Protein 4M1H (pdb70)

Solvent-accessible surface area: 49156 Å² total; per-residue (Å²): 161,40,164,96,22,221,37,6,95,12,143,37,72,44,154,93,1,125,147,110,56,2,82,76,113,44,5,100,0,6,59,15,132,162,33,35,41,28,1,2,0,19,24,63,14,134,70,0,26,91,23,0,55,71,0,6,77,19,48,18,23,0,78,126,8,108,8,50,155,2,50,94,15,2,120,19,131,131,3,55,83,36,20,0,72,0,1,1,6,0,0,0,0,0,0,0,0,0,19,11,1,1,23,6,2,4,54,0,1,0,92,17,0,26,0,15,0,0,17,12,0,0,10,4,0,0,2,3,2,1,4,0,2,10,0,0,6,40,0,0,114,28,10,66,22,60,47,65,2,0,0,0,0,14,14,2,31,48,18,0,72,38,0,2,55,17,0,86,129,13,8,28,126,4,98,74,60,102,23,159,6,84,55,66,129,9,4,30,36,0,0,40,0,0,0,0,10,2,0,0,0,1,0,0,0,0,16,0,0,0,0,0,3,12,9,4,48,136,64,120,46,5,56,3,2,0,64,0,0,44,67,0,34,96,0,0,61,25,0,8,40,0,0,3,44,0,0,47,14,0,29,145,53,26,87,107,2,38,44,112,123,4,52,115,61,0,28,90,35,0,96,121,0,0,70,5,0,33,99,1,0,96,23,1,3,54,135,27,26,134,50,1,134,15,73,59,0,75,60,4,0,32,34,12,0,0,77,27,0,81,115,0,60,15,174,42,61,49,138,30,181,39,51,6,85,46,28,96,102,140,174,99,20,29,30,145,25,8,36,11,83,19,77,33,85,98,2,12,97,99,55,2,41,51,20,23,5,62,0,6,62,16,122,147,34,30,42,27,1,2,1,14,24,49,14,118,71,0,24,88,14,0,54,23,0,3,65,14,50,12,36,1,78,111,7,108,8,52,159,2,56,96,19,3,47,23,136,141,10,56,114,32,19,5,71,0,1,3,6,0,0,0,0,0,0,0,0,0,18,25,2,2,21,7,2,4,52,1,1,1,99,16,0,28,1,16,0,0,17,12,0,0,11,4,0,1,4,3,2,1,7,0,2,10,0,0,6,41,0,1,113,24,1,47,22,61,46,64,12,0,0,0,0,23,21,4,31,49,17,0,75,36,0,11,72,7,2,131,102,9,5,32,134,5,89,70,56,130,17,158,9,85,58,63,125,8,5,33,27,0,0,64,0,0,0,0,14,2,0,0,0,0,0,0,0,0,10,0,1,0,0,0,3,4,10,2,48,142,62,118,50,6,58,2,1,0,64,0,0,53,66,0,0,60,1,0,13,6,0,7,29,0,0,3,43,0,0,48,12,0,30,142,46,22,90,101,1,43,41,102,132,9,53,96,67,0,16,60,7,0,72,93,0,2,88,28,0,25,99,1,0,78,24,1,5,60,158,15,25,145,57,2,121,13,50,58,0,65,60,4,0,29,35,10,0,1,76,24,0,80,112,0,58,16,174,42,56,53,136,31,177,37,42,4,81,31,2,50,104,25,44,75,159,24,132,41,193,80,110,19,128,28,69,48,138,100,4,98,153,122,66,3,79,65,106,21,5,102,0,5,62,12,137,140,36,33,43,30,2,2,0,10,29,53,15,149,71,0,31,68,14,0,68,20,1,3,67,15,51,12,28,0,77,120,6,108,9,48,146,2,51,94,16,3,129,23,138,135,6,54,83,31,16,4,63,1,1,2,6,0,0,0,0,0,0,0,0,0,21,10,2,2,22,5,3,4,51,0,1,0,91,16,0,25,0,16,0,0,18,11,0,0,11,4,0,1,3,3,2,1,3,0,5,9,0,0,6,42,0,0,114,25,4,62,22,61,43,61,15,1,0,0,0,21,17,3,26,49,18,0,73,36,0,5,38,5,1,61,32,21,4,21,80,2,90,33,39,20,20,133,7,98,56,61,122,9,5,30,40,0,0,33,0,0,0,1,6,2,0,0,0,1,0,0,0,0,5,0,0,0,0,0,3,4,14,3,50,144,65,111,40,5,49,2,1,0,62,0,0,66,67,0,5,49,1,0,15,5,0,7,29,0,0,4,46,0,0,46,11,0,28,142,47,24,92,100,0,48,39,100,117,4,50,110,82,0,23,74,18,0,80,90,0,0,80,31,0,30,101,1,0,95,26,1,3,54,130,30,23,128,54,5,135,15,67,52,0,77,60,2,0,30,34,12,0,0,73,24,0,82,106,0,57,15,167,38,57,52,136,31,178,39,42,2,78,36,3,62,116,38,46,79,145,70,120,15,145,176,163,37,180,22,12,100,24,132,35,76,42,171,98,0,113,133,98,54,2,82,70,111,38,5,101,0,6,39,9,126,141,36,33,41,28,1,3,0,15,29,53,14,152,71,0,26,88,13,0,54,27,0,3,79,21,53,12,26,0,78,117,5,106,8,50,157,1,62,96,18,10,144,32,137,135,10,58,137,37,21,24,73,0,1,5,4,0,0,0,1,0,0,0,0,0,20,28,2,2,24,8,2,3,53,0,1,2,91,19,0,27,0,15,0,0,18,13,0,0,11,3,1,1,3,3,2,2,4,0,2,11,0,0,5,45,0,0,106,25,2,55,20,63,49,69,23,2,0,0,0,22,14,7,31,48,19,0,75,38,0,12,75,7,2,134,101,10,6,33,143,5,97,66,46,40,19,66,7,35,16,51,84,6,0,33,34,0,0,62,0,0,0,0,14,1,0,0,0,1,0,0,0,0,5,1,1,0,1,0,4,6,1,2,58,121,83,125,54,5,56,2,2,0,63,0,0,52,68,0,0,62,1,0,14,6,0,6,27,0,0,3,44,0,0,48,10,0,30,142,49,11,90,87,0,46,41,102,130,8,52,96,65,0,17,60,8,0,75,97,0,1,87,33,0,28,113,2,0,87,24,0,2,61,164,6,11,38,82,29,176,19,62,54,0,34,54,2,0,36,32,5,0,0,74,22,0,84,107,0,56,16,172,39,55,58,148,27,181,35,31,1,79,43,0,46,102,22,46,94,158,29,148,33,219

Structure (mmCIF, N/CA/C/O backbone):
data_4M1H
#
_entry.id   4M1H
#
_cell.length_a   74.975
_cell.length_b   97.394
_cell.length_c   99.237
_cell.angle_alpha   90.000
_cell.angle_beta   97.760
_cell.angle_gamma   90.000
#
_symmetry.space_group_name_H-M   'P 1 21 1'
#
loop_
_entity.id
_entity.type
_entity.pdbx_description
1 polymer 'Ribonucleoside-diphosphate reductase subunit beta'
2 water water
#
loop_
_atom_site.group_PDB
_atom_site.id
_atom_site.type_symbol
_atom_site.label_atom_id
_atom_site.label_alt_id
_atom_site.label_comp_id
_atom_site.label_asym_id
_atom_site.label_entity_id
_atom_site.label_seq_id
_atom_site.pdbx_PDB_ins_code
_atom_site.Cartn_x
_atom_site.Cartn_y
_atom_site.Cartn_z
_atom_site.occupancy
_atom_site.B_iso_or_equiv
_atom_site.auth_seq_id
_atom_site.auth_comp_id
_atom_site.auth_asym_id
_atom_site.auth_atom_id
_atom_site.pdbx_PDB_model_num
ATOM 1 N N . SER A 1 12 ? 1.489 31.803 -66.116 1.00 30.03 -8 SER A N 1
ATOM 2 C CA . SER A 1 12 ? 1.672 31.127 -67.446 1.00 29.87 -8 SER A CA 1
ATOM 3 C C . SER A 1 12 ? 2.920 31.604 -68.200 1.00 30.21 -8 SER A C 1
ATOM 4 O O . SER A 1 12 ? 3.120 31.270 -69.380 1.00 30.97 -8 SER A O 1
ATOM 7 N N . GLY A 1 13 ? 3.757 32.384 -67.520 1.00 29.47 -7 GLY A N 1
ATOM 8 C CA . GLY A 1 13 ? 5.009 32.866 -68.103 1.00 28.91 -7 GLY A CA 1
ATOM 9 C C . GLY A 1 13 ? 6.055 31.768 -68.168 1.00 28.02 -7 GLY A C 1
ATOM 10 O O . GLY A 1 13 ? 5.920 30.726 -67.519 1.00 27.29 -7 GLY A O 1
ATOM 11 N N . LEU A 1 14 ? 7.106 32.006 -68.952 1.00 27.79 -6 LEU A N 1
ATOM 12 C CA . LEU A 1 14 ? 8.212 31.062 -69.067 1.00 27.21 -6 LEU A CA 1
ATOM 13 C C . LEU A 1 14 ? 8.851 30.822 -67.707 1.00 27.09 -6 LEU A C 1
ATOM 14 O O . LEU A 1 14 ? 8.934 31.736 -66.884 1.00 25.98 -6 LEU A O 1
ATOM 19 N N . VAL A 1 15 ? 9.289 29.588 -67.492 1.00 27.24 -5 VAL A N 1
ATOM 20 C CA . VAL A 1 15 ? 10.073 29.228 -66.318 1.00 28.35 -5 VAL A CA 1
ATOM 21 C C . VAL A 1 15 ? 11.447 29.867 -66.484 1.00 29.20 -5 VAL A C 1
ATOM 22 O O . VAL A 1 15 ? 12.158 29.560 -67.446 1.00 30.09 -5 VAL A O 1
ATOM 26 N N . PRO A 1 16 ? 11.815 30.784 -65.569 1.00 29.94 -4 PRO A N 1
ATOM 27 C CA . PRO A 1 16 ? 13.094 31.469 -65.710 1.00 30.83 -4 PRO A CA 1
ATOM 28 C C . PRO A 1 16 ? 14.288 30.592 -65.336 1.00 31.35 -4 PRO A C 1
ATOM 29 O O . PRO A 1 16 ? 14.150 29.647 -64.556 1.00 30.91 -4 PRO A O 1
ATOM 33 N N . ARG A 1 17 ? 15.447 30.896 -65.913 1.00 32.32 -3 ARG A N 1
ATOM 34 C CA . ARG A 1 17 ? 16.685 30.225 -65.523 1.00 33.36 -3 ARG A CA 1
ATOM 35 C C . ARG A 1 17 ? 16.955 30.456 -64.036 1.00 33.11 -3 ARG A C 1
ATOM 36 O O . ARG A 1 17 ? 16.754 31.566 -63.536 1.00 33.37 -3 ARG A O 1
ATOM 44 N N . GLY A 1 18 ? 17.386 29.401 -63.342 1.00 33.11 -2 GLY A N 1
ATOM 45 C CA . GLY A 1 18 ? 17.743 29.471 -61.922 1.00 33.04 -2 GLY A CA 1
ATOM 46 C C . GLY A 1 18 ? 16.581 29.403 -60.944 1.00 33.05 -2 GLY A C 1
ATOM 47 O O . GLY A 1 18 ? 16.749 29.657 -59.743 1.00 33.16 -2 GLY A O 1
ATOM 48 N N . SER A 1 19 ? 15.399 29.053 -61.440 1.00 32.58 -1 SER A N 1
ATOM 49 C CA . SER A 1 19 ? 14.203 29.062 -60.606 1.00 32.68 -1 SER A CA 1
ATOM 50 C C . SER A 1 19 ? 13.816 27.672 -60.096 1.00 32.25 -1 SER A C 1
ATOM 51 O O . SER A 1 19 ? 12.705 27.473 -59.605 1.00 32.14 -1 SER A O 1
ATOM 54 N N . HIS A 1 20 ? 14.736 26.717 -60.214 1.00 32.73 0 HIS A N 1
ATOM 55 C CA . HIS A 1 20 ? 14.524 25.365 -59.691 1.00 33.19 0 HIS A CA 1
ATOM 56 C C . HIS A 1 20 ? 15.347 25.092 -58.433 1.00 33.55 0 HIS A C 1
ATOM 57 O O . HIS A 1 20 ? 16.515 25.465 -58.352 1.00 33.29 0 HIS A O 1
ATOM 64 N N . MET A 1 21 ? 14.717 24.433 -57.461 1.00 34.42 1 MET A N 1
ATOM 65 C CA . MET A 1 21 ? 15.388 23.962 -56.251 1.00 35.38 1 MET A CA 1
ATOM 66 C C . MET A 1 21 ? 16.263 22.764 -56.636 1.00 35.26 1 MET A C 1
ATOM 67 O O . MET A 1 21 ? 15.749 21.725 -57.051 1.00 35.46 1 MET A O 1
ATOM 72 N N . GLN A 1 22 ? 17.579 22.915 -56.518 1.00 35.11 2 GLN A N 1
ATOM 73 C CA . GLN A 1 22 ? 18.515 21.842 -56.867 1.00 34.98 2 GLN A CA 1
ATOM 74 C C . GLN A 1 22 ? 18.694 20.828 -55.732 1.00 34.03 2 GLN A C 1
ATOM 75 O O . GLN A 1 22 ? 18.909 21.207 -54.581 1.00 33.32 2 GLN A O 1
ATOM 81 N N . ALA A 1 23 ? 18.615 19.543 -56.072 1.00 33.25 3 ALA A N 1
ATOM 82 C CA . ALA A 1 23 ? 18.825 18.470 -55.100 1.00 32.41 3 ALA A CA 1
ATOM 83 C C . ALA A 1 23 ? 20.306 18.188 -54.895 1.00 32.41 3 ALA A C 1
ATOM 84 O O . ALA A 1 23 ? 21.092 18.224 -55.850 1.00 32.32 3 ALA A O 1
ATOM 86 N N . ASP A 1 24 ? 20.694 17.920 -53.651 1.00 31.54 4 ASP A N 1
ATOM 87 C CA . ASP A 1 24 ? 22.030 17.382 -53.377 1.00 31.59 4 ASP A CA 1
ATOM 88 C C . ASP A 1 24 ? 21.953 15.983 -52.764 1.00 31.66 4 ASP A C 1
ATOM 89 O O . ASP A 1 24 ? 22.978 15.390 -52.430 1.00 31.87 4 ASP A O 1
ATOM 94 N N . ILE A 1 25 ? 20.724 15.476 -52.621 1.00 31.66 5 ILE A N 1
ATOM 95 C CA . ILE A 1 25 ? 20.461 14.066 -52.319 1.00 32.29 5 ILE A CA 1
ATOM 96 C C . ILE A 1 25 ? 19.800 13.467 -53.559 1.00 33.10 5 ILE A C 1
ATOM 97 O O . ILE A 1 25 ? 18.600 13.643 -53.781 1.00 33.15 5 ILE A O 1
ATOM 102 N N . LEU A 1 26 ? 20.582 12.757 -54.366 1.00 34.19 6 LEU A N 1
ATOM 103 C CA . LEU A 1 26 ? 20.149 12.425 -55.730 1.00 35.22 6 LEU A CA 1
ATOM 104 C C . LEU A 1 26 ? 18.982 11.440 -55.851 1.00 35.12 6 LEU A C 1
ATOM 105 O O . LEU A 1 26 ? 18.153 11.575 -56.756 1.00 35.89 6 LEU A O 1
ATOM 110 N N . ASP A 1 27 ? 18.906 10.464 -54.950 1.00 34.59 7 ASP A N 1
ATOM 111 C CA . ASP A 1 27 ? 17.790 9.515 -54.978 1.00 34.26 7 ASP A CA 1
ATOM 112 C C . ASP A 1 27 ? 16.542 10.004 -54.231 1.00 33.01 7 ASP A C 1
ATOM 113 O O . ASP A 1 27 ? 15.509 9.333 -54.237 1.00 32.85 7 ASP A O 1
ATOM 118 N N . GLY A 1 28 ? 16.634 11.171 -53.598 1.00 31.49 8 GLY A N 1
ATOM 119 C CA . GLY A 1 28 ? 15.486 11.737 -52.876 1.00 29.98 8 GLY A CA 1
ATOM 120 C C . GLY A 1 28 ? 14.272 11.989 -53.756 1.00 29.27 8 GLY A C 1
ATOM 121 O O . GLY A 1 28 ? 13.137 11.990 -53.278 1.00 28.58 8 GLY A O 1
ATOM 122 N N . LYS A 1 29 ? 14.517 12.193 -55.050 1.00 29.30 9 LYS A N 1
ATOM 123 C CA . LYS A 1 29 ? 13.468 12.433 -56.041 1.00 29.55 9 LYS A CA 1
ATOM 124 C C . LYS A 1 29 ? 12.395 11.326 -56.067 1.00 29.13 9 LYS A C 1
ATOM 125 O O . LYS A 1 29 ? 11.243 11.579 -56.433 1.00 28.56 9 LYS A O 1
ATOM 131 N N . GLN A 1 30 ? 12.776 10.113 -55.659 1.00 29.08 10 GLN A N 1
ATOM 132 C CA . GLN A 1 30 ? 11.867 8.960 -55.620 1.00 29.38 10 GLN A CA 1
ATOM 133 C C . GLN A 1 30 ? 10.681 9.165 -54.677 1.00 28.34 10 GLN A C 1
ATOM 134 O O . GLN A 1 30 ? 9.663 8.486 -54.803 1.00 27.98 10 GLN A O 1
ATOM 140 N N . LYS A 1 31 ? 10.834 10.091 -53.731 1.00 26.84 11 LYS A N 1
ATOM 141 C CA . LYS A 1 31 ? 9.842 10.327 -52.684 1.00 26.32 11 LYS A CA 1
ATOM 142 C C . LYS A 1 31 ? 8.778 11.341 -53.100 1.00 25.21 11 LYS A C 1
ATOM 143 O O . LYS A 1 31 ? 7.811 11.554 -52.362 1.00 24.58 11 LYS A O 1
ATOM 149 N N . ARG A 1 32 ? 8.946 11.959 -54.275 1.00 24.45 12 ARG A N 1
ATOM 150 C CA . ARG A 1 32 ? 7.884 12.796 -54.847 1.00 23.94 12 ARG A CA 1
ATOM 151 C C . ARG A 1 32 ? 6.647 11.921 -55.003 1.00 24.06 12 ARG A C 1
ATOM 152 O O . ARG A 1 32 ? 6.749 10.765 -55.409 1.00 24.22 12 ARG A O 1
ATOM 160 N N . VAL A 1 33 ? 5.489 12.459 -54.644 1.00 23.80 13 VAL A N 1
ATOM 161 C CA . VAL A 1 33 ? 4.279 11.645 -54.567 1.00 24.04 13 VAL A CA 1
ATOM 162 C C . VAL A 1 33 ? 3.589 11.482 -55.922 1.00 24.52 13 VAL A C 1
ATOM 163 O O . VAL A 1 33 ? 3.285 12.455 -56.594 1.00 24.53 13 VAL A O 1
ATOM 167 N N . ASN A 1 34 ? 3.339 10.232 -56.303 1.00 25.30 14 ASN A N 1
ATOM 168 C CA . ASN A 1 34 ? 2.560 9.915 -57.494 1.00 26.55 14 ASN A CA 1
ATOM 169 C C . ASN A 1 34 ? 1.080 10.002 -57.145 1.00 26.63 14 ASN A C 1
ATOM 170 O O . ASN A 1 34 ? 0.608 9.299 -56.251 1.00 25.60 14 ASN A O 1
ATOM 175 N N . LEU A 1 35 ? 0.372 10.886 -57.846 1.00 27.10 15 LEU A N 1
ATOM 176 C CA . LEU A 1 35 ? -1.063 11.105 -57.655 1.00 28.06 15 LEU A CA 1
ATOM 177 C C . LEU A 1 35 ? -1.854 9.797 -57.529 1.00 27.93 15 LEU A C 1
ATOM 178 O O . LEU A 1 35 ? -2.658 9.638 -56.608 1.00 27.92 15 LEU A O 1
ATOM 183 N N . ASN A 1 36 ? -1.603 8.866 -58.450 1.00 28.31 16 ASN A N 1
ATOM 184 C CA . ASN A 1 36 ? -2.373 7.623 -58.546 1.00 28.22 16 ASN A CA 1
ATOM 185 C C . ASN A 1 36 ? -2.130 6.631 -57.404 1.00 27.20 16 ASN A C 1
ATOM 186 O O . ASN A 1 36 ? -2.859 5.635 -57.270 1.00 27.66 16 ASN A O 1
ATOM 191 N N . SER A 1 37 ? -1.114 6.905 -56.587 1.00 25.24 17 SER A N 1
ATOM 192 C CA . SER A 1 37 ? -0.782 6.067 -55.442 1.00 24.31 17 SER A CA 1
ATOM 193 C C . SER A 1 37 ? -1.509 6.502 -54.159 1.00 22.47 17 SER A C 1
ATOM 194 O O . SER A 1 37 ? -1.548 5.760 -53.173 1.00 21.93 17 SER A O 1
ATOM 197 N N . LYS A 1 38 ? -2.079 7.702 -54.176 1.00 21.06 18 LYS A N 1
ATOM 198 C CA . LYS A 1 38 ? -2.767 8.226 -52.990 1.00 19.86 18 LYS A CA 1
ATOM 199 C C . LYS A 1 38 ? -4.070 7.464 -52.737 1.00 19.28 18 LYS A C 1
ATOM 200 O O . LYS A 1 38 ? -4.757 7.078 -53.684 1.00 19.10 18 LYS A O 1
ATOM 206 N N . ARG A 1 39 ? -4.385 7.243 -51.459 1.00 18.35 19 ARG A N 1
ATOM 207 C CA . ARG A 1 39 ? -5.604 6.539 -51.035 1.00 18.19 19 ARG A CA 1
ATOM 208 C C . ARG A 1 39 ? -6.115 7.126 -49.713 1.00 17.29 19 ARG A C 1
ATOM 209 O O . ARG A 1 39 ? -5.345 7.664 -48.926 1.00 16.52 19 ARG A O 1
ATOM 217 N N . LEU A 1 40 ? -7.412 6.995 -49.455 1.00 16.94 20 LEU A N 1
ATOM 218 C CA . LEU A 1 40 ? -8.005 7.616 -48.261 1.00 15.86 20 LEU A CA 1
ATOM 219 C C . LEU A 1 40 ? -7.600 6.935 -46.958 1.00 16.07 20 LEU A C 1
ATOM 220 O O . LEU A 1 40 ? -7.498 7.594 -45.920 1.00 16.49 20 LEU A O 1
ATOM 225 N N . VAL A 1 41 ? -7.416 5.614 -47.008 1.00 15.97 21 VAL A N 1
ATOM 226 C CA . VAL A 1 41 ? -6.993 4.843 -45.838 1.00 16.12 21 VAL A CA 1
ATOM 227 C C . VAL A 1 41 ? -5.854 3.908 -46.238 1.00 16.34 21 VAL A C 1
ATOM 228 O O . VAL A 1 41 ? -5.678 3.610 -47.425 1.00 16.53 21 VAL A O 1
ATOM 232 N N . ASN A 1 42 ? -5.077 3.485 -45.242 1.00 17.12 22 ASN A N 1
ATOM 233 C CA . ASN A 1 42 ? -4.023 2.472 -45.410 1.00 18.19 22 ASN A CA 1
ATOM 234 C C . ASN A 1 42 ? -2.959 2.856 -46.434 1.00 19.47 22 ASN A C 1
ATOM 235 O O . ASN A 1 42 ? -2.308 1.983 -47.019 1.00 20.27 22 ASN A O 1
ATOM 240 N N . CYS A 1 43 ? -2.784 4.159 -46.639 1.00 20.16 23 CYS A N 1
ATOM 241 C CA . CYS A 1 43 ? -1.817 4.651 -47.612 1.00 22.05 23 CYS A CA 1
ATOM 242 C C . CYS A 1 43 ? -0.452 4.824 -46.952 1.00 23.35 23 CYS A C 1
ATOM 243 O O . CYS A 1 43 ? -0.167 5.852 -46.330 1.00 23.79 23 CYS A O 1
ATOM 246 N N . ASN A 1 44 ? 0.377 3.794 -47.062 1.00 25.95 24 ASN A N 1
ATOM 247 C CA . ASN A 1 44 ? 1.734 3.874 -46.539 1.00 27.88 24 ASN A CA 1
ATOM 248 C C . ASN A 1 44 ? 2.796 3.850 -47.642 1.00 28.66 24 ASN A C 1
ATOM 249 O O . ASN A 1 44 ? 3.991 3.877 -47.351 1.00 29.60 24 ASN A O 1
ATOM 254 N N . GLN A 1 45 ? 2.365 3.826 -48.903 1.00 29.52 25 GLN A N 1
ATOM 255 C CA . GLN A 1 45 ? 3.316 3.757 -50.025 1.00 30.51 25 GLN A CA 1
ATOM 256 C C . GLN A 1 45 ? 3.800 5.126 -50.510 1.00 29.51 25 GLN A C 1
ATOM 257 O O . GLN A 1 45 ? 4.744 5.212 -51.299 1.00 29.97 25 GLN A O 1
ATOM 263 N N . VAL A 1 46 ? 3.155 6.193 -50.046 1.00 28.14 26 VAL A N 1
ATOM 264 C CA . VAL A 1 46 ? 3.610 7.546 -50.358 1.00 26.57 26 VAL A CA 1
ATOM 265 C C . VAL A 1 46 ? 3.644 8.414 -49.105 1.00 25.21 26 VAL A C 1
ATOM 266 O O . VAL A 1 46 ? 3.049 8.073 -48.084 1.00 24.72 26 VAL A O 1
ATOM 270 N N . ASP A 1 47 ? 4.353 9.530 -49.209 1.00 23.26 27 ASP A N 1
ATOM 271 C CA . ASP A 1 47 ? 4.570 10.450 -48.100 1.00 22.02 27 ASP A CA 1
ATOM 272 C C . ASP A 1 47 ? 3.329 11.287 -47.768 1.00 21.55 27 ASP A C 1
ATOM 273 O O . ASP A 1 47 ? 2.967 12.199 -48.517 1.00 22.15 27 ASP A O 1
ATOM 278 N N . VAL A 1 48 ? 2.730 11.013 -46.607 1.00 20.48 28 VAL A N 1
ATOM 279 C CA . VAL A 1 48 ? 1.485 11.669 -46.177 1.00 20.81 28 VAL A CA 1
ATOM 280 C C . VAL A 1 48 ? 1.697 13.136 -45.768 1.00 20.80 28 VAL A C 1
ATOM 281 O O . VAL A 1 48 ? 0.734 13.917 -45.723 1.00 20.55 28 VAL A O 1
ATOM 285 N N . ASN A 1 49 ? 2.947 13.509 -45.472 1.00 20.78 29 ASN A N 1
ATOM 286 C CA . ASN A 1 49 ? 3.277 14.878 -45.028 1.00 20.83 29 ASN A CA 1
ATOM 287 C C . ASN A 1 49 ? 3.252 15.916 -46.147 1.00 20.65 29 ASN A C 1
ATOM 288 O O . ASN A 1 49 ? 3.258 17.120 -45.871 1.00 21.52 29 ASN A O 1
ATOM 293 N N . GLN A 1 50 ? 3.306 15.469 -47.401 1.00 18.72 30 GLN A N 1
ATOM 294 C CA . GLN A 1 50 ? 3.277 16.407 -48.525 1.00 18.50 30 GLN A CA 1
ATOM 295 C C . GLN A 1 50 ? 1.864 16.526 -49.048 1.00 18.01 30 GLN A C 1
ATOM 296 O O . GLN A 1 50 ? 1.271 15.529 -49.437 1.00 18.39 30 GLN A O 1
ATOM 302 N N . LEU A 1 51 ? 1.339 17.747 -49.097 1.00 17.94 31 LEU A N 1
ATOM 303 C CA . LEU A 1 51 ? -0.031 17.963 -49.550 1.00 17.36 31 LEU A CA 1
ATOM 304 C C . LEU A 1 51 ? -0.218 17.616 -51.033 1.00 18.16 31 LEU A C 1
ATOM 305 O O . LEU A 1 51 ? -1.253 17.078 -51.438 1.00 17.93 31 LEU A O 1
ATOM 310 N N . VAL A 1 52 ? 0.802 17.917 -51.828 1.00 18.53 32 VAL A N 1
ATOM 311 C CA . VAL A 1 52 ? 0.708 17.796 -53.290 1.00 19.02 32 VAL A CA 1
ATOM 312 C C . VAL A 1 52 ? 1.185 16.432 -53.806 1.00 19.59 32 VAL A C 1
ATOM 313 O O . VAL A 1 52 ? 2.025 15.779 -53.174 1.00 20.18 32 VAL A O 1
ATOM 317 N N . PRO A 1 53 ? 0.635 15.989 -54.951 1.00 19.42 33 PRO A N 1
ATOM 318 C CA . PRO A 1 53 ? -0.450 16.645 -55.673 1.00 19.48 33 PRO A CA 1
ATOM 319 C C . PRO A 1 53 ? -1.797 16.272 -55.052 1.00 19.22 33 PRO A C 1
ATOM 320 O O . PRO A 1 53 ? -1.985 15.131 -54.644 1.00 19.87 33 PRO A O 1
ATOM 324 N N . ILE A 1 54 ? -2.720 17.222 -54.987 1.00 19.17 34 ILE A N 1
ATOM 325 C CA . ILE A 1 54 ? -4.055 16.942 -54.437 1.00 19.41 34 ILE A CA 1
ATOM 326 C C . ILE A 1 54 ? -4.844 15.988 -55.337 1.00 19.30 34 ILE A C 1
ATOM 327 O O . ILE A 1 54 ? -4.997 16.227 -56.540 1.00 19.97 34 ILE A O 1
ATOM 332 N N . LYS A 1 55 ? -5.328 14.899 -54.746 1.00 19.12 35 LYS A N 1
ATOM 333 C CA . LYS A 1 55 ? -6.127 13.915 -55.472 1.00 19.38 35 LYS A CA 1
ATOM 334 C C . LYS A 1 55 ? -7.620 14.118 -55.222 1.00 19.56 35 LYS A C 1
ATOM 335 O O . LYS A 1 55 ? -8.418 14.152 -56.166 1.00 19.91 35 LYS A O 1
ATOM 341 N N . TYR A 1 56 ? -7.998 14.233 -53.947 1.00 19.07 36 TYR A N 1
ATOM 342 C CA . TYR A 1 56 ? -9.411 14.305 -53.583 1.00 19.27 36 TYR A CA 1
ATOM 343 C C . TYR A 1 56 ? -9.868 15.753 -53.590 1.00 19.94 36 TYR A C 1
ATOM 344 O O . TYR A 1 56 ? -9.866 16.433 -52.557 1.00 19.47 36 TYR A O 1
ATOM 353 N N . LYS A 1 57 ? -10.224 16.218 -54.787 1.00 20.52 37 LYS A N 1
ATOM 354 C CA . LYS A 1 57 ? -10.691 17.589 -54.984 1.00 21.92 37 LYS A CA 1
ATOM 355 C C . LYS A 1 57 ? -11.871 17.928 -54.072 1.00 21.09 37 LYS A C 1
ATOM 356 O O . LYS A 1 57 ? -11.950 19.044 -53.548 1.00 21.28 37 LYS A O 1
ATOM 362 N N . TRP A 1 58 ? -12.764 16.957 -53.862 1.00 20.56 38 TRP A N 1
ATOM 363 C CA . TRP A 1 58 ? -13.920 17.149 -52.990 1.00 19.39 38 TRP A CA 1
ATOM 364 C C . TRP A 1 58 ? -13.511 17.490 -51.557 1.00 19.04 38 TRP A C 1
ATOM 365 O O . TRP A 1 58 ? -14.137 18.338 -50.922 1.00 18.04 38 TRP A O 1
ATOM 376 N N . ALA A 1 59 ? -12.458 16.840 -51.060 1.00 17.71 39 ALA A N 1
ATOM 377 C CA . ALA A 1 59 ? -11.967 17.128 -49.707 1.00 17.56 39 ALA A CA 1
ATOM 378 C C . ALA A 1 59 ? -11.432 18.549 -49.628 1.00 17.61 39 ALA A C 1
ATOM 379 O O . ALA A 1 59 ? -11.740 19.290 -48.686 1.00 17.49 39 ALA A O 1
ATOM 381 N N . TRP A 1 60 ? -10.635 18.920 -50.627 1.00 18.14 40 TRP A N 1
ATOM 382 C CA . TRP A 1 60 ? -10.053 20.269 -50.685 1.00 18.95 40 TRP A CA 1
ATOM 383 C C . TRP A 1 60 ? -11.149 21.332 -50.815 1.00 19.49 40 TRP A C 1
ATOM 384 O O . TRP A 1 60 ? -11.072 22.382 -50.176 1.00 19.70 40 TRP A O 1
ATOM 395 N N . GLU A 1 61 ? -12.183 21.041 -51.608 1.00 19.75 41 GLU A N 1
ATOM 396 C CA . GLU A 1 61 ? -13.322 21.952 -51.724 1.00 20.60 41 GLU A CA 1
ATOM 397 C C . GLU A 1 61 ? -14.044 22.179 -50.384 1.00 19.95 41 GLU A C 1
ATOM 398 O O . GLU A 1 61 ? -14.356 23.330 -50.033 1.00 19.57 41 GLU A O 1
ATOM 404 N N . HIS A 1 62 ? -14.278 21.099 -49.630 1.00 19.47 42 HIS A N 1
ATOM 405 C CA . HIS A 1 62 ? -14.877 21.212 -48.300 1.00 18.76 42 HIS A CA 1
ATOM 406 C C . HIS A 1 62 ? -14.006 22.084 -47.391 1.00 18.94 42 HIS A C 1
ATOM 407 O O . HIS A 1 62 ? -14.522 22.910 -46.640 1.00 18.74 42 HIS A O 1
ATOM 414 N N . TYR A 1 63 ? -12.685 21.896 -47.464 1.00 18.29 43 TYR A N 1
ATOM 415 C CA . TYR A 1 63 ? -11.750 22.725 -46.696 1.00 18.12 43 TYR A CA 1
ATOM 416 C C . TYR A 1 63 ? -11.873 24.223 -47.044 1.00 18.27 43 TYR A C 1
ATOM 417 O O . TYR A 1 63 ? -11.991 25.076 -46.146 1.00 18.03 43 TYR A O 1
ATOM 426 N N . LEU A 1 64 ? -11.879 24.539 -48.339 1.00 18.77 44 LEU A N 1
ATOM 427 C CA . LEU A 1 64 ? -12.003 25.932 -48.786 1.00 19.57 44 LEU A CA 1
ATOM 428 C C . LEU A 1 64 ? -13.351 26.553 -48.368 1.00 20.35 44 LEU A C 1
ATOM 429 O O . LEU A 1 64 ? -13.409 27.728 -47.964 1.00 20.05 44 LEU A O 1
ATOM 434 N N . ASN A 1 65 ? -14.415 25.755 -48.459 1.00 20.37 45 ASN A N 1
ATOM 435 C CA . ASN A 1 65 ? -15.756 26.163 -48.027 1.00 21.29 45 ASN A CA 1
ATOM 436 C C . ASN A 1 65 ? -15.824 26.483 -46.532 1.00 20.84 45 ASN A C 1
ATOM 437 O O . ASN A 1 65 ? -16.317 27.543 -46.140 1.00 20.98 45 ASN A O 1
ATOM 442 N N . GLY A 1 66 ? -15.311 25.573 -45.703 1.00 20.25 46 GLY A N 1
ATOM 443 C CA . GLY A 1 66 ? -15.219 25.811 -44.256 1.00 20.16 46 GLY A CA 1
ATOM 444 C C . GLY A 1 66 ? -14.451 27.083 -43.924 1.00 20.70 46 GLY A C 1
ATOM 445 O O . GLY A 1 66 ? -14.898 27.903 -43.110 1.00 20.55 46 GLY A O 1
ATOM 446 N N . CYS A 1 67 ? -13.296 27.259 -44.567 1.00 20.68 47 CYS A N 1
ATOM 447 C CA . CYS A 1 67 ? -12.479 28.461 -44.355 1.00 21.22 47 CYS A CA 1
ATOM 448 C C . CYS A 1 67 ? -13.217 29.752 -44.716 1.00 21.68 47 CYS A C 1
ATOM 449 O O . CYS A 1 67 ? -12.938 30.803 -44.142 1.00 22.39 47 CYS A O 1
ATOM 452 N N . ALA A 1 68 ? -14.157 29.672 -45.658 1.00 21.39 48 ALA A N 1
ATOM 453 C CA . ALA A 1 68 ? -14.930 30.840 -46.071 1.00 22.06 48 ALA A CA 1
ATOM 454 C C . ALA A 1 68 ? -16.068 31.161 -45.088 1.00 22.04 48 ALA A C 1
ATOM 455 O O . ALA A 1 68 ? -16.720 32.209 -45.197 1.00 22.74 48 ALA A O 1
ATOM 457 N N . ASN A 1 69 ? -16.293 30.266 -44.125 1.00 22.00 49 ASN A N 1
ATOM 458 C CA . ASN A 1 69 ? -17.420 30.374 -43.182 1.00 21.78 49 ASN A CA 1
ATOM 459 C C . ASN A 1 69 ? -17.046 30.856 -41.773 1.00 21.65 49 ASN A C 1
ATOM 460 O O . ASN A 1 69 ? -17.763 30.571 -40.805 1.00 21.79 49 ASN A O 1
ATOM 465 N N . ASN A 1 70 ? -15.925 31.554 -41.635 1.00 21.64 50 ASN A N 1
ATOM 466 C CA . ASN A 1 70 ? -15.503 31.989 -40.305 1.00 22.04 50 ASN A CA 1
ATOM 467 C C . ASN A 1 70 ? -16.535 32.827 -39.577 1.00 21.82 50 ASN A C 1
ATOM 468 O O . ASN A 1 70 ? -17.110 33.757 -40.143 1.00 22.02 50 ASN A O 1
ATOM 473 N N . TRP A 1 71 ? -16.761 32.475 -38.317 1.00 21.22 51 TRP A N 1
ATOM 474 C CA . TRP A 1 71 ? -17.624 33.247 -37.429 1.00 21.55 51 TRP A CA 1
ATOM 475 C C . TRP A 1 71 ? -17.189 33.005 -35.992 1.00 21.71 51 TRP A C 1
ATOM 476 O O . TRP A 1 71 ? -16.502 32.014 -35.701 1.00 21.10 51 TRP A O 1
ATOM 487 N N . LEU A 1 72 ? -17.578 33.908 -35.096 1.00 22.14 52 LEU A N 1
ATOM 488 C CA . LEU A 1 72 ? -17.353 33.702 -33.665 1.00 23.40 52 LEU A CA 1
ATOM 489 C C . LEU A 1 72 ? -18.609 34.061 -32.895 1.00 23.88 52 LEU A C 1
ATOM 490 O O . LEU A 1 72 ? -19.291 35.033 -33.254 1.00 24.24 52 LEU A O 1
ATOM 495 N N . PRO A 1 73 ? -18.927 33.286 -31.838 1.00 24.14 53 PRO A N 1
ATOM 496 C CA . PRO A 1 73 ? -20.163 33.550 -31.100 1.00 24.36 53 PRO A CA 1
ATOM 497 C C . PRO A 1 73 ? -20.201 34.937 -30.466 1.00 25.40 53 PRO A C 1
ATOM 498 O O . PRO A 1 73 ? -21.272 35.519 -30.358 1.00 25.05 53 PRO A O 1
ATOM 502 N N . THR A 1 74 ? -19.039 35.459 -30.078 1.00 26.06 54 THR A N 1
ATOM 503 C CA . THR A 1 74 ? -18.940 36.764 -29.419 1.00 27.48 54 THR A CA 1
ATOM 504 C C . THR A 1 74 ? -19.334 37.927 -30.326 1.00 28.34 54 THR A C 1
ATOM 505 O O . THR A 1 74 ? -19.511 39.054 -29.851 1.00 29.26 54 THR A O 1
ATOM 509 N N . GLU A 1 75 ? -19.475 37.648 -31.620 1.00 28.40 55 GLU A N 1
ATOM 510 C CA . GLU A 1 75 ? -19.893 38.647 -32.603 1.00 29.39 55 GLU A CA 1
ATOM 511 C C . GLU A 1 75 ? -21.414 38.763 -32.685 1.00 28.87 55 GLU A C 1
ATOM 512 O O . GLU A 1 75 ? -21.939 39.649 -33.366 1.00 29.43 55 GLU A O 1
ATOM 518 N N . ILE A 1 76 ? -22.115 37.864 -32.002 1.00 27.61 56 ILE A N 1
ATOM 519 C CA . ILE A 1 76 ? -23.573 37.842 -32.047 1.00 27.57 56 ILE A CA 1
ATOM 520 C C . ILE A 1 76 ? -24.139 38.447 -30.761 1.00 27.62 56 ILE A C 1
ATOM 521 O O . ILE A 1 76 ? -23.930 37.911 -29.673 1.00 27.36 56 ILE A O 1
ATOM 526 N N . PRO A 1 77 ? -24.840 39.590 -30.879 1.00 28.27 57 PRO A N 1
ATOM 527 C CA . PRO A 1 77 ? -25.316 40.252 -29.662 1.00 28.50 57 PRO A CA 1
ATOM 528 C C . PRO A 1 77 ? -26.368 39.433 -28.903 1.00 28.23 57 PRO A C 1
ATOM 529 O O . PRO A 1 77 ? -27.225 38.784 -29.517 1.00 27.45 57 PRO A O 1
ATOM 533 N N . MET A 1 78 ? -26.293 39.465 -27.574 1.00 28.11 58 MET A N 1
ATOM 534 C CA . MET A 1 78 ? -27.219 38.693 -26.742 1.00 28.27 58 MET A CA 1
ATOM 535 C C . MET A 1 78 ? -28.186 39.552 -25.921 1.00 28.80 58 MET A C 1
ATOM 536 O O . MET A 1 78 ? -28.977 39.016 -25.143 1.00 28.73 58 MET A O 1
ATOM 541 N N . GLY A 1 79 ? -28.126 40.872 -26.108 1.00 29.26 59 GLY A N 1
ATOM 542 C CA . GLY A 1 79 ? -28.961 41.821 -25.349 1.00 30.20 59 GLY A CA 1
ATOM 543 C C . GLY A 1 79 ? -30.453 41.520 -25.320 1.00 30.39 59 GLY A C 1
ATOM 544 O O . GLY A 1 79 ? -31.072 41.520 -24.250 1.00 30.47 59 GLY A O 1
ATOM 545 N N . LYS A 1 80 ? -31.030 41.269 -26.492 1.00 30.26 60 LYS A N 1
ATOM 546 C CA . LYS A 1 80 ? -32.448 40.912 -26.601 1.00 30.45 60 LYS A CA 1
ATOM 547 C C . LYS A 1 80 ? -32.773 39.560 -25.962 1.00 29.52 60 LYS A C 1
ATOM 548 O O . LYS A 1 80 ? -33.840 39.393 -25.366 1.00 29.56 60 LYS A O 1
ATOM 554 N N . ASP A 1 81 ? -31.860 38.594 -26.098 1.00 28.67 61 ASP A N 1
ATOM 555 C CA . ASP A 1 81 ? -32.028 37.287 -25.473 1.00 27.92 61 ASP A CA 1
ATOM 556 C C . ASP A 1 81 ? -32.020 37.346 -23.955 1.00 28.01 61 ASP A C 1
ATOM 557 O O . ASP A 1 81 ? -32.768 36.614 -23.303 1.00 27.51 61 ASP A O 1
ATOM 562 N N . ILE A 1 82 ? -31.159 38.202 -23.406 1.00 28.30 62 ILE A N 1
ATOM 563 C CA . ILE A 1 82 ? -31.037 38.371 -21.960 1.00 29.13 62 ILE A CA 1
ATOM 564 C C . ILE A 1 82 ? -32.348 38.968 -21.429 1.00 29.76 62 ILE A C 1
ATOM 565 O O . ILE A 1 82 ? -32.939 38.451 -20.474 1.00 30.01 62 ILE A O 1
ATOM 570 N N . GLU A 1 83 ? -32.813 40.028 -22.084 1.00 30.78 63 GLU A N 1
ATOM 571 C CA . GLU A 1 83 ? -34.082 40.672 -21.721 1.00 31.45 63 GLU A CA 1
ATOM 572 C C . GLU A 1 83 ? -35.257 39.690 -21.751 1.00 30.76 63 GLU A C 1
ATOM 573 O O . GLU A 1 83 ? -36.051 39.644 -20.808 1.00 30.73 63 GLU A O 1
ATOM 579 N N . LEU A 1 84 ? -35.350 38.884 -22.814 1.00 29.92 64 LEU A N 1
ATOM 580 C CA . LEU A 1 84 ? -36.435 37.908 -22.933 1.00 29.03 64 LEU A CA 1
ATOM 581 C C . LEU A 1 84 ? -36.319 36.804 -21.880 1.00 29.01 64 LEU A C 1
ATOM 582 O O . LEU A 1 84 ? -37.325 36.397 -21.295 1.00 29.06 64 LEU A O 1
ATOM 587 N N . TRP A 1 85 ? -35.092 36.325 -21.650 1.00 28.47 65 TRP A N 1
ATOM 588 C CA . TRP A 1 85 ? -34.827 35.284 -20.654 1.00 28.55 65 TRP A CA 1
ATOM 589 C C . TRP A 1 85 ? -35.225 35.728 -19.242 1.00 29.65 65 TRP A C 1
ATOM 590 O O . TRP A 1 85 ? -35.763 34.938 -18.466 1.00 29.28 65 TRP A O 1
ATOM 601 N N . LYS A 1 86 ? -34.960 36.991 -18.918 1.00 31.08 66 LYS A N 1
ATOM 602 C CA . LYS A 1 86 ? -35.321 37.540 -17.609 1.00 33.02 66 LYS A CA 1
ATOM 603 C C . LYS A 1 86 ? -36.812 37.857 -17.480 1.00 33.78 66 LYS A C 1
ATOM 604 O O . LYS A 1 86 ? -37.325 38.017 -16.365 1.00 34.05 66 LYS A O 1
ATOM 610 N N . SER A 1 87 ? -37.504 37.937 -18.613 1.00 34.34 67 SER A N 1
ATOM 611 C CA . SER A 1 87 ? -38.927 38.282 -18.628 1.00 35.39 67 SER A CA 1
ATOM 612 C C . SER A 1 87 ? -39.809 37.057 -18.384 1.00 35.85 67 SER A C 1
ATOM 613 O O . SER A 1 87 ? -39.349 35.923 -18.480 1.00 36.11 67 SER A O 1
ATOM 616 N N . ASP A 1 88 ? -41.083 37.282 -18.084 1.00 36.89 68 ASP A N 1
ATOM 617 C CA . ASP A 1 88 ? -42.031 36.175 -17.966 1.00 37.43 68 ASP A CA 1
ATOM 618 C C . ASP A 1 88 ? -42.657 35.796 -19.319 1.00 36.84 68 ASP A C 1
ATOM 619 O O . ASP A 1 88 ? -43.612 35.025 -19.369 1.00 37.13 68 ASP A O 1
ATOM 624 N N . ARG A 1 89 ? -42.102 36.334 -20.406 1.00 36.32 69 ARG A N 1
ATOM 625 C CA . ARG A 1 89 ? -42.622 36.096 -21.764 1.00 35.73 69 ARG A CA 1
ATOM 626 C C . ARG A 1 89 ? -42.124 34.771 -22.367 1.00 34.62 69 ARG A C 1
ATOM 627 O O . ARG A 1 89 ? -42.525 34.386 -23.470 1.00 34.70 69 ARG A O 1
ATOM 635 N N . LEU A 1 90 ? -41.247 34.085 -21.637 1.00 33.45 70 LEU A N 1
ATOM 636 C CA . LEU A 1 90 ? -40.807 32.732 -21.980 1.00 32.26 70 LEU A CA 1
ATOM 637 C C . LEU A 1 90 ? -41.309 31.773 -20.909 1.00 31.56 70 LEU A C 1
ATOM 638 O O . LEU A 1 90 ? -40.973 31.932 -19.731 1.00 31.99 70 LEU A O 1
ATOM 643 N N . SER A 1 91 ? -42.103 30.785 -21.310 1.00 30.46 71 SER A N 1
ATOM 644 C CA . SER A 1 91 ? -42.689 29.831 -20.363 1.00 29.68 71 SER A CA 1
ATOM 645 C C . SER A 1 91 ? -41.668 28.831 -19.812 1.00 29.36 71 SER A C 1
ATOM 646 O O . SER A 1 91 ? -40.577 28.664 -20.376 1.00 28.52 71 SER A O 1
ATOM 649 N N . GLU A 1 92 ? -42.042 28.157 -18.722 1.00 28.97 72 GLU A N 1
ATOM 650 C CA . GLU A 1 92 ? -41.274 27.036 -18.171 1.00 28.99 72 GLU A CA 1
ATOM 651 C C . GLU A 1 92 ? -40.975 25.983 -19.236 1.00 27.53 72 GLU A C 1
ATOM 652 O O . GLU A 1 92 ? -39.852 25.487 -19.334 1.00 26.64 72 GLU A O 1
ATOM 658 N N . ASP A 1 93 ? -41.993 25.636 -20.018 1.00 26.32 73 ASP A N 1
ATOM 659 C CA . ASP A 1 93 ? -41.844 24.639 -21.073 1.00 25.42 73 ASP A CA 1
ATOM 660 C C . ASP A 1 93 ? -40.895 25.083 -22.180 1.00 24.64 73 ASP A C 1
ATOM 661 O O . ASP A 1 93 ? -40.141 24.269 -22.707 1.00 24.39 73 ASP A O 1
ATOM 666 N N . GLU A 1 94 ? -40.920 26.369 -22.519 1.00 24.10 74 GLU A N 1
ATOM 667 C CA . GLU A 1 94 ? -39.994 26.896 -23.524 1.00 24.14 74 GLU A CA 1
ATOM 668 C C . GLU A 1 94 ? -38.568 26.863 -22.985 1.00 23.63 74 GLU A C 1
ATOM 669 O O . GLU A 1 94 ? -37.646 26.442 -23.680 1.00 23.10 74 GLU A O 1
ATOM 675 N N . ARG A 1 95 ? -38.406 27.282 -21.732 1.00 22.99 75 ARG A N 1
ATOM 676 C CA . ARG A 1 95 ? -37.099 27.199 -21.058 1.00 22.97 75 ARG A CA 1
ATOM 677 C C . ARG A 1 95 ? -36.533 25.780 -21.042 1.00 22.88 75 ARG A C 1
ATOM 678 O O . ARG A 1 95 ? -35.325 25.589 -21.251 1.00 22.86 75 ARG A O 1
ATOM 686 N N . ARG A 1 96 ? -37.401 24.793 -20.820 1.00 22.79 76 ARG A N 1
ATOM 687 C CA . ARG A 1 96 ? -36.987 23.390 -20.778 1.00 22.88 76 ARG A CA 1
ATOM 688 C C . ARG A 1 96 ? -36.370 22.970 -22.111 1.00 22.64 76 ARG A C 1
ATOM 689 O O . ARG A 1 96 ? -35.323 22.309 -22.145 1.00 21.79 76 ARG A O 1
ATOM 697 N N . VAL A 1 97 ? -37.018 23.369 -23.202 1.00 22.12 77 VAL A N 1
ATOM 698 C CA . VAL A 1 97 ? -36.517 23.052 -24.542 1.00 21.70 77 VAL A CA 1
ATOM 699 C C . VAL A 1 97 ? -35.117 23.655 -24.739 1.00 21.42 77 VAL A C 1
ATOM 700 O O . VAL A 1 97 ? -34.192 22.971 -25.198 1.00 21.92 77 VAL A O 1
ATOM 704 N N . ILE A 1 98 ? -34.964 24.924 -24.377 1.00 21.83 78 ILE A N 1
ATOM 705 C CA . ILE A 1 98 ? -33.670 25.608 -24.492 1.00 22.09 78 ILE A CA 1
ATOM 706 C C . ILE A 1 98 ? -32.594 24.932 -23.633 1.00 21.96 78 ILE A C 1
ATOM 707 O O . ILE A 1 98 ? -31.508 24.604 -24.131 1.00 21.33 78 ILE A O 1
ATOM 712 N N . LEU A 1 99 ? -32.903 24.685 -22.364 1.00 21.39 79 LEU A N 1
ATOM 713 C CA . LEU A 1 99 ? -31.908 24.144 -21.432 1.00 21.30 79 LEU A CA 1
ATOM 714 C C . LEU A 1 99 ? -31.461 22.725 -21.787 1.00 20.91 79 LEU A C 1
ATOM 715 O O . LEU A 1 99 ? -30.272 22.417 -21.706 1.00 20.22 79 LEU A O 1
ATOM 720 N N . LEU A 1 100 ? -32.398 21.875 -22.203 1.00 20.57 80 LEU A N 1
ATOM 721 C CA . LEU A 1 100 ? -32.050 20.512 -22.584 1.00 20.87 80 LEU A CA 1
ATOM 722 C C . LEU A 1 100 ? -31.154 20.502 -23.823 1.00 20.73 80 LEU A C 1
ATOM 723 O O . LEU A 1 100 ? -30.191 19.745 -23.881 1.00 20.89 80 LEU A O 1
ATOM 728 N N . ASN A 1 101 ? -31.457 21.365 -24.789 1.00 20.79 81 ASN A N 1
ATOM 729 C CA . ASN A 1 101 ? -30.630 21.474 -25.990 1.00 20.99 81 ASN A CA 1
ATOM 730 C C . ASN A 1 101 ? -29.238 22.017 -25.714 1.00 20.96 81 ASN A C 1
ATOM 731 O O . ASN A 1 101 ? -28.250 21.448 -26.179 1.00 20.41 81 ASN A O 1
ATOM 736 N N . LEU A 1 102 ? -29.152 23.080 -24.916 1.00 20.84 82 LEU A N 1
ATOM 737 C CA . LEU A 1 102 ? -27.843 23.571 -24.476 1.00 20.94 82 LEU A CA 1
ATOM 738 C C . LEU A 1 102 ? -27.067 22.471 -23.751 1.00 20.86 82 LEU A C 1
ATOM 739 O O . LEU A 1 102 ? -25.856 22.316 -23.958 1.00 20.81 82 LEU A O 1
ATOM 744 N N . GLY A 1 103 ? -27.765 21.702 -22.917 1.00 20.60 83 GLY A N 1
ATOM 745 C CA . GLY A 1 103 ? -27.150 20.611 -22.160 1.00 20.10 83 GLY A CA 1
ATOM 746 C C . GLY A 1 103 ? -26.540 19.549 -23.060 1.00 20.06 83 GLY A C 1
ATOM 747 O O . GLY A 1 103 ? -25.369 19.170 -22.890 1.00 20.27 83 GLY A O 1
ATOM 748 N N . PHE A 1 104 ? -27.327 19.081 -24.020 1.00 19.50 84 PHE A N 1
ATOM 749 C CA . PHE A 1 104 ? -26.841 18.089 -24.981 1.00 19.36 84 PHE A CA 1
ATOM 750 C C . PHE A 1 104 ? -25.708 18.637 -25.868 1.00 19.40 84 PHE A C 1
ATOM 751 O O . PHE A 1 104 ? -24.656 17.998 -26.005 1.00 19.53 84 PHE A O 1
ATOM 759 N N . PHE A 1 105 ? -25.924 19.799 -26.475 1.00 19.44 85 PHE A N 1
ATOM 760 C CA . PHE A 1 105 ? -24.932 20.365 -27.395 1.00 19.84 85 PHE A CA 1
ATOM 761 C C . PHE A 1 105 ? -23.620 20.769 -26.711 1.00 19.96 85 PHE A C 1
ATOM 762 O O . PHE A 1 105 ? -22.563 20.694 -27.336 1.00 20.82 85 PHE A O 1
ATOM 770 N N . SER A 1 106 ? -23.676 21.168 -25.438 1.00 19.54 86 SER A N 1
ATOM 771 C CA . SER A 1 106 ? -22.482 21.706 -24.763 1.00 19.95 86 SER A CA 1
ATOM 772 C C . SER A 1 106 ? -21.320 20.718 -24.717 1.00 20.13 86 SER A C 1
ATOM 773 O O . SER A 1 106 ? -20.160 21.131 -24.703 1.00 21.30 86 SER A O 1
ATOM 776 N N . THR A 1 107 ? -21.635 19.425 -24.678 1.00 19.42 87 THR A N 1
ATOM 777 C CA . THR A 1 107 ? -20.608 18.381 -24.633 1.00 19.53 87 THR A CA 1
ATOM 778 C C . THR A 1 107 ? -20.532 17.605 -25.937 1.00 19.32 87 THR A C 1
ATOM 779 O O . THR A 1 107 ? -19.504 16.993 -26.228 1.00 19.10 87 THR A O 1
ATOM 783 N N . ALA A 1 108 ? -21.610 17.645 -26.721 1.00 19.55 88 ALA A N 1
ATOM 784 C CA . ALA A 1 108 ? -21.668 16.897 -27.990 1.00 20.10 88 ALA A CA 1
ATOM 785 C C . ALA A 1 108 ? -20.559 17.285 -28.960 1.00 20.77 88 ALA A C 1
ATOM 786 O O . ALA A 1 108 ? -19.958 16.412 -29.603 1.00 20.46 88 ALA A O 1
ATOM 788 N N . GLU A 1 109 ? -20.282 18.583 -29.060 1.00 21.67 89 GLU A N 1
ATOM 789 C CA . GLU A 1 109 ? -19.238 19.061 -29.950 1.00 22.98 89 GLU A CA 1
ATOM 790 C C . GLU A 1 109 ? -17.845 18.653 -29.480 1.00 22.51 89 GLU A C 1
ATOM 791 O O . GLU A 1 109 ? -16.974 18.365 -30.300 1.00 22.55 89 GLU A O 1
ATOM 797 N N . SER A 1 110 ? -17.633 18.623 -28.167 1.00 21.53 90 SER A N 1
ATOM 798 C CA . SER A 1 110 ? -16.369 18.119 -27.624 1.00 21.61 90 SER A CA 1
ATOM 799 C C . SER A 1 110 ? -16.194 16.644 -27.985 1.00 20.27 90 SER A C 1
ATOM 800 O O . SER A 1 110 ? -15.099 16.219 -28.358 1.00 20.12 90 SER A O 1
ATOM 803 N N . LEU A 1 111 ? -17.271 15.867 -27.886 1.00 18.78 91 LEU A N 1
ATOM 804 C CA . LEU A 1 111 ? -17.218 14.454 -28.273 1.00 18.56 91 LEU A CA 1
ATOM 805 C C . LEU A 1 111 ? -16.828 14.290 -29.750 1.00 17.59 91 LEU A C 1
ATOM 806 O O . LEU A 1 111 ? -15.975 13.453 -30.090 1.00 16.89 91 LEU A O 1
ATOM 811 N N . VAL A 1 112 ? -17.444 15.101 -30.611 1.00 16.89 92 VAL A N 1
ATOM 812 C CA . VAL A 1 112 ? -17.181 15.051 -32.052 1.00 16.41 92 VAL A CA 1
ATOM 813 C C . VAL A 1 112 ? -15.720 15.440 -32.335 1.00 16.44 92 VAL A C 1
ATOM 814 O O . VAL A 1 112 ? -15.012 14.733 -33.059 1.00 16.09 92 VAL A O 1
ATOM 818 N N . GLY A 1 113 ? -15.275 16.551 -31.750 1.00 16.03 93 GLY A N 1
ATOM 819 C CA . GLY A 1 113 ? -13.903 17.033 -31.966 1.00 16.72 93 GLY A CA 1
ATOM 820 C C . GLY A 1 113 ? -12.863 16.048 -31.456 1.00 16.79 93 GLY A C 1
ATOM 821 O O . GLY A 1 113 ? -11.861 15.780 -32.123 1.00 16.75 93 GLY A O 1
ATOM 822 N N . ASN A 1 114 ? -13.091 15.504 -30.263 1.00 17.02 94 ASN A N 1
ATOM 823 C CA . ASN A 1 114 ? -12.163 14.535 -29.688 1.00 17.61 94 ASN A CA 1
ATOM 824 C C . ASN A 1 114 ? -12.056 13.300 -30.578 1.00 17.62 94 ASN A C 1
ATOM 825 O O . ASN A 1 114 ? -10.963 12.792 -30.799 1.00 18.09 94 ASN A O 1
ATOM 830 N N . ASN A 1 115 ? -13.187 12.850 -31.126 1.00 16.59 95 ASN A N 1
ATOM 831 C CA . ASN A 1 115 ? -13.181 11.711 -32.040 1.00 16.40 95 ASN A CA 1
ATOM 832 C C . ASN A 1 115 ? -12.420 11.988 -33.353 1.00 15.77 95 ASN A C 1
ATOM 833 O O . ASN A 1 115 ? -11.690 11.128 -33.851 1.00 15.29 95 ASN A O 1
ATOM 838 N N . ILE A 1 116 ? -12.576 13.187 -33.912 1.00 15.35 96 ILE A N 1
ATOM 839 C CA . ILE A 1 116 ? -11.796 13.560 -35.116 1.00 15.72 96 ILE A CA 1
ATOM 840 C C . ILE A 1 116 ? -10.294 13.404 -34.841 1.00 16.36 96 ILE A C 1
ATOM 841 O O . ILE A 1 116 ? -9.569 12.776 -35.622 1.00 15.92 96 ILE A O 1
ATOM 846 N N . VAL A 1 117 ? -9.839 13.963 -33.717 1.00 16.94 97 VAL A N 1
ATOM 847 C CA . VAL A 1 117 ? -8.404 13.980 -33.393 1.00 18.42 97 VAL A CA 1
ATOM 848 C C . VAL A 1 117 ? -7.901 12.613 -32.954 1.00 18.78 97 VAL A C 1
ATOM 849 O O . VAL A 1 117 ? -6.873 12.130 -33.447 1.00 19.84 97 VAL A O 1
ATOM 853 N N . LEU A 1 118 ? -8.633 11.979 -32.045 1.00 19.29 98 LEU A N 1
ATOM 854 C CA . LEU A 1 118 ? -8.143 10.776 -31.375 1.00 20.54 98 LEU A CA 1
ATOM 855 C C . LEU A 1 118 ? -8.471 9.477 -32.099 1.00 20.91 98 LEU A C 1
ATOM 856 O O . LEU A 1 118 ? -7.820 8.457 -31.850 1.00 22.05 98 LEU A O 1
ATOM 861 N N . ALA A 1 119 ? -9.456 9.512 -32.995 1.00 20.36 99 ALA A N 1
ATOM 862 C CA . ALA A 1 119 ? -9.870 8.302 -33.712 1.00 20.43 99 ALA A CA 1
ATOM 863 C C . ALA A 1 119 ? -9.722 8.388 -35.230 1.00 20.26 99 ALA A C 1
ATOM 864 O O . ALA A 1 119 ? -9.217 7.448 -35.853 1.00 21.33 99 ALA A O 1
ATOM 866 N N . ILE A 1 120 ? -10.142 9.504 -35.828 1.00 19.42 100 ILE A N 1
ATOM 867 C CA . ILE A 1 120 ? -10.273 9.589 -37.289 1.00 18.70 100 ILE A CA 1
ATOM 868 C C . ILE A 1 120 ? -8.957 9.968 -37.993 1.00 18.39 100 ILE A C 1
ATOM 869 O O . ILE A 1 120 ? -8.538 9.298 -38.946 1.00 17.12 100 ILE A O 1
ATOM 874 N N . PHE A 1 121 ? -8.316 11.031 -37.512 1.00 17.74 101 PHE A N 1
ATOM 875 C CA . PHE A 1 121 ? -7.176 11.656 -38.199 1.00 17.20 101 PHE A CA 1
ATOM 876 C C . PHE A 1 121 ? -6.048 10.662 -38.503 1.00 17.44 101 PHE A C 1
ATOM 877 O O . PHE A 1 121 ? -5.553 10.631 -39.631 1.00 17.12 101 PHE A O 1
ATOM 885 N N . LYS A 1 122 ? -5.667 9.847 -37.512 1.00 17.23 102 LYS A N 1
ATOM 886 C CA . LYS A 1 122 ? -4.576 8.876 -37.677 1.00 17.99 102 LYS A CA 1
ATOM 887 C C . LYS A 1 122 ? -4.802 7.971 -38.882 1.00 17.65 102 LYS A C 1
ATOM 888 O O . LYS A 1 122 ? -3.849 7.631 -39.595 1.00 18.35 102 LYS A O 1
ATOM 894 N N . HIS A 1 123 ? -6.060 7.580 -39.103 1.00 17.06 103 HIS A N 1
ATOM 895 C CA . HIS A 1 123 ? -6.376 6.545 -40.102 1.00 17.05 103 HIS A CA 1
ATOM 896 C C . HIS A 1 123 ? -6.808 7.074 -41.461 1.00 16.83 103 HIS A C 1
ATOM 897 O O . HIS A 1 123 ? -6.879 6.314 -42.435 1.00 17.09 103 HIS A O 1
ATOM 904 N N . VAL A 1 124 ? -7.085 8.373 -41.533 1.00 16.23 104 VAL A N 1
ATOM 905 C CA . VAL A 1 124 ? -7.305 9.008 -42.827 1.00 15.79 104 VAL A CA 1
ATOM 906 C C . VAL A 1 124 ? -5.930 9.445 -43.356 1.00 16.06 104 VAL A C 1
ATOM 907 O O . VAL A 1 124 ? -5.414 10.515 -43.024 1.00 16.05 104 VAL A O 1
ATOM 911 N N . THR A 1 125 ? -5.337 8.573 -44.169 1.00 15.76 105 THR A N 1
ATOM 912 C CA . THR A 1 125 ? -3.940 8.685 -44.573 1.00 15.96 105 THR A CA 1
ATOM 913 C C . THR A 1 125 ? -3.837 9.526 -45.836 1.00 15.84 105 THR A C 1
ATOM 914 O O . THR A 1 125 ? -3.390 9.047 -46.885 1.00 16.20 105 THR A O 1
ATOM 918 N N . ASN A 1 126 ? -4.287 10.776 -45.739 1.00 15.19 106 ASN A N 1
ATOM 919 C CA . ASN A 1 126 ? -4.376 11.638 -46.912 1.00 15.02 106 ASN A CA 1
ATOM 920 C C . ASN A 1 126 ? -4.318 13.095 -46.482 1.00 15.04 106 ASN A C 1
ATOM 921 O O . ASN A 1 126 ? -5.086 13.509 -45.619 1.00 15.24 106 ASN A O 1
ATOM 926 N N . PRO A 1 127 ? -3.411 13.877 -47.074 1.00 15.14 107 PRO A N 1
ATOM 927 C CA . PRO A 1 127 ? -3.206 15.211 -46.501 1.00 15.14 107 PRO A CA 1
ATOM 928 C C . PRO A 1 127 ? -4.327 16.208 -46.792 1.00 15.10 107 PRO A C 1
ATOM 929 O O . PRO A 1 127 ? -4.669 17.007 -45.910 1.00 14.59 107 PRO A O 1
ATOM 933 N N . GLU A 1 128 ? -4.931 16.147 -47.977 1.00 14.77 108 GLU A N 1
ATOM 934 C CA . GLU A 1 128 ? -6.052 17.061 -48.249 1.00 15.16 108 GLU A CA 1
ATOM 935 C C . GLU A 1 128 ? -7.281 16.758 -47.382 1.00 14.89 108 GLU A C 1
ATOM 936 O O . GLU A 1 128 ? -7.934 17.681 -46.877 1.00 14.53 108 GLU A O 1
ATOM 942 N N . ALA A 1 129 ? -7.567 15.478 -47.160 1.00 14.53 109 ALA A N 1
ATOM 943 C CA . ALA A 1 129 ? -8.636 15.121 -46.218 1.00 14.74 109 ALA A CA 1
ATOM 944 C C . ALA A 1 129 ? -8.296 15.566 -44.803 1.00 14.29 109 ALA A C 1
ATOM 945 O O . ALA A 1 129 ? -9.156 16.041 -44.078 1.00 14.44 109 ALA A O 1
ATOM 947 N N . ARG A 1 130 ? -7.034 15.417 -44.414 1.00 13.93 110 ARG A N 1
ATOM 948 C CA . ARG A 1 130 ? -6.599 15.907 -43.098 1.00 13.88 110 ARG A CA 1
ATOM 949 C C . ARG A 1 130 ? -6.719 17.426 -42.951 1.00 13.97 110 ARG A C 1
ATOM 950 O O . ARG A 1 130 ? -7.018 17.913 -41.860 1.00 14.12 110 ARG A O 1
ATOM 958 N N . GLN A 1 131 ? -6.466 18.175 -44.027 1.00 14.38 111 GLN A N 1
ATOM 959 C CA . GLN A 1 131 ? -6.682 19.637 -43.985 1.00 15.08 111 GLN A CA 1
ATOM 960 C C . GLN A 1 131 ? -8.122 19.914 -43.599 1.00 15.26 111 GLN A C 1
ATOM 961 O O . GLN A 1 131 ? -8.384 20.763 -42.724 1.00 14.45 111 GLN A O 1
ATOM 967 N N . TYR A 1 132 ? -9.061 19.201 -44.231 1.00 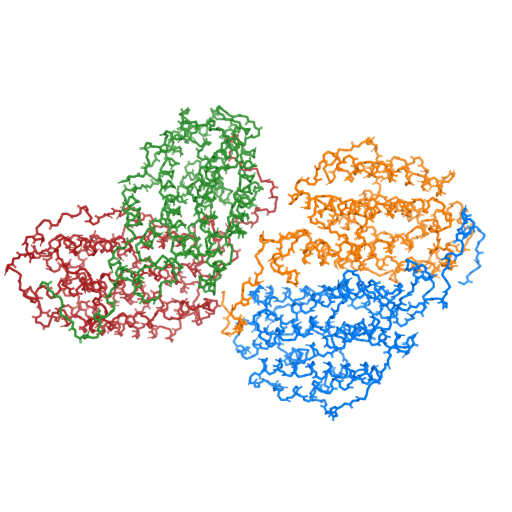14.85 112 TYR A N 1
ATOM 968 C CA . TYR A 1 132 ? -10.466 19.396 -43.864 1.00 15.00 112 TYR A CA 1
ATOM 969 C C . TYR A 1 132 ? -10.713 19.017 -42.394 1.00 14.62 112 TYR A C 1
ATOM 970 O O . TYR A 1 132 ? -11.401 19.739 -41.669 1.00 14.46 112 TYR A O 1
ATOM 979 N N . LEU A 1 133 ? -10.167 17.882 -41.954 1.00 13.72 113 LEU A N 1
ATOM 980 C CA . LEU A 1 133 ? -10.368 17.429 -40.571 1.00 14.27 113 LEU A CA 1
ATOM 981 C C . LEU A 1 133 ? -9.927 18.469 -39.540 1.00 14.10 113 LEU A C 1
ATOM 982 O O . LEU A 1 133 ? -10.598 18.658 -38.520 1.00 14.23 113 LEU A O 1
ATOM 987 N N . LEU A 1 134 ? -8.818 19.160 -39.819 1.00 14.06 114 LEU A N 1
ATOM 988 C CA . LEU A 1 134 ? -8.343 20.218 -38.917 1.00 14.61 114 LEU A CA 1
ATOM 989 C C . LEU A 1 134 ? -9.295 21.418 -38.904 1.00 14.49 114 LEU A C 1
ATOM 990 O O . LEU A 1 134 ? -9.560 21.991 -37.838 1.00 14.91 114 LEU A O 1
ATOM 995 N N . ARG A 1 135 ? -9.824 21.775 -40.074 1.00 14.31 115 ARG A N 1
ATOM 996 C CA . ARG A 1 135 ? -10.849 22.823 -40.133 1.00 14.54 115 ARG A CA 1
ATOM 997 C C . ARG A 1 135 ? -12.079 22.386 -39.336 1.00 14.87 115 ARG A C 1
ATOM 998 O O . ARG A 1 135 ? -12.618 23.162 -38.534 1.00 14.89 115 ARG A O 1
ATOM 1006 N N . GLN A 1 136 ? -12.527 21.148 -39.558 1.00 14.61 116 GLN A N 1
ATOM 1007 C CA . GLN A 1 136 ? -13.704 20.633 -38.861 1.00 14.95 116 GLN A CA 1
ATOM 1008 C C . GLN A 1 136 ? -13.533 20.612 -37.335 1.00 15.51 116 GLN A C 1
ATOM 1009 O O . GLN A 1 136 ? -14.440 21.017 -36.599 1.00 15.94 116 GLN A O 1
ATOM 1015 N N . ALA A 1 137 ? -12.376 20.143 -36.870 1.00 15.25 117 ALA A N 1
ATOM 1016 C CA . ALA A 1 137 ? -12.095 20.081 -35.430 1.00 14.93 117 ALA A CA 1
ATOM 1017 C C . ALA A 1 137 ? -12.082 21.484 -34.817 1.00 15.27 117 ALA A C 1
ATOM 1018 O O . ALA A 1 137 ? -12.605 21.683 -33.721 1.00 15.60 117 ALA A O 1
ATOM 1020 N N . PHE A 1 138 ? -11.491 22.447 -35.519 1.00 15.29 118 PHE A N 1
ATOM 1021 C CA . PHE A 1 138 ? -11.547 23.826 -35.054 1.00 15.60 118 PHE A CA 1
ATOM 1022 C C . PHE A 1 138 ? -13.001 24.327 -34.971 1.00 16.07 118 PHE A C 1
ATOM 1023 O O . PHE A 1 138 ? -13.372 25.011 -34.009 1.00 16.22 118 PHE A O 1
ATOM 1031 N N . GLU A 1 139 ? -13.822 23.973 -35.956 1.00 15.76 119 GLU A N 1
ATOM 1032 C CA . GLU A 1 139 ? -15.235 24.390 -35.916 1.00 16.23 119 GLU A CA 1
ATOM 1033 C C . GLU A 1 139 ? -15.947 23.819 -34.686 1.00 16.73 119 GLU A C 1
ATOM 1034 O O . GLU A 1 139 ? -16.758 24.509 -34.065 1.00 16.84 119 GLU A O 1
ATOM 1040 N N . GLU A 1 140 ? -15.626 22.578 -34.314 1.00 16.65 120 GLU A N 1
ATOM 1041 C CA . GLU A 1 140 ? -16.164 22.004 -33.079 1.00 17.31 120 GLU A CA 1
ATOM 1042 C C . GLU A 1 140 ? -15.796 22.854 -31.862 1.00 16.72 120 GLU A C 1
ATOM 1043 O O . GLU A 1 140 ? -16.621 23.042 -30.968 1.00 17.61 120 GLU A O 1
ATOM 1049 N N . ALA A 1 141 ? -14.562 23.356 -31.833 1.00 16.34 121 ALA A N 1
ATOM 1050 C CA . ALA A 1 141 ? -14.109 24.235 -30.744 1.00 16.50 121 ALA A CA 1
ATOM 1051 C C . ALA A 1 141 ? -14.923 25.536 -30.716 1.00 16.54 121 ALA A C 1
ATOM 1052 O O . ALA A 1 141 ? -15.309 26.008 -29.640 1.00 16.57 121 ALA A O 1
ATOM 1054 N N . VAL A 1 142 ? -15.195 26.103 -31.897 1.00 16.11 122 VAL A N 1
ATOM 1055 C CA . VAL A 1 142 ? -16.020 27.316 -31.998 1.00 16.79 122 VAL A CA 1
ATOM 1056 C C . VAL A 1 142 ? -17.426 27.048 -31.452 1.00 16.92 122 VAL A C 1
ATOM 1057 O O . VAL A 1 142 ? -17.983 27.874 -30.711 1.00 16.98 122 VAL A O 1
ATOM 1061 N N . HIS A 1 143 ? -17.988 25.894 -31.808 1.00 16.54 123 HIS A N 1
ATOM 1062 C CA . HIS A 1 143 ? -19.320 25.510 -31.295 1.00 16.52 123 HIS A CA 1
ATOM 1063 C C . HIS A 1 143 ? -19.314 25.349 -29.770 1.00 17.40 123 HIS A C 1
ATOM 1064 O O . HIS A 1 143 ? -20.227 25.811 -29.104 1.00 18.08 123 HIS A O 1
ATOM 1071 N N . THR A 1 144 ? -18.282 24.711 -29.218 1.00 16.74 124 THR A N 1
ATOM 1072 C CA . THR A 1 144 ? -18.159 24.595 -27.751 1.00 17.42 124 THR A CA 1
ATOM 1073 C C . THR A 1 144 ? -18.116 25.979 -27.083 1.00 17.48 124 THR A C 1
ATOM 1074 O O . THR A 1 144 ? -18.804 26.227 -26.076 1.00 17.71 124 THR A O 1
ATOM 1078 N N . HIS A 1 145 ? -17.327 26.883 -27.662 1.00 17.34 125 HIS A N 1
ATOM 1079 C CA . HIS A 1 145 ? -17.243 28.275 -27.199 1.00 18.17 125 HIS A CA 1
ATOM 1080 C C . HIS A 1 145 ? -18.645 28.914 -27.182 1.00 18.73 125 HIS A C 1
ATOM 1081 O O . HIS A 1 145 ? -19.016 29.643 -26.241 1.00 18.33 125 HIS A O 1
ATOM 1088 N N . THR A 1 146 ? -19.413 28.630 -28.228 1.00 18.69 126 THR A N 1
ATOM 1089 C CA . THR A 1 146 ? -20.764 29.170 -28.375 1.00 20.17 126 THR A CA 1
ATOM 1090 C C . THR A 1 146 ? -21.612 28.839 -27.156 1.00 20.27 126 THR A C 1
ATOM 1091 O O . THR A 1 146 ? -22.313 29.700 -26.623 1.00 20.32 126 THR A O 1
ATOM 1095 N N . PHE A 1 147 ? -21.532 27.598 -26.692 1.00 20.20 127 PHE A N 1
ATOM 1096 C CA . PHE A 1 147 ? -22.341 27.182 -25.545 1.00 20.95 127 PHE A CA 1
ATOM 1097 C C . PHE A 1 147 ? -21.885 27.761 -24.216 1.00 21.27 127 PHE A C 1
ATOM 1098 O O . PHE A 1 147 ? -22.716 28.110 -23.368 1.00 21.66 127 PHE A O 1
ATOM 1106 N N . LEU A 1 148 ? -20.578 27.938 -24.062 1.00 20.95 128 LEU A N 1
ATOM 1107 C CA . LEU A 1 148 ? -20.045 28.684 -22.928 1.00 21.10 128 LEU A CA 1
ATOM 1108 C C . LEU A 1 148 ? -20.538 30.141 -22.946 1.00 21.34 128 LEU A C 1
ATOM 1109 O O . LEU A 1 148 ? -20.959 30.686 -21.908 1.00 21.21 128 LEU A O 1
ATOM 1114 N N . TYR A 1 149 ? -20.493 30.755 -24.129 1.00 20.53 129 TYR A N 1
ATOM 1115 C CA . TYR A 1 149 ? -20.900 32.149 -24.309 1.00 21.30 129 TYR A CA 1
ATOM 1116 C C . TYR A 1 149 ? -22.394 32.351 -24.007 1.00 21.53 129 TYR A C 1
ATOM 1117 O O . TYR A 1 149 ? -22.777 33.346 -23.367 1.00 21.22 129 TYR A O 1
ATOM 1126 N N . ILE A 1 150 ? -23.227 31.406 -24.450 1.00 21.12 130 ILE A N 1
ATOM 1127 C CA . ILE A 1 150 ? -24.671 31.443 -24.129 1.00 22.18 130 ILE A CA 1
ATOM 1128 C C . ILE A 1 150 ? -24.896 31.304 -22.622 1.00 23.18 130 ILE A C 1
ATOM 1129 O O . ILE A 1 150 ? -25.681 32.062 -22.037 1.00 23.56 130 ILE A O 1
ATOM 1134 N N . CYS A 1 151 ? -24.196 30.361 -21.994 1.00 23.82 131 CYS A N 1
ATOM 1135 C CA . CYS A 1 151 ? -24.277 30.187 -20.529 1.00 25.15 131 CYS A CA 1
ATOM 1136 C C . CYS A 1 151 ? -23.914 31.448 -19.754 1.00 26.06 131 CYS A C 1
ATOM 1137 O O . CYS A 1 151 ? -24.622 31.836 -18.816 1.00 26.49 131 CYS A O 1
ATOM 1140 N N . GLU A 1 152 ? -22.821 32.093 -20.149 1.00 26.23 132 GLU A N 1
ATOM 1141 C CA . GLU A 1 152 ? -22.358 33.296 -19.459 1.00 27.50 132 GLU A CA 1
ATOM 1142 C C . GLU A 1 152 ? -23.280 34.494 -19.708 1.00 27.73 132 GLU A C 1
ATOM 1143 O O . GLU A 1 152 ? -23.557 35.276 -18.783 1.00 27.98 132 GLU A O 1
ATOM 1149 N N . SER A 1 153 ? -23.767 34.617 -20.941 1.00 27.26 133 SER A N 1
ATOM 1150 C CA . SER A 1 153 ? -24.717 35.675 -21.310 1.00 27.94 133 SER A CA 1
ATOM 1151 C C . SER A 1 153 ? -25.999 35.619 -20.475 1.00 27.86 133 SER A C 1
ATOM 1152 O O . SER A 1 153 ? -26.463 36.645 -19.958 1.00 28.48 133 SER A O 1
ATOM 1155 N N . LEU A 1 154 ? -26.555 34.419 -20.327 1.00 27.52 134 LEU A N 1
ATOM 1156 C CA . LEU A 1 154 ? -27.862 34.241 -19.681 1.00 27.64 134 LEU A CA 1
ATOM 1157 C C . LEU A 1 154 ? -27.759 33.962 -18.183 1.00 28.25 134 LEU A C 1
ATOM 1158 O O . LEU A 1 154 ? -28.778 33.805 -17.500 1.00 28.43 134 LEU A O 1
ATOM 1163 N N . GLY A 1 155 ? -26.529 33.878 -17.681 1.00 27.83 135 GLY A N 1
ATOM 1164 C CA . GLY A 1 155 ? -26.303 33.617 -16.265 1.00 28.22 135 GLY A CA 1
ATOM 1165 C C . GLY A 1 155 ? -26.693 32.219 -15.819 1.00 28.11 135 GLY A C 1
ATOM 1166 O O . GLY A 1 155 ? -27.045 32.013 -14.657 1.00 28.12 135 GLY A O 1
ATOM 1167 N N . LEU A 1 156 ? -26.622 31.255 -16.740 1.00 26.90 136 LEU A N 1
ATOM 1168 C CA . LEU A 1 156 ? -26.865 29.851 -16.410 1.00 26.64 136 LEU A CA 1
ATOM 1169 C C . LEU A 1 156 ? -25.748 29.264 -15.533 1.00 26.99 136 LEU A C 1
ATOM 1170 O O . LEU A 1 156 ? -24.623 29.760 -15.539 1.00 27.26 136 LEU A O 1
ATOM 1175 N N . ASP A 1 157 ? -26.073 28.216 -14.775 1.00 27.37 137 ASP A N 1
ATOM 1176 C CA . ASP A 1 157 ? -25.085 27.473 -13.989 1.00 28.50 137 ASP A CA 1
ATOM 1177 C C . ASP A 1 157 ? -24.316 26.609 -14.985 1.00 27.82 137 ASP A C 1
ATOM 1178 O O . ASP A 1 157 ? -24.844 25.609 -15.462 1.00 27.45 137 ASP A O 1
ATOM 1183 N N . GLU A 1 158 ? -23.090 27.009 -15.311 1.00 28.06 138 GLU A N 1
ATOM 1184 C CA . GLU A 1 158 ? -22.337 26.357 -16.399 1.00 27.99 138 GLU A CA 1
ATOM 1185 C C . GLU A 1 158 ? -22.062 24.870 -16.143 1.00 27.82 138 GLU A C 1
ATOM 1186 O O . GLU A 1 158 ? -22.131 24.052 -17.073 1.00 27.25 138 GLU A O 1
ATOM 1192 N N . LYS A 1 159 ? -21.757 24.522 -14.893 1.00 27.61 139 LYS A N 1
ATOM 1193 C CA . LYS A 1 159 ? -21.547 23.122 -14.511 1.00 27.65 139 LYS A CA 1
ATOM 1194 C C . LYS A 1 159 ? -22.809 22.285 -14.667 1.00 27.23 139 LYS A C 1
ATOM 1195 O O . LYS A 1 159 ? -22.748 21.121 -15.069 1.00 27.49 139 LYS A O 1
ATOM 1201 N N . GLU A 1 160 ? -23.958 22.884 -14.361 1.00 26.60 140 GLU A N 1
ATOM 1202 C CA . GLU A 1 160 ? -25.247 22.227 -14.548 1.00 26.10 140 GLU A CA 1
ATOM 1203 C C . GLU A 1 160 ? -25.498 21.906 -16.033 1.00 25.33 140 GLU A C 1
ATOM 1204 O O . GLU A 1 160 ? -25.919 20.795 -16.377 1.00 25.45 140 GLU A O 1
ATOM 1210 N N . ILE A 1 161 ? -25.227 22.878 -16.901 1.00 24.09 141 ILE A N 1
ATOM 1211 C CA . ILE A 1 161 ? -25.445 22.718 -18.339 1.00 23.31 141 ILE A CA 1
ATOM 1212 C C . ILE A 1 161 ? -24.449 21.718 -18.930 1.00 22.44 141 ILE A C 1
ATOM 1213 O O . ILE A 1 161 ? -24.843 20.766 -19.604 1.00 21.58 141 ILE A O 1
ATOM 1218 N N . PHE A 1 162 ? -23.159 21.913 -18.661 1.00 21.72 142 PHE A N 1
ATOM 1219 C CA . PHE A 1 162 ? -22.149 21.033 -19.268 1.00 21.05 142 PHE A CA 1
ATOM 1220 C C . PHE A 1 162 ? -22.187 19.596 -18.733 1.00 21.17 142 PHE A C 1
ATOM 1221 O O . PHE A 1 162 ? -21.780 18.654 -19.425 1.00 20.66 142 PHE A O 1
ATOM 1229 N N . ASN A 1 163 ? -22.708 19.415 -17.519 1.00 21.02 143 ASN A N 1
ATOM 1230 C CA . ASN A 1 163 ? -22.826 18.075 -16.959 1.00 21.47 143 ASN A CA 1
ATOM 1231 C C . ASN A 1 163 ? -24.150 17.372 -17.299 1.00 21.38 143 ASN A C 1
ATOM 1232 O O . ASN A 1 163 ? -24.388 16.245 -16.870 1.00 22.01 143 ASN A O 1
ATOM 1237 N N . ALA A 1 164 ? -24.977 18.012 -18.119 1.00 21.52 144 ALA A N 1
ATOM 1238 C CA . ALA A 1 164 ? -26.283 17.446 -18.486 1.00 21.62 144 ALA A CA 1
ATOM 1239 C C . ALA A 1 164 ? -26.226 16.003 -18.994 1.00 21.82 144 ALA A C 1
ATOM 1240 O O . ALA A 1 164 ? -27.109 15.197 -18.686 1.00 21.78 144 ALA A O 1
ATOM 1242 N N . TYR A 1 165 ? -25.196 15.666 -19.768 1.00 21.90 145 TYR A N 1
ATOM 1243 C CA . TYR A 1 165 ? -25.121 14.329 -20.348 1.00 22.58 145 TYR A CA 1
ATOM 1244 C C . TYR A 1 165 ? -24.850 13.237 -19.305 1.00 23.27 145 TYR A C 1
ATOM 1245 O O . TYR A 1 165 ? -24.968 12.047 -19.594 1.00 23.29 145 TYR A O 1
ATOM 1254 N N . ASN A 1 166 ? -24.525 13.660 -18.085 1.00 24.29 146 ASN A N 1
ATOM 1255 C CA . ASN A 1 166 ? -24.408 12.751 -16.950 1.00 25.52 146 ASN A CA 1
ATOM 1256 C C . ASN A 1 166 ? -25.627 12.784 -16.027 1.00 26.08 146 ASN A C 1
ATOM 1257 O O . ASN A 1 166 ? -25.784 11.906 -15.172 1.00 27.05 146 ASN A O 1
ATOM 1262 N N . GLU A 1 167 ? -26.492 13.780 -16.211 1.00 26.09 147 GLU A N 1
ATOM 1263 C CA . GLU A 1 167 ? -27.605 14.030 -15.281 1.00 26.22 147 GLU A CA 1
ATOM 1264 C C . GLU A 1 167 ? -28.995 13.777 -15.857 1.00 25.70 147 GLU A C 1
ATOM 1265 O O . GLU A 1 167 ? -29.963 13.612 -15.110 1.00 25.97 147 GLU A O 1
ATOM 1271 N N . ARG A 1 168 ? -29.091 13.759 -17.185 1.00 24.77 148 ARG A N 1
ATOM 1272 C CA . ARG A 1 168 ? -30.381 13.603 -17.859 1.00 23.88 148 ARG A CA 1
ATOM 1273 C C . ARG A 1 168 ? -30.384 12.337 -18.716 1.00 23.71 148 ARG A C 1
ATOM 1274 O O . ARG A 1 168 ? -29.600 12.231 -19.666 1.00 23.06 148 ARG A O 1
ATOM 1282 N N . ALA A 1 169 ? -31.278 11.399 -18.382 1.00 23.24 149 ALA A N 1
ATOM 1283 C CA . ALA A 1 169 ? -31.288 10.057 -18.977 1.00 23.49 149 ALA A CA 1
ATOM 1284 C C . ALA A 1 169 ? -31.383 10.044 -20.506 1.00 22.99 149 ALA A C 1
ATOM 1285 O O . ALA A 1 169 ? -30.651 9.302 -21.163 1.00 22.68 149 ALA A O 1
ATOM 1287 N N . ALA A 1 170 ? -32.268 10.868 -21.070 1.00 22.67 150 ALA A N 1
ATOM 1288 C CA . ALA A 1 170 ? -32.446 10.889 -22.534 1.00 22.33 150 ALA A CA 1
ATOM 1289 C C . ALA A 1 170 ? -31.217 11.438 -23.272 1.00 21.76 150 ALA A C 1
ATOM 1290 O O . ALA A 1 170 ? -30.972 11.078 -24.429 1.00 22.01 150 ALA A O 1
ATOM 1292 N N . ILE A 1 171 ? -30.450 12.300 -22.602 1.00 21.35 151 ILE A N 1
ATOM 1293 C CA . ILE A 1 171 ? -29.199 12.814 -23.171 1.00 21.04 151 ILE A CA 1
ATOM 1294 C C . ILE A 1 171 ? -28.091 11.768 -23.026 1.00 21.58 151 ILE A C 1
ATOM 1295 O O . ILE A 1 171 ? -27.383 11.470 -23.988 1.00 21.25 151 ILE A O 1
ATOM 1300 N N . LYS A 1 172 ? -27.953 11.220 -21.819 1.00 22.25 152 LYS A N 1
ATOM 1301 C CA . LYS A 1 172 ? -26.997 10.138 -21.563 1.00 22.81 152 LYS A CA 1
ATOM 1302 C C . LYS A 1 172 ? -27.178 8.941 -22.505 1.00 22.81 152 LYS A C 1
ATOM 1303 O O . LYS A 1 172 ? -26.191 8.397 -22.993 1.00 22.89 152 LYS A O 1
ATOM 1309 N N . ALA A 1 173 ? -28.426 8.540 -22.756 1.00 22.95 153 ALA A N 1
ATOM 1310 C CA . ALA A 1 173 ? -28.711 7.410 -23.651 1.00 23.15 153 ALA A CA 1
ATOM 1311 C C . ALA A 1 173 ? -28.137 7.614 -25.056 1.00 22.82 153 ALA A C 1
ATOM 1312 O O . ALA A 1 173 ? -27.594 6.672 -25.649 1.00 22.97 153 ALA A O 1
ATOM 1314 N N . LYS A 1 174 ? -28.253 8.836 -25.581 1.00 22.56 154 LYS A N 1
ATOM 1315 C CA . LYS A 1 174 ? -27.668 9.185 -26.885 1.00 22.57 154 LYS A CA 1
ATOM 1316 C C . LYS A 1 174 ? -26.142 9.112 -26.879 1.00 22.71 154 LYS A C 1
ATOM 1317 O O . LYS A 1 174 ? -25.537 8.539 -27.778 1.00 22.51 154 LYS A O 1
ATOM 1323 N N . ASP A 1 175 ? -25.529 9.698 -25.861 1.00 23.17 155 ASP A N 1
ATOM 1324 C CA . ASP A 1 175 ? -24.073 9.740 -25.779 1.00 24.22 155 ASP A CA 1
ATOM 1325 C C . ASP A 1 175 ? -23.456 8.377 -25.431 1.00 25.13 155 ASP A C 1
ATOM 1326 O O . ASP A 1 175 ? -22.367 8.059 -25.907 1.00 25.37 155 ASP A O 1
ATOM 1331 N N . ASP A 1 176 ? -24.160 7.572 -24.634 1.00 26.21 156 ASP A N 1
ATOM 1332 C CA . ASP A 1 176 ? -23.726 6.193 -24.344 1.00 27.40 156 ASP A CA 1
ATOM 1333 C C . ASP A 1 176 ? -23.735 5.336 -25.604 1.00 27.58 156 ASP A C 1
ATOM 1334 O O . ASP A 1 176 ? -22.802 4.559 -25.851 1.00 27.43 156 ASP A O 1
ATOM 1339 N N . PHE A 1 177 ? -24.802 5.469 -26.390 1.00 27.78 157 PHE A N 1
ATOM 1340 C CA . PHE A 1 177 ? -24.903 4.792 -27.681 1.00 28.28 157 PHE A CA 1
ATOM 1341 C C . PHE A 1 177 ? -23.746 5.234 -28.565 1.00 28.69 157 PHE A C 1
ATOM 1342 O O . PHE A 1 177 ? -23.181 4.427 -29.310 1.00 28.18 157 PHE A O 1
ATOM 1350 N N . GLN A 1 178 ? -23.392 6.515 -28.457 1.00 29.62 158 GLN A N 1
ATOM 1351 C CA . GLN A 1 178 ? -22.282 7.080 -29.212 1.00 30.59 158 GLN A CA 1
ATOM 1352 C C . GLN A 1 178 ? -20.941 6.471 -28.810 1.00 31.53 158 GLN A C 1
ATOM 1353 O O . GLN A 1 178 ? -20.107 6.205 -29.671 1.00 31.61 158 GLN A O 1
ATOM 1359 N N . MET A 1 179 ? -20.742 6.262 -27.508 1.00 32.74 159 MET A N 1
ATOM 1360 C CA . MET A 1 179 ? -19.526 5.609 -27.009 1.00 34.10 159 MET A CA 1
ATOM 1361 C C . MET A 1 179 ? -19.417 4.191 -27.551 1.00 34.44 159 MET A C 1
ATOM 1362 O O . MET A 1 179 ? -18.326 3.729 -27.886 1.00 34.14 159 MET A O 1
ATOM 1367 N N . GLU A 1 180 ? -20.554 3.505 -27.628 1.00 34.81 160 GLU A N 1
ATOM 1368 C CA . GLU A 1 180 ? -20.596 2.117 -28.076 1.00 35.94 160 GLU A CA 1
ATOM 1369 C C . GLU A 1 180 ? -20.278 1.976 -29.558 1.00 36.15 160 GLU A C 1
ATOM 1370 O O . GLU A 1 180 ? -19.593 1.033 -29.960 1.00 36.43 160 GLU A O 1
ATOM 1376 N N . ILE A 1 181 ? -20.771 2.917 -30.362 1.00 36.11 161 ILE A N 1
ATOM 1377 C CA . ILE A 1 181 ? -20.575 2.867 -31.811 1.00 36.68 161 ILE A CA 1
ATOM 1378 C C . ILE A 1 181 ? -19.221 3.445 -32.226 1.00 36.46 161 ILE A C 1
ATOM 1379 O O . ILE A 1 181 ? -18.791 3.270 -33.369 1.00 36.78 161 ILE A O 1
ATOM 1384 N N . THR A 1 182 ? -18.567 4.135 -31.289 1.00 36.40 162 THR A N 1
ATOM 1385 C CA . THR A 1 182 ? -17.180 4.588 -31.445 1.00 36.23 162 THR A CA 1
ATOM 1386 C C . THR A 1 182 ? -16.295 3.372 -31.662 1.00 36.27 162 THR A C 1
ATOM 1387 O O . THR A 1 182 ? -15.224 3.472 -32.266 1.00 36.04 162 THR A O 1
ATOM 1391 N N . GLY A 1 183 ? -16.760 2.224 -31.164 1.00 35.99 163 GLY A N 1
ATOM 1392 C CA . GLY A 1 183 ? -16.078 0.951 -31.363 1.00 35.95 163 GLY A CA 1
ATOM 1393 C C . GLY A 1 183 ? -14.713 0.926 -30.706 1.00 35.72 163 GLY A C 1
ATOM 1394 O O . GLY A 1 183 ? -14.439 1.700 -29.784 1.00 35.52 163 GLY A O 1
ATOM 1395 N N . LYS A 1 184 ? -13.853 0.040 -31.200 1.00 35.38 164 LYS A N 1
ATOM 1396 C CA . LYS A 1 184 ? -12.525 -0.144 -30.636 1.00 35.20 164 LYS A CA 1
ATOM 1397 C C . LYS A 1 184 ? -11.485 0.791 -31.251 1.00 34.28 164 LYS A C 1
ATOM 1398 O O . LYS A 1 184 ? -10.284 0.540 -31.127 1.00 34.12 164 LYS A O 1
ATOM 1404 N N . VAL A 1 185 ? -11.937 1.871 -31.893 1.00 33.05 165 VAL A N 1
ATOM 1405 C CA . VAL A 1 185 ? -11.042 2.728 -32.678 1.00 32.42 165 VAL A CA 1
ATOM 1406 C C . VAL A 1 185 ? -10.020 3.454 -31.800 1.00 32.64 165 VAL A C 1
ATOM 1407 O O . VAL A 1 185 ? -8.928 3.781 -32.264 1.00 32.00 165 VAL A O 1
ATOM 1411 N N . LEU A 1 186 ? -10.363 3.679 -30.531 1.00 33.16 166 LEU A N 1
ATOM 1412 C CA . LEU A 1 186 ? -9.457 4.372 -29.613 1.00 33.84 166 LEU A CA 1
ATOM 1413 C C . LEU A 1 186 ? -8.371 3.466 -29.029 1.00 34.22 166 LEU A C 1
ATOM 1414 O O . LEU A 1 186 ? -7.380 3.966 -28.496 1.00 34.71 166 LEU A O 1
ATOM 1419 N N . ASP A 1 187 ? -8.552 2.146 -29.127 1.00 34.45 167 ASP A N 1
ATOM 1420 C CA . ASP A 1 187 ? -7.513 1.190 -28.728 1.00 34.67 167 ASP A CA 1
ATOM 1421 C C . ASP A 1 187 ? -6.201 1.601 -29.400 1.00 34.45 167 ASP A C 1
ATOM 1422 O O . ASP A 1 187 ? -6.151 1.756 -30.625 1.00 33.59 167 ASP A O 1
ATOM 1427 N N . PRO A 1 188 ? -5.134 1.805 -28.600 1.00 34.36 168 PRO A N 1
ATOM 1428 C CA . PRO A 1 188 ? -3.877 2.295 -29.177 1.00 33.77 168 PRO A CA 1
ATOM 1429 C C . PRO A 1 188 ? -3.350 1.417 -30.324 1.00 33.06 168 PRO A C 1
ATOM 1430 O O . PRO A 1 188 ? -2.648 1.916 -31.203 1.00 33.22 168 PRO A O 1
ATOM 1434 N N . ASN A 1 189 ? -3.708 0.135 -30.314 1.00 32.15 169 ASN A N 1
ATOM 1435 C CA . ASN A 1 189 ? -3.270 -0.813 -31.338 1.00 31.43 169 ASN A CA 1
ATOM 1436 C C . ASN A 1 189 ? -4.319 -1.077 -32.419 1.00 29.83 169 ASN A C 1
ATOM 1437 O O . ASN A 1 189 ? -4.159 -1.993 -33.230 1.00 30.25 169 ASN A O 1
ATOM 1442 N N . PHE A 1 190 ? -5.399 -0.299 -32.426 1.00 27.42 170 PHE A N 1
ATOM 1443 C CA . PHE A 1 190 ? -6.396 -0.436 -33.486 1.00 25.32 170 PHE A CA 1
ATOM 1444 C C . PHE A 1 190 ? -5.764 -0.067 -34.829 1.00 24.01 170 PHE A C 1
ATOM 1445 O O . PHE A 1 190 ? -5.030 0.911 -34.930 1.00 23.48 170 PHE A O 1
ATOM 1453 N N . ARG A 1 191 ? -6.039 -0.874 -35.850 1.00 23.07 171 ARG A N 1
ATOM 1454 C CA . ARG A 1 191 ? -5.544 -0.618 -37.207 1.00 22.40 171 ARG A CA 1
ATOM 1455 C C . ARG A 1 191 ? -6.666 -0.846 -38.224 1.00 21.48 171 ARG A C 1
ATOM 1456 O O . ARG A 1 191 ? -7.568 -1.646 -37.987 1.00 21.37 171 ARG A O 1
ATOM 1464 N N . THR A 1 192 ? -6.593 -0.146 -39.353 1.00 19.77 172 THR A N 1
ATOM 1465 C CA . THR A 1 192 ? -7.586 -0.280 -40.421 1.00 19.42 172 THR A CA 1
ATOM 1466 C C . THR A 1 192 ? -7.117 -1.175 -41.568 1.00 19.31 172 THR A C 1
ATOM 1467 O O . THR A 1 192 ? -7.791 -1.261 -42.601 1.00 18.88 172 THR A O 1
ATOM 1471 N N . ASP A 1 193 ? -5.972 -1.835 -41.403 1.00 19.88 173 ASP A N 1
ATOM 1472 C CA . ASP A 1 193 ? -5.401 -2.618 -42.520 1.00 21.00 173 ASP A CA 1
ATOM 1473 C C . ASP A 1 193 ? -5.864 -4.075 -42.594 1.00 20.95 173 ASP A C 1
ATOM 1474 O O . ASP A 1 193 ? -5.088 -4.977 -42.915 1.00 22.19 173 ASP A O 1
ATOM 1479 N N . SER A 1 194 ? -7.142 -4.288 -42.308 1.00 20.95 174 SER A N 1
ATOM 1480 C CA . SER A 1 194 ? -7.801 -5.578 -42.491 1.00 20.94 174 SER A CA 1
ATOM 1481 C C . SER A 1 194 ? -9.256 -5.272 -42.821 1.00 20.71 174 SER A C 1
ATOM 1482 O O . SER A 1 194 ? -9.728 -4.151 -42.577 1.00 19.82 174 SER A O 1
ATOM 1485 N N . VAL A 1 195 ? -9.977 -6.247 -43.364 1.00 20.15 175 VAL A N 1
ATOM 1486 C CA . VAL A 1 195 ? -11.395 -6.015 -43.671 1.00 20.68 175 VAL A CA 1
ATOM 1487 C C . VAL A 1 195 ? -12.153 -5.642 -42.392 1.00 20.67 175 VAL A C 1
ATOM 1488 O O . VAL A 1 195 ? -12.905 -4.658 -42.368 1.00 20.10 175 VAL A O 1
ATOM 1492 N N . GLU A 1 196 ? -11.929 -6.424 -41.338 1.00 21.08 176 GLU A N 1
ATOM 1493 C CA . GLU A 1 196 ? -12.588 -6.227 -40.045 1.00 21.62 176 GLU A CA 1
ATOM 1494 C C . GLU A 1 196 ? -12.270 -4.850 -39.453 1.00 20.55 176 GLU A C 1
ATOM 1495 O O . GLU A 1 196 ? -13.174 -4.132 -38.984 1.00 19.94 176 GLU A O 1
ATOM 1501 N N . GLY A 1 197 ? -10.995 -4.476 -39.493 1.00 19.97 177 GLY A N 1
ATOM 1502 C CA . GLY A 1 197 ? -10.562 -3.159 -39.003 1.00 19.02 177 GLY A CA 1
ATOM 1503 C C . GLY A 1 197 ? -11.186 -1.998 -39.760 1.00 18.57 177 GLY A C 1
ATOM 1504 O O . GLY A 1 197 ? -11.648 -1.023 -39.155 1.00 18.02 177 GLY A O 1
ATOM 1505 N N . LEU A 1 198 ? -11.219 -2.101 -41.089 1.00 17.72 178 LEU A N 1
ATOM 1506 C CA . LEU A 1 198 ? -11.761 -1.017 -41.910 1.00 17.29 178 LEU A CA 1
ATOM 1507 C C . LEU A 1 198 ? -13.271 -0.912 -41.749 1.00 17.37 178 LEU A C 1
ATOM 1508 O O . LEU A 1 198 ? -13.813 0.191 -41.732 1.00 16.48 178 LEU A O 1
ATOM 1513 N N . GLN A 1 199 ? -13.945 -2.054 -41.613 1.00 18.10 179 GLN A N 1
ATOM 1514 C CA . GLN A 1 199 ? -15.385 -2.045 -41.321 1.00 18.12 179 GLN A CA 1
ATOM 1515 C C . GLN A 1 199 ? -15.678 -1.351 -39.994 1.00 18.40 179 GLN A C 1
ATOM 1516 O O . GLN A 1 199 ? -16.636 -0.577 -39.904 1.00 17.87 179 GLN A O 1
ATOM 1522 N N . GLU A 1 200 ? -14.847 -1.605 -38.979 1.00 18.25 180 GLU A N 1
ATOM 1523 C CA . GLU A 1 200 ? -15.024 -0.959 -37.682 1.00 19.44 180 GLU A CA 1
ATOM 1524 C C . GLU A 1 200 ? -14.846 0.550 -37.794 1.00 18.48 180 GLU A C 1
ATOM 1525 O O . GLU A 1 200 ? -15.601 1.306 -37.184 1.00 17.10 180 GLU A O 1
ATOM 1531 N N . PHE A 1 201 ? -13.841 0.968 -38.567 1.00 17.36 181 PHE A N 1
ATOM 1532 C CA . PHE A 1 201 ? -13.565 2.384 -38.802 1.00 16.92 181 PHE A CA 1
ATOM 1533 C C . PHE A 1 201 ? -14.749 3.068 -39.492 1.00 16.66 181 PHE A C 1
ATOM 1534 O O . PHE A 1 201 ? -15.193 4.154 -39.084 1.00 15.90 181 PHE A O 1
ATOM 1542 N N . VAL A 1 202 ? -15.269 2.416 -40.528 1.00 16.43 182 VAL A N 1
ATOM 1543 C CA . VAL A 1 202 ? -16.436 2.925 -41.238 1.00 16.88 182 VAL A CA 1
ATOM 1544 C C . VAL A 1 202 ? -17.652 3.046 -40.302 1.00 16.64 182 VAL A C 1
ATOM 1545 O O . VAL A 1 202 ? -18.408 4.016 -40.383 1.00 16.27 182 VAL A O 1
ATOM 1549 N N . LYS A 1 203 ? -17.825 2.090 -39.386 1.00 16.89 183 LYS A N 1
ATOM 1550 C CA . LYS A 1 203 ? -18.898 2.231 -38.395 1.00 17.16 183 LYS A CA 1
ATOM 1551 C C . LYS A 1 203 ? -18.723 3.475 -37.503 1.00 16.88 183 LYS A C 1
ATOM 1552 O O . LYS A 1 203 ? -19.710 4.143 -37.162 1.00 16.86 183 LYS A O 1
ATOM 1558 N N . ASN A 1 204 ? -17.477 3.791 -37.148 1.00 16.30 184 ASN A N 1
ATOM 1559 C CA . ASN A 1 204 ? -17.191 5.011 -36.392 1.00 15.83 184 ASN A CA 1
ATOM 1560 C C . ASN A 1 204 ? -17.575 6.245 -37.225 1.00 15.92 184 ASN A C 1
ATOM 1561 O O . ASN A 1 204 ? -18.172 7.200 -36.709 1.00 15.05 184 ASN A O 1
ATOM 1566 N N . LEU A 1 205 ? -17.249 6.219 -38.516 1.00 15.14 185 LEU A N 1
ATOM 1567 C CA . LEU A 1 205 ? -17.562 7.374 -39.377 1.00 15.54 185 LEU A CA 1
ATOM 1568 C C . LEU A 1 205 ? -19.070 7.573 -39.494 1.00 15.54 185 LEU A C 1
ATOM 1569 O O . LEU A 1 205 ? -19.573 8.696 -39.405 1.00 14.94 185 LEU A O 1
ATOM 1574 N N . VAL A 1 206 ? -19.792 6.474 -39.671 1.00 14.98 186 VAL A N 1
ATOM 1575 C CA . VAL A 1 206 ? -21.253 6.521 -39.677 1.00 15.86 186 VAL A CA 1
ATOM 1576 C C . VAL A 1 206 ? -21.770 7.043 -38.332 1.00 15.91 186 VAL A C 1
ATOM 1577 O O . VAL A 1 206 ? -22.635 7.917 -38.293 1.00 15.63 186 VAL A O 1
ATOM 1581 N N . GLY A 1 207 ? -21.231 6.505 -37.238 1.00 15.65 187 GLY A N 1
ATOM 1582 C CA . GLY A 1 207 ? -21.616 6.925 -35.889 1.00 15.87 187 GLY A CA 1
ATOM 1583 C C . GLY A 1 207 ? -21.489 8.421 -35.650 1.00 16.11 187 GLY A C 1
ATOM 1584 O O . GLY A 1 207 ? -22.398 9.058 -35.116 1.00 16.28 187 GLY A O 1
ATOM 1585 N N . TYR A 1 208 ? -20.364 9.002 -36.055 1.00 15.22 188 TYR A N 1
ATOM 1586 C CA . TYR A 1 208 ? -20.162 10.429 -35.798 1.00 15.76 188 TYR A CA 1
ATOM 1587 C C . TYR A 1 208 ? -20.720 11.362 -36.877 1.00 15.71 188 TYR A C 1
ATOM 1588 O O . TYR A 1 208 ? -21.374 12.365 -36.557 1.00 16.37 188 TYR A O 1
ATOM 1597 N N . TYR A 1 209 ? -20.486 11.053 -38.147 1.00 15.48 189 TYR A N 1
ATOM 1598 C CA . TYR A 1 209 ? -20.975 11.937 -39.212 1.00 16.12 189 TYR A CA 1
ATOM 1599 C C . TYR A 1 209 ? -22.462 11.787 -39.479 1.00 16.77 189 TYR A C 1
ATOM 1600 O O . TYR A 1 209 ? -23.182 12.782 -39.562 1.00 17.52 189 TYR A O 1
ATOM 1609 N N . ILE A 1 210 ? -22.917 10.546 -39.609 1.00 17.25 190 ILE A N 1
ATOM 1610 C CA . ILE A 1 210 ? -24.307 10.287 -39.978 1.00 17.83 190 ILE A CA 1
ATOM 1611 C C . ILE A 1 210 ? -25.221 10.382 -38.766 1.00 17.85 190 ILE A C 1
ATOM 1612 O O . ILE A 1 210 ? -26.240 11.073 -38.806 1.00 19.06 190 ILE A O 1
ATOM 1617 N N . ILE A 1 211 ? -24.857 9.698 -37.689 1.00 17.45 191 ILE A N 1
ATOM 1618 C CA . ILE A 1 211 ? -25.740 9.592 -36.540 1.00 17.70 191 ILE A CA 1
ATOM 1619 C C . ILE A 1 211 ? -25.638 10.818 -35.632 1.00 17.84 191 ILE A C 1
ATOM 1620 O O . ILE A 1 211 ? -26.646 11.497 -35.391 1.00 18.34 191 ILE A O 1
ATOM 1625 N N . MET A 1 212 ? -24.440 11.123 -35.141 1.00 17.91 192 MET A N 1
ATOM 1626 C CA . MET A 1 212 ? -24.312 12.243 -34.218 1.00 18.09 192 MET A CA 1
ATOM 1627 C C . MET A 1 212 ? -24.565 13.570 -34.920 1.00 18.06 192 MET A C 1
ATOM 1628 O O . MET A 1 212 ? -25.476 14.316 -34.548 1.00 18.04 192 MET A O 1
ATOM 1633 N N . GLU A 1 213 ? -23.772 13.862 -35.942 1.00 17.81 193 GLU A N 1
ATOM 1634 C CA . GLU A 1 213 ? -23.878 15.152 -36.616 1.00 18.04 193 GLU A CA 1
ATOM 1635 C C . GLU A 1 213 ? -25.062 15.222 -37.572 1.00 18.98 193 GLU A C 1
ATOM 1636 O O . GLU A 1 213 ? -25.582 16.306 -37.813 1.00 19.93 193 GLU A O 1
ATOM 1642 N N . GLY A 1 214 ? -25.512 14.073 -38.082 1.00 18.13 194 GLY A N 1
ATOM 1643 C CA . GLY A 1 214 ? -26.553 14.065 -39.117 1.00 18.31 194 GLY A CA 1
ATOM 1644 C C . GLY A 1 214 ? -27.961 13.737 -38.649 1.00 18.76 194 GLY A C 1
ATOM 1645 O O . GLY A 1 214 ? -28.920 13.896 -39.415 1.00 18.30 194 GLY A O 1
ATOM 1646 N N . ILE A 1 215 ? -28.092 13.260 -37.409 1.00 18.83 195 ILE A N 1
ATOM 1647 C CA . ILE A 1 215 ? -29.422 12.933 -36.843 1.00 19.00 195 ILE A CA 1
ATOM 1648 C C . ILE A 1 215 ? -29.609 13.530 -35.431 1.00 19.36 195 ILE A C 1
ATOM 1649 O O . ILE A 1 215 ? -30.589 14.254 -35.183 1.00 19.99 195 ILE A O 1
ATOM 1654 N N . PHE A 1 216 ? -28.689 13.217 -34.519 1.00 18.96 196 PHE A N 1
ATOM 1655 C CA . PHE A 1 216 ? -28.777 13.662 -33.110 1.00 19.64 196 PHE A CA 1
ATOM 1656 C C . PHE A 1 216 ? -28.778 15.174 -32.914 1.00 20.43 196 PHE A C 1
ATOM 1657 O O . PHE A 1 216 ? -29.178 15.652 -31.844 1.00 21.25 196 PHE A O 1
ATOM 1665 N N . PHE A 1 217 ? -28.320 15.930 -33.912 1.00 20.11 197 PHE A N 1
ATOM 1666 C CA . PHE A 1 217 ? -28.324 17.393 -33.797 1.00 20.39 197 PHE A CA 1
ATOM 1667 C C . PHE A 1 217 ? -29.650 17.984 -34.294 1.00 21.38 197 PHE A C 1
ATOM 1668 O O . PHE A 1 217 ? -29.957 19.144 -34.023 1.00 20.61 197 PHE A O 1
ATOM 1676 N N . TYR A 1 218 ? -30.433 17.180 -35.015 1.00 21.95 198 TYR A N 1
ATOM 1677 C CA . TYR A 1 218 ? -31.508 17.732 -35.846 1.00 22.31 198 TYR A CA 1
ATOM 1678 C C . TYR A 1 218 ? -32.822 18.114 -35.182 1.00 23.00 198 TYR A C 1
ATOM 1679 O O . TYR A 1 218 ? -33.410 19.134 -35.563 1.00 23.04 198 TYR A O 1
ATOM 1688 N N . SER A 1 219 ? -33.267 17.344 -34.190 1.00 22.59 199 SER A N 1
ATOM 1689 C CA . SER A 1 219 ? -34.435 17.760 -33.403 1.00 23.34 199 SER A CA 1
ATOM 1690 C C . SER A 1 219 ? -34.116 19.077 -32.731 1.00 22.56 199 SER A C 1
ATOM 1691 O O . SER A 1 219 ? -34.959 19.968 -32.663 1.00 22.89 199 SER A O 1
ATOM 1694 N N . GLY A 1 220 ? -32.880 19.194 -32.240 1.00 22.09 200 GLY A N 1
ATOM 1695 C CA . GLY A 1 220 ? -32.413 20.398 -31.579 1.00 21.61 200 GLY A CA 1
ATOM 1696 C C . GLY A 1 220 ? -32.393 21.580 -32.518 1.00 20.37 200 GLY A C 1
ATOM 1697 O O . GLY A 1 220 ? -32.891 22.642 -32.172 1.00 20.56 200 GLY A O 1
ATOM 1698 N N . PHE A 1 221 ? -31.843 21.390 -33.718 1.00 19.49 201 PHE A N 1
ATOM 1699 C CA . PHE A 1 221 ? -31.874 22.459 -34.717 1.00 18.90 201 PHE A CA 1
ATOM 1700 C C . PHE A 1 221 ? -33.311 22.928 -34.961 1.00 18.85 201 PHE A C 1
ATOM 1701 O O . PHE A 1 221 ? -33.591 24.131 -34.939 1.00 19.04 201 PHE A O 1
ATOM 1709 N N . VAL A 1 222 ? -34.222 21.980 -35.174 1.00 18.25 202 VAL A N 1
ATOM 1710 C CA . VAL A 1 222 ? -35.636 22.338 -35.404 1.00 18.89 202 VAL A CA 1
ATOM 1711 C C . VAL A 1 222 ? -36.206 23.133 -34.226 1.00 19.51 202 VAL A C 1
ATOM 1712 O O . VAL A 1 222 ? -36.837 24.180 -34.414 1.00 20.02 202 VAL A O 1
ATOM 1716 N N . MET A 1 223 ? -35.969 22.641 -33.017 1.00 20.72 203 MET A N 1
ATOM 1717 C CA . MET A 1 223 ? -36.540 23.268 -31.821 1.00 21.51 203 MET A CA 1
ATOM 1718 C C . MET A 1 223 ? -36.045 24.694 -31.623 1.00 21.71 203 MET A C 1
ATOM 1719 O O . MET A 1 223 ? -36.848 25.618 -31.433 1.00 22.03 203 MET A O 1
ATOM 1724 N N . ILE A 1 224 ? -34.728 24.873 -31.703 1.00 21.33 204 ILE A N 1
ATOM 1725 C CA . ILE A 1 224 ? -34.121 26.185 -31.488 1.00 21.88 204 ILE A CA 1
ATOM 1726 C C . ILE A 1 224 ? -34.470 27.149 -32.625 1.00 21.99 204 ILE A C 1
ATOM 1727 O O . ILE A 1 224 ? -34.817 28.304 -32.378 1.00 22.55 204 ILE A O 1
ATOM 1732 N N . LEU A 1 225 ? -34.399 26.675 -33.868 1.00 21.63 205 LEU A N 1
ATOM 1733 C CA . LEU A 1 225 ? -34.689 27.544 -35.008 1.00 22.09 205 LEU A CA 1
ATOM 1734 C C . LEU A 1 225 ? -36.179 27.916 -35.099 1.00 22.46 205 LEU A C 1
ATOM 1735 O O . LEU A 1 225 ? -36.536 28.938 -35.691 1.00 22.55 205 LEU A O 1
ATOM 1740 N N . SER A 1 226 ? -37.026 27.097 -34.482 1.00 22.91 206 SER A N 1
ATOM 1741 C CA . SER A 1 226 ? -38.453 27.417 -34.365 1.00 23.77 206 SER A CA 1
ATOM 1742 C C . SER A 1 226 ? -38.667 28.641 -33.473 1.00 24.33 206 SER A C 1
ATOM 1743 O O . SER A 1 226 ? -39.497 29.498 -33.796 1.00 25.05 206 SER A O 1
ATOM 1746 N N . PHE A 1 227 ? -37.915 28.731 -32.372 1.00 24.22 207 PHE A N 1
ATOM 1747 C CA . PHE A 1 227 ? -37.925 29.943 -31.532 1.00 24.90 207 PHE A CA 1
ATOM 1748 C C . PHE A 1 227 ? -37.503 31.162 -32.348 1.00 25.40 207 PHE A C 1
ATOM 1749 O O . PHE A 1 227 ? -38.154 32.211 -32.303 1.00 24.65 207 PHE A O 1
ATOM 1757 N N . HIS A 1 228 ? -36.407 31.014 -33.089 1.00 25.57 208 HIS A N 1
ATOM 1758 C CA . HIS A 1 228 ? -35.846 32.094 -33.906 1.00 26.90 208 HIS A CA 1
ATOM 1759 C C . HIS A 1 228 ? -36.862 32.622 -34.925 1.00 27.49 208 HIS A C 1
ATOM 1760 O O . HIS A 1 228 ? -36.961 33.828 -35.145 1.00 27.74 208 HIS A O 1
ATOM 1767 N N . ARG A 1 229 ? -37.634 31.716 -35.519 1.00 28.26 209 ARG A N 1
ATOM 1768 C CA . ARG A 1 229 ? -38.645 32.100 -36.514 1.00 29.85 209 ARG A CA 1
ATOM 1769 C C . ARG A 1 229 ? -39.834 32.850 -35.902 1.00 30.63 209 ARG A C 1
ATOM 1770 O O . ARG A 1 229 ? -40.559 33.551 -36.618 1.00 30.90 209 ARG A O 1
ATOM 1778 N N . GLN A 1 230 ? -40.024 32.681 -34.592 1.00 31.05 210 GLN A N 1
ATOM 1779 C CA . GLN A 1 230 ? -41.052 33.384 -33.814 1.00 32.06 210 GLN A CA 1
ATOM 1780 C C . GLN A 1 230 ? -40.467 34.609 -33.106 1.00 32.24 210 GLN A C 1
ATOM 1781 O O . GLN A 1 230 ? -41.097 35.173 -32.201 1.00 32.59 210 GLN A O 1
ATOM 1787 N N . ASN A 1 231 ? -39.259 35.006 -33.507 1.00 31.69 211 ASN A N 1
ATOM 1788 C CA . ASN A 1 231 ? -38.532 36.128 -32.904 1.00 32.05 211 ASN A CA 1
ATOM 1789 C C . ASN A 1 231 ? -38.257 35.992 -31.399 1.00 31.36 211 ASN A C 1
ATOM 1790 O O . ASN A 1 231 ? -38.240 36.982 -30.663 1.00 31.91 211 ASN A O 1
ATOM 1795 N N . LYS A 1 232 ? -38.041 34.756 -30.956 1.00 29.94 212 LYS A N 1
ATOM 1796 C CA . LYS A 1 232 ? -37.685 34.471 -29.574 1.00 28.99 212 LYS A CA 1
ATOM 1797 C C . LYS A 1 232 ? -36.254 33.942 -29.525 1.00 27.96 212 LYS A C 1
ATOM 1798 O O . LYS A 1 232 ? -35.892 33.059 -30.314 1.00 27.45 212 LYS A O 1
ATOM 1804 N N . MET A 1 233 ? -35.459 34.496 -28.608 1.00 27.32 213 MET A N 1
ATOM 1805 C CA . MET A 1 233 ? -34.051 34.115 -28.406 1.00 26.95 213 MET A CA 1
ATOM 1806 C C . MET A 1 233 ? -33.293 34.125 -29.728 1.00 26.76 213 MET A C 1
ATOM 1807 O O . MET A 1 233 ? -32.667 33.126 -30.115 1.00 26.12 213 MET A O 1
ATOM 1812 N N . ILE A 1 234 ? -33.351 35.264 -30.418 1.00 26.45 214 ILE A N 1
ATOM 1813 C CA . ILE A 1 234 ? -32.783 35.373 -31.769 1.00 26.41 214 ILE A CA 1
ATOM 1814 C C . ILE A 1 234 ? -31.253 35.313 -31.774 1.00 25.41 214 ILE A C 1
ATOM 1815 O O . ILE A 1 234 ? -30.658 34.975 -32.802 1.00 25.75 214 ILE A O 1
ATOM 1820 N N . GLY A 1 235 ? -30.642 35.639 -30.633 1.00 24.69 215 GLY A N 1
ATOM 1821 C CA . GLY A 1 235 ? -29.183 35.546 -30.445 1.00 23.85 215 GLY A CA 1
ATOM 1822 C C . GLY A 1 235 ? -28.728 34.095 -30.464 1.00 23.12 215 GLY A C 1
ATOM 1823 O O . GLY A 1 235 ? -27.788 33.738 -31.186 1.00 22.90 215 GLY A O 1
ATOM 1824 N N . ILE A 1 236 ? -29.379 33.265 -29.653 1.00 22.54 216 ILE A N 1
ATOM 1825 C CA . ILE A 1 236 ? -29.148 31.804 -29.686 1.00 21.69 216 ILE A CA 1
ATOM 1826 C C . ILE A 1 236 ? -29.462 31.257 -31.078 1.00 21.42 216 ILE A C 1
ATOM 1827 O O . ILE A 1 236 ? -28.695 30.447 -31.632 1.00 20.56 216 ILE A O 1
ATOM 1832 N N . GLY A 1 237 ? -30.596 31.690 -31.637 1.00 20.41 217 GLY A N 1
ATOM 1833 C CA . GLY A 1 237 ? -31.010 31.282 -32.982 1.00 20.69 217 GLY A CA 1
ATOM 1834 C C . GLY A 1 237 ? -29.967 31.544 -34.052 1.00 20.60 217 GLY A C 1
ATOM 1835 O O . GLY A 1 237 ? -29.661 30.655 -34.858 1.00 19.88 217 GLY A O 1
ATOM 1836 N N . GLU A 1 238 ? -29.412 32.757 -34.062 1.00 21.05 218 GLU A N 1
ATOM 1837 C CA . GLU A 1 238 ? -28.390 33.102 -35.046 1.00 21.80 218 GLU A CA 1
ATOM 1838 C C . GLU A 1 238 ? -27.151 32.216 -34.884 1.00 21.04 218 GLU A C 1
ATOM 1839 O O . GLU A 1 238 ? -26.595 31.732 -35.878 1.00 21.18 218 GLU A O 1
ATOM 1845 N N . GLN A 1 239 ? -26.739 31.989 -33.641 1.00 20.60 219 GLN A N 1
ATOM 1846 C CA . GLN A 1 239 ? -25.596 31.105 -33.374 1.00 20.33 219 GLN A CA 1
ATOM 1847 C C . GLN A 1 239 ? -25.879 29.695 -33.911 1.00 19.86 219 GLN A C 1
ATOM 1848 O O . GLN A 1 239 ? -25.003 29.076 -34.534 1.00 18.93 219 GLN A O 1
ATOM 1854 N N . TYR A 1 240 ? -27.106 29.207 -33.724 1.00 19.58 220 TYR A N 1
ATOM 1855 C CA . TYR A 1 240 ? -27.467 27.883 -34.247 1.00 19.82 220 TYR A CA 1
ATOM 1856 C C . TYR A 1 240 ? -27.520 27.855 -35.778 1.00 20.01 220 TYR A C 1
ATOM 1857 O O . TYR A 1 240 ? -27.255 26.815 -36.381 1.00 19.71 220 TYR A O 1
ATOM 1866 N N . GLN A 1 241 ? -27.844 28.990 -36.402 1.00 19.72 221 GLN A N 1
ATOM 1867 C CA . GLN A 1 241 ? -27.802 29.089 -37.869 1.00 20.31 221 GLN A CA 1
ATOM 1868 C C . GLN A 1 241 ? -26.367 28.934 -38.383 1.00 19.58 221 GLN A C 1
ATOM 1869 O O . GLN A 1 241 ? -26.136 28.227 -39.359 1.00 19.54 221 GLN A O 1
ATOM 1875 N N . TYR A 1 242 ? -25.416 29.591 -37.723 1.00 19.32 222 TYR A N 1
ATOM 1876 C CA . TYR A 1 242 ? -24.006 29.420 -38.085 1.00 19.21 222 TYR A CA 1
ATOM 1877 C C . TYR A 1 242 ? -23.540 27.987 -37.838 1.00 18.71 222 TYR A C 1
ATOM 1878 O O . TYR A 1 242 ? -22.777 27.435 -38.642 1.00 18.47 222 TYR A O 1
ATOM 1887 N N . ILE A 1 243 ? -23.991 27.389 -36.734 1.00 18.41 223 ILE A N 1
ATOM 1888 C CA . ILE A 1 243 ? -23.658 25.978 -36.435 1.00 18.09 223 ILE A CA 1
ATOM 1889 C C . ILE A 1 243 ? -24.229 25.053 -37.518 1.00 18.07 223 ILE A C 1
ATOM 1890 O O . ILE A 1 243 ? -23.531 24.175 -38.042 1.00 17.89 223 ILE A O 1
ATOM 1895 N N . LEU A 1 244 ? -25.493 25.273 -37.878 1.00 17.67 224 LEU A N 1
ATOM 1896 C CA . LEU A 1 244 ? -26.116 24.468 -38.935 1.00 18.00 224 LEU A CA 1
ATOM 1897 C C . LEU A 1 244 ? -25.346 24.534 -40.253 1.00 18.08 224 LEU A C 1
ATOM 1898 O O . LEU A 1 244 ? -25.140 23.497 -40.901 1.00 18.59 224 LEU A O 1
ATOM 1903 N N . ARG A 1 245 ? -24.903 25.733 -40.631 1.00 18.31 225 ARG A N 1
ATOM 1904 C CA . ARG A 1 245 ? -24.106 25.920 -41.842 1.00 18.22 225 ARG A CA 1
ATOM 1905 C C . ARG A 1 245 ? -22.843 25.049 -41.787 1.00 17.69 225 ARG A C 1
ATOM 1906 O O . ARG A 1 245 ? -22.537 24.344 -42.755 1.00 17.71 225 ARG A O 1
ATOM 1914 N N . ASP A 1 246 ? -22.134 25.085 -40.660 1.00 17.04 226 ASP A N 1
ATOM 1915 C CA . ASP A 1 246 ? -20.937 24.241 -40.484 1.00 16.76 226 ASP A CA 1
ATOM 1916 C C . ASP A 1 246 ? -21.314 22.766 -40.575 1.00 16.73 226 ASP A C 1
ATOM 1917 O O . ASP A 1 246 ? -20.674 21.998 -41.301 1.00 16.62 226 ASP A O 1
ATOM 1922 N N . GLU A 1 247 ? -22.355 22.374 -39.845 1.00 17.15 227 GLU A N 1
ATOM 1923 C CA . GLU A 1 247 ? -22.747 20.959 -39.731 1.00 18.13 227 GLU A CA 1
ATOM 1924 C C . GLU A 1 247 ? -23.161 20.346 -41.068 1.00 18.06 227 GLU A C 1
ATOM 1925 O O . GLU A 1 247 ? -22.956 19.144 -41.317 1.00 18.06 227 GLU A O 1
ATOM 1931 N N . THR A 1 248 ? -23.736 21.172 -41.933 1.00 18.83 228 THR A N 1
ATOM 1932 C CA . THR A 1 248 ? -24.089 20.732 -43.284 1.00 19.48 228 THR A CA 1
ATOM 1933 C C . THR A 1 248 ? -22.847 20.298 -44.073 1.00 19.05 228 THR A C 1
ATOM 1934 O O . THR A 1 248 ? -22.864 19.264 -44.748 1.00 18.71 228 THR A O 1
ATOM 1938 N N . ILE A 1 249 ? -21.772 21.075 -43.964 1.00 17.76 229 ILE A N 1
ATOM 1939 C CA . ILE A 1 249 ? -20.510 20.715 -44.609 1.00 17.62 229 ILE A CA 1
ATOM 1940 C C . ILE A 1 249 ? -19.875 19.495 -43.925 1.00 16.80 229 ILE A C 1
ATOM 1941 O O . ILE A 1 249 ? -19.382 18.591 -44.610 1.00 16.77 229 ILE A O 1
ATOM 1946 N N . HIS A 1 250 ? -19.914 19.442 -42.590 1.00 16.59 230 HIS A N 1
ATOM 1947 C CA . HIS A 1 250 ? -19.372 18.273 -41.859 1.00 16.03 230 HIS A CA 1
ATOM 1948 C C . HIS A 1 250 ? -20.017 16.984 -42.380 1.00 16.43 230 HIS A C 1
ATOM 1949 O O . HIS A 1 250 ? -19.332 16.004 -42.681 1.00 15.85 230 HIS A O 1
ATOM 1956 N N . LEU A 1 251 ? -21.344 17.007 -42.491 1.00 16.22 231 LEU A N 1
ATOM 1957 C CA . LEU A 1 251 ? -22.094 15.852 -42.971 1.00 17.42 231 LEU A CA 1
ATOM 1958 C C . LEU A 1 251 ? -21.712 15.486 -44.407 1.00 17.61 231 LEU A C 1
ATOM 1959 O O . LEU A 1 251 ? -21.488 14.300 -44.692 1.00 18.12 231 LEU A O 1
ATOM 1964 N N . ASN A 1 252 ? -21.627 16.490 -45.289 1.00 18.10 232 ASN A N 1
ATOM 1965 C CA . ASN A 1 252 ? -21.277 16.269 -46.705 1.00 18.75 232 ASN A CA 1
ATOM 1966 C C . ASN A 1 252 ? -19.869 15.688 -46.857 1.00 17.95 232 ASN A C 1
ATOM 1967 O O . ASN A 1 252 ? -19.638 14.825 -47.708 1.00 17.50 232 ASN A O 1
ATOM 1972 N N . PHE A 1 253 ? -18.939 16.167 -46.030 1.00 16.63 233 PHE A N 1
ATOM 1973 C CA . PHE A 1 253 ? -17.585 15.605 -46.029 1.00 16.34 233 PHE A CA 1
ATOM 1974 C C . PHE A 1 253 ? -17.610 14.142 -45.584 1.00 15.85 233 PHE A C 1
ATOM 1975 O O . PHE A 1 253 ? -17.012 13.270 -46.228 1.00 16.55 233 PHE A O 1
ATOM 1983 N N . GLY A 1 254 ? -18.289 13.881 -44.469 1.00 16.14 234 GLY A N 1
ATOM 1984 C CA . GLY A 1 254 ? -18.383 12.521 -43.921 1.00 16.31 234 GLY A CA 1
ATOM 1985 C C . GLY A 1 254 ? -18.985 11.540 -44.919 1.00 16.51 234 GLY A C 1
ATOM 1986 O O . GLY A 1 254 ? -18.490 10.423 -45.082 1.00 16.14 234 GLY A O 1
ATOM 1987 N N . ILE A 1 255 ? -20.051 11.969 -45.594 1.00 16.37 235 ILE A N 1
ATOM 1988 C CA . ILE A 1 255 ? -20.683 11.143 -46.631 1.00 16.93 235 ILE A CA 1
ATOM 1989 C C . ILE A 1 255 ? -19.700 10.854 -47.776 1.00 16.47 235 ILE A C 1
ATOM 1990 O O . ILE A 1 255 ? -19.590 9.709 -48.234 1.00 16.58 235 ILE A O 1
ATOM 1995 N N . ASP A 1 256 ? -18.979 11.881 -48.213 1.00 16.36 236 ASP A N 1
ATOM 1996 C CA . ASP A 1 256 ? -17.976 11.736 -49.266 1.00 16.72 236 ASP A CA 1
ATOM 1997 C C . ASP A 1 256 ? -16.854 10.792 -48.834 1.00 16.64 236 ASP A C 1
ATOM 1998 O O . ASP A 1 256 ? -16.388 9.975 -49.627 1.00 16.09 236 ASP A O 1
ATOM 2003 N N . LEU A 1 257 ? -16.437 10.903 -47.575 1.00 15.91 237 LEU A N 1
ATOM 2004 C CA . LEU A 1 257 ? -15.364 10.064 -47.049 1.00 15.91 237 LEU A CA 1
ATOM 2005 C C . LEU A 1 257 ? -15.806 8.607 -46.969 1.00 15.30 237 LEU A C 1
ATOM 2006 O O . LEU A 1 257 ? -15.075 7.707 -47.403 1.00 15.15 237 LEU A O 1
ATOM 2011 N N . ILE A 1 258 ? -17.002 8.370 -46.426 1.00 14.91 238 ILE A N 1
ATOM 2012 C CA . ILE A 1 258 ? -17.555 7.006 -46.372 1.00 15.28 238 ILE A CA 1
ATOM 2013 C C . ILE A 1 258 ? -17.664 6.407 -47.790 1.00 15.34 238 ILE A C 1
ATOM 2014 O O . ILE A 1 258 ? -17.218 5.274 -48.046 1.00 15.11 238 ILE A O 1
ATOM 2019 N N . ASN A 1 259 ? -18.251 7.171 -48.710 1.00 15.81 239 ASN A N 1
ATOM 2020 C CA . ASN A 1 259 ? -18.412 6.676 -50.085 1.00 16.61 239 ASN A CA 1
ATOM 2021 C C . ASN A 1 259 ? -17.084 6.442 -50.810 1.00 16.87 239 ASN A C 1
ATOM 2022 O O . ASN A 1 259 ? -16.970 5.502 -51.612 1.00 16.90 239 ASN A O 1
ATOM 2027 N N . GLY A 1 260 ? -16.100 7.296 -50.514 1.00 16.61 240 GLY A N 1
ATOM 2028 C CA . GLY A 1 260 ? -14.743 7.178 -51.058 1.00 16.81 240 GLY A CA 1
ATOM 2029 C C . GLY A 1 260 ? -14.044 5.918 -50.581 1.00 17.03 240 GLY A C 1
ATOM 2030 O O . GLY A 1 260 ? -13.418 5.201 -51.367 1.00 16.98 240 GLY A O 1
ATOM 2031 N N . ILE A 1 261 ? -14.146 5.653 -49.285 1.00 16.43 241 ILE A N 1
ATOM 2032 C CA . ILE A 1 261 ? -13.563 4.447 -48.699 1.00 17.11 241 ILE A CA 1
ATOM 2033 C C . ILE A 1 261 ? -14.216 3.198 -49.291 1.00 17.74 241 ILE A C 1
ATOM 2034 O O . ILE A 1 261 ? -13.528 2.215 -49.606 1.00 18.45 241 ILE A O 1
ATOM 2039 N N . LYS A 1 262 ? -15.535 3.251 -49.466 1.00 18.11 242 LYS A N 1
ATOM 2040 C CA . LYS A 1 262 ? -16.280 2.149 -50.083 1.00 19.62 242 LYS A CA 1
ATOM 2041 C C . LYS A 1 262 ? -15.790 1.886 -51.498 1.00 20.16 242 LYS A C 1
ATOM 2042 O O . LYS A 1 262 ? -15.559 0.734 -51.884 1.00 20.73 242 LYS A O 1
ATOM 2048 N N . GLU A 1 263 ? -15.634 2.956 -52.273 1.00 20.51 243 GLU A N 1
ATOM 2049 C CA . GLU A 1 263 ? -15.230 2.839 -53.675 1.00 21.78 243 GLU A CA 1
ATOM 2050 C C . GLU A 1 263 ? -13.840 2.209 -53.815 1.00 21.50 243 GLU A C 1
ATOM 2051 O O . GLU A 1 263 ? -13.616 1.362 -54.690 1.00 2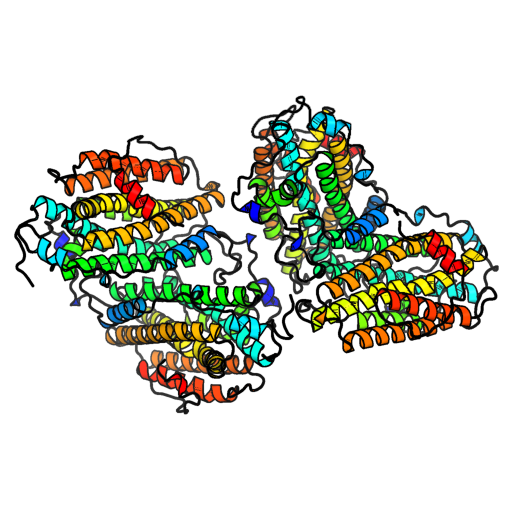2.06 243 GLU A O 1
ATOM 2057 N N . GLU A 1 264 ? -12.926 2.610 -52.932 1.00 20.85 244 GLU A N 1
ATOM 2058 C CA . GLU A 1 264 ? -11.541 2.141 -52.943 1.00 20.75 244 GLU A CA 1
ATOM 2059 C C . GLU A 1 264 ? -11.351 0.757 -52.327 1.00 21.16 244 GLU A C 1
ATOM 2060 O O . GLU A 1 264 ? -10.328 0.100 -52.573 1.00 20.66 244 GLU A O 1
ATOM 2066 N N . ASN A 1 265 ? -12.333 0.332 -51.529 1.00 19.98 245 ASN A N 1
ATOM 2067 C CA . ASN A 1 265 ? -12.288 -0.939 -50.801 1.00 20.58 245 ASN A CA 1
ATOM 2068 C C . ASN A 1 265 ? -13.662 -1.622 -50.830 1.00 20.98 245 ASN A C 1
ATOM 2069 O O . ASN A 1 265 ? -14.239 -1.898 -49.784 1.00 20.71 245 ASN A O 1
ATOM 2074 N N . PRO A 1 266 ? -14.193 -1.900 -52.033 1.00 21.90 246 PRO A N 1
ATOM 2075 C CA . PRO A 1 266 ? -15.601 -2.329 -52.135 1.00 22.32 246 PRO A CA 1
ATOM 2076 C C . PRO A 1 266 ? -15.899 -3.613 -51.362 1.00 22.97 246 PRO A C 1
ATOM 2077 O O . PRO A 1 266 ? -17.043 -3.844 -50.959 1.00 22.96 246 PRO A O 1
ATOM 2081 N N . GLU A 1 267 ? -14.858 -4.413 -51.134 1.00 23.96 247 GLU A N 1
ATOM 2082 C CA . GLU A 1 267 ? -14.975 -5.676 -50.400 1.00 24.63 247 GLU A CA 1
ATOM 2083 C C . GLU A 1 267 ? -15.422 -5.514 -48.938 1.00 24.60 247 GLU A C 1
ATOM 2084 O O . GLU A 1 267 ? -15.891 -6.475 -48.321 1.00 24.99 247 GLU A O 1
ATOM 2090 N N . ILE A 1 268 ? -15.290 -4.306 -48.387 1.00 24.19 248 ILE A N 1
ATOM 2091 C CA . ILE A 1 268 ? -15.767 -4.054 -47.026 1.00 24.34 248 ILE A CA 1
ATOM 2092 C C . ILE A 1 268 ? -17.290 -3.850 -46.950 1.00 24.33 248 ILE A C 1
ATOM 2093 O O . ILE A 1 268 ? -17.891 -4.070 -45.902 1.00 24.42 248 ILE A O 1
ATOM 2098 N N . TRP A 1 269 ? -17.906 -3.460 -48.065 1.00 24.33 249 TRP A N 1
ATOM 2099 C CA . TRP A 1 269 ? -19.324 -3.091 -48.083 1.00 24.26 249 TRP A CA 1
ATOM 2100 C C . TRP A 1 269 ? -20.228 -4.317 -48.293 1.00 24.79 249 TRP A C 1
ATOM 2101 O O . TRP A 1 269 ? -20.981 -4.409 -49.271 1.00 25.38 249 TRP A O 1
ATOM 2112 N N . THR A 1 270 ? -20.141 -5.247 -47.348 1.00 24.42 250 THR A N 1
ATOM 2113 C CA . THR A 1 270 ? -20.832 -6.535 -47.432 1.00 24.92 250 THR A CA 1
ATOM 2114 C C . THR A 1 270 ? -22.308 -6.384 -47.060 1.00 25.20 250 THR A C 1
ATOM 2115 O O . THR A 1 270 ? -22.674 -5.420 -46.392 1.00 24.56 250 THR A O 1
ATOM 2119 N N . PRO A 1 271 ? -23.166 -7.344 -47.466 1.00 25.63 251 PRO A N 1
ATOM 2120 C CA . PRO A 1 271 ? -24.558 -7.269 -47.008 1.00 25.72 251 PRO A CA 1
ATOM 2121 C C . PRO A 1 271 ? -24.660 -7.217 -45.486 1.00 25.63 251 PRO A C 1
ATOM 2122 O O . PRO A 1 271 ? -25.513 -6.500 -44.953 1.00 25.37 251 PRO A O 1
ATOM 2126 N N . GLU A 1 272 ? -23.777 -7.949 -44.804 1.00 25.77 252 GLU A N 1
ATOM 2127 C CA . GLU A 1 272 ? -23.713 -7.952 -43.347 1.00 26.62 252 GLU A CA 1
ATOM 2128 C C . GLU A 1 272 ? -23.423 -6.551 -42.785 1.00 25.19 252 GLU A C 1
ATOM 2129 O O . GLU A 1 272 ? -24.105 -6.095 -41.869 1.00 24.76 252 GLU A O 1
ATOM 2135 N N . LEU A 1 273 ? -22.412 -5.871 -43.328 1.00 24.25 253 LEU A N 1
ATOM 2136 C CA . LEU A 1 273 ? -22.107 -4.514 -42.849 1.00 23.10 253 LEU A CA 1
ATOM 2137 C C . LEU A 1 273 ? -23.258 -3.553 -43.141 1.00 22.79 253 LEU A C 1
ATOM 2138 O O . LEU A 1 273 ? -23.619 -2.734 -42.286 1.00 22.22 253 LEU A O 1
ATOM 2143 N N . GLN A 1 274 ? -23.830 -3.657 -44.342 1.00 22.47 254 GLN A N 1
ATOM 2144 C CA . GLN A 1 274 ? -24.938 -2.788 -44.733 1.00 22.32 254 GLN A CA 1
ATOM 2145 C C . GLN A 1 274 ? -26.098 -2.913 -43.752 1.00 22.40 254 GLN A C 1
ATOM 2146 O O . GLN A 1 274 ? -26.649 -1.912 -43.300 1.00 21.52 254 GLN A O 1
ATOM 2152 N N . GLN A 1 275 ? -26.440 -4.153 -43.410 1.00 22.87 255 GLN A N 1
ATOM 2153 C CA . GLN A 1 275 ? -27.523 -4.413 -42.462 1.00 23.77 255 GLN A CA 1
ATOM 2154 C C . GLN A 1 275 ? -27.210 -3.866 -41.057 1.00 23.07 255 GLN A C 1
ATOM 2155 O O . GLN A 1 275 ? -28.083 -3.297 -40.399 1.00 23.07 255 GLN A O 1
ATOM 2161 N N . GLU A 1 276 ? -25.972 -4.043 -40.601 1.00 22.70 256 GLU A N 1
ATOM 2162 C CA . GLU A 1 276 ? -25.546 -3.524 -39.298 1.00 22.90 256 GLU A CA 1
ATOM 2163 C C . GLU A 1 276 ? -25.683 -1.997 -39.235 1.00 21.79 256 GLU A C 1
ATOM 2164 O O . GLU A 1 276 ? -26.124 -1.441 -38.221 1.00 21.64 256 GLU A O 1
ATOM 2170 N N . ILE A 1 277 ? -25.297 -1.332 -40.320 1.00 20.76 257 ILE A N 1
ATOM 2171 C CA . ILE A 1 277 ? -25.395 0.130 -40.405 1.00 20.15 257 ILE A CA 1
ATOM 2172 C C . ILE A 1 277 ? -26.859 0.603 -40.371 1.00 20.19 257 ILE A C 1
ATOM 2173 O O . ILE A 1 277 ? -27.183 1.567 -39.671 1.00 19.81 257 ILE A O 1
ATOM 2178 N N . VAL A 1 278 ? -27.737 -0.080 -41.107 1.00 20.31 258 VAL A N 1
ATOM 2179 C CA . VAL A 1 278 ? -29.171 0.228 -41.054 1.00 20.59 258 VAL A CA 1
ATOM 2180 C C . VAL A 1 278 ? -29.696 0.076 -39.615 1.00 20.70 258 VAL A C 1
ATOM 2181 O O . VAL A 1 278 ? -30.444 0.927 -39.125 1.00 20.06 258 VAL A O 1
ATOM 2185 N N . GLU A 1 279 ? -29.272 -0.987 -38.938 1.00 20.64 259 GLU A N 1
ATOM 2186 C CA . GLU A 1 279 ? -29.706 -1.263 -37.565 1.00 21.45 259 GLU A CA 1
ATOM 2187 C C . GLU A 1 279 ? -29.192 -0.234 -36.560 1.00 21.03 259 GLU A C 1
ATOM 2188 O O . GLU A 1 279 ? -29.909 0.140 -35.641 1.00 21.31 259 GLU A O 1
ATOM 2194 N N . LEU A 1 280 ? -27.951 0.221 -36.737 1.00 20.69 260 LEU A N 1
ATOM 2195 C CA . LEU A 1 280 ? -27.431 1.335 -35.945 1.00 20.64 260 LEU A CA 1
ATOM 2196 C C . LEU A 1 280 ? -28.264 2.604 -36.133 1.00 20.06 260 LEU A C 1
ATOM 2197 O O . LEU A 1 280 ? -28.583 3.284 -35.159 1.00 19.43 260 LEU A O 1
ATOM 2202 N N . ILE A 1 281 ? -28.601 2.913 -37.382 1.00 19.65 261 ILE A N 1
ATOM 2203 C CA . ILE A 1 281 ? -29.378 4.113 -37.687 1.00 19.92 261 ILE A CA 1
ATOM 2204 C C . ILE A 1 281 ? -30.794 4.017 -37.124 1.00 20.11 261 ILE A C 1
ATOM 2205 O O . ILE A 1 281 ? -31.318 4.998 -36.584 1.00 19.74 261 ILE A O 1
ATOM 2210 N N . LYS A 1 282 ? -31.398 2.830 -37.217 1.00 20.87 262 LYS A N 1
ATOM 2211 C CA . LYS A 1 282 ? -32.690 2.571 -36.547 1.00 21.39 262 LYS A CA 1
ATOM 2212 C C . LYS A 1 282 ? -32.653 2.817 -35.036 1.00 20.87 262 LYS A C 1
ATOM 2213 O O . LYS A 1 282 ? -33.578 3.420 -34.479 1.00 20.60 262 LYS A O 1
ATOM 2219 N N . ARG A 1 283 ? -31.594 2.358 -34.371 1.00 20.74 263 ARG A N 1
ATOM 2220 C CA . ARG A 1 283 ? -31.452 2.590 -32.935 1.00 21.23 263 ARG A CA 1
ATOM 2221 C C . ARG A 1 283 ? -31.294 4.084 -32.641 1.00 20.63 263 ARG A C 1
ATOM 2222 O O . ARG A 1 283 ? -31.905 4.603 -31.698 1.00 20.50 263 ARG A O 1
ATOM 2230 N N . ALA A 1 284 ? -30.500 4.775 -33.463 1.00 20.20 264 ALA A N 1
ATOM 2231 C CA . ALA A 1 284 ? -30.319 6.223 -33.315 1.00 19.55 264 ALA A CA 1
ATOM 2232 C C . ALA A 1 284 ? -31.656 6.955 -33.425 1.00 19.80 264 ALA A C 1
ATOM 2233 O O . ALA A 1 284 ? -31.944 7.861 -32.642 1.00 19.69 264 ALA A O 1
ATOM 2235 N N . VAL A 1 285 ? -32.473 6.546 -34.392 1.00 19.74 265 VAL A N 1
ATOM 2236 C CA . VAL A 1 285 ? -33.796 7.153 -34.589 1.00 20.01 265 VAL A CA 1
ATOM 2237 C C . VAL A 1 285 ? -34.670 7.021 -33.337 1.00 20.39 265 VAL A C 1
ATOM 2238 O O . VAL A 1 285 ? -35.298 7.995 -32.915 1.00 19.60 265 VAL A O 1
ATOM 2242 N N . ASP A 1 286 ? -34.685 5.825 -32.746 1.00 20.87 266 ASP A N 1
ATOM 2243 C CA . ASP A 1 286 ? -35.446 5.557 -31.524 1.00 22.03 266 ASP A CA 1
ATOM 2244 C C . ASP A 1 286 ? -34.984 6.442 -30.371 1.00 21.45 266 ASP A C 1
ATOM 2245 O O . ASP A 1 286 ? -35.805 7.020 -29.655 1.00 21.33 266 ASP A O 1
ATOM 2250 N N . LEU A 1 287 ? -33.666 6.563 -30.207 1.00 20.86 267 LEU A N 1
ATOM 2251 C CA . LEU A 1 287 ? -33.100 7.396 -29.144 1.00 20.72 267 LEU A CA 1
ATOM 2252 C C . LEU A 1 287 ? -33.389 8.885 -29.342 1.00 20.19 267 LEU A C 1
ATOM 2253 O O . LEU A 1 287 ? -33.647 9.615 -28.367 1.00 20.49 267 LEU A O 1
ATOM 2258 N N . GLU A 1 288 ? -33.355 9.326 -30.596 1.00 20.20 268 GLU A N 1
ATOM 2259 C CA . GLU A 1 288 ? -33.574 10.731 -30.920 1.00 20.15 268 GLU A CA 1
ATOM 2260 C C . GLU A 1 288 ? -35.044 11.106 -30.701 1.00 20.79 268 GLU A C 1
ATOM 2261 O O . GLU A 1 288 ? -35.341 12.188 -30.188 1.00 20.14 268 GLU A O 1
ATOM 2267 N N . ILE A 1 289 ? -35.948 10.201 -31.070 1.00 21.12 269 ILE A N 1
ATOM 2268 C CA . ILE A 1 289 ? -37.385 10.394 -30.811 1.00 21.44 269 ILE A CA 1
ATOM 2269 C C . ILE A 1 289 ? -37.653 10.477 -29.305 1.00 21.98 269 ILE A C 1
ATOM 2270 O O . ILE A 1 289 ? -38.443 11.325 -28.856 1.00 22.04 269 ILE A O 1
ATOM 2275 N N . GLU A 1 290 ? -36.988 9.621 -28.529 1.00 22.06 270 GLU A N 1
ATOM 2276 C CA . GLU A 1 290 ? -37.110 9.661 -27.064 1.00 22.61 270 GLU A CA 1
ATOM 2277 C C . GLU A 1 290 ? -36.558 10.956 -26.465 1.00 22.05 270 GLU A C 1
ATOM 2278 O O . GLU A 1 290 ? -37.144 11.516 -25.533 1.00 21.69 270 GLU A O 1
ATOM 2284 N N . TYR A 1 291 ? -35.438 11.437 -27.011 1.00 21.40 271 TYR A N 1
ATOM 2285 C CA . TYR A 1 291 ? -34.909 12.747 -26.645 1.00 21.19 271 TYR A CA 1
ATOM 2286 C C . TYR A 1 291 ? -35.905 13.880 -26.948 1.00 21.13 271 TYR A C 1
ATOM 2287 O O . TYR A 1 291 ? -36.140 14.736 -26.087 1.00 21.07 271 TYR A O 1
ATOM 2296 N N . ALA A 1 292 ? -36.490 13.883 -28.147 1.00 20.70 272 ALA A N 1
ATOM 2297 C CA . ALA A 1 292 ? -37.507 14.897 -28.488 1.00 20.96 272 ALA A CA 1
ATOM 2298 C C . ALA A 1 292 ? -38.691 14.845 -27.520 1.00 21.56 272 ALA A C 1
ATOM 2299 O O . ALA A 1 292 ? -39.199 15.887 -27.106 1.00 21.57 272 ALA A O 1
ATOM 2301 N N . GLN A 1 293 ? -39.122 13.636 -27.164 1.00 22.09 273 GLN A N 1
ATOM 2302 C CA . GLN A 1 293 ? -40.180 13.462 -26.155 1.00 22.80 273 GLN A CA 1
ATOM 2303 C C . GLN A 1 293 ? -39.805 14.048 -24.793 1.00 22.73 273 GLN A C 1
ATOM 2304 O O . GLN A 1 293 ? -40.648 14.642 -24.114 1.00 22.86 273 GLN A O 1
ATOM 2310 N N . ASP A 1 294 ? -38.544 13.889 -24.393 1.00 22.20 274 ASP A N 1
ATOM 2311 C CA . ASP A 1 294 ? -38.050 14.479 -23.147 1.00 22.18 274 ASP A CA 1
ATOM 2312 C C . ASP A 1 294 ? -38.055 16.010 -23.202 1.00 21.77 274 ASP A C 1
ATOM 2313 O O . ASP A 1 294 ? -38.361 16.667 -22.207 1.00 22.01 274 ASP A O 1
ATOM 2318 N N . CYS A 1 295 ? -37.730 16.572 -24.368 1.00 21.08 275 CYS A N 1
ATOM 2319 C CA . CYS A 1 295 ? -37.744 18.024 -24.556 1.00 21.04 275 CYS A CA 1
ATOM 2320 C C . CYS A 1 295 ? -39.164 18.597 -24.571 1.00 21.43 275 CYS A C 1
ATOM 2321 O O . CYS A 1 295 ? -39.368 19.750 -24.189 1.00 21.59 275 CYS A O 1
ATOM 2324 N N . LEU A 1 296 ? -40.122 17.785 -25.010 1.00 21.45 276 LEU A N 1
ATOM 2325 C CA . LEU A 1 296 ? -41.490 18.243 -25.264 1.00 21.84 276 LEU A CA 1
ATOM 2326 C C . LEU A 1 296 ? -42.545 17.349 -24.604 1.00 22.16 276 LEU A C 1
ATOM 2327 O O . LEU A 1 296 ? -43.302 16.676 -25.296 1.00 22.43 276 LEU A O 1
ATOM 2332 N N . PRO A 1 297 ? -42.592 17.335 -23.254 1.00 22.38 277 PRO A N 1
ATOM 2333 C CA . PRO A 1 297 ? -43.672 16.584 -22.606 1.00 22.85 277 PRO A CA 1
ATOM 2334 C C . PRO A 1 297 ? -45.042 17.158 -22.974 1.00 23.01 277 PRO A C 1
ATOM 2335 O O . PRO A 1 297 ? -46.036 16.427 -22.997 1.00 23.55 277 PRO A O 1
ATOM 2339 N N . ARG A 1 298 ? -45.067 18.459 -23.257 1.00 23.45 278 ARG A N 1
ATOM 2340 C CA . ARG A 1 298 ? -46.255 19.171 -23.741 1.00 23.63 278 ARG A CA 1
ATOM 2341 C C . ARG A 1 298 ? -45.870 19.975 -24.976 1.00 23.97 278 ARG A C 1
ATOM 2342 O O . ARG A 1 298 ? -44.692 20.300 -25.179 1.00 23.70 278 ARG A O 1
ATOM 2350 N N . GLY A 1 299 ? -46.859 20.305 -25.797 1.00 24.11 279 GLY A N 1
ATOM 2351 C CA . GLY A 1 299 ? -46.597 21.078 -27.008 1.00 24.09 279 GLY A CA 1
ATOM 2352 C C . GLY A 1 299 ? -46.180 22.504 -26.726 1.00 24.56 279 GLY A C 1
ATOM 2353 O O . GLY A 1 299 ? -46.572 23.093 -25.712 1.00 24.58 279 GLY A O 1
ATOM 2354 N N . ILE A 1 300 ? -45.337 23.046 -27.599 1.00 24.74 280 ILE A N 1
ATOM 2355 C CA . ILE A 1 300 ? -45.141 24.501 -27.670 1.00 26.04 280 ILE A CA 1
ATOM 2356 C C . ILE A 1 300 ? -45.477 24.908 -29.108 1.00 26.31 280 ILE A C 1
ATOM 2357 O O . ILE A 1 300 ? -45.686 24.028 -29.951 1.00 26.40 280 ILE A O 1
ATOM 2362 N N . LEU A 1 301 ? -45.575 26.207 -29.393 1.00 26.63 281 LEU A N 1
ATOM 2363 C CA . LEU A 1 301 ? -46.073 26.644 -30.714 1.00 26.79 281 LEU A CA 1
ATOM 2364 C C . LEU A 1 301 ? -45.363 25.930 -31.866 1.00 26.84 281 LEU A C 1
ATOM 2365 O O . LEU A 1 301 ? -44.143 26.024 -31.996 1.00 26.58 281 LEU A O 1
ATOM 2370 N N . GLY A 1 302 ? -46.135 25.196 -32.668 1.00 26.93 282 GLY A N 1
ATOM 2371 C CA . GLY A 1 302 ? -45.623 24.503 -33.855 1.00 27.86 282 GLY A CA 1
ATOM 2372 C C . GLY A 1 302 ? -44.670 23.354 -33.575 1.00 28.17 282 GLY A C 1
ATOM 2373 O O . GLY A 1 302 ? -43.986 22.873 -34.491 1.00 28.44 282 GLY A O 1
ATOM 2374 N N . LEU A 1 303 ? -44.619 22.913 -32.316 1.00 27.83 283 LEU A N 1
ATOM 2375 C CA . LEU A 1 303 ? -43.759 21.803 -31.912 1.00 27.75 283 LEU A CA 1
ATOM 2376 C C . LEU A 1 303 ? -44.480 20.847 -30.963 1.00 27.56 283 LEU A C 1
ATOM 2377 O O . LEU A 1 303 ? -44.961 21.251 -29.895 1.00 27.61 283 LEU A O 1
ATOM 2382 N N . ARG A 1 304 ? -44.550 19.583 -31.364 1.00 26.81 284 ARG A N 1
ATOM 2383 C CA . ARG A 1 304 ? -45.100 18.521 -30.527 1.00 26.65 284 ARG A CA 1
ATOM 2384 C C . ARG A 1 304 ? -44.226 17.294 -30.709 1.00 25.99 284 ARG A C 1
ATOM 2385 O O . ARG A 1 304 ? -43.677 17.074 -31.794 1.00 25.05 284 ARG A O 1
ATOM 2393 N N . ALA A 1 305 ? -44.094 16.494 -29.653 1.00 25.91 285 ALA A N 1
ATOM 2394 C CA . ALA A 1 305 ? -43.208 15.327 -29.692 1.00 25.69 285 ALA A CA 1
ATOM 2395 C C . ALA A 1 305 ? -43.497 14.390 -30.867 1.00 25.57 285 ALA A C 1
ATOM 2396 O O . ALA A 1 305 ? -42.567 13.900 -31.511 1.00 25.50 285 ALA A O 1
ATOM 2398 N N . SER A 1 306 ? -44.779 14.173 -31.161 1.00 25.54 286 SER A N 1
ATOM 2399 C CA . SER A 1 306 ? -45.194 13.265 -32.233 1.00 25.59 286 SER A CA 1
ATOM 2400 C C . SER A 1 306 ? -44.694 13.671 -33.624 1.00 24.96 286 SER A C 1
ATOM 2401 O O . SER A 1 306 ? -44.490 12.809 -34.479 1.00 25.44 286 SER A O 1
ATOM 2404 N N . MET A 1 307 ? -44.496 14.974 -33.844 1.00 24.26 287 MET A N 1
ATOM 2405 C CA . MET A 1 307 ? -43.979 15.496 -35.114 1.00 23.68 287 MET A CA 1
ATOM 2406 C C . MET A 1 307 ? -42.565 14.969 -35.378 1.00 22.95 287 MET A C 1
ATOM 2407 O O . MET A 1 307 ? -42.161 14.767 -36.532 1.00 22.98 287 MET A O 1
ATOM 2412 N N . PHE A 1 308 ? -41.828 14.732 -34.302 1.00 22.67 288 PHE A N 1
ATOM 2413 C CA . PHE A 1 308 ? -40.439 14.286 -34.422 1.00 22.19 288 PHE A CA 1
ATOM 2414 C C . PHE A 1 308 ? -40.310 12.817 -34.819 1.00 22.34 288 PHE A C 1
ATOM 2415 O O . PHE A 1 308 ? -39.282 12.403 -35.344 1.00 21.62 288 PHE A O 1
ATOM 2423 N N . ILE A 1 309 ? -41.365 12.037 -34.614 1.00 22.51 289 ILE A N 1
ATOM 2424 C CA . ILE A 1 309 ? -41.391 10.692 -35.178 1.00 23.00 289 ILE A CA 1
ATOM 2425 C C . ILE A 1 309 ? -41.241 10.789 -36.700 1.00 23.03 289 ILE A C 1
ATOM 2426 O O . ILE A 1 309 ? -40.347 10.170 -37.285 1.00 22.91 289 ILE A O 1
ATOM 2431 N N . ASP A 1 310 ? -42.094 11.595 -37.335 1.00 22.98 290 ASP A N 1
ATOM 2432 C CA . ASP A 1 310 ? -42.035 11.776 -38.786 1.00 23.02 290 ASP A CA 1
ATOM 2433 C C . ASP A 1 310 ? -40.711 12.408 -39.245 1.00 21.76 290 ASP A C 1
ATOM 2434 O O . ASP A 1 310 ? -40.113 11.974 -40.235 1.00 21.14 290 ASP A O 1
ATOM 2439 N N . TYR A 1 311 ? -40.252 13.418 -38.514 1.00 20.33 291 TYR A N 1
ATOM 2440 C CA . TYR A 1 311 ? -39.097 14.191 -38.958 1.00 19.87 291 TYR A CA 1
ATOM 2441 C C . TYR A 1 311 ? -37.806 13.397 -38.848 1.00 19.34 291 TYR A C 1
ATOM 2442 O O . TYR A 1 311 ? -37.028 13.353 -39.792 1.00 19.56 291 TYR A O 1
ATOM 2451 N N . VAL A 1 312 ? -37.591 12.765 -37.698 1.00 19.47 292 VAL A N 1
ATOM 2452 C CA . VAL A 1 312 ? -36.356 12.011 -37.462 1.00 19.23 292 VAL A CA 1
ATOM 2453 C C . VAL A 1 312 ? -36.275 10.838 -38.436 1.00 19.50 292 VAL A C 1
ATOM 2454 O O . VAL A 1 312 ? -35.218 10.564 -38.999 1.00 19.04 292 VAL A O 1
ATOM 2458 N N . GLN A 1 313 ? -37.405 10.168 -38.665 1.00 19.86 293 GLN A N 1
ATOM 2459 C CA . GLN A 1 313 ? -37.452 9.101 -39.655 1.00 20.19 293 GLN A CA 1
ATOM 2460 C C . GLN A 1 313 ? -37.168 9.620 -41.071 1.00 20.05 293 GLN A C 1
ATOM 2461 O O . GLN A 1 313 ? -36.467 8.955 -41.850 1.00 19.73 293 GLN A O 1
ATOM 2467 N N . HIS A 1 314 ? -37.715 10.792 -41.401 1.00 20.23 294 HIS A N 1
ATOM 2468 C CA . HIS A 1 314 ? -37.509 11.409 -42.717 1.00 20.48 294 HIS A CA 1
ATOM 2469 C C . HIS A 1 314 ? -36.025 11.694 -42.956 1.00 19.99 294 HIS A C 1
ATOM 2470 O O . HIS A 1 314 ? -35.475 11.314 -43.991 1.00 19.60 294 HIS A O 1
ATOM 2477 N N . ILE A 1 315 ? -35.378 12.343 -41.995 1.00 19.82 295 ILE A N 1
ATOM 2478 C CA . ILE A 1 315 ? -33.959 12.670 -42.174 1.00 19.63 295 ILE A CA 1
ATOM 2479 C C . ILE A 1 315 ? -33.093 11.404 -42.187 1.00 19.52 295 ILE A C 1
ATOM 2480 O O . ILE A 1 315 ? -32.113 11.346 -42.924 1.00 19.54 295 ILE A O 1
ATOM 2485 N N . ALA A 1 316 ? -33.480 10.393 -41.404 1.00 19.14 296 ALA A N 1
ATOM 2486 C CA . ALA A 1 316 ? -32.781 9.100 -41.419 1.00 19.28 296 ALA A CA 1
ATOM 2487 C C . ALA A 1 316 ? -32.802 8.485 -42.823 1.00 19.51 296 ALA A C 1
ATOM 2488 O O . ALA A 1 316 ? -31.777 8.015 -43.306 1.00 19.26 296 ALA A O 1
ATOM 2490 N N . ASP A 1 317 ? -33.973 8.490 -43.462 1.00 20.05 297 ASP A N 1
ATOM 2491 C CA . ASP A 1 317 ? -34.112 8.018 -44.845 1.00 20.63 297 ASP A CA 1
ATOM 2492 C C . ASP A 1 317 ? -33.181 8.768 -45.798 1.00 20.39 297 ASP A C 1
ATOM 2493 O O . ASP A 1 317 ? -32.579 8.155 -46.690 1.00 20.52 297 ASP A O 1
ATOM 2498 N N . ARG A 1 318 ? -33.078 10.091 -45.619 1.00 20.05 298 ARG A N 1
ATOM 2499 C CA . ARG A 1 318 ? -32.190 10.920 -46.438 1.00 20.25 298 ARG A CA 1
ATOM 2500 C C . ARG A 1 318 ? -30.724 10.559 -46.225 1.00 19.31 298 ARG A C 1
ATOM 2501 O O . ARG A 1 318 ? -29.956 10.526 -47.184 1.00 19.57 298 ARG A O 1
ATOM 2509 N N . ARG A 1 319 ? -30.339 10.297 -44.975 1.00 18.73 299 ARG A N 1
ATOM 2510 C CA . ARG A 1 319 ? -28.955 9.888 -44.680 1.00 18.41 299 ARG A CA 1
ATOM 2511 C C . ARG A 1 319 ? -28.638 8.534 -45.308 1.00 18.74 299 ARG A C 1
ATOM 2512 O O . ARG A 1 319 ? -27.567 8.354 -45.902 1.00 18.15 299 ARG A O 1
ATOM 2520 N N . LEU A 1 320 ? -29.574 7.591 -45.167 1.00 18.76 300 LEU A N 1
ATOM 2521 C CA . LEU A 1 320 ? -29.436 6.251 -45.737 1.00 19.48 300 LEU A CA 1
ATOM 2522 C C . LEU A 1 320 ? -29.159 6.316 -47.237 1.00 20.12 300 LEU A C 1
ATOM 2523 O O . LEU A 1 320 ? -28.197 5.712 -47.715 1.00 20.25 300 LEU A O 1
ATOM 2528 N N . GLU A 1 321 ? -29.975 7.083 -47.964 1.00 20.87 301 GLU A N 1
ATOM 2529 C CA . GLU A 1 321 ? -29.837 7.225 -49.424 1.00 21.99 301 GLU A CA 1
ATOM 2530 C C . GLU A 1 321 ? -28.458 7.716 -49.858 1.00 21.86 301 GLU A C 1
ATOM 2531 O O . GLU A 1 321 ? -27.912 7.264 -50.879 1.00 21.72 301 GLU A O 1
ATOM 2537 N N . ARG A 1 322 ? -27.903 8.639 -49.078 1.00 20.89 302 ARG A N 1
ATOM 2538 C CA . ARG A 1 322 ? -26.640 9.284 -49.411 1.00 21.06 302 ARG A CA 1
ATOM 2539 C C . ARG A 1 322 ? -25.455 8.339 -49.330 1.00 20.81 302 ARG A C 1
ATOM 2540 O O . ARG A 1 322 ? -24.440 8.580 -49.975 1.00 20.15 302 ARG A O 1
ATOM 2548 N N . ILE A 1 323 ? -25.573 7.295 -48.511 1.00 20.53 303 ILE A N 1
ATOM 2549 C CA . ILE A 1 323 ? -24.516 6.273 -48.425 1.00 21.23 303 ILE A CA 1
ATOM 2550 C C . ILE A 1 323 ? -24.929 4.953 -49.090 1.00 21.87 303 ILE A C 1
ATOM 2551 O O . ILE A 1 323 ? -24.385 3.881 -48.783 1.00 22.24 303 ILE A O 1
ATOM 2556 N N . GLY A 1 324 ? -25.894 5.043 -50.002 1.00 22.56 304 GLY A N 1
ATOM 2557 C CA . GLY A 1 324 ? -26.231 3.924 -50.896 1.00 23.61 304 GLY A CA 1
ATOM 2558 C C . GLY A 1 324 ? -27.138 2.863 -50.298 1.00 24.19 304 GLY A C 1
ATOM 2559 O O . GLY A 1 324 ? -27.137 1.708 -50.742 1.00 25.24 304 GLY A O 1
ATOM 2560 N N . LEU A 1 325 ? -27.913 3.248 -49.288 1.00 24.13 305 LEU A N 1
ATOM 2561 C CA . LEU A 1 325 ? -28.838 2.328 -48.635 1.00 24.42 305 LEU A CA 1
ATOM 2562 C C . LEU A 1 325 ? -30.279 2.784 -48.868 1.00 25.17 305 LEU A C 1
ATOM 2563 O O . LEU A 1 325 ? -30.545 3.982 -48.989 1.00 25.32 305 LEU A O 1
ATOM 2568 N N . LYS A 1 326 ? -31.202 1.828 -48.952 1.00 25.40 306 LYS A N 1
ATOM 2569 C CA . LYS A 1 326 ? -32.609 2.154 -49.200 1.00 26.20 306 LYS A CA 1
ATOM 2570 C C . LYS A 1 326 ?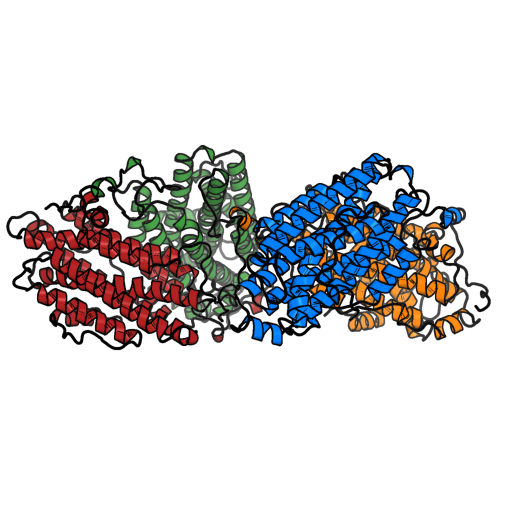 -33.276 2.837 -48.007 1.00 25.64 306 LYS A C 1
ATOM 2571 O O . LYS A 1 326 ? -33.045 2.440 -46.866 1.00 25.24 306 LYS A O 1
ATOM 2577 N N . PRO A 1 327 ? -34.120 3.856 -48.272 1.00 25.85 307 PRO A N 1
ATOM 2578 C CA . PRO A 1 327 ? -34.983 4.417 -47.228 1.00 25.85 307 PRO A CA 1
ATOM 2579 C C . PRO A 1 327 ? -35.906 3.332 -46.670 1.00 26.14 307 PRO A C 1
ATOM 2580 O O . PRO A 1 327 ? -36.266 2.387 -47.393 1.00 26.49 307 PRO A O 1
ATOM 2584 N N . ILE A 1 328 ? -36.253 3.448 -45.392 1.00 25.91 308 ILE A N 1
ATOM 2585 C CA . ILE A 1 328 ? -37.014 2.408 -44.704 1.00 26.62 308 ILE A CA 1
ATOM 2586 C C . ILE A 1 328 ? -38.287 2.901 -44.006 1.00 26.89 308 ILE A C 1
ATOM 2587 O O . ILE A 1 328 ? -39.168 2.098 -43.677 1.00 27.36 308 ILE A O 1
ATOM 2592 N N . TYR A 1 329 ? -38.383 4.210 -43.776 1.00 26.77 309 TYR A N 1
ATOM 2593 C CA . TYR A 1 329 ? -39.527 4.759 -43.045 1.00 27.19 309 TYR A CA 1
ATOM 2594 C C . TYR A 1 329 ? -40.593 5.360 -43.960 1.00 27.68 309 TYR A C 1
ATOM 2595 O O . TYR A 1 329 ? -41.791 5.165 -43.726 1.00 27.88 309 TYR A O 1
ATOM 2604 N N . HIS A 1 330 ? -40.145 6.082 -44.989 1.00 28.00 310 HIS A N 1
ATOM 2605 C CA . HIS A 1 330 ? -41.006 6.675 -46.026 1.00 28.92 310 HIS A CA 1
ATOM 2606 C C . HIS A 1 330 ? -41.950 7.770 -45.514 1.00 29.31 310 HIS A C 1
ATOM 2607 O O . HIS A 1 330 ? -43.035 7.963 -46.069 1.00 30.10 310 HIS A O 1
ATOM 2614 N N . THR A 1 331 ? -41.536 8.490 -44.472 1.00 29.05 311 THR A N 1
ATOM 2615 C CA . THR A 1 331 ? -42.390 9.510 -43.859 1.00 29.33 311 THR A CA 1
ATOM 2616 C C . THR A 1 331 ? -42.181 10.861 -44.524 1.00 29.46 311 THR A C 1
ATOM 2617 O O . THR A 1 331 ? -41.140 11.102 -45.148 1.00 29.31 311 THR A O 1
ATOM 2621 N N . LYS A 1 332 ? -43.172 11.736 -44.391 1.00 29.53 312 LYS A N 1
ATOM 2622 C CA . LYS A 1 332 ? -43.061 13.101 -44.893 1.00 29.89 312 LYS A CA 1
ATOM 2623 C C . LYS A 1 332 ? -42.347 14.002 -43.879 1.00 29.10 312 LYS A C 1
ATOM 2624 O O . LYS A 1 332 ? -42.290 13.680 -42.690 1.00 29.30 312 LYS A O 1
ATOM 2630 N N . ASN A 1 333 ? -41.791 15.107 -44.370 1.00 28.26 313 ASN A N 1
ATOM 2631 C CA . ASN A 1 333 ? -41.097 16.102 -43.546 1.00 27.59 313 ASN A CA 1
ATOM 2632 C C . ASN A 1 333 ? -42.064 17.159 -43.004 1.00 27.70 313 ASN A C 1
ATOM 2633 O O . ASN A 1 333 ? -42.576 17.981 -43.772 1.00 27.60 313 ASN A O 1
ATOM 2638 N N . PRO A 1 334 ? -42.306 17.155 -41.678 1.00 27.34 314 PRO A N 1
ATOM 2639 C CA . PRO A 1 334 ? -43.201 18.172 -41.115 1.00 27.64 314 PRO A CA 1
ATOM 2640 C C . PRO A 1 334 ? -42.561 19.555 -40.926 1.00 27.85 314 PRO A C 1
ATOM 2641 O O . PRO A 1 334 ? -43.269 20.507 -40.559 1.00 27.67 314 PRO A O 1
ATOM 2645 N N . PHE A 1 335 ? -41.258 19.673 -41.200 1.00 27.40 315 PHE A N 1
ATOM 2646 C CA . PHE A 1 335 ? -40.534 20.948 -41.069 1.00 27.99 315 PHE A CA 1
ATOM 2647 C C . PHE A 1 335 ? -39.818 21.318 -42.374 1.00 28.79 315 PHE A C 1
ATOM 2648 O O . PHE A 1 335 ? -38.585 21.384 -42.417 1.00 28.14 315 PHE A O 1
ATOM 2656 N N . PRO A 1 336 ? -40.588 21.572 -43.451 1.00 30.32 316 PRO A N 1
ATOM 2657 C CA . PRO A 1 336 ? -39.958 21.780 -44.762 1.00 31.17 316 PRO A CA 1
ATOM 2658 C C . PRO A 1 336 ? -39.153 23.080 -44.839 1.00 32.01 316 PRO A C 1
ATOM 2659 O O . PRO A 1 336 ? -38.277 23.214 -45.696 1.00 32.09 316 PRO A O 1
ATOM 2663 N N . TRP A 1 337 ? -39.433 24.013 -43.932 1.00 32.72 317 TRP A N 1
ATOM 2664 C CA . TRP A 1 337 ? -38.684 25.267 -43.848 1.00 33.73 317 TRP A CA 1
ATOM 2665 C C . TRP A 1 337 ? -37.210 25.080 -43.441 1.00 34.45 317 TRP A C 1
ATOM 2666 O O . TRP A 1 337 ? -36.399 25.990 -43.614 1.00 34.56 317 TRP A O 1
ATOM 2677 N N . MET A 1 338 ? -36.872 23.906 -42.901 1.00 35.25 318 MET A N 1
ATOM 2678 C CA . MET A 1 338 ? -35.481 23.567 -42.595 1.00 36.53 318 MET A CA 1
ATOM 2679 C C . MET A 1 338 ? -34.624 23.467 -43.860 1.00 37.92 318 MET A C 1
ATOM 2680 O O . MET A 1 338 ? -33.399 23.520 -43.783 1.00 38.00 318 MET A O 1
ATOM 2685 N N . SER A 1 339 ? -35.279 23.319 -45.011 1.00 39.86 319 SER A N 1
ATOM 2686 C CA . SER A 1 339 ? -34.597 23.190 -46.301 1.00 41.83 319 SER A CA 1
ATOM 2687 C C . SER A 1 339 ? -34.522 24.511 -47.069 1.00 43.36 319 SER A C 1
ATOM 2688 O O . SER A 1 339 ? -34.139 24.534 -48.243 1.00 43.73 319 SER A O 1
ATOM 2691 N N . GLU A 1 340 ? -34.895 25.602 -46.405 1.00 45.11 320 GLU A N 1
ATOM 2692 C CA . GLU A 1 340 ? -34.789 26.940 -46.977 1.00 47.06 320 GLU A CA 1
ATOM 2693 C C . GLU A 1 340 ? -33.370 27.470 -46.795 1.00 47.86 320 GLU A C 1
ATOM 2694 O O . GLU A 1 340 ? -32.689 27.123 -45.825 1.00 47.78 320 GLU A O 1
ATOM 2700 N N . THR A 1 341 ? -32.928 28.300 -47.736 1.00 49.02 321 THR A N 1
ATOM 2701 C CA . THR A 1 341 ? -31.626 28.959 -47.634 1.00 49.96 321 THR A CA 1
ATOM 2702 C C . THR A 1 341 ? -31.762 30.288 -46.895 1.00 50.67 321 THR A C 1
ATOM 2703 O O . THR A 1 341 ? -32.747 31.014 -47.080 1.00 51.25 321 THR A O 1
ATOM 2707 N N . ILE A 1 342 ? -30.777 30.593 -46.050 1.00 51.06 322 ILE A N 1
ATOM 2708 C CA . ILE A 1 342 ? -30.772 31.835 -45.276 1.00 51.43 322 ILE A CA 1
ATOM 2709 C C . ILE A 1 342 ? -29.558 32.686 -45.642 1.00 51.69 322 ILE A C 1
ATOM 2710 O O . ILE A 1 342 ? -28.435 32.183 -45.723 1.00 51.63 322 ILE A O 1
ATOM 2715 N N . GLY B 1 13 ? -31.507 40.479 -9.467 1.00 48.99 -7 GLY B N 1
ATOM 2716 C CA . GLY B 1 13 ? -30.707 39.231 -9.634 1.00 48.28 -7 GLY B CA 1
ATOM 2717 C C . GLY B 1 13 ? -31.570 37.982 -9.708 1.00 47.74 -7 GLY B C 1
ATOM 2718 O O . GLY B 1 13 ? -31.128 36.890 -9.320 1.00 47.78 -7 GLY B O 1
ATOM 2719 N N . LEU B 1 14 ? -32.789 38.140 -10.225 1.00 47.28 -6 LEU B N 1
ATOM 2720 C CA . LEU B 1 14 ? -33.781 37.062 -10.238 1.00 46.27 -6 LEU B CA 1
ATOM 2721 C C . LEU B 1 14 ? -34.293 36.699 -11.632 1.00 45.55 -6 LEU B C 1
ATOM 2722 O O . LEU B 1 14 ? -34.683 37.567 -12.418 1.00 45.90 -6 LEU B O 1
ATOM 2727 N N . VAL B 1 15 ? -34.298 35.401 -11.916 1.00 44.41 -5 VAL B N 1
ATOM 2728 C CA . VAL B 1 15 ? -34.844 34.865 -13.156 1.00 43.42 -5 VAL B CA 1
ATOM 2729 C C . VAL B 1 15 ? -36.187 34.190 -12.891 1.00 42.98 -5 VAL B C 1
ATOM 2730 O O . VAL B 1 15 ? -36.476 33.827 -11.751 1.00 42.81 -5 VAL B O 1
ATOM 2734 N N . PRO B 1 16 ? -37.021 34.026 -13.936 1.00 42.21 -4 PRO B N 1
ATOM 2735 C CA . PRO B 1 16 ? -38.298 33.350 -13.727 1.00 41.78 -4 PRO B CA 1
ATOM 2736 C C . PRO B 1 16 ? -38.160 31.864 -13.402 1.00 40.90 -4 PRO B C 1
ATOM 2737 O O . PRO B 1 16 ? -37.107 31.252 -13.652 1.00 39.99 -4 PRO B O 1
ATOM 2741 N N . ARG B 1 17 ? -39.228 31.309 -12.835 1.00 40.47 -3 ARG B N 1
ATOM 2742 C CA . ARG B 1 17 ? -39.373 29.877 -12.605 1.00 39.89 -3 ARG B CA 1
ATOM 2743 C C . ARG B 1 17 ? -38.986 29.040 -13.835 1.00 38.35 -3 ARG B C 1
ATOM 2744 O O . ARG B 1 17 ? -39.340 29.384 -14.968 1.00 38.22 -3 ARG B O 1
ATOM 2752 N N . GLY B 1 18 ? -38.261 27.948 -13.598 1.00 36.78 -2 GLY B N 1
ATOM 2753 C CA . GLY B 1 18 ? -37.935 26.980 -14.648 1.00 35.24 -2 GLY B CA 1
ATOM 2754 C C . GLY B 1 18 ? -36.692 27.303 -15.459 1.00 34.12 -2 GLY B C 1
ATOM 2755 O O . GLY B 1 18 ? -36.560 26.857 -16.601 1.00 33.41 -2 GLY B O 1
ATOM 2756 N N . SER B 1 19 ? -35.770 28.063 -14.876 1.00 33.38 -1 SER B N 1
ATOM 2757 C CA . SER B 1 19 ? -34.574 28.479 -15.611 1.00 32.75 -1 SER B CA 1
ATOM 2758 C C . SER B 1 19 ? -33.372 27.564 -15.358 1.00 32.37 -1 SER B C 1
ATOM 2759 O O . SER B 1 19 ? -32.255 27.870 -15.765 1.00 31.62 -1 SER B O 1
ATOM 2762 N N . HIS B 1 20 ? -33.627 26.443 -14.691 1.00 32.56 0 HIS B N 1
ATOM 2763 C CA . HIS B 1 20 ? -32.617 25.424 -14.436 1.00 32.86 0 HIS B CA 1
ATOM 2764 C C . HIS B 1 20 ? -33.057 24.096 -15.022 1.00 33.58 0 HIS B C 1
ATOM 2765 O O . HIS B 1 20 ? -34.244 23.774 -15.027 1.00 33.43 0 HIS B O 1
ATOM 2772 N N . MET B 1 21 ? -32.119 23.308 -15.526 1.00 34.83 1 MET B N 1
ATOM 2773 C CA . MET B 1 21 ? -32.535 21.980 -15.937 1.00 36.01 1 MET B CA 1
ATOM 2774 C C . MET B 1 21 ? -32.415 20.998 -14.784 1.00 36.31 1 MET B C 1
ATOM 2775 O O . MET B 1 21 ? -31.535 21.117 -13.923 1.00 36.85 1 MET B O 1
ATOM 2780 N N . GLN B 1 22 ? -33.351 20.065 -14.744 1.00 36.31 2 GLN B N 1
ATOM 2781 C CA . GLN B 1 22 ? -33.481 19.166 -13.616 1.00 36.78 2 GLN B CA 1
ATOM 2782 C C . GLN B 1 22 ? -32.932 17.799 -13.980 1.00 35.76 2 GLN B C 1
ATOM 2783 O O . GLN B 1 22 ? -33.189 17.281 -15.075 1.00 35.38 2 GLN B O 1
ATOM 2789 N N . ALA B 1 23 ? -32.157 17.235 -13.059 1.00 35.06 3 ALA B N 1
ATOM 2790 C CA . ALA B 1 23 ? -31.580 15.912 -13.227 1.00 34.46 3 ALA B CA 1
ATOM 2791 C C . ALA B 1 23 ? -32.627 14.835 -12.976 1.00 34.53 3 ALA B C 1
ATOM 2792 O O . ALA B 1 23 ? -33.455 14.967 -12.071 1.00 34.21 3 ALA B O 1
ATOM 2794 N N . ASP B 1 24 ? -32.607 13.784 -13.792 1.00 34.06 4 ASP B N 1
ATOM 2795 C CA . ASP B 1 24 ? -33.339 12.560 -13.459 1.00 34.32 4 ASP B CA 1
ATOM 2796 C C . ASP B 1 24 ? -32.381 11.393 -13.175 1.00 34.73 4 ASP B C 1
ATOM 2797 O O . ASP B 1 24 ? -32.813 10.275 -12.903 1.00 34.84 4 ASP B O 1
ATOM 2802 N N . ILE B 1 25 ? -31.080 11.677 -13.243 1.00 35.04 5 ILE B N 1
ATOM 2803 C CA . ILE B 1 25 ? -30.040 10.775 -12.753 1.00 36.15 5 ILE B CA 1
ATOM 2804 C C . ILE B 1 25 ? -29.334 11.484 -11.589 1.00 36.99 5 ILE B C 1
ATOM 2805 O O . ILE B 1 25 ? -28.450 12.321 -11.800 1.00 36.92 5 ILE B O 1
ATOM 2810 N N . LEU B 1 26 ? -29.733 11.156 -10.363 1.00 38.26 6 LEU B N 1
ATOM 2811 C CA . LEU B 1 26 ? -29.251 11.876 -9.176 1.00 39.48 6 LEU B CA 1
ATOM 2812 C C . LEU B 1 26 ? -27.763 11.693 -8.881 1.00 39.63 6 LEU B C 1
ATOM 2813 O O . LEU B 1 26 ? -27.080 12.643 -8.485 1.00 40.27 6 LEU B O 1
ATOM 2818 N N . ASP B 1 27 ? -27.270 10.473 -9.072 1.00 39.65 7 ASP B N 1
ATOM 2819 C CA . ASP B 1 27 ? -25.859 10.155 -8.861 1.00 39.91 7 ASP B CA 1
ATOM 2820 C C . ASP B 1 27 ? -24.952 10.825 -9.895 1.00 38.78 7 ASP B C 1
ATOM 2821 O O . ASP B 1 27 ? -23.736 10.884 -9.715 1.00 38.66 7 ASP B O 1
ATOM 2826 N N . GLY B 1 28 ? -25.549 11.323 -10.977 1.00 37.90 8 GLY B N 1
ATOM 2827 C CA . GLY B 1 28 ? -24.792 11.980 -12.044 1.00 36.57 8 GLY B CA 1
ATOM 2828 C C . GLY B 1 28 ? -24.186 13.329 -11.690 1.00 36.05 8 GLY B C 1
ATOM 2829 O O . GLY B 1 28 ? -23.251 13.777 -12.349 1.00 35.50 8 GLY B O 1
ATOM 2830 N N . LYS B 1 29 ? -24.711 13.976 -10.649 1.00 36.12 9 LYS B N 1
ATOM 2831 C CA . LYS B 1 29 ? -24.258 15.315 -10.240 1.00 35.96 9 LYS B CA 1
ATOM 2832 C C . LYS B 1 29 ? -22.808 15.358 -9.746 1.00 35.59 9 LYS B C 1
ATOM 2833 O O . LYS B 1 29 ? -22.158 16.404 -9.797 1.00 35.15 9 LYS B O 1
ATOM 2839 N N . GLN B 1 30 ? -22.303 14.215 -9.286 1.00 35.29 10 GLN B N 1
ATOM 2840 C CA . GLN B 1 30 ? -20.923 14.106 -8.811 1.00 35.31 10 GLN B CA 1
ATOM 2841 C C . GLN B 1 30 ? -19.898 14.259 -9.939 1.00 33.95 10 GLN B C 1
ATOM 2842 O O . GLN B 1 30 ? -18.714 14.490 -9.684 1.00 33.77 10 GLN B O 1
ATOM 2848 N N . LYS B 1 31 ? -20.353 14.117 -11.182 1.00 32.64 11 LYS B N 1
ATOM 2849 C CA . LYS B 1 31 ? -19.458 14.221 -12.333 1.00 31.37 11 LYS B CA 1
ATOM 2850 C C . LYS B 1 31 ? -19.200 15.670 -12.738 1.00 30.01 11 LYS B C 1
ATOM 2851 O O . LYS B 1 31 ? -18.382 15.928 -13.620 1.00 29.43 11 LYS B O 1
ATOM 2857 N N . ARG B 1 32 ? -19.877 16.614 -12.082 1.00 28.86 12 ARG B N 1
ATOM 2858 C CA . ARG B 1 32 ? -19.538 18.027 -12.231 1.00 27.61 12 ARG B CA 1
ATOM 2859 C C . ARG B 1 32 ? -18.081 18.196 -11.818 1.00 27.07 12 ARG B C 1
ATOM 2860 O O . ARG B 1 32 ? -17.652 17.641 -10.814 1.00 27.35 12 ARG B O 1
ATOM 2868 N N . VAL B 1 33 ? -17.319 18.935 -12.617 1.00 25.86 13 VAL B N 1
ATOM 2869 C CA . VAL B 1 33 ? -15.863 18.983 -12.449 1.00 25.08 13 VAL B CA 1
ATOM 2870 C C . VAL B 1 33 ? -15.413 19.946 -11.350 1.00 25.24 13 VAL B C 1
ATOM 2871 O O . VAL B 1 33 ? -15.771 21.121 -11.357 1.00 25.28 13 VAL B O 1
ATOM 2875 N N . ASN B 1 34 ? -14.614 19.429 -10.417 1.00 25.32 14 ASN B N 1
ATOM 2876 C CA . ASN B 1 34 ? -13.951 20.236 -9.398 1.00 25.77 14 ASN B CA 1
ATOM 2877 C C . ASN B 1 34 ? -12.771 20.960 -10.056 1.00 24.92 14 ASN B C 1
ATOM 2878 O O . ASN B 1 34 ? -11.844 20.307 -10.530 1.00 24.38 14 ASN B O 1
ATOM 2883 N N . LEU B 1 35 ? -12.815 22.292 -10.091 1.00 24.23 15 LEU B N 1
ATOM 2884 C CA . LEU B 1 35 ? -11.800 23.080 -10.792 1.00 23.83 15 LEU B CA 1
ATOM 2885 C C . LEU B 1 35 ? -10.389 22.656 -10.385 1.00 23.31 15 LEU B C 1
ATOM 2886 O O . LEU B 1 35 ? -9.511 22.479 -11.234 1.00 22.21 15 LEU B O 1
ATOM 2891 N N . ASN B 1 36 ? -10.182 22.485 -9.085 1.00 23.38 16 ASN B N 1
ATOM 2892 C CA . ASN B 1 36 ? -8.834 22.253 -8.568 1.00 23.66 16 ASN B CA 1
ATOM 2893 C C . ASN B 1 36 ? -8.302 20.835 -8.716 1.00 23.31 16 ASN B C 1
ATOM 2894 O O . ASN B 1 36 ? -7.131 20.564 -8.401 1.00 23.87 16 ASN B O 1
ATOM 2899 N N . SER B 1 37 ? -9.148 19.943 -9.214 1.00 22.65 17 SER B N 1
ATOM 2900 C CA . SER B 1 37 ? -8.729 18.594 -9.578 1.00 22.93 17 SER B CA 1
ATOM 2901 C C . SER B 1 37 ? -8.157 18.538 -10.993 1.00 22.26 17 SER B C 1
ATOM 2902 O O . SER B 1 37 ? -7.521 17.544 -11.365 1.00 22.04 17 SER B O 1
ATOM 2905 N N . LYS B 1 38 ? -8.383 19.594 -11.780 1.00 21.45 18 LYS B N 1
ATOM 2906 C CA . LYS B 1 38 ? -7.909 19.626 -13.173 1.00 20.85 18 LYS B CA 1
ATOM 2907 C C . LYS B 1 38 ? -6.380 19.729 -13.236 1.00 20.58 18 LYS B C 1
ATOM 2908 O O . LYS B 1 38 ? -5.766 20.410 -12.416 1.00 21.00 18 LYS B O 1
ATOM 2914 N N . ARG B 1 39 ? -5.783 19.025 -14.198 1.00 19.80 19 ARG B N 1
ATOM 2915 C CA . ARG B 1 39 ? -4.325 19.008 -14.400 1.00 20.05 19 ARG B CA 1
ATOM 2916 C C . ARG B 1 39 ? -4.029 18.948 -15.899 1.00 19.30 19 ARG B C 1
ATOM 2917 O O . ARG B 1 39 ? -4.837 18.435 -16.675 1.00 18.98 19 ARG B O 1
ATOM 2925 N N . LEU B 1 40 ? -2.860 19.446 -16.293 1.00 18.84 20 LEU B N 1
ATOM 2926 C CA . LEU B 1 40 ? -2.468 19.485 -17.704 1.00 18.51 20 LEU B CA 1
ATOM 2927 C C . LEU B 1 40 ? -2.173 18.107 -18.296 1.00 18.24 20 LEU B C 1
ATOM 2928 O O . LEU B 1 40 ? -2.438 17.870 -19.470 1.00 18.05 20 LEU B O 1
ATOM 2933 N N . VAL B 1 41 ? -1.596 17.218 -17.490 1.00 18.54 21 VAL B N 1
ATOM 2934 C CA . VAL B 1 41 ? -1.310 15.848 -17.927 1.00 18.65 21 VAL B CA 1
ATOM 2935 C C . VAL B 1 41 ? -1.809 14.839 -16.899 1.00 19.18 21 VAL B C 1
ATOM 2936 O O . VAL B 1 41 ? -2.011 15.189 -15.723 1.00 19.45 21 VAL B O 1
ATOM 2940 N N . ASN B 1 42 ? -2.024 13.602 -17.348 1.00 19.46 22 ASN B N 1
ATOM 2941 C CA . ASN B 1 42 ? -2.322 12.471 -16.458 1.00 21.22 22 ASN B CA 1
ATOM 2942 C C . ASN B 1 42 ? -3.602 12.660 -15.649 1.00 22.59 22 ASN B C 1
ATOM 2943 O O . ASN B 1 42 ? -3.762 12.068 -14.571 1.00 23.46 22 ASN B O 1
ATOM 2948 N N . CYS B 1 43 ? -4.505 13.496 -16.156 1.00 23.56 23 CYS B N 1
ATOM 2949 C CA . CYS B 1 43 ? -5.745 13.795 -15.439 1.00 25.85 23 CYS B CA 1
ATOM 2950 C C . CYS B 1 43 ? -6.861 12.853 -15.872 1.00 27.76 23 CYS B C 1
ATOM 2951 O O . CYS B 1 43 ? -7.492 13.055 -16.908 1.00 27.87 23 CYS B O 1
ATOM 2954 N N . ASN B 1 44 ? -7.076 11.810 -15.074 1.00 30.62 24 ASN B N 1
ATOM 2955 C CA . ASN B 1 44 ? -8.157 10.850 -15.305 1.00 33.24 24 ASN B CA 1
ATOM 2956 C C . ASN B 1 44 ? -9.219 10.856 -14.203 1.00 33.96 24 ASN B C 1
ATOM 2957 O O . ASN B 1 44 ? -10.177 10.076 -14.246 1.00 35.28 24 ASN B O 1
ATOM 2962 N N . GLN B 1 45 ? -9.066 11.744 -13.224 1.00 34.63 25 GLN B N 1
ATOM 2963 C CA . GLN B 1 45 ? -10.024 11.792 -12.105 1.00 34.82 25 GLN B CA 1
ATOM 2964 C C . GLN B 1 45 ? -11.272 12.639 -12.378 1.00 33.95 25 GLN B C 1
ATOM 2965 O O . GLN B 1 45 ? -12.277 12.493 -11.684 1.00 34.40 25 GLN B O 1
ATOM 2971 N N . VAL B 1 46 ? -11.210 13.518 -13.378 1.00 32.18 26 VAL B N 1
ATOM 2972 C CA . VAL B 1 46 ? -12.394 14.275 -13.793 1.00 30.65 26 VAL B CA 1
ATOM 2973 C C . VAL B 1 46 ? -12.682 14.112 -15.283 1.00 29.02 26 VAL B C 1
ATOM 2974 O O . VAL B 1 46 ? -11.851 13.624 -16.048 1.00 28.28 26 VAL B O 1
ATOM 2978 N N . ASP B 1 47 ? -13.874 14.552 -15.669 1.00 27.59 27 ASP B N 1
ATOM 2979 C CA . ASP B 1 47 ? -14.367 14.455 -17.035 1.00 25.93 27 ASP B CA 1
ATOM 2980 C C . ASP B 1 47 ? -13.719 15.473 -17.990 1.00 25.28 27 ASP B C 1
ATOM 2981 O O . ASP B 1 47 ? -14.047 16.660 -17.973 1.00 25.20 27 ASP B O 1
ATOM 2986 N N . VAL B 1 48 ? -12.843 14.983 -18.863 1.00 24.24 28 VAL B N 1
ATOM 2987 C CA . VAL B 1 48 ? -12.112 15.827 -19.815 1.00 24.05 28 VAL B CA 1
ATOM 2988 C C . VAL B 1 48 ? -12.989 16.431 -20.946 1.00 23.80 28 VAL B C 1
ATOM 2989 O O . VAL B 1 48 ? -12.573 17.382 -21.624 1.00 23.06 28 VAL B O 1
ATOM 2993 N N . ASN B 1 49 ? -14.193 15.883 -21.128 1.00 23.59 29 ASN B N 1
ATOM 2994 C CA . ASN B 1 49 ? -15.133 16.320 -22.184 1.00 24.11 29 ASN B CA 1
ATOM 2995 C C . ASN B 1 49 ? -15.879 17.617 -21.876 1.00 23.96 29 ASN B C 1
ATOM 2996 O O . ASN B 1 49 ? -16.492 18.211 -22.769 1.00 24.86 29 ASN B O 1
ATOM 3001 N N . GLN B 1 50 ? -15.911 18.003 -20.609 1.00 22.53 30 GLN B N 1
ATOM 3002 C CA . GLN B 1 50 ? -16.594 19.230 -20.200 1.00 21.89 30 GLN B CA 1
ATOM 3003 C C . GLN B 1 50 ? -15.591 20.362 -20.118 1.00 21.34 30 GLN B C 1
ATOM 3004 O O . GLN B 1 50 ? -14.604 20.265 -19.392 1.00 20.86 30 GLN B O 1
ATOM 3010 N N . LEU B 1 51 ? -15.848 21.444 -20.847 1.00 20.75 31 LEU B N 1
ATOM 3011 C CA . LEU B 1 51 ? -14.940 22.587 -20.835 1.00 20.47 31 LEU B CA 1
ATOM 3012 C C . LEU B 1 51 ? -14.857 23.262 -19.457 1.00 20.92 31 LEU B C 1
ATOM 3013 O O . LEU B 1 51 ? -13.782 23.691 -19.024 1.00 20.55 31 LEU B O 1
ATOM 3018 N N . VAL B 1 52 ? -16.000 23.343 -18.782 1.00 21.07 32 VAL B N 1
ATOM 3019 C CA . VAL B 1 52 ? -16.115 24.106 -17.534 1.00 21.92 32 VAL B CA 1
ATOM 3020 C C . VAL B 1 52 ? -15.904 23.271 -16.268 1.00 21.65 32 VAL B C 1
ATOM 3021 O O . VAL B 1 52 ? -16.151 22.068 -16.269 1.00 22.63 32 VAL B O 1
ATOM 3025 N N . PRO B 1 53 ? -15.443 23.908 -15.174 1.00 21.96 33 PRO B N 1
ATOM 3026 C CA . PRO B 1 53 ? -15.015 25.303 -15.102 1.00 21.71 33 PRO B CA 1
ATOM 3027 C C . PRO B 1 53 ? -13.589 25.439 -15.632 1.00 21.20 33 PRO B C 1
ATOM 3028 O O . PRO B 1 53 ? -12.765 24.555 -15.383 1.00 21.30 33 PRO B O 1
ATOM 3032 N N . ILE B 1 54 ? -13.304 26.520 -16.357 1.00 21.24 34 ILE B N 1
ATOM 3033 C CA . ILE B 1 54 ? -11.954 26.721 -16.906 1.00 21.17 34 ILE B CA 1
ATOM 3034 C C . ILE B 1 54 ? -10.944 26.984 -15.787 1.00 21.37 34 ILE B C 1
ATOM 3035 O O . ILE B 1 54 ? -11.161 27.856 -14.939 1.00 21.93 34 ILE B O 1
ATOM 3040 N N . LYS B 1 55 ? -9.858 26.207 -15.773 1.00 20.86 35 LYS B N 1
ATOM 3041 C CA . LYS B 1 55 ? -8.777 26.402 -14.794 1.00 21.05 35 LYS B CA 1
ATOM 3042 C C . LYS B 1 55 ? -7.637 27.223 -15.386 1.00 21.31 35 LYS B C 1
ATOM 3043 O O . LYS B 1 55 ? -7.204 28.209 -14.794 1.00 21.95 35 LYS B O 1
ATOM 3049 N N . TYR B 1 56 ? -7.171 26.817 -16.564 1.00 20.60 36 TYR B N 1
ATOM 3050 C CA . TYR B 1 56 ? -5.998 27.434 -17.186 1.00 20.68 36 TYR B CA 1
ATOM 3051 C C . TYR B 1 56 ? -6.454 28.603 -18.040 1.00 21.19 36 TYR B C 1
ATOM 3052 O O . TYR B 1 56 ? -6.693 28.473 -19.247 1.00 20.81 36 TYR B O 1
ATOM 3061 N N . LYS B 1 57 ? -6.619 29.745 -17.377 1.00 22.22 37 LYS B N 1
ATOM 3062 C CA . LYS B 1 57 ? -7.080 30.959 -18.041 1.00 23.41 37 LYS B CA 1
ATOM 3063 C C . LYS B 1 57 ? -6.136 31.387 -19.153 1.00 22.40 37 LYS B C 1
ATOM 3064 O O . LYS B 1 57 ? -6.586 31.918 -20.167 1.00 22.48 37 LYS B O 1
ATOM 3070 N N . TRP B 1 58 ? -4.834 31.148 -18.968 1.00 21.83 38 TRP B N 1
ATOM 3071 C CA . TRP B 1 58 ? -3.855 31.446 -20.009 1.00 21.19 38 TRP B CA 1
ATOM 3072 C C . TRP B 1 58 ? -4.106 30.680 -21.304 1.00 20.53 38 TRP B C 1
ATOM 3073 O O . TRP B 1 58 ? -3.912 31.235 -22.389 1.00 20.20 38 TRP B O 1
ATOM 3084 N N . ALA B 1 59 ? -4.544 29.423 -21.188 1.00 19.71 39 ALA B N 1
ATOM 3085 C CA . ALA B 1 59 ? -4.805 28.592 -22.372 1.00 19.09 39 ALA B CA 1
ATOM 3086 C C . ALA B 1 59 ? -6.026 29.124 -23.103 1.00 18.93 39 ALA B C 1
ATOM 3087 O O . ALA B 1 59 ? -6.034 29.238 -24.338 1.00 19.08 39 ALA B O 1
ATOM 3089 N N . TRP B 1 60 ? -7.056 29.462 -22.331 1.00 18.65 40 TRP B N 1
ATOM 3090 C CA . TRP B 1 60 ? -8.276 30.014 -22.910 1.00 19.39 40 TRP B CA 1
ATOM 3091 C C . TRP B 1 60 ? -8.006 31.353 -23.594 1.00 19.46 40 TRP B C 1
ATOM 3092 O O . TRP B 1 60 ? -8.530 31.616 -24.673 1.00 18.68 40 TRP B O 1
ATOM 3103 N N . GLU B 1 61 ? -7.189 32.199 -22.966 1.00 20.06 41 GLU B N 1
ATOM 3104 C CA . GLU B 1 61 ? -6.841 33.485 -23.577 1.00 21.19 41 GLU B CA 1
ATOM 3105 C C . GLU B 1 61 ? -6.073 33.344 -24.889 1.00 20.04 41 GLU B C 1
ATOM 3106 O O . GLU B 1 61 ? -6.346 34.077 -25.842 1.00 20.37 41 GLU B O 1
ATOM 3112 N N . HIS B 1 62 ? -5.124 32.403 -24.952 1.00 18.93 42 HIS B N 1
ATOM 3113 C CA . HIS B 1 62 ? -4.448 32.120 -26.220 1.00 18.38 42 HIS B CA 1
ATOM 3114 C C . HIS B 1 62 ? -5.454 31.702 -27.292 1.00 17.98 42 HIS B C 1
ATOM 3115 O O . HIS B 1 62 ? -5.333 32.106 -28.442 1.00 17.30 42 HIS B O 1
ATOM 3122 N N . TYR B 1 63 ? -6.434 30.888 -26.908 1.00 17.63 43 TYR B N 1
ATOM 3123 C CA . TYR B 1 63 ? -7.485 30.462 -27.844 1.00 17.85 43 TYR B CA 1
ATOM 3124 C C . TYR B 1 63 ? -8.287 31.659 -28.376 1.00 18.31 43 TYR B C 1
ATOM 3125 O O . TYR B 1 63 ? -8.501 31.792 -29.584 1.00 18.50 43 TYR B O 1
ATOM 3134 N N . LEU B 1 64 ? -8.705 32.543 -27.477 1.00 18.93 44 LEU B N 1
ATOM 3135 C CA . LEU B 1 64 ? -9.482 33.701 -27.907 1.00 19.63 44 LEU B CA 1
ATOM 3136 C C . LEU B 1 64 ? -8.654 34.620 -28.791 1.00 19.84 44 LEU B C 1
ATOM 3137 O O . LEU B 1 64 ? -9.162 35.155 -29.777 1.00 20.36 44 LEU B O 1
ATOM 3142 N N . ASN B 1 65 ? -7.374 34.784 -28.456 1.00 19.85 45 ASN B N 1
ATOM 3143 C CA . ASN B 1 65 ? -6.499 35.629 -29.255 1.00 20.62 45 ASN B CA 1
ATOM 3144 C C . ASN B 1 65 ? -6.272 35.062 -30.647 1.00 19.80 45 ASN B C 1
ATOM 3145 O O . ASN B 1 65 ? -6.295 35.795 -31.633 1.00 20.57 45 ASN B O 1
ATOM 3150 N N . GLY B 1 66 ? -6.055 33.754 -30.730 1.00 19.31 46 GLY B N 1
ATOM 3151 C CA . GLY B 1 66 ? -5.918 33.096 -32.028 1.00 18.69 46 GLY B CA 1
ATOM 3152 C C . GLY B 1 66 ? -7.157 33.239 -32.899 1.00 19.18 46 GLY B C 1
ATOM 3153 O O . GLY B 1 66 ? -7.062 33.523 -34.096 1.00 18.53 46 GLY B O 1
ATOM 3154 N N . CYS B 1 67 ? -8.327 33.043 -32.293 1.00 19.49 47 CYS B N 1
ATOM 3155 C CA . CYS B 1 67 ? -9.608 33.174 -33.009 1.00 20.21 47 CYS B CA 1
ATOM 3156 C C . CYS B 1 67 ? -9.809 34.558 -33.634 1.00 21.04 47 CYS B C 1
ATOM 3157 O O . CYS B 1 67 ? -10.484 34.692 -34.666 1.00 22.03 47 CYS B O 1
ATOM 3160 N N . ALA B 1 68 ? -9.224 35.574 -33.002 1.00 21.15 48 ALA B N 1
ATOM 3161 C CA . ALA B 1 68 ? -9.316 36.961 -33.488 1.00 20.91 48 ALA B CA 1
ATOM 3162 C C . ALA B 1 68 ? -8.363 37.265 -34.655 1.00 21.49 48 ALA B C 1
ATOM 3163 O O . ALA B 1 68 ? -8.424 38.354 -35.246 1.00 21.91 48 ALA B O 1
ATOM 3165 N N . ASN B 1 69 ? -7.522 36.285 -35.011 1.00 20.32 49 ASN B N 1
ATOM 3166 C CA . ASN B 1 69 ? -6.505 36.448 -36.050 1.00 21.00 49 ASN B CA 1
ATOM 3167 C C . ASN B 1 69 ? -6.804 35.722 -37.358 1.00 20.77 49 ASN B C 1
ATOM 3168 O O . ASN B 1 69 ? -5.885 35.405 -38.106 1.00 20.59 49 ASN B O 1
ATOM 3173 N N . ASN B 1 70 ? -8.071 35.433 -37.641 1.00 21.05 50 ASN B N 1
ATOM 3174 C CA . ASN B 1 70 ? -8.399 34.771 -38.903 1.00 21.41 50 ASN B CA 1
ATOM 3175 C C . ASN B 1 70 ? -7.886 35.497 -40.136 1.00 21.42 50 ASN B C 1
ATOM 3176 O O . ASN B 1 70 ? -8.042 36.716 -40.271 1.00 21.71 50 ASN B O 1
ATOM 3181 N N . TRP B 1 71 ? -7.281 34.730 -41.033 1.00 20.91 51 TRP B N 1
ATOM 3182 C CA . TRP B 1 71 ? -6.830 35.227 -42.325 1.00 21.10 51 TRP B CA 1
ATOM 3183 C C . TRP B 1 71 ? -6.778 34.060 -43.297 1.00 22.03 51 TRP B C 1
ATOM 3184 O O . TRP B 1 71 ? -6.748 32.899 -42.875 1.00 21.68 51 TRP B O 1
ATOM 3195 N N . LEU B 1 72 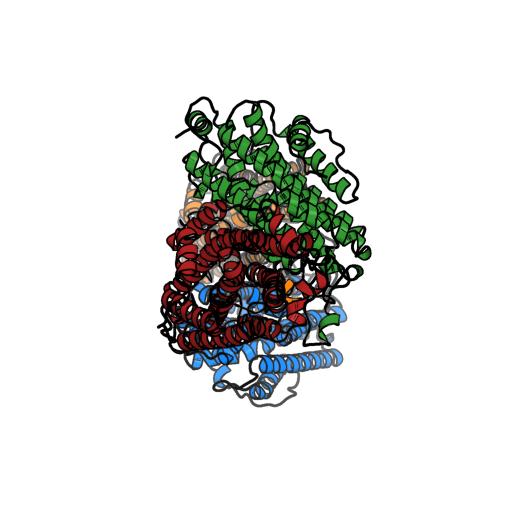? -6.781 34.375 -44.587 1.00 23.27 52 LEU B N 1
ATOM 3196 C CA . LEU B 1 72 ? -6.708 33.364 -45.646 1.00 24.90 52 LEU B CA 1
ATOM 3197 C C . LEU B 1 72 ? -5.667 33.787 -46.683 1.00 24.94 52 LEU B C 1
ATOM 3198 O O . LEU B 1 72 ? -5.660 34.951 -47.106 1.00 25.50 52 LEU B O 1
ATOM 3203 N N . PRO B 1 73 ? -4.789 32.853 -47.107 1.00 24.64 53 PRO B N 1
ATOM 3204 C CA . PRO B 1 73 ? -3.736 33.207 -48.071 1.00 24.55 53 PRO B CA 1
ATOM 3205 C C . PRO B 1 73 ? -4.299 33.811 -49.356 1.00 24.98 53 PRO B C 1
ATOM 3206 O O . PRO B 1 73 ? -3.673 34.699 -49.935 1.00 24.40 53 PRO B O 1
ATOM 3210 N N . THR B 1 74 ? -5.476 33.342 -49.770 1.00 25.05 54 THR B N 1
ATOM 3211 C CA . THR B 1 74 ? -6.122 33.787 -51.010 1.00 26.53 54 THR B CA 1
ATOM 3212 C C . THR B 1 74 ? -6.648 35.231 -50.970 1.00 27.23 54 THR B C 1
ATOM 3213 O O . THR B 1 74 ? -7.035 35.777 -52.005 1.00 27.89 54 THR B O 1
ATOM 3217 N N . GLU B 1 75 ? -6.646 35.836 -49.783 1.00 27.59 55 GLU B N 1
ATOM 3218 C CA . GLU B 1 75 ? -6.999 37.248 -49.597 1.00 29.01 55 GLU B CA 1
ATOM 3219 C C . GLU B 1 75 ? -5.833 38.179 -49.916 1.00 28.86 55 GLU B C 1
ATOM 3220 O O . GLU B 1 75 ? -6.007 39.395 -49.943 1.00 29.35 55 GLU B O 1
ATOM 3226 N N . ILE B 1 76 ? -4.647 37.608 -50.125 1.00 28.05 56 ILE B N 1
ATOM 3227 C CA . ILE B 1 76 ? -3.437 38.386 -50.375 1.00 27.85 56 ILE B CA 1
ATOM 3228 C C . ILE B 1 76 ? -3.055 38.301 -51.856 1.00 27.84 56 ILE B C 1
ATOM 3229 O O . ILE B 1 76 ? -2.772 37.213 -52.365 1.00 26.97 56 ILE B O 1
ATOM 3234 N N . PRO B 1 77 ? -3.072 39.453 -52.561 1.00 28.46 57 PRO B N 1
ATOM 3235 C CA . PRO B 1 77 ? -2.753 39.495 -53.993 1.00 28.56 57 PRO B CA 1
ATOM 3236 C C . PRO B 1 77 ? -1.317 39.077 -54.296 1.00 28.13 57 PRO B C 1
ATOM 3237 O O . PRO B 1 77 ? -0.387 39.476 -53.583 1.00 28.37 57 PRO B O 1
ATOM 3241 N N . MET B 1 78 ? -1.153 38.282 -55.354 1.00 27.86 58 MET B N 1
ATOM 3242 C CA . MET B 1 78 ? 0.158 37.781 -55.761 1.00 27.49 58 MET B CA 1
ATOM 3243 C C . MET B 1 78 ? 0.639 38.346 -57.100 1.00 27.84 58 MET B C 1
ATOM 3244 O O . MET B 1 78 ? 1.701 37.963 -57.584 1.00 27.59 58 MET B O 1
ATOM 3249 N N . GLY B 1 79 ? -0.133 39.263 -57.686 1.00 28.31 59 GLY B N 1
ATOM 3250 C CA . GLY B 1 79 ? 0.174 39.799 -59.019 1.00 28.67 59 GLY B CA 1
ATOM 3251 C C . GLY B 1 79 ? 1.573 40.376 -59.184 1.00 28.57 59 GLY B C 1
ATOM 3252 O O . GLY B 1 79 ? 2.259 40.089 -60.169 1.00 28.62 59 GLY B O 1
ATOM 3253 N N . LYS B 1 80 ? 2.004 41.186 -58.221 1.00 28.66 60 LYS B N 1
ATOM 3254 C CA . LYS B 1 80 ? 3.338 41.789 -58.278 1.00 28.64 60 LYS B CA 1
ATOM 3255 C C . LYS B 1 80 ? 4.450 40.772 -58.046 1.00 27.89 60 LYS B C 1
ATOM 3256 O O . LYS B 1 80 ? 5.537 40.884 -58.616 1.00 27.33 60 LYS B O 1
ATOM 3262 N N . ASP B 1 81 ? 4.167 39.778 -57.206 1.00 26.84 61 ASP B N 1
ATOM 3263 C CA . ASP B 1 81 ? 5.096 38.686 -56.963 1.00 26.46 61 ASP B CA 1
ATOM 3264 C C . ASP B 1 81 ? 5.316 37.835 -58.203 1.00 26.00 61 ASP B C 1
ATOM 3265 O O . ASP B 1 81 ? 6.446 37.442 -58.481 1.00 26.54 61 ASP B O 1
ATOM 3270 N N . ILE B 1 82 ? 4.232 37.536 -58.924 1.00 26.30 62 ILE B N 1
ATOM 3271 C CA . ILE B 1 82 ? 4.299 36.735 -60.149 1.00 26.13 62 ILE B CA 1
ATOM 3272 C C . ILE B 1 82 ? 5.129 37.472 -61.206 1.00 26.69 62 ILE B C 1
ATOM 3273 O O . ILE B 1 82 ? 6.018 36.891 -61.842 1.00 26.58 62 ILE B O 1
ATOM 3278 N N . GLU B 1 83 ? 4.835 38.758 -61.367 1.00 26.94 63 GLU B N 1
ATOM 3279 C CA . GLU B 1 83 ? 5.558 39.612 -62.303 1.00 27.96 63 GLU B CA 1
ATOM 3280 C C . GLU B 1 83 ? 7.062 39.633 -61.989 1.00 27.39 63 GLU B C 1
ATOM 3281 O O . GLU B 1 83 ? 7.892 39.485 -62.894 1.00 27.67 63 GLU B O 1
ATOM 3287 N N . LEU B 1 84 ? 7.409 39.796 -60.710 1.00 26.78 64 LEU B N 1
ATOM 3288 C CA . LEU B 1 84 ? 8.809 39.830 -60.300 1.00 26.44 64 LEU B CA 1
ATOM 3289 C C . LEU B 1 84 ? 9.477 38.477 -60.512 1.00 26.23 64 LEU B C 1
ATOM 3290 O O . LEU B 1 84 ? 10.561 38.401 -61.087 1.00 26.77 64 LEU B O 1
ATOM 3295 N N . TRP B 1 85 ? 8.809 37.411 -60.069 1.00 25.75 65 TRP B N 1
ATOM 3296 C CA . TRP B 1 85 ? 9.344 36.061 -60.210 1.00 25.77 65 TRP B CA 1
ATOM 3297 C C . TRP B 1 85 ? 9.636 35.691 -61.666 1.00 26.21 65 TRP B C 1
ATOM 3298 O O . TRP B 1 85 ? 10.678 35.107 -61.956 1.00 26.11 65 TRP B O 1
ATOM 3309 N N . LYS B 1 86 ? 8.723 36.030 -62.574 1.00 27.42 66 LYS B N 1
ATOM 3310 C CA . LYS B 1 86 ? 8.864 35.628 -63.974 1.00 28.92 66 LYS B CA 1
ATOM 3311 C C . LYS B 1 86 ? 9.896 36.474 -64.726 1.00 29.48 66 LYS B C 1
ATOM 3312 O O . LYS B 1 86 ? 10.406 36.066 -65.771 1.00 29.44 66 LYS B O 1
ATOM 3318 N N . SER B 1 87 ? 10.219 37.641 -64.173 1.00 29.90 67 SER B N 1
ATOM 3319 C CA . SER B 1 87 ? 11.207 38.535 -64.785 1.00 30.84 67 SER B CA 1
ATOM 3320 C C . SER B 1 87 ? 12.636 38.048 -64.540 1.00 31.43 67 SER B C 1
ATOM 3321 O O . SER B 1 87 ? 12.853 37.020 -63.888 1.00 31.18 67 SER B O 1
ATOM 3324 N N . ASP B 1 88 ? 13.605 38.793 -65.065 1.00 32.58 68 ASP B N 1
ATOM 3325 C CA . ASP B 1 88 ? 15.019 38.479 -64.870 1.00 33.50 68 ASP B CA 1
ATOM 3326 C C . ASP B 1 88 ? 15.647 39.353 -63.778 1.00 33.15 68 ASP B C 1
ATOM 3327 O O . ASP B 1 88 ? 16.877 39.429 -63.656 1.00 33.17 68 ASP B O 1
ATOM 3332 N N . ARG B 1 89 ? 14.802 40.005 -62.983 1.00 32.79 69 ARG B N 1
ATOM 3333 C CA . ARG B 1 89 ? 15.280 40.969 -61.986 1.00 32.79 69 ARG B CA 1
ATOM 3334 C C . ARG B 1 89 ? 15.954 40.336 -60.758 1.00 31.97 69 ARG B C 1
ATOM 3335 O O . ARG B 1 89 ? 16.948 40.861 -60.249 1.00 32.41 69 ARG B O 1
ATOM 3343 N N . LEU B 1 90 ? 15.447 39.193 -60.306 1.00 30.62 70 LEU B N 1
ATOM 3344 C CA . LEU B 1 90 ? 16.061 38.486 -59.183 1.00 29.43 70 LEU B CA 1
ATOM 3345 C C . LEU B 1 90 ? 17.337 37.752 -59.583 1.00 28.84 70 LEU B C 1
ATOM 3346 O O . LEU B 1 90 ? 17.385 37.103 -60.625 1.00 29.38 70 LEU B O 1
ATOM 3351 N N . SER B 1 91 ? 18.374 37.840 -58.753 1.00 28.03 71 SER B N 1
ATOM 3352 C CA . SER B 1 91 ? 19.580 37.053 -58.987 1.00 27.43 71 SER B CA 1
ATOM 3353 C C . SER B 1 91 ? 19.309 35.583 -58.657 1.00 27.31 71 SER B C 1
ATOM 3354 O O . SER B 1 91 ? 18.367 35.276 -57.924 1.00 26.80 71 SER B O 1
ATOM 3357 N N . GLU B 1 92 ? 20.140 34.688 -59.185 1.00 27.22 72 GLU B N 1
ATOM 3358 C CA . GLU B 1 92 ? 20.026 33.263 -58.873 1.00 27.55 72 GLU B CA 1
ATOM 3359 C C . GLU B 1 92 ? 20.179 32.995 -57.373 1.00 26.33 72 GLU B C 1
ATOM 3360 O O . GLU B 1 92 ? 19.529 32.096 -56.824 1.00 25.78 72 GLU B O 1
ATOM 3366 N N . ASP B 1 93 ? 21.026 33.782 -56.717 1.00 25.48 73 ASP B N 1
ATOM 3367 C CA . ASP B 1 93 ? 21.228 33.632 -55.271 1.00 24.61 73 ASP B CA 1
ATOM 3368 C C . ASP B 1 93 ? 20.009 34.065 -54.468 1.00 23.80 73 ASP B C 1
ATOM 3369 O O . ASP B 1 93 ? 19.711 33.467 -53.437 1.00 23.10 73 ASP B O 1
ATOM 3374 N N . GLU B 1 94 ? 19.319 35.104 -54.939 1.00 23.41 74 GLU B N 1
ATOM 3375 C CA . GLU B 1 94 ? 18.055 35.523 -54.331 1.00 23.03 74 GLU B CA 1
ATOM 3376 C C . GLU B 1 94 ? 16.978 34.456 -54.482 1.00 22.22 74 GLU B C 1
ATOM 3377 O O . GLU B 1 94 ? 16.259 34.158 -53.531 1.00 21.47 74 GLU B O 1
ATOM 3383 N N . ARG B 1 95 ? 16.856 33.899 -55.685 1.00 21.63 75 ARG B N 1
ATOM 3384 C CA . ARG B 1 95 ? 15.887 32.818 -55.923 1.00 21.45 75 ARG B CA 1
ATOM 3385 C C . ARG B 1 95 ? 16.159 31.627 -55.008 1.00 21.12 75 ARG B C 1
ATOM 3386 O O . ARG B 1 95 ? 15.226 30.994 -54.510 1.00 21.21 75 ARG B O 1
ATOM 3394 N N . ARG B 1 96 ? 17.441 31.340 -54.787 1.00 21.07 76 ARG B N 1
ATOM 3395 C CA . ARG B 1 96 ? 17.869 30.217 -53.953 1.00 21.36 76 ARG B CA 1
ATOM 3396 C C . ARG B 1 96 ? 17.340 30.345 -52.521 1.00 20.68 76 ARG B C 1
ATOM 3397 O O . ARG B 1 96 ? 16.874 29.367 -51.935 1.00 19.77 76 ARG B O 1
ATOM 3405 N N . VAL B 1 97 ? 17.411 31.555 -51.967 1.00 20.40 77 VAL B N 1
ATOM 3406 C CA . VAL B 1 97 ? 16.865 31.828 -50.633 1.00 19.86 77 VAL B CA 1
ATOM 3407 C C . VAL B 1 97 ? 15.362 31.531 -50.606 1.00 19.72 77 VAL B C 1
ATOM 3408 O O . VAL B 1 97 ? 14.872 30.807 -49.725 1.00 18.87 77 VAL B O 1
ATOM 3412 N N . ILE B 1 98 ? 14.638 32.064 -51.587 1.00 19.46 78 ILE B N 1
ATOM 3413 C CA . ILE B 1 98 ? 13.188 31.900 -51.625 1.00 19.62 78 ILE B CA 1
ATOM 3414 C C . ILE B 1 98 ? 12.806 30.426 -51.746 1.00 19.38 78 ILE B C 1
ATOM 3415 O O . ILE B 1 98 ? 11.997 29.920 -50.957 1.00 19.31 78 ILE B O 1
ATOM 3420 N N . LEU B 1 99 ? 13.422 29.739 -52.709 1.00 19.14 79 LEU B N 1
ATOM 3421 C CA . LEU B 1 99 ? 13.121 28.330 -52.970 1.00 18.95 79 LEU B CA 1
ATOM 3422 C C . LEU B 1 99 ? 13.425 27.415 -51.796 1.00 18.50 79 LEU B C 1
ATOM 3423 O O . LEU B 1 99 ? 12.615 26.538 -51.479 1.00 18.17 79 LEU B O 1
ATOM 3428 N N . LEU B 1 100 ? 14.581 27.603 -51.157 1.00 17.97 80 LEU B N 1
ATOM 3429 C CA . LEU B 1 100 ? 14.926 26.762 -50.010 1.00 18.62 80 LEU B CA 1
ATOM 3430 C C . LEU B 1 100 ? 13.971 26.967 -48.848 1.00 18.67 80 LEU B C 1
ATOM 3431 O O . LEU B 1 100 ? 13.583 25.998 -48.186 1.00 18.51 80 LEU B O 1
ATOM 3436 N N . ASN B 1 101 ? 13.579 28.218 -48.613 1.00 18.82 81 ASN B N 1
ATOM 3437 C CA . ASN B 1 101 ? 12.637 28.519 -47.541 1.00 19.07 81 ASN B CA 1
ATOM 3438 C C . ASN B 1 101 ? 11.254 27.931 -47.815 1.00 18.52 81 ASN B C 1
ATOM 3439 O O . ASN B 1 101 ? 10.669 27.297 -46.941 1.00 17.75 81 ASN B O 1
ATOM 3444 N N . LEU B 1 102 ? 10.757 28.085 -49.041 1.00 17.88 82 LEU B N 1
ATOM 3445 C CA . LEU B 1 102 ? 9.496 27.439 -49.419 1.00 18.57 82 LEU B CA 1
ATOM 3446 C C . LEU B 1 102 ? 9.591 25.922 -49.262 1.00 18.16 82 LEU B C 1
ATOM 3447 O O . LEU B 1 102 ? 8.662 25.280 -48.761 1.00 18.42 82 LEU B O 1
ATOM 3452 N N . GLY B 1 103 ? 10.725 25.360 -49.676 1.00 17.92 83 GLY B N 1
ATOM 3453 C CA . GLY B 1 103 ? 10.970 23.926 -49.550 1.00 17.86 83 GLY B CA 1
ATOM 3454 C C . GLY B 1 103 ? 10.827 23.466 -48.108 1.00 17.44 83 GLY B C 1
ATOM 3455 O O . GLY B 1 103 ? 10.091 22.523 -47.814 1.00 17.78 83 GLY B O 1
ATOM 3456 N N . PHE B 1 104 ? 11.503 24.153 -47.199 1.00 17.04 84 PHE B N 1
ATOM 3457 C CA . PHE B 1 104 ? 11.442 23.780 -45.784 1.00 16.61 84 PHE B CA 1
ATOM 3458 C C . PHE B 1 104 ? 10.042 23.975 -45.180 1.00 16.67 84 PHE B C 1
ATOM 3459 O O . PHE B 1 104 ? 9.497 23.073 -44.523 1.00 16.23 84 PHE B O 1
ATOM 3467 N N . PHE B 1 105 ? 9.468 25.157 -45.385 1.00 16.69 85 PHE B N 1
ATOM 3468 C CA . PHE B 1 105 ? 8.175 25.478 -44.785 1.00 17.19 85 PHE B CA 1
ATOM 3469 C C . PHE B 1 105 ? 7.021 24.630 -45.332 1.00 17.40 85 PHE B C 1
ATOM 3470 O O . PHE B 1 105 ? 6.096 24.314 -44.580 1.00 18.32 85 PHE B O 1
ATOM 3478 N N . SER B 1 106 ? 7.084 24.239 -46.613 1.00 16.88 86 SER B N 1
ATOM 3479 C CA . SER B 1 106 ? 5.961 23.546 -47.273 1.00 16.59 86 SER B CA 1
ATOM 3480 C C . SER B 1 106 ? 5.548 22.276 -46.543 1.00 16.69 86 SER B C 1
ATOM 3481 O O . SER B 1 106 ? 4.367 21.931 -46.531 1.00 17.44 86 SER B O 1
ATOM 3484 N N . THR B 1 107 ? 6.522 21.587 -45.952 1.00 16.15 87 THR B N 1
ATOM 3485 C CA . THR B 1 107 ? 6.246 20.383 -45.173 1.00 16.25 87 THR B CA 1
ATOM 3486 C C . THR B 1 107 ? 6.401 20.568 -43.666 1.00 16.95 87 THR B C 1
ATOM 3487 O O . THR B 1 107 ? 5.865 19.769 -42.899 1.00 16.98 87 THR B O 1
ATOM 3491 N N . ALA B 1 108 ? 7.145 21.583 -43.230 1.00 16.14 88 ALA B N 1
ATOM 3492 C CA . ALA B 1 108 ? 7.367 21.757 -41.783 1.00 16.47 88 ALA B CA 1
ATOM 3493 C C . ALA B 1 108 ? 6.063 22.040 -41.043 1.00 17.17 88 ALA B C 1
ATOM 3494 O O . ALA B 1 108 ? 5.877 21.575 -39.921 1.00 15.98 88 ALA B O 1
ATOM 3496 N N . GLU B 1 109 ? 5.159 22.788 -41.671 1.00 17.73 89 GLU B N 1
ATOM 3497 C CA . GLU B 1 109 ? 3.883 23.113 -41.037 1.00 19.50 89 GLU B CA 1
ATOM 3498 C C . GLU B 1 109 ? 3.019 21.860 -40.847 1.00 19.34 89 GLU B C 1
ATOM 3499 O O . GLU B 1 109 ? 2.389 21.689 -39.804 1.00 19.52 89 GLU B O 1
ATOM 3505 N N . SER B 1 110 ? 3.019 20.973 -41.841 1.00 18.84 90 SER B N 1
ATOM 3506 C CA . SER B 1 110 ? 2.384 19.654 -41.705 1.00 18.98 90 SER B CA 1
ATOM 3507 C C . SER B 1 110 ? 2.996 18.791 -40.599 1.00 17.85 90 SER B C 1
ATOM 3508 O O . SER B 1 110 ? 2.270 18.097 -39.905 1.00 18.06 90 SER B O 1
ATOM 3511 N N . LEU B 1 111 ? 4.323 18.800 -40.459 1.00 16.56 91 LEU B N 1
ATOM 3512 C CA . LEU B 1 111 ? 4.978 18.103 -39.341 1.00 16.08 91 LEU B CA 1
ATOM 3513 C C . LEU B 1 111 ? 4.460 18.610 -37.984 1.00 15.84 91 LEU B C 1
ATOM 3514 O O . LEU B 1 111 ? 4.145 17.818 -37.085 1.00 15.49 91 LEU B O 1
ATOM 3519 N N . VAL B 1 112 ? 4.363 19.932 -37.852 1.00 15.03 92 VAL B N 1
ATOM 3520 C CA . VAL B 1 112 ? 3.884 20.546 -36.606 1.00 14.63 92 VAL B CA 1
ATOM 3521 C C . VAL B 1 112 ? 2.419 20.161 -36.362 1.00 14.48 92 VAL B C 1
ATOM 3522 O O . VAL B 1 112 ? 2.068 19.713 -35.269 1.00 13.83 92 VAL B O 1
ATOM 3526 N N . GLY B 1 113 ? 1.579 20.329 -37.387 1.00 14.24 93 GLY B N 1
ATOM 3527 C CA . GLY B 1 113 ? 0.147 20.005 -37.285 1.00 14.83 93 GLY B CA 1
ATOM 3528 C C . GLY B 1 113 ? -0.079 18.547 -36.926 1.00 15.36 93 GLY B C 1
ATOM 3529 O O . GLY B 1 113 ? -0.869 18.228 -36.042 1.00 16.02 93 GLY B O 1
ATOM 3530 N N . ASN B 1 114 ? 0.642 17.649 -37.602 1.00 15.24 94 ASN B N 1
ATOM 3531 C CA . ASN B 1 114 ? 0.487 16.227 -37.336 1.00 15.55 94 ASN B CA 1
ATOM 3532 C C . ASN B 1 114 ? 0.919 15.879 -35.920 1.00 15.46 94 ASN B C 1
ATOM 3533 O O . ASN B 1 114 ? 0.292 15.048 -35.254 1.00 15.72 94 ASN B O 1
ATOM 3538 N N . ASN B 1 115 ? 1.982 16.523 -35.451 1.00 15.26 95 ASN B N 1
ATOM 3539 C CA . ASN B 1 115 ? 2.437 16.271 -34.088 1.00 15.00 95 ASN B CA 1
ATOM 3540 C C . ASN B 1 115 ? 1.418 16.733 -33.036 1.00 14.75 95 ASN B C 1
ATOM 3541 O O . ASN B 1 115 ? 1.216 16.058 -32.025 1.00 13.71 95 ASN B O 1
ATOM 3546 N N . ILE B 1 116 ? 0.765 17.864 -33.285 1.00 14.55 96 ILE B N 1
ATOM 3547 C CA . ILE B 1 116 ? -0.270 18.339 -32.352 1.00 15.30 96 ILE B CA 1
ATOM 3548 C C . ILE B 1 116 ? -1.344 17.255 -32.203 1.00 15.83 96 ILE B C 1
ATOM 3549 O O . ILE B 1 116 ? -1.708 16.882 -31.089 1.00 15.99 96 ILE B O 1
ATOM 3554 N N . VAL B 1 117 ? -1.830 16.750 -33.332 1.00 16.16 97 VAL B N 1
ATOM 3555 C CA . VAL B 1 117 ? -2.929 15.790 -33.331 1.00 17.61 97 VAL B CA 1
ATOM 3556 C C . VAL B 1 117 ? -2.492 14.414 -32.838 1.00 17.91 97 VAL B C 1
ATOM 3557 O O . VAL B 1 117 ? -3.150 13.820 -31.982 1.00 18.38 97 VAL B O 1
ATOM 3561 N N . LEU B 1 118 ? -1.393 13.911 -33.395 1.00 18.22 98 LEU B N 1
ATOM 3562 C CA . LEU B 1 118 ? -1.011 12.514 -33.218 1.00 18.99 98 LEU B CA 1
ATOM 3563 C C . LEU B 1 118 ? -0.170 12.253 -31.972 1.00 19.42 98 LEU B C 1
ATOM 3564 O O . LEU B 1 118 ? -0.095 11.107 -31.510 1.00 20.32 98 LEU B O 1
ATOM 3569 N N . ALA B 1 119 ? 0.455 13.299 -31.431 1.00 18.80 99 ALA B N 1
ATOM 3570 C CA . ALA B 1 119 ? 1.333 13.158 -30.256 1.00 18.47 99 ALA B CA 1
ATOM 3571 C C . ALA B 1 119 ? 0.884 13.941 -29.032 1.00 17.98 99 ALA B C 1
ATOM 3572 O O . ALA B 1 119 ? 0.851 13.397 -27.925 1.00 19.45 99 ALA B O 1
ATOM 3574 N N . ILE B 1 120 ? 0.577 15.224 -29.220 1.00 17.19 100 ILE B N 1
ATOM 3575 C CA . ILE B 1 120 ? 0.333 16.140 -28.100 1.00 16.40 100 ILE B CA 1
ATOM 3576 C C . ILE B 1 120 ? -1.077 16.031 -27.492 1.00 17.01 100 ILE B C 1
ATOM 3577 O O . ILE B 1 120 ? -1.227 15.888 -26.276 1.00 16.62 100 ILE B O 1
ATOM 3582 N N . PHE B 1 121 ? -2.094 16.103 -28.343 1.00 16.67 101 PHE B N 1
ATOM 3583 C CA . PHE B 1 121 ? -3.491 16.203 -27.912 1.00 16.53 101 PHE B CA 1
ATOM 3584 C C . PHE B 1 121 ? -3.926 15.094 -26.932 1.00 17.09 101 PHE B C 1
ATOM 3585 O O . PHE B 1 121 ? -4.563 15.384 -25.909 1.00 16.74 101 PHE B O 1
ATOM 3593 N N . LYS B 1 122 ? -3.562 13.841 -27.223 1.00 17.65 102 LYS B N 1
ATOM 3594 C CA . LYS B 1 122 ? -3.952 12.719 -26.355 1.00 18.58 102 LYS B CA 1
ATOM 3595 C C . LYS B 1 122 ? -3.477 12.920 -24.917 1.00 18.65 102 LYS B C 1
ATOM 3596 O O . LYS B 1 122 ? -4.192 12.588 -23.964 1.00 19.75 102 LYS B O 1
ATOM 3602 N N . HIS B 1 123 ? -2.281 13.482 -24.768 1.00 18.58 103 HIS B N 1
ATOM 3603 C CA . HIS B 1 123 ? -1.632 13.539 -23.460 1.00 18.58 103 HIS B CA 1
ATOM 3604 C C . HIS B 1 123 ? -1.841 14.844 -22.705 1.00 18.48 103 HIS B C 1
ATOM 3605 O O . HIS B 1 123 ? -1.549 14.926 -21.507 1.00 18.62 103 HIS B O 1
ATOM 3612 N N . VAL B 1 124 ? -2.360 15.857 -23.392 1.00 17.68 104 VAL B N 1
ATOM 3613 C CA . VAL B 1 124 ? -2.770 17.091 -22.706 1.00 17.62 104 VAL B CA 1
ATOM 3614 C C . VAL B 1 124 ? -4.230 16.890 -22.277 1.00 17.98 104 VAL B C 1
ATOM 3615 O O . VAL B 1 124 ? -5.172 17.113 -23.048 1.00 18.30 104 VAL B O 1
ATOM 3619 N N . THR B 1 125 ? -4.386 16.415 -21.044 1.00 18.31 105 THR B N 1
ATOM 3620 C CA . THR B 1 125 ? -5.664 15.926 -20.523 1.00 18.91 105 THR B CA 1
ATOM 3621 C C . THR B 1 125 ? -6.465 17.085 -19.920 1.00 18.58 105 THR B C 1
ATOM 3622 O O . THR B 1 125 ? -6.770 17.096 -18.720 1.00 18.84 105 THR B O 1
ATOM 3626 N N . ASN B 1 126 ? -6.814 18.048 -20.771 1.00 18.37 106 ASN B N 1
ATOM 3627 C CA . ASN B 1 126 ? -7.420 19.296 -20.309 1.00 17.46 106 ASN B CA 1
ATOM 3628 C C . ASN B 1 126 ? -8.175 19.962 -21.453 1.00 16.98 106 ASN B C 1
ATOM 3629 O O . ASN B 1 126 ? -7.595 20.216 -22.519 1.00 16.42 106 ASN B O 1
ATOM 3634 N N . PRO B 1 127 ? -9.475 20.257 -21.244 1.00 16.71 107 PRO B N 1
ATOM 3635 C CA . PRO B 1 127 ? -10.297 20.742 -22.353 1.00 16.62 107 PRO B CA 1
ATOM 3636 C C . PRO B 1 127 ? -9.936 22.148 -22.859 1.00 16.84 107 PRO B C 1
ATOM 3637 O O . PRO B 1 127 ? -9.975 22.381 -24.071 1.00 15.81 107 PRO B O 1
ATOM 3641 N N . GLU B 1 128 ? -9.594 23.077 -21.963 1.00 17.03 108 GLU B N 1
ATOM 3642 C CA . GLU B 1 128 ? -9.274 24.434 -22.420 1.00 16.97 108 GLU B CA 1
ATOM 3643 C C . GLU B 1 128 ? -7.936 24.475 -23.187 1.00 16.85 108 GLU B C 1
ATOM 3644 O O . GLU B 1 128 ? -7.817 25.178 -24.198 1.00 16.72 108 GLU B O 1
ATOM 3650 N N . ALA B 1 129 ? -6.962 23.679 -22.744 1.00 16.54 109 ALA B N 1
ATOM 3651 C CA . ALA B 1 129 ? -5.710 23.532 -23.489 1.00 16.16 109 ALA B CA 1
ATOM 3652 C C . ALA B 1 129 ? -5.980 22.871 -24.843 1.00 15.91 109 ALA B C 1
ATOM 3653 O O . ALA B 1 129 ? -5.408 23.279 -25.846 1.00 15.69 109 ALA B O 1
ATOM 3655 N N . ARG B 1 130 ? -6.853 21.859 -24.862 1.00 15.80 110 ARG B N 1
ATOM 3656 C CA . ARG B 1 130 ? -7.217 21.198 -26.123 1.00 16.09 110 ARG B CA 1
ATOM 3657 C C . ARG B 1 130 ? -7.924 22.144 -27.086 1.00 16.05 110 ARG B C 1
ATOM 3658 O O . ARG B 1 130 ? -7.702 22.067 -28.287 1.00 16.14 110 ARG B O 1
ATOM 3666 N N . GLN B 1 131 ? -8.781 23.027 -26.567 1.00 16.42 111 GLN B N 1
ATOM 3667 C CA . GLN B 1 131 ? -9.379 24.077 -27.404 1.00 16.59 111 GLN B CA 1
ATOM 3668 C C . GLN B 1 131 ? -8.298 24.856 -28.145 1.00 15.84 111 GLN B C 1
ATOM 3669 O O . GLN B 1 131 ? -8.402 25.059 -29.365 1.00 15.22 111 GLN B O 1
ATOM 3675 N N . TYR B 1 132 ? -7.265 25.298 -27.416 1.00 15.43 112 TYR B N 1
ATOM 3676 C CA . TYR B 1 132 ? -6.170 26.005 -28.073 1.00 15.53 112 TYR B CA 1
ATOM 3677 C C . TYR B 1 132 ? -5.492 25.115 -29.127 1.00 14.71 112 TYR B C 1
ATOM 3678 O O . TYR B 1 132 ? -5.237 25.563 -30.251 1.00 15.28 112 TYR B O 1
ATOM 3687 N N . LEU B 1 133 ? -5.204 23.863 -28.770 1.00 14.47 113 LEU B N 1
ATOM 3688 C CA . LEU B 1 133 ? -4.574 22.942 -29.733 1.00 14.17 113 LEU B CA 1
ATOM 3689 C C . LEU B 1 133 ? -5.344 22.819 -31.042 1.00 14.21 113 LEU B C 1
ATOM 3690 O O . LEU B 1 133 ? -4.731 22.711 -32.112 1.00 14.79 113 LEU B O 1
ATOM 3695 N N . LEU B 1 134 ? -6.682 22.796 -30.961 1.00 14.16 114 LEU B N 1
ATOM 3696 C CA . LEU B 1 134 ? -7.503 22.722 -32.169 1.00 14.66 114 LEU B CA 1
ATOM 3697 C C . LEU B 1 134 ? -7.370 23.982 -33.007 1.00 14.55 114 LEU B C 1
ATOM 3698 O O . LEU B 1 134 ? -7.292 23.898 -34.240 1.00 15.32 114 LEU B O 1
ATOM 3703 N N . ARG B 1 135 ? -7.315 25.146 -32.359 1.00 14.44 115 ARG B N 1
ATOM 3704 C CA . ARG B 1 135 ? -7.055 26.372 -33.102 1.00 14.54 115 ARG B CA 1
ATOM 3705 C C . ARG B 1 135 ? -5.656 26.345 -33.731 1.00 14.22 115 ARG B C 1
ATOM 3706 O O . ARG B 1 135 ? -5.495 26.679 -34.910 1.00 14.11 115 ARG B O 1
ATOM 3714 N N . GLN B 1 136 ? -4.664 25.917 -32.951 1.00 14.43 116 GLN B N 1
ATOM 3715 C CA . GLN B 1 136 ? -3.282 25.860 -33.439 1.00 14.45 116 GLN B CA 1
ATOM 3716 C C . GLN B 1 136 ? -3.137 24.947 -34.660 1.00 14.62 116 GLN B C 1
ATOM 3717 O O . GLN B 1 136 ? -2.472 25.299 -35.648 1.00 14.83 116 GLN B O 1
ATOM 3723 N N . ALA B 1 137 ? -3.744 23.769 -34.579 1.00 14.98 117 ALA B N 1
ATOM 3724 C CA . ALA B 1 137 ? -3.645 22.795 -35.664 1.00 14.84 117 ALA B CA 1
ATOM 3725 C C . ALA B 1 137 ? -4.311 23.322 -36.934 1.00 14.90 117 ALA B C 1
ATOM 3726 O O . ALA B 1 137 ? -3.765 23.171 -38.047 1.00 14.72 117 ALA B O 1
ATOM 3728 N N . PHE B 1 138 ? -5.470 23.965 -36.778 1.00 14.88 118 PHE B N 1
ATOM 3729 C CA . PHE B 1 138 ? -6.105 24.604 -37.919 1.00 15.00 118 PHE B CA 1
ATOM 3730 C C . PHE B 1 138 ? -5.210 25.702 -38.528 1.00 14.93 118 PHE B C 1
ATOM 3731 O O . PHE B 1 138 ? -5.113 25.823 -39.751 1.00 14.24 118 PHE B O 1
ATOM 3739 N N . GLU B 1 139 ? -4.568 26.499 -37.685 1.00 14.42 119 GLU B N 1
ATOM 3740 C CA . GLU B 1 139 ? -3.627 27.492 -38.191 1.00 14.89 119 GLU B CA 1
ATOM 3741 C C . GLU B 1 139 ? -2.490 26.852 -38.997 1.00 14.75 119 GLU B C 1
ATOM 3742 O O . GLU B 1 139 ? -2.065 27.425 -40.004 1.00 14.82 119 GLU B O 1
ATOM 3748 N N . GLU B 1 140 ? -2.004 25.672 -38.584 1.00 15.53 120 GLU B N 1
ATOM 3749 C CA . GLU B 1 140 ? -0.986 24.969 -39.394 1.00 16.45 120 GLU B CA 1
ATOM 3750 C C . GLU B 1 140 ? -1.527 24.632 -40.774 1.00 15.64 120 GLU B C 1
ATOM 3751 O O . GLU B 1 140 ? -0.810 24.767 -41.766 1.00 15.68 120 GLU B O 1
ATOM 3757 N N . ALA B 1 141 ? -2.792 24.207 -40.840 1.00 14.81 121 ALA B N 1
ATOM 3758 C CA . ALA B 1 141 ? -3.431 23.939 -42.125 1.00 14.78 121 ALA B CA 1
ATOM 3759 C C . ALA B 1 141 ? -3.484 25.182 -43.013 1.00 14.92 121 ALA B C 1
ATOM 3760 O O . ALA B 1 141 ? -3.272 25.099 -44.229 1.00 14.81 121 ALA B O 1
ATOM 3762 N N . VAL B 1 142 ? -3.770 26.335 -42.411 1.00 14.71 122 VAL B N 1
ATOM 3763 C CA . VAL B 1 142 ? -3.799 27.601 -43.162 1.00 15.69 122 VAL B CA 1
ATOM 3764 C C . VAL B 1 142 ? -2.409 27.911 -43.711 1.00 15.28 122 VAL B C 1
ATOM 3765 O O . VAL B 1 142 ? -2.258 28.340 -44.864 1.00 15.66 122 VAL B O 1
ATOM 3769 N N . HIS B 1 143 ? -1.390 27.672 -42.892 1.00 15.07 123 HIS B N 1
ATOM 3770 C CA . HIS B 1 143 ? -0.014 27.889 -43.325 1.00 14.98 123 HIS B CA 1
ATOM 3771 C C . HIS B 1 143 ? 0.333 26.977 -44.502 1.00 15.84 123 HIS B C 1
ATOM 3772 O O . HIS B 1 143 ? 0.915 27.428 -45.488 1.00 16.18 123 HIS B O 1
ATOM 3779 N N . THR B 1 144 ? -0.073 25.714 -44.416 1.00 15.31 124 THR B N 1
ATOM 3780 C CA . THR B 1 144 ? 0.198 24.773 -45.511 1.00 15.86 124 THR B CA 1
ATOM 3781 C C . THR B 1 144 ? -0.477 25.262 -46.804 1.00 16.05 124 THR B C 1
ATOM 3782 O O . THR B 1 144 ? 0.129 25.216 -47.890 1.00 16.15 124 THR B O 1
ATOM 3786 N N . HIS B 1 145 ? -1.706 25.765 -46.669 1.00 15.93 125 HIS B N 1
ATOM 3787 C CA . HIS B 1 145 ? -2.454 26.337 -47.793 1.00 17.11 125 HIS B CA 1
ATOM 3788 C C . HIS B 1 145 ? -1.663 27.492 -48.427 1.00 17.66 125 HIS B C 1
ATOM 3789 O O . HIS B 1 145 ? -1.558 27.590 -49.657 1.00 18.18 125 HIS B O 1
ATOM 3796 N N . THR B 1 146 ? -1.066 28.328 -47.581 1.00 18.15 126 THR B N 1
ATOM 3797 C CA . THR B 1 146 ? -0.175 29.401 -48.051 1.00 19.34 126 THR B CA 1
ATOM 3798 C C . THR B 1 146 ? 0.899 28.894 -49.026 1.00 19.10 126 THR B C 1
ATOM 3799 O O . THR B 1 146 ? 1.089 29.455 -50.109 1.00 18.24 126 THR B O 1
ATOM 3803 N N . PHE B 1 147 ? 1.589 27.821 -48.656 1.00 18.62 127 PHE B N 1
ATOM 3804 C CA . PHE B 1 147 ? 2.677 27.334 -49.503 1.00 19.05 127 PHE B CA 1
ATOM 3805 C C . PHE B 1 147 ? 2.183 26.732 -50.807 1.00 19.08 127 PHE B C 1
ATOM 3806 O O . PHE B 1 147 ? 2.799 26.940 -51.860 1.00 19.25 127 PHE B O 1
ATOM 3814 N N . LEU B 1 148 ? 1.043 26.046 -50.754 1.00 18.89 128 LEU B N 1
ATOM 3815 C CA . LEU B 1 148 ? 0.394 25.598 -51.986 1.00 19.48 128 LEU B CA 1
ATOM 3816 C C . LEU B 1 148 ? 0.069 26.793 -52.899 1.00 19.25 128 LEU B C 1
ATOM 3817 O O . LEU B 1 148 ? 0.363 26.769 -54.106 1.00 19.17 128 LEU B O 1
ATOM 3822 N N . TYR B 1 149 ? -0.533 27.824 -52.306 1.00 18.77 129 TYR B N 1
ATOM 3823 C CA . TYR B 1 149 ? -0.965 29.031 -53.013 1.00 19.22 129 TYR B CA 1
ATOM 3824 C C . TYR B 1 149 ? 0.211 29.764 -53.655 1.00 19.33 129 TYR B C 1
ATOM 3825 O O . TYR B 1 149 ? 0.116 30.199 -54.811 1.00 19.25 129 TYR B O 1
ATOM 3834 N N . ILE B 1 150 ? 1.316 29.872 -52.916 1.00 18.95 130 ILE B N 1
ATOM 3835 C CA . ILE B 1 150 ? 2.534 30.504 -53.445 1.00 19.53 130 ILE B CA 1
ATOM 3836 C C . ILE B 1 150 ? 3.080 29.709 -54.639 1.00 20.20 130 ILE B C 1
ATOM 3837 O O . ILE B 1 150 ? 3.389 30.290 -55.692 1.00 19.91 130 ILE B O 1
ATOM 3842 N N . CYS B 1 151 ? 3.177 28.387 -54.485 1.00 20.50 131 CYS B N 1
ATOM 3843 C CA . CYS B 1 151 ? 3.666 27.520 -55.5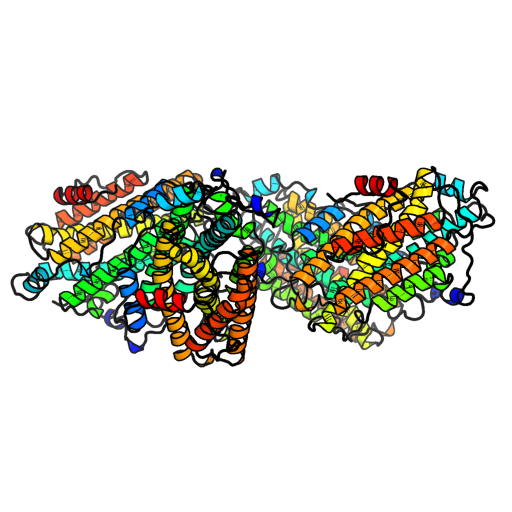71 1.00 21.89 131 CYS B CA 1
ATOM 3844 C C . CYS B 1 151 ? 2.815 27.644 -56.832 1.00 22.87 131 CYS B C 1
ATOM 3845 O O . CYS B 1 151 ? 3.353 27.773 -57.941 1.00 23.86 131 CYS B O 1
ATOM 3848 N N . GLU B 1 152 ? 1.495 27.595 -56.664 1.00 23.47 132 GLU B N 1
ATOM 3849 C CA . GLU B 1 152 ? 0.574 27.700 -57.798 1.00 24.60 132 GLU B CA 1
ATOM 3850 C C . GLU B 1 152 ? 0.634 29.077 -58.448 1.00 24.57 132 GLU B C 1
ATOM 3851 O O . GLU B 1 152 ? 0.676 29.176 -59.675 1.00 24.96 132 GLU B O 1
ATOM 3857 N N . SER B 1 153 ? 0.648 30.127 -57.626 1.00 23.84 133 SER B N 1
ATOM 3858 C CA . SER B 1 153 ? 0.769 31.509 -58.121 1.00 24.64 133 SER B CA 1
ATOM 3859 C C . SER B 1 153 ? 2.023 31.731 -58.970 1.00 24.24 133 SER B C 1
ATOM 3860 O O . SER B 1 153 ? 1.946 32.311 -60.064 1.00 24.70 133 SER B O 1
ATOM 3863 N N . LEU B 1 154 ? 3.173 31.276 -58.478 1.00 23.52 134 LEU B N 1
ATOM 3864 C CA . LEU B 1 154 ? 4.447 31.530 -59.170 1.00 24.01 134 LEU B CA 1
ATOM 3865 C C . LEU B 1 154 ? 4.773 30.519 -60.270 1.00 24.24 134 LEU B C 1
ATOM 3866 O O . LEU B 1 154 ? 5.724 30.707 -61.035 1.00 25.17 134 LEU B O 1
ATOM 3871 N N . GLY B 1 155 ? 3.988 29.451 -60.343 1.00 24.03 135 GLY B N 1
ATOM 3872 C CA . GLY B 1 155 ? 4.211 28.393 -61.326 1.00 24.43 135 GLY B CA 1
ATOM 3873 C C . GLY B 1 155 ? 5.409 27.518 -61.005 1.00 24.34 135 GLY B C 1
ATOM 3874 O O . GLY B 1 155 ? 6.070 27.001 -61.909 1.00 24.76 135 GLY B O 1
ATOM 3875 N N . LEU B 1 156 ? 5.693 27.352 -59.716 1.00 23.49 136 LEU B N 1
ATOM 3876 C CA . LEU B 1 156 ? 6.753 26.448 -59.286 1.00 23.97 136 LEU B CA 1
ATOM 3877 C C . LEU B 1 156 ? 6.348 24.987 -59.501 1.00 24.10 136 LEU B C 1
ATOM 3878 O O . LEU B 1 156 ? 5.166 24.668 -59.606 1.00 24.91 136 LEU B O 1
ATOM 3883 N N . ASP B 1 157 ? 7.348 24.118 -59.569 1.00 24.70 137 ASP B N 1
ATOM 3884 C CA . ASP B 1 157 ? 7.133 22.682 -59.625 1.00 25.63 137 ASP B CA 1
ATOM 3885 C C . ASP B 1 157 ? 6.765 22.267 -58.203 1.00 25.10 137 ASP B C 1
ATOM 3886 O O . ASP B 1 157 ? 7.647 22.121 -57.361 1.00 24.87 137 ASP B O 1
ATOM 3891 N N . GLU B 1 158 ? 5.468 22.093 -57.939 1.00 25.16 138 GLU B N 1
ATOM 3892 C CA . GLU B 1 158 ? 4.995 21.907 -56.556 1.00 25.03 138 GLU B CA 1
ATOM 3893 C C . GLU B 1 158 ? 5.593 20.659 -55.902 1.00 24.31 138 GLU B C 1
ATOM 3894 O O . GLU B 1 158 ? 5.886 20.668 -54.713 1.00 23.57 138 GLU B O 1
ATOM 3900 N N . LYS B 1 159 ? 5.805 19.601 -56.687 1.00 23.89 139 LYS B N 1
ATOM 3901 C CA . LYS B 1 159 ? 6.382 18.361 -56.150 1.00 23.95 139 LYS B CA 1
ATOM 3902 C C . LYS B 1 159 ? 7.862 18.516 -55.779 1.00 23.43 139 LYS B C 1
ATOM 3903 O O . LYS B 1 159 ? 8.319 17.942 -54.800 1.00 23.25 139 LYS B O 1
ATOM 3909 N N . GLU B 1 160 ? 8.593 19.311 -56.553 1.00 23.04 140 GLU B N 1
ATOM 3910 C CA . GLU B 1 160 ? 9.979 19.634 -56.238 1.00 22.62 140 GLU B CA 1
ATOM 3911 C C . GLU B 1 160 ? 10.065 20.419 -54.915 1.00 21.73 140 GLU B C 1
ATOM 3912 O O . GLU B 1 160 ? 10.916 20.136 -54.063 1.00 21.97 140 GLU B O 1
ATOM 3918 N N . ILE B 1 161 ? 9.168 21.384 -54.748 1.00 20.08 141 ILE B N 1
ATOM 3919 C CA . ILE B 1 161 ? 9.154 22.211 -53.536 1.00 19.31 141 ILE B CA 1
ATOM 3920 C C . ILE B 1 161 ? 8.736 21.381 -52.313 1.00 18.25 141 ILE B C 1
ATOM 3921 O O . ILE B 1 161 ? 9.439 21.349 -51.294 1.00 18.18 141 ILE B O 1
ATOM 3926 N N . PHE B 1 162 ? 7.602 20.695 -52.413 1.00 18.00 142 PHE B N 1
ATOM 3927 C CA . PHE B 1 162 ? 7.120 19.920 -51.258 1.00 17.19 142 PHE B CA 1
ATOM 3928 C C . PHE B 1 162 ? 8.010 18.725 -50.900 1.00 17.15 142 PHE B C 1
ATOM 3929 O O . PHE B 1 162 ? 8.041 18.311 -49.745 1.00 16.66 142 PHE B O 1
ATOM 3937 N N . ASN B 1 163 ? 8.732 18.171 -51.876 1.00 16.60 143 ASN B N 1
ATOM 3938 C CA . ASN B 1 163 ? 9.673 17.073 -51.588 1.00 16.95 143 ASN B CA 1
ATOM 3939 C C . ASN B 1 163 ? 11.067 17.556 -51.172 1.00 17.31 143 ASN B C 1
ATOM 3940 O O . ASN B 1 163 ? 11.980 16.750 -51.009 1.00 17.40 143 ASN B O 1
ATOM 3945 N N . ALA B 1 164 ? 11.235 18.866 -50.966 1.00 17.53 144 ALA B N 1
ATOM 3946 C CA . ALA B 1 164 ? 12.567 19.419 -50.698 1.00 17.88 144 ALA B CA 1
ATOM 3947 C C . ALA B 1 164 ? 13.227 18.793 -49.476 1.00 18.23 144 ALA B C 1
ATOM 3948 O O . ALA B 1 164 ? 14.446 18.597 -49.456 1.00 18.53 144 ALA B O 1
ATOM 3950 N N . TYR B 1 165 ? 12.430 18.471 -48.458 1.00 17.92 145 TYR B N 1
ATOM 3951 C CA . TYR B 1 165 ? 12.987 17.883 -47.243 1.00 18.61 145 TYR B CA 1
ATOM 3952 C C . TYR B 1 165 ? 13.536 16.467 -47.451 1.00 18.95 145 TYR B C 1
ATOM 3953 O O . TYR B 1 165 ? 14.207 15.925 -46.582 1.00 19.98 145 TYR B O 1
ATOM 3962 N N . ASN B 1 166 ? 13.268 15.889 -48.624 1.00 19.60 146 ASN B N 1
ATOM 3963 C CA . ASN B 1 166 ? 13.866 14.620 -49.026 1.00 20.57 146 ASN B CA 1
ATOM 3964 C C . ASN B 1 166 ? 15.027 14.769 -50.006 1.00 21.28 146 ASN B C 1
ATOM 3965 O O . ASN B 1 166 ? 15.731 13.787 -50.286 1.00 22.03 146 ASN B O 1
ATOM 3970 N N . GLU B 1 167 ? 15.231 15.984 -50.528 1.00 20.76 147 GLU B N 1
ATOM 3971 C CA . GLU B 1 167 ? 16.196 16.193 -51.619 1.00 21.33 147 GLU B CA 1
ATOM 3972 C C . GLU B 1 167 ? 17.343 17.138 -51.294 1.00 21.06 147 GLU B C 1
ATOM 3973 O O . GLU B 1 167 ? 18.350 17.167 -52.008 1.00 21.76 147 GLU B O 1
ATOM 3979 N N . ARG B 1 168 ? 17.185 17.926 -50.229 1.00 20.34 148 ARG B N 1
ATOM 3980 C CA . ARG B 1 168 ? 18.208 18.904 -49.848 1.00 20.16 148 ARG B CA 1
ATOM 3981 C C . ARG B 1 168 ? 18.729 18.565 -48.457 1.00 19.85 148 ARG B C 1
ATOM 3982 O O . ARG B 1 168 ? 17.970 18.553 -47.495 1.00 19.30 148 ARG B O 1
ATOM 3990 N N . ALA B 1 169 ? 20.024 18.272 -48.366 1.00 20.35 149 ALA B N 1
ATOM 3991 C CA . ALA B 1 169 ? 20.616 17.745 -47.133 1.00 20.34 149 ALA B CA 1
ATOM 3992 C C . ALA B 1 169 ? 20.411 18.635 -45.903 1.00 20.02 149 ALA B C 1
ATOM 3993 O O . ALA B 1 169 ? 20.138 18.130 -44.814 1.00 20.47 149 ALA B O 1
ATOM 3995 N N . ALA B 1 170 ? 20.555 19.952 -46.070 1.00 19.66 150 ALA B N 1
ATOM 3996 C CA . ALA B 1 170 ? 20.445 20.866 -44.932 1.00 19.08 150 ALA B CA 1
ATOM 3997 C C . ALA B 1 170 ? 19.016 20.946 -44.381 1.00 18.56 150 ALA B C 1
ATOM 3998 O O . ALA B 1 170 ? 18.822 21.186 -43.192 1.00 18.67 150 ALA B O 1
ATOM 4000 N N . ILE B 1 171 ? 18.029 20.711 -45.242 1.00 17.58 151 ILE B N 1
ATOM 4001 C CA . ILE B 1 171 ? 16.636 20.671 -44.809 1.00 17.19 151 ILE B CA 1
ATOM 4002 C C . ILE B 1 171 ? 16.346 19.314 -44.155 1.00 17.12 151 ILE B C 1
ATOM 4003 O O . ILE B 1 171 ? 15.778 19.242 -43.051 1.00 16.66 151 ILE B O 1
ATOM 4008 N N . LYS B 1 172 ? 16.767 18.240 -44.825 1.00 17.79 152 LYS B N 1
ATOM 4009 C CA . LYS B 1 172 ? 16.601 16.893 -44.275 1.00 18.05 152 LYS B CA 1
ATOM 4010 C C . LYS B 1 172 ? 17.238 16.786 -42.893 1.00 18.39 152 LYS B C 1
ATOM 4011 O O . LYS B 1 172 ? 16.676 16.140 -42.018 1.00 18.20 152 LYS B O 1
ATOM 4017 N N . ALA B 1 173 ? 18.393 17.425 -42.698 1.00 18.69 153 ALA B N 1
ATOM 4018 C CA . ALA B 1 173 ? 19.088 17.355 -41.409 1.00 19.30 153 ALA B CA 1
ATOM 4019 C C . ALA B 1 173 ? 18.215 17.920 -40.291 1.00 19.02 153 ALA B C 1
ATOM 4020 O O . ALA B 1 173 ? 18.140 17.340 -39.200 1.00 18.54 153 ALA B O 1
ATOM 4022 N N . LYS B 1 174 ? 17.539 19.036 -40.575 1.00 18.57 154 LYS B N 1
ATOM 4023 C CA . LYS B 1 174 ? 16.642 19.640 -39.587 1.00 18.70 154 LYS B CA 1
ATOM 4024 C C . LYS B 1 174 ? 15.453 18.731 -39.276 1.00 18.80 154 LYS B C 1
ATOM 4025 O O . LYS B 1 174 ? 15.097 18.528 -38.110 1.00 18.49 154 LYS B O 1
ATOM 4031 N N . ASP B 1 175 ? 14.851 18.161 -40.311 1.00 18.97 155 ASP B N 1
ATOM 4032 C CA . ASP B 1 175 ? 13.665 17.337 -40.097 1.00 19.44 155 ASP B CA 1
ATOM 4033 C C . ASP B 1 175 ? 13.992 15.937 -39.553 1.00 19.75 155 ASP B C 1
ATOM 4034 O O . ASP B 1 175 ? 13.171 15.356 -38.853 1.00 19.45 155 ASP B O 1
ATOM 4039 N N . ASP B 1 176 ? 15.182 15.412 -39.851 1.00 20.54 156 ASP B N 1
ATOM 4040 C CA . ASP B 1 176 ? 15.629 14.146 -39.233 1.00 20.68 156 ASP B CA 1
ATOM 4041 C C . ASP B 1 176 ? 15.872 14.348 -37.739 1.00 20.43 156 ASP B C 1
ATOM 4042 O O . ASP B 1 176 ? 15.540 13.486 -36.926 1.00 20.21 156 ASP B O 1
ATOM 4047 N N . PHE B 1 177 ? 16.462 15.491 -37.388 1.00 19.86 157 PHE B N 1
ATOM 4048 C CA . PHE B 1 177 ? 16.602 15.888 -35.985 1.00 19.31 157 PHE B CA 1
ATOM 4049 C C . PHE B 1 177 ? 15.239 15.979 -35.292 1.00 19.35 157 PHE B C 1
ATOM 4050 O O . PHE B 1 177 ? 15.060 15.470 -34.177 1.00 18.54 157 PHE B O 1
ATOM 4058 N N . GLN B 1 178 ? 14.286 16.618 -35.966 1.00 19.09 158 GLN B N 1
ATOM 4059 C CA . GLN B 1 178 ? 12.914 16.725 -35.462 1.00 19.78 158 GLN B CA 1
ATOM 4060 C C . GLN B 1 178 ? 12.316 15.346 -35.162 1.00 20.29 158 GLN B C 1
ATOM 4061 O O . GLN B 1 178 ? 11.707 15.139 -34.106 1.00 20.51 158 GLN B O 1
ATOM 4067 N N . MET B 1 179 ? 12.496 14.409 -36.088 1.00 20.76 159 MET B N 1
ATOM 4068 C CA . MET B 1 179 ? 12.043 13.033 -35.884 1.00 21.88 159 MET B CA 1
ATOM 4069 C C . MET B 1 179 ? 12.685 12.395 -34.646 1.00 21.97 159 MET B C 1
ATOM 4070 O O . MET B 1 179 ? 12.016 11.703 -33.875 1.00 21.55 159 MET B O 1
ATOM 4075 N N . GLU B 1 180 ? 13.988 12.612 -34.470 1.00 22.16 160 GLU B N 1
ATOM 4076 C CA . GLU B 1 180 ? 14.687 12.089 -33.304 1.00 23.44 160 GLU B CA 1
ATOM 4077 C C . GLU B 1 180 ? 14.093 12.661 -32.003 1.00 23.48 160 GLU B C 1
ATOM 4078 O O . GLU B 1 180 ? 13.804 11.910 -31.064 1.00 23.73 160 GLU B O 1
ATOM 4084 N N . ILE B 1 181 ? 13.879 13.972 -31.959 1.00 23.45 161 ILE B N 1
ATOM 4085 C CA . ILE B 1 181 ? 13.404 14.612 -30.712 1.00 24.96 161 ILE B CA 1
ATOM 4086 C C . ILE B 1 181 ? 11.892 14.446 -30.470 1.00 24.98 161 ILE B C 1
ATOM 4087 O O . ILE B 1 181 ? 11.378 14.766 -29.389 1.00 25.80 161 ILE B O 1
ATOM 4092 N N . THR B 1 182 ? 11.194 13.948 -31.485 1.00 24.61 162 THR B N 1
ATOM 4093 C CA . THR B 1 182 ? 9.777 13.579 -31.384 1.00 25.07 162 THR B CA 1
ATOM 4094 C C . THR B 1 182 ? 9.618 12.453 -30.379 1.00 25.26 162 THR B C 1
ATOM 4095 O O . THR B 1 182 ? 8.556 12.295 -29.778 1.00 25.06 162 THR B O 1
ATOM 4099 N N . GLY B 1 183 ? 10.690 11.674 -30.211 1.00 25.23 163 GLY B N 1
ATOM 4100 C CA . GLY B 1 183 ? 10.707 10.537 -29.299 1.00 25.65 163 GLY B CA 1
ATOM 4101 C C . GLY B 1 183 ? 9.736 9.460 -29.725 1.00 25.65 163 GLY B C 1
ATOM 4102 O O . GLY B 1 183 ? 9.333 9.388 -30.884 1.00 25.61 163 GLY B O 1
ATOM 4103 N N . LYS B 1 184 ? 9.350 8.621 -28.773 1.00 25.69 164 LYS B N 1
ATOM 4104 C CA . LYS B 1 184 ? 8.433 7.538 -29.060 1.00 25.99 164 LYS B CA 1
ATOM 4105 C C . LYS B 1 184 ? 6.998 7.951 -28.747 1.00 24.84 164 LYS B C 1
ATOM 4106 O O . LYS B 1 184 ? 6.145 7.097 -28.559 1.00 24.51 164 LYS B O 1
ATOM 4112 N N . VAL B 1 185 ? 6.725 9.256 -28.712 1.00 24.37 165 VAL B N 1
ATOM 4113 C CA . VAL B 1 185 ? 5.397 9.740 -28.284 1.00 24.39 165 VAL B CA 1
ATOM 4114 C C . VAL B 1 185 ? 4.261 9.187 -29.164 1.00 24.90 165 VAL B C 1
ATOM 4115 O O . VAL B 1 185 ? 3.134 9.014 -28.694 1.00 24.58 165 VAL B O 1
ATOM 4119 N N . LEU B 1 186 ? 4.571 8.878 -30.425 1.00 25.76 166 LEU B N 1
ATOM 4120 C CA . LEU B 1 186 ? 3.586 8.317 -31.358 1.00 27.08 166 LEU B CA 1
ATOM 4121 C C . LEU B 1 186 ? 3.280 6.840 -31.117 1.00 27.54 166 LEU B C 1
ATOM 4122 O O . LEU B 1 186 ? 2.210 6.361 -31.501 1.00 28.42 166 LEU B O 1
ATOM 4127 N N . ASP B 1 187 ? 4.214 6.133 -30.482 1.00 27.81 167 ASP B N 1
ATOM 4128 C CA . ASP B 1 187 ? 4.089 4.694 -30.224 1.00 27.88 167 ASP B CA 1
ATOM 4129 C C . ASP B 1 187 ? 2.810 4.369 -29.442 1.00 27.62 167 ASP B C 1
ATOM 4130 O O . ASP B 1 187 ? 2.476 5.072 -28.486 1.00 27.25 167 ASP B O 1
ATOM 4135 N N . PRO B 1 188 ? 2.082 3.309 -29.856 1.00 27.51 168 PRO B N 1
ATOM 4136 C CA . PRO B 1 188 ? 0.862 2.904 -29.146 1.00 27.46 168 PRO B CA 1
ATOM 4137 C C . PRO B 1 188 ? 1.100 2.630 -27.656 1.00 26.54 168 PRO B C 1
ATOM 4138 O O . PRO B 1 188 ? 0.167 2.731 -26.844 1.00 27.29 168 PRO B O 1
ATOM 4142 N N . ASN B 1 189 ? 2.340 2.299 -27.312 1.00 25.79 169 ASN B N 1
ATOM 4143 C CA . ASN B 1 189 ? 2.715 1.940 -25.949 1.00 25.09 169 ASN B CA 1
ATOM 4144 C C . ASN B 1 189 ? 3.165 3.137 -25.106 1.00 23.83 169 ASN B C 1
ATOM 4145 O O . ASN B 1 189 ? 3.400 3.003 -23.904 1.00 23.86 169 ASN B O 1
ATOM 4150 N N . PHE B 1 190 ? 3.279 4.308 -25.728 1.00 22.24 170 PHE B N 1
ATOM 4151 C CA . PHE B 1 190 ? 3.754 5.478 -25.006 1.00 21.32 170 PHE B CA 1
ATOM 4152 C C . PHE B 1 190 ? 2.761 6.018 -23.968 1.00 21.25 170 PHE B C 1
ATOM 4153 O O . PHE B 1 190 ? 1.576 6.209 -24.260 1.00 20.96 170 PHE B O 1
ATOM 4161 N N . ARG B 1 191 ? 3.266 6.272 -22.762 1.00 21.72 171 ARG B N 1
ATOM 4162 C CA . ARG B 1 191 ? 2.463 6.813 -21.657 1.00 21.88 171 ARG B CA 1
ATOM 4163 C C . ARG B 1 191 ? 3.230 7.898 -20.920 1.00 21.93 171 ARG B C 1
ATOM 4164 O O . ARG B 1 191 ? 4.465 7.890 -20.895 1.00 21.88 171 ARG B O 1
ATOM 4172 N N . THR B 1 192 ? 2.498 8.816 -20.292 1.00 22.05 172 THR B N 1
ATOM 4173 C CA . THR B 1 192 ? 3.123 9.926 -19.575 1.00 22.35 172 THR B CA 1
ATOM 4174 C C . THR B 1 192 ? 3.025 9.792 -18.048 1.00 22.84 172 THR B C 1
ATOM 4175 O O . THR B 1 192 ? 3.396 10.715 -17.318 1.00 22.53 172 THR B O 1
ATOM 4179 N N . ASP B 1 193 ? 2.529 8.654 -17.567 1.00 24.02 173 ASP B N 1
ATOM 4180 C CA . ASP B 1 193 ? 2.409 8.453 -16.117 1.00 25.38 173 ASP B CA 1
ATOM 4181 C C . ASP B 1 193 ? 3.603 7.754 -15.457 1.00 26.15 173 ASP B C 1
ATOM 4182 O O . ASP B 1 193 ? 3.453 7.048 -14.465 1.00 26.93 173 ASP B O 1
ATOM 4187 N N . SER B 1 194 ? 4.780 7.944 -16.030 1.00 26.25 174 SER B N 1
ATOM 4188 C CA . SER B 1 194 ? 6.036 7.650 -15.343 1.00 26.65 174 SER B CA 1
ATOM 4189 C C . SER B 1 194 ? 6.862 8.919 -15.476 1.00 26.57 174 SER B C 1
ATOM 4190 O O . SER B 1 194 ? 6.598 9.733 -16.371 1.00 25.90 174 SER B O 1
ATOM 4193 N N . VAL B 1 195 ? 7.844 9.101 -14.593 1.00 26.67 175 VAL B N 1
ATOM 4194 C CA . VAL B 1 195 ? 8.747 10.252 -14.679 1.00 26.86 175 VAL B CA 1
ATOM 4195 C C . VAL B 1 195 ? 9.425 10.297 -16.055 1.00 26.27 175 VAL B C 1
ATOM 4196 O O . VAL B 1 195 ? 9.413 11.336 -16.722 1.00 25.34 175 VAL B O 1
ATOM 4200 N N . GLU B 1 196 ? 9.983 9.159 -16.475 1.00 26.11 176 GLU B N 1
ATOM 4201 C CA . GLU B 1 196 ? 10.658 9.030 -17.770 1.00 26.08 176 GLU B CA 1
ATOM 4202 C C . GLU B 1 196 ? 9.723 9.353 -18.939 1.00 24.48 176 GLU B C 1
ATOM 4203 O O . GLU B 1 196 ? 10.115 10.046 -19.883 1.00 23.57 176 GLU B O 1
ATOM 4209 N N . GLY B 1 197 ? 8.489 8.863 -18.862 1.00 23.31 177 GLY B N 1
ATOM 4210 C CA . GLY B 1 197 ? 7.508 9.116 -19.922 1.00 22.20 177 GLY B CA 1
ATOM 4211 C C . GLY B 1 197 ? 7.164 10.594 -20.033 1.00 20.99 177 GLY B C 1
ATOM 4212 O O . GLY B 1 197 ? 7.095 11.145 -21.135 1.00 20.17 177 GLY B O 1
ATOM 4213 N N . LEU B 1 198 ? 6.954 11.243 -18.890 1.00 20.65 178 LEU B N 1
ATOM 4214 C CA . LEU B 1 198 ? 6.580 12.659 -18.909 1.00 19.73 178 LEU B CA 1
ATOM 4215 C C . LEU B 1 198 ? 7.757 13.522 -19.353 1.00 19.69 178 LEU B C 1
ATOM 4216 O O . LEU B 1 198 ? 7.573 14.522 -20.050 1.00 19.04 178 LEU B O 1
ATOM 4221 N N . GLN B 1 199 ? 8.971 13.116 -18.980 1.00 19.30 179 GLN B N 1
ATOM 4222 C CA . GLN B 1 199 ? 10.166 13.802 -19.462 1.00 19.21 179 GLN B CA 1
ATOM 4223 C C . GLN B 1 199 ? 10.274 13.726 -20.983 1.00 18.79 179 GLN B C 1
ATOM 4224 O O . GLN B 1 199 ? 10.560 14.736 -21.625 1.00 18.17 179 GLN B O 1
ATOM 4230 N N . GLU B 1 200 ? 10.027 12.540 -21.549 1.00 18.71 180 GLU B N 1
ATOM 4231 C CA . GLU B 1 200 ? 10.056 12.351 -22.998 1.00 19.00 180 GLU B CA 1
ATOM 4232 C C . GLU B 1 200 ? 8.999 13.232 -23.662 1.00 18.12 180 GLU B C 1
ATOM 4233 O O . GLU B 1 200 ? 9.260 13.853 -24.695 1.00 17.34 180 GLU B O 1
ATOM 4239 N N . PHE B 1 201 ? 7.819 13.292 -23.051 1.00 17.76 181 PHE B N 1
ATOM 4240 C CA . PHE B 1 201 ? 6.754 14.157 -23.550 1.00 17.84 181 PHE B CA 1
ATOM 4241 C C . PHE B 1 201 ? 7.179 15.626 -23.577 1.00 17.44 181 PHE B C 1
ATOM 4242 O O . PHE B 1 201 ? 6.990 16.319 -24.588 1.00 16.35 181 PHE B O 1
ATOM 4250 N N . VAL B 1 202 ? 7.787 16.093 -22.482 1.00 17.59 182 VAL B N 1
ATOM 4251 C CA . VAL B 1 202 ? 8.284 17.469 -22.422 1.00 17.62 182 VAL B CA 1
ATOM 4252 C C . VAL B 1 202 ? 9.366 17.744 -23.495 1.00 17.22 182 VAL B C 1
ATOM 4253 O O . VAL B 1 202 ? 9.389 18.823 -24.089 1.00 16.80 182 VAL B O 1
ATOM 4257 N N . LYS B 1 203 ? 10.233 16.768 -23.768 1.00 17.16 183 LYS B N 1
ATOM 4258 C CA . LYS B 1 203 ? 11.206 16.916 -24.859 1.00 16.87 183 LYS B CA 1
ATOM 4259 C C . LYS B 1 203 ? 10.532 17.100 -26.222 1.00 16.37 183 LYS B C 1
ATOM 4260 O O . LYS B 1 203 ? 10.999 17.897 -27.047 1.00 16.09 183 LYS B O 1
ATOM 4266 N N . ASN B 1 204 ? 9.434 16.371 -26.448 1.00 15.80 184 ASN B N 1
ATOM 4267 C CA . ASN B 1 204 ? 8.638 16.554 -27.672 1.00 15.72 184 ASN B CA 1
ATOM 4268 C C . ASN B 1 204 ? 8.119 18.004 -27.722 1.00 14.98 184 ASN B C 1
ATOM 4269 O O . ASN B 1 204 ? 8.270 18.688 -28.745 1.00 14.85 184 ASN B O 1
ATOM 4274 N N . LEU B 1 205 ? 7.559 18.486 -26.611 1.00 15.34 185 LEU B N 1
ATOM 4275 C CA . LEU B 1 205 ? 7.053 19.863 -26.551 1.00 15.88 185 LEU B CA 1
ATOM 4276 C C . LEU B 1 205 ? 8.144 20.894 -26.812 1.00 15.70 185 LEU B C 1
ATOM 4277 O O . LEU B 1 205 ? 7.938 21.844 -27.566 1.00 15.48 185 LEU B O 1
ATOM 4282 N N . VAL B 1 206 ? 9.311 20.700 -26.202 1.00 15.80 186 VAL B N 1
ATOM 4283 C CA . VAL B 1 206 ? 10.455 21.566 -26.482 1.00 15.67 186 VAL B CA 1
ATOM 4284 C C . VAL B 1 206 ? 10.820 21.489 -27.967 1.00 15.59 186 VAL B C 1
ATOM 4285 O O . VAL B 1 206 ? 11.008 22.509 -28.621 1.00 15.67 186 VAL B O 1
ATOM 4289 N N . GLY B 1 207 ? 10.894 20.271 -28.501 1.00 15.38 187 GLY B N 1
ATOM 4290 C CA . GLY B 1 207 ? 11.252 20.070 -29.901 1.00 15.11 187 GLY B CA 1
ATOM 4291 C C . GLY B 1 207 ? 10.363 20.822 -30.874 1.00 15.38 187 GLY B C 1
ATOM 4292 O O . GLY B 1 207 ? 10.845 21.408 -31.844 1.00 15.64 187 GLY B O 1
ATOM 4293 N N . TYR B 1 208 ? 9.058 20.809 -30.624 1.00 14.98 188 TYR B N 1
ATOM 4294 C CA . TYR B 1 208 ? 8.117 21.396 -31.584 1.00 15.41 188 TYR B CA 1
ATOM 4295 C C . TYR B 1 208 ? 7.841 22.865 -31.319 1.00 15.46 188 TYR B C 1
ATOM 4296 O O . TYR B 1 208 ? 7.918 23.685 -32.240 1.00 16.01 188 TYR B O 1
ATOM 4305 N N . TYR B 1 209 ? 7.542 23.216 -30.071 1.00 15.33 189 TYR B N 1
ATOM 4306 C CA . TYR B 1 209 ? 7.268 24.622 -29.751 1.00 15.70 189 TYR B CA 1
ATOM 4307 C C . TYR B 1 209 ? 8.527 25.490 -29.730 1.00 16.07 189 TYR B C 1
ATOM 4308 O O . TYR B 1 209 ? 8.565 26.558 -30.346 1.00 16.14 189 TYR B O 1
ATOM 4317 N N . ILE B 1 210 ? 9.551 25.034 -29.015 1.00 16.73 190 ILE B N 1
ATOM 4318 C CA . ILE B 1 210 ? 10.757 25.848 -28.833 1.00 17.75 190 ILE B CA 1
ATOM 4319 C C . ILE B 1 210 ? 11.679 25.782 -30.045 1.00 17.28 190 ILE B C 1
ATOM 4320 O O . ILE B 1 210 ? 12.132 26.816 -30.544 1.00 18.32 190 ILE B O 1
ATOM 4325 N N . ILE B 1 211 ? 11.943 24.574 -30.526 1.00 16.96 191 ILE B N 1
ATOM 4326 C CA . ILE B 1 211 ? 12.944 24.384 -31.568 1.00 17.23 191 ILE B CA 1
ATOM 4327 C C . ILE B 1 211 ? 12.357 24.634 -32.955 1.00 17.04 191 ILE B C 1
ATOM 4328 O O . ILE B 1 211 ? 12.818 25.523 -33.675 1.00 17.51 191 ILE B O 1
ATOM 4333 N N . MET B 1 212 ? 11.329 23.877 -33.325 1.00 17.05 192 MET B N 1
ATOM 4334 C CA . MET B 1 212 ? 10.810 23.989 -34.691 1.00 17.30 192 MET B CA 1
ATOM 4335 C C . MET B 1 212 ? 10.110 25.334 -34.885 1.00 17.48 192 MET B C 1
ATOM 4336 O O . MET B 1 212 ? 10.470 26.117 -35.778 1.00 17.29 192 MET B O 1
ATOM 4341 N N . GLU B 1 213 ? 9.130 25.622 -34.039 1.00 17.70 193 GLU B N 1
ATOM 4342 C CA . GLU B 1 213 ? 8.379 26.873 -34.196 1.00 18.03 193 GLU B CA 1
ATOM 4343 C C . GLU B 1 213 ? 9.158 28.080 -33.695 1.00 18.88 193 GLU B C 1
ATOM 4344 O O . GLU B 1 213 ? 9.047 29.163 -34.265 1.00 19.81 193 GLU B O 1
ATOM 4350 N N . GLY B 1 214 ? 9.963 27.890 -32.654 1.00 18.52 194 GLY B N 1
ATOM 4351 C CA . GLY B 1 214 ? 10.601 29.019 -31.974 1.00 18.64 194 GLY B CA 1
ATOM 4352 C C . GLY B 1 214 ? 11.990 29.387 -32.467 1.00 18.85 194 GLY B C 1
ATOM 4353 O O . GLY B 1 214 ? 12.473 30.479 -32.174 1.00 19.48 194 GLY B O 1
ATOM 4354 N N . ILE B 1 215 ? 12.638 28.476 -33.195 1.00 18.53 195 ILE B N 1
ATOM 4355 C CA . ILE B 1 215 ? 13.988 28.739 -33.718 1.00 18.52 195 ILE B CA 1
ATOM 4356 C C . ILE B 1 215 ? 14.036 28.532 -35.225 1.00 18.89 195 ILE B C 1
ATOM 4357 O O . ILE B 1 215 ? 14.383 29.460 -35.955 1.00 19.80 195 ILE B O 1
ATOM 4362 N N . PHE B 1 216 ? 13.676 27.335 -35.693 1.00 18.66 196 PHE B N 1
ATOM 4363 C CA . PHE B 1 216 ? 13.718 27.072 -37.142 1.00 19.70 196 PHE B CA 1
ATOM 4364 C C . PHE B 1 216 ? 12.840 28.084 -37.921 1.00 20.70 196 PHE B C 1
ATOM 4365 O O . PHE B 1 216 ? 13.293 28.689 -38.900 1.00 21.86 196 PHE B O 1
ATOM 4373 N N . PHE B 1 217 ? 11.600 28.284 -37.492 1.00 20.81 197 PHE B N 1
ATOM 4374 C CA . PHE B 1 217 ? 10.696 29.192 -38.226 1.00 21.68 197 PHE B CA 1
ATOM 4375 C C . PHE B 1 217 ? 11.121 30.660 -38.187 1.00 22.70 197 PHE B C 1
ATOM 4376 O O . PHE B 1 217 ? 11.110 31.341 -39.217 1.00 22.16 197 PHE B O 1
ATOM 4384 N N . TYR B 1 218 ? 11.495 31.141 -37.000 1.00 23.46 198 TYR B N 1
ATOM 4385 C CA . TYR B 1 218 ? 11.908 32.549 -36.846 1.00 24.15 198 TYR B CA 1
ATOM 4386 C C . TYR B 1 218 ? 13.071 32.941 -37.751 1.00 24.48 198 TYR B C 1
ATOM 4387 O O . TYR B 1 218 ? 13.116 34.065 -38.250 1.00 24.86 198 TYR B O 1
ATOM 4396 N N . SER B 1 219 ? 14.004 32.017 -37.966 1.00 24.81 199 SER B N 1
ATOM 4397 C CA . SER B 1 219 ? 15.118 32.220 -38.907 1.00 24.76 199 SER B CA 1
ATOM 4398 C C . SER B 1 219 ? 14.655 32.332 -40.377 1.00 24.80 199 SER B C 1
ATOM 4399 O O . SER B 1 219 ? 15.134 33.183 -41.142 1.00 24.84 199 SER B O 1
ATOM 4402 N N . GLY B 1 220 ? 13.721 31.471 -40.769 1.00 24.03 200 GLY B N 1
ATOM 4403 C CA . GLY B 1 220 ? 13.083 31.574 -42.089 1.00 23.49 200 GLY B CA 1
ATOM 4404 C C . GLY B 1 220 ? 12.375 32.906 -42.273 1.00 23.04 200 GLY B C 1
ATOM 4405 O O . GLY B 1 220 ? 12.431 33.517 -43.349 1.00 22.65 200 GLY B O 1
ATOM 4406 N N . PHE B 1 221 ? 11.731 33.368 -41.206 1.00 22.69 201 PHE B N 1
ATOM 4407 C CA . PHE B 1 221 ? 11.023 34.649 -41.219 1.00 22.95 201 PHE B CA 1
ATOM 4408 C C . PHE B 1 221 ? 11.954 35.811 -41.570 1.00 22.91 201 PHE B C 1
ATOM 4409 O O . PHE B 1 221 ? 11.582 36.684 -42.356 1.00 22.68 201 PHE B O 1
ATOM 4417 N N . VAL B 1 222 ? 13.161 35.825 -41.003 1.00 22.81 202 VAL B N 1
ATOM 4418 C CA . VAL B 1 222 ? 14.100 36.906 -41.305 1.00 23.18 202 VAL B CA 1
ATOM 4419 C C . VAL B 1 222 ? 14.425 36.904 -42.790 1.00 23.39 202 VAL B C 1
ATOM 4420 O O . VAL B 1 222 ? 14.403 37.950 -43.426 1.00 23.59 202 VAL B O 1
ATOM 4424 N N . MET B 1 223 ? 14.713 35.730 -43.336 1.00 23.46 203 MET B N 1
ATOM 4425 C CA . MET B 1 223 ? 15.071 35.638 -44.743 1.00 24.59 203 MET B CA 1
ATOM 4426 C C . MET B 1 223 ? 13.970 36.199 -45.637 1.00 24.64 203 MET B C 1
ATOM 4427 O O . MET B 1 223 ? 14.220 37.097 -46.444 1.00 25.57 203 MET B O 1
ATOM 4432 N N . ILE B 1 224 ? 12.748 35.708 -45.450 1.00 23.97 204 ILE B N 1
ATOM 4433 C CA . ILE B 1 224 ? 11.619 36.127 -46.290 1.00 24.00 204 ILE B CA 1
ATOM 4434 C C . ILE B 1 224 ? 11.225 37.587 -46.041 1.00 24.07 204 ILE B C 1
ATOM 4435 O O . ILE B 1 224 ? 10.969 38.349 -46.987 1.00 24.10 204 ILE B O 1
ATOM 4440 N N . LEU B 1 225 ? 11.185 37.991 -44.776 1.00 23.33 205 LEU B N 1
ATOM 4441 C CA . LEU B 1 225 ? 10.759 39.354 -44.470 1.00 23.96 205 LEU B CA 1
ATOM 4442 C C . LEU B 1 225 ? 11.807 40.393 -44.868 1.00 24.33 205 LEU B C 1
ATOM 4443 O O . LEU B 1 225 ? 11.480 41.561 -45.050 1.00 24.75 205 LEU B O 1
ATOM 4448 N N . SER B 1 226 ? 13.053 39.951 -45.041 1.00 24.87 206 SER B N 1
ATOM 4449 C CA . SER B 1 226 ? 14.102 40.818 -45.595 1.00 25.62 206 SER B CA 1
ATOM 4450 C C . SER B 1 226 ? 13.789 41.220 -47.037 1.00 25.74 206 SER B C 1
ATOM 4451 O O . SER B 1 226 ? 14.030 42.370 -47.426 1.00 25.92 206 SER B O 1
ATOM 4454 N N . PHE B 1 227 ? 13.240 40.287 -47.820 1.00 25.35 207 PHE B N 1
ATOM 4455 C CA . PHE B 1 227 ? 12.740 40.617 -49.157 1.00 25.54 207 PHE B CA 1
ATOM 4456 C C . PHE B 1 227 ? 11.590 41.619 -49.091 1.00 25.83 207 PHE B C 1
ATOM 4457 O O . PHE B 1 227 ? 11.593 42.628 -49.814 1.00 25.83 207 PHE B O 1
ATOM 4465 N N . HIS B 1 228 ? 10.616 41.345 -48.221 1.00 25.96 208 HIS B N 1
ATOM 4466 C CA . HIS B 1 228 ? 9.449 42.216 -48.050 1.00 27.11 208 HIS B CA 1
ATOM 4467 C C . HIS B 1 228 ? 9.866 43.668 -47.786 1.00 27.89 208 HIS B C 1
ATOM 4468 O O . HIS B 1 228 ? 9.299 44.597 -48.367 1.00 28.15 208 HIS B O 1
ATOM 4475 N N . ARG B 1 229 ? 10.875 43.840 -46.933 1.00 28.52 209 ARG B N 1
ATOM 4476 C CA . ARG B 1 229 ? 11.383 45.162 -46.554 1.00 30.09 209 ARG B CA 1
ATOM 4477 C C . ARG B 1 229 ? 12.062 45.888 -47.707 1.00 30.37 209 ARG B C 1
ATOM 4478 O O . ARG B 1 229 ? 12.161 47.118 -47.700 1.00 31.35 209 ARG B O 1
ATOM 4486 N N . GLN B 1 230 ? 12.528 45.122 -48.691 1.00 30.39 210 GLN B N 1
ATOM 4487 C CA . GLN B 1 230 ? 13.110 45.672 -49.913 1.00 31.06 210 GLN B CA 1
ATOM 4488 C C . GLN B 1 230 ? 12.072 45.842 -51.013 1.00 30.82 210 GLN B C 1
ATOM 4489 O O . GLN B 1 230 ? 12.425 46.146 -52.157 1.00 31.36 210 GLN B O 1
ATOM 4495 N N . ASN B 1 231 ? 10.803 45.621 -50.676 1.00 30.62 211 ASN B N 1
ATOM 4496 C CA . ASN B 1 231 ? 9.711 45.663 -51.639 1.00 30.50 211 ASN B CA 1
ATOM 4497 C C . ASN B 1 231 ? 9.813 44.576 -52.721 1.00 29.56 211 ASN B C 1
ATOM 4498 O O . ASN B 1 231 ? 9.410 44.779 -53.873 1.00 29.85 211 ASN B O 1
ATOM 4503 N N . LYS B 1 232 ? 10.347 43.419 -52.335 1.00 27.91 212 LYS B N 1
ATOM 4504 C CA . LYS B 1 232 ? 10.428 42.264 -53.224 1.00 26.83 212 LYS B CA 1
ATOM 4505 C C . LYS B 1 232 ? 9.565 41.145 -52.663 1.00 26.08 212 LYS B C 1
ATOM 4506 O O . LYS B 1 232 ? 9.643 40.842 -51.467 1.00 25.41 212 LYS B O 1
ATOM 4512 N N . MET B 1 233 ? 8.751 40.542 -53.530 1.00 25.26 213 MET B N 1
ATOM 4513 C CA . MET B 1 233 ? 7.887 39.421 -53.152 1.00 25.09 213 MET B CA 1
ATOM 4514 C C . MET B 1 233 ? 7.029 39.781 -51.942 1.00 25.03 213 MET B C 1
ATOM 4515 O O . MET B 1 233 ? 6.992 39.064 -50.939 1.00 24.43 213 MET B O 1
ATOM 4520 N N . ILE B 1 234 ? 6.340 40.913 -52.054 1.00 25.12 214 ILE B N 1
ATOM 4521 C CA . ILE B 1 234 ? 5.570 41.471 -50.948 1.00 25.83 214 ILE B CA 1
ATOM 4522 C C . ILE B 1 234 ? 4.300 40.675 -50.622 1.00 25.45 214 ILE B C 1
ATOM 4523 O O . ILE B 1 234 ? 3.782 40.769 -49.511 1.00 25.58 214 ILE B O 1
ATOM 4528 N N . GLY B 1 235 ? 3.816 39.895 -51.591 1.00 24.90 215 GLY B N 1
ATOM 4529 C CA . GLY B 1 235 ? 2.707 38.964 -51.375 1.00 24.71 215 GLY B CA 1
ATOM 4530 C C . GLY B 1 235 ? 3.137 37.815 -50.477 1.00 23.59 215 GLY B C 1
ATOM 4531 O O . GLY B 1 235 ? 2.433 37.471 -49.523 1.00 23.99 215 GLY B O 1
ATOM 4532 N N . ILE B 1 236 ? 4.291 37.220 -50.779 1.00 22.95 216 ILE B N 1
ATOM 4533 C CA . ILE B 1 236 ? 4.875 36.208 -49.892 1.00 22.10 216 ILE B CA 1
ATOM 4534 C C . ILE B 1 236 ? 5.125 36.840 -48.515 1.00 21.91 216 ILE B C 1
ATOM 4535 O O . ILE B 1 236 ? 4.786 36.258 -47.477 1.00 20.84 216 ILE B O 1
ATOM 4540 N N . GLY B 1 237 ? 5.700 38.046 -48.515 1.00 21.16 217 GLY B N 1
ATOM 4541 C CA . GLY B 1 237 ? 6.014 38.748 -47.275 1.00 21.68 217 GLY B CA 1
ATOM 4542 C C . GLY B 1 237 ? 4.819 38.948 -46.364 1.00 21.83 217 GLY B C 1
ATOM 4543 O O . GLY B 1 237 ? 4.908 38.693 -45.159 1.00 21.93 217 GLY B O 1
ATOM 4544 N N . GLU B 1 238 ? 3.701 39.397 -46.942 1.00 22.01 218 GLU B N 1
ATOM 4545 C CA . GLU B 1 238 ? 2.480 39.656 -46.182 1.00 22.41 218 GLU B CA 1
ATOM 4546 C C . GLU B 1 238 ? 1.948 38.367 -45.565 1.00 21.70 218 GLU B C 1
ATOM 4547 O O . GLU B 1 238 ? 1.529 38.351 -44.404 1.00 21.00 218 GLU B O 1
ATOM 4553 N N . GLN B 1 239 ? 1.982 37.293 -46.347 1.00 20.92 219 GLN B N 1
ATOM 4554 C CA . GLN B 1 239 ? 1.583 35.976 -45.841 1.00 20.70 219 GLN B CA 1
ATOM 4555 C C . GLN B 1 239 ? 2.470 35.548 -44.673 1.00 20.15 219 GLN B C 1
ATOM 4556 O O . GLN B 1 239 ? 1.964 35.092 -43.642 1.00 20.19 219 GLN B O 1
ATOM 4562 N N . TYR B 1 240 ? 3.781 35.747 -44.801 1.00 19.79 220 TYR B N 1
ATOM 4563 C CA . TYR B 1 240 ? 4.690 35.465 -43.689 1.00 19.75 220 TYR B CA 1
ATOM 4564 C C . TYR B 1 240 ? 4.468 36.343 -42.461 1.00 19.85 220 TYR B C 1
ATOM 4565 O O . TYR B 1 240 ? 4.681 35.885 -41.337 1.00 19.56 220 TYR B O 1
ATOM 4574 N N . GLN B 1 241 ? 4.050 37.596 -42.659 1.00 20.14 221 GLN B N 1
ATOM 4575 C CA . GLN B 1 241 ? 3.676 38.449 -41.518 1.00 20.72 221 GLN B CA 1
ATOM 4576 C C . GLN B 1 241 ? 2.504 37.837 -40.740 1.00 20.01 221 GLN B C 1
ATOM 4577 O O . GLN B 1 241 ? 2.503 37.822 -39.500 1.00 19.78 221 GLN B O 1
ATOM 4583 N N . TYR B 1 242 ? 1.502 37.354 -41.469 1.00 19.72 222 TYR B N 1
ATOM 4584 C CA . TYR B 1 242 ? 0.375 36.673 -40.833 1.00 19.77 222 TYR B CA 1
ATOM 4585 C C . TYR B 1 242 ? 0.812 35.392 -40.127 1.00 19.15 222 TYR B C 1
ATOM 4586 O O . TYR B 1 242 ? 0.349 35.094 -39.015 1.00 19.03 222 TYR B O 1
ATOM 4595 N N . ILE B 1 243 ? 1.699 34.637 -40.771 1.00 18.72 223 ILE B N 1
ATOM 4596 C CA . ILE B 1 243 ? 2.237 33.413 -40.168 1.00 18.32 223 ILE B CA 1
ATOM 4597 C C . ILE B 1 243 ? 2.995 33.745 -38.884 1.00 18.31 223 ILE B C 1
ATOM 4598 O O . ILE B 1 243 ? 2.782 33.108 -37.853 1.00 17.80 223 ILE B O 1
ATOM 4603 N N . LEU B 1 244 ? 3.839 34.777 -38.935 1.00 18.19 224 LEU B N 1
ATOM 4604 C CA . LEU B 1 244 ? 4.584 35.193 -37.739 1.00 18.76 224 LEU B CA 1
ATOM 4605 C C . LEU B 1 244 ? 3.646 35.570 -36.590 1.00 18.57 224 LEU B C 1
ATOM 4606 O O . LEU B 1 244 ? 3.907 35.231 -35.428 1.00 18.31 224 LEU B O 1
ATOM 4611 N N . ARG B 1 245 ? 2.552 36.260 -36.908 1.00 18.62 225 ARG B N 1
ATOM 4612 C CA . ARG B 1 245 ? 1.584 36.631 -35.878 1.00 18.38 225 ARG B CA 1
ATOM 4613 C C . ARG B 1 245 ? 1.004 35.391 -35.187 1.00 18.16 225 ARG B C 1
ATOM 4614 O O . ARG B 1 245 ? 0.901 35.357 -33.957 1.00 17.90 225 ARG B O 1
ATOM 4622 N N . ASP B 1 246 ? 0.667 34.368 -35.974 1.00 16.93 226 ASP B N 1
ATOM 4623 C CA . ASP B 1 246 ? 0.203 33.084 -35.425 1.00 17.05 226 ASP B CA 1
ATOM 4624 C C . ASP B 1 246 ? 1.289 32.403 -34.581 1.00 17.03 226 ASP B C 1
ATOM 4625 O O . ASP B 1 246 ? 1.039 31.999 -33.450 1.00 17.07 226 ASP B O 1
ATOM 4630 N N . GLU B 1 247 ? 2.492 32.275 -35.147 1.00 17.78 227 GLU B N 1
ATOM 4631 C CA . GLU B 1 247 ? 3.591 31.545 -34.496 1.00 18.05 227 GLU B CA 1
ATOM 4632 C C . GLU B 1 247 ? 3.979 32.177 -33.154 1.00 18.55 227 GLU B C 1
ATOM 4633 O O . GLU B 1 247 ? 4.418 31.492 -32.230 1.00 18.78 227 GLU B O 1
ATOM 4639 N N . THR B 1 248 ? 3.812 33.491 -33.053 1.00 19.21 228 THR B N 1
ATOM 4640 C CA . THR B 1 248 ? 4.052 34.190 -31.785 1.00 19.82 228 THR B CA 1
ATOM 4641 C C . THR B 1 248 ? 3.163 33.605 -30.671 1.00 19.17 228 THR B C 1
ATOM 4642 O O . THR B 1 248 ? 3.651 33.305 -29.573 1.00 19.28 228 THR B O 1
ATOM 4646 N N . ILE B 1 249 ? 1.878 33.408 -30.967 1.00 17.59 229 ILE B N 1
ATOM 4647 C CA . ILE B 1 249 ? 0.966 32.785 -30.017 1.00 17.63 229 ILE B CA 1
ATOM 4648 C C . ILE B 1 249 ? 1.276 31.301 -29.784 1.00 16.92 229 ILE B C 1
ATOM 4649 O O . ILE B 1 249 ? 1.243 30.848 -28.650 1.00 17.08 229 ILE B O 1
ATOM 4654 N N . HIS B 1 250 ? 1.567 30.555 -30.851 1.00 16.63 230 HIS B N 1
ATOM 4655 C CA . HIS B 1 250 ? 1.955 29.134 -30.721 1.00 16.28 230 HIS B CA 1
ATOM 4656 C C . HIS B 1 250 ? 3.097 28.977 -29.703 1.00 16.03 230 HIS B C 1
ATOM 4657 O O . HIS B 1 250 ? 3.054 28.123 -28.812 1.00 15.94 230 HIS B O 1
ATOM 4664 N N . LEU B 1 251 ? 4.124 29.803 -29.875 1.00 16.74 231 LEU B N 1
ATOM 4665 C CA . LEU B 1 251 ? 5.283 29.813 -28.988 1.00 16.87 231 LEU B CA 1
ATOM 4666 C C . LEU B 1 251 ? 4.902 30.175 -27.549 1.00 16.92 231 LEU B C 1
ATOM 4667 O O . LEU B 1 251 ? 5.294 29.466 -26.613 1.00 17.10 231 LEU B O 1
ATOM 4672 N N . ASN B 1 252 ? 4.149 31.263 -27.367 1.00 17.23 232 ASN B N 1
ATOM 4673 C CA . ASN B 1 252 ? 3.695 31.676 -26.028 1.00 18.17 232 ASN B CA 1
ATOM 4674 C C . ASN B 1 252 ? 2.905 30.572 -25.329 1.00 17.63 232 ASN B C 1
ATOM 4675 O O . ASN B 1 252 ? 3.089 30.331 -24.131 1.00 17.70 232 ASN B O 1
ATOM 4680 N N . PHE B 1 253 ? 2.023 29.909 -26.080 1.00 17.61 233 PHE B N 1
ATOM 4681 C CA . PHE B 1 253 ? 1.261 28.784 -25.535 1.00 17.07 233 PHE B CA 1
ATOM 4682 C C . PHE B 1 253 ? 2.173 27.626 -25.133 1.00 16.93 233 PHE B C 1
ATOM 4683 O O . PHE B 1 253 ? 2.023 27.068 -24.038 1.00 16.86 233 PHE B O 1
ATOM 4691 N N . GLY B 1 254 ? 3.098 27.261 -26.017 1.00 16.66 234 GLY B N 1
ATOM 4692 C CA . GLY B 1 254 ? 4.010 26.131 -25.763 1.00 16.65 234 GLY B CA 1
ATOM 4693 C C . GLY B 1 254 ? 4.856 26.338 -24.515 1.00 16.91 234 GLY B C 1
ATOM 4694 O O . GLY B 1 254 ? 5.022 25.422 -23.706 1.00 17.04 234 GLY B O 1
ATOM 4695 N N . ILE B 1 255 ? 5.374 27.556 -24.371 1.00 17.14 235 ILE B N 1
ATOM 4696 C CA . ILE B 1 255 ? 6.153 27.957 -23.199 1.00 17.59 235 ILE B CA 1
ATOM 4697 C C . ILE B 1 255 ? 5.290 27.843 -21.932 1.00 17.93 235 ILE B C 1
ATOM 4698 O O . ILE B 1 255 ? 5.724 27.281 -20.915 1.00 18.60 235 ILE B O 1
ATOM 4703 N N . ASP B 1 256 ? 4.061 28.355 -21.996 1.00 17.95 236 ASP B N 1
ATOM 4704 C CA . ASP B 1 256 ? 3.147 28.255 -20.853 1.00 18.38 236 ASP B CA 1
ATOM 4705 C C . ASP B 1 256 ? 2.849 26.789 -20.500 1.00 17.85 236 ASP B C 1
ATOM 4706 O O . ASP B 1 256 ? 2.793 26.424 -19.324 1.00 18.21 236 ASP B O 1
ATOM 4711 N N . LEU B 1 257 ? 2.667 25.953 -21.522 1.00 17.06 237 LEU B N 1
ATOM 4712 C CA . LEU B 1 257 ? 2.341 24.543 -21.297 1.00 16.93 237 LEU B CA 1
ATOM 4713 C C . LEU B 1 257 ? 3.517 23.803 -20.654 1.00 17.30 237 LEU B C 1
ATOM 4714 O O . LEU B 1 257 ? 3.326 23.037 -19.709 1.00 17.38 237 LEU B O 1
ATOM 4719 N N . ILE B 1 258 ? 4.722 24.040 -21.167 1.00 16.94 238 ILE B N 1
ATOM 4720 C CA . ILE B 1 258 ? 5.927 23.435 -20.599 1.00 17.13 238 ILE B CA 1
ATOM 4721 C C . ILE B 1 258 ? 6.089 23.873 -19.131 1.00 17.61 238 ILE B C 1
ATOM 4722 O O . ILE B 1 258 ? 6.285 23.036 -18.244 1.00 17.78 238 ILE B O 1
ATOM 4727 N N . ASN B 1 259 ? 5.962 25.172 -18.889 1.00 17.77 239 ASN B N 1
ATOM 4728 C CA . ASN B 1 259 ? 6.120 25.715 -17.531 1.00 18.72 239 ASN B CA 1
ATOM 4729 C C . ASN B 1 259 ? 5.033 25.231 -16.578 1.00 19.00 239 ASN B C 1
ATOM 4730 O O . ASN B 1 259 ? 5.295 25.001 -15.385 1.00 19.79 239 ASN B O 1
ATOM 4735 N N . GLY B 1 260 ? 3.824 25.048 -17.113 1.00 18.34 240 GLY B N 1
ATOM 4736 C CA . GLY B 1 260 ? 2.700 24.513 -16.348 1.00 18.89 240 GLY B CA 1
ATOM 4737 C C . GLY B 1 260 ? 2.916 23.059 -15.969 1.00 19.00 240 GLY B C 1
ATOM 4738 O O . GLY B 1 260 ? 2.657 22.654 -14.832 1.00 19.28 240 GLY B O 1
ATOM 4739 N N . ILE B 1 261 ? 3.409 22.264 -16.916 1.00 18.60 241 ILE B N 1
ATOM 4740 C CA . ILE B 1 261 ? 3.693 20.855 -16.635 1.00 18.86 241 ILE B CA 1
ATOM 4741 C C . ILE B 1 261 ? 4.822 20.719 -15.590 1.00 20.22 241 ILE B C 1
ATOM 4742 O O . ILE B 1 261 ? 4.722 19.910 -14.660 1.00 20.24 241 ILE B O 1
ATOM 4747 N N . LYS B 1 262 ? 5.866 21.529 -15.732 1.00 20.75 242 LYS B N 1
ATOM 4748 C CA . LYS B 1 262 ? 6.957 21.556 -14.750 1.00 22.81 242 LYS B CA 1
ATOM 4749 C C . LYS B 1 262 ? 6.439 21.831 -13.335 1.00 23.73 242 LYS B C 1
ATOM 4750 O O . LYS B 1 262 ? 6.781 21.123 -12.384 1.00 24.70 242 LYS B O 1
ATOM 4756 N N . GLU B 1 263 ? 5.613 22.865 -13.212 1.00 24.29 243 GLU B N 1
ATOM 4757 C CA . GLU B 1 263 ? 5.068 23.309 -11.926 1.00 25.56 243 GLU B CA 1
ATOM 4758 C C . GLU B 1 263 ? 4.240 22.217 -11.250 1.00 25.17 243 GLU B C 1
ATOM 4759 O O . GLU B 1 263 ? 4.344 22.012 -10.038 1.00 25.70 243 GLU B O 1
ATOM 4765 N N . GLU B 1 264 ? 3.434 21.511 -12.038 1.00 23.87 244 GLU B N 1
ATOM 4766 C CA . GLU B 1 264 ? 2.557 20.456 -11.512 1.00 23.79 244 GLU B CA 1
ATOM 4767 C C . GLU B 1 264 ? 3.264 19.127 -11.288 1.00 23.79 244 GLU B C 1
ATOM 4768 O O . GLU B 1 264 ? 2.724 18.241 -10.618 1.00 23.71 244 GLU B O 1
ATOM 4774 N N . ASN B 1 265 ? 4.462 18.996 -11.857 1.00 23.53 245 ASN B N 1
ATOM 4775 C CA . ASN B 1 265 ? 5.216 17.747 -11.824 1.00 24.01 245 ASN B CA 1
ATOM 4776 C C . ASN B 1 265 ? 6.711 18.028 -11.613 1.00 24.32 245 ASN B C 1
ATOM 4777 O O . ASN B 1 265 ? 7.543 17.655 -12.456 1.00 24.19 245 ASN B O 1
ATOM 4782 N N . PRO B 1 266 ? 7.059 18.699 -10.493 1.00 25.07 246 PRO B N 1
ATOM 4783 C CA . PRO B 1 266 ? 8.422 19.200 -10.286 1.00 25.63 246 PRO B CA 1
ATOM 4784 C C . PRO B 1 266 ? 9.499 18.121 -10.338 1.00 26.12 246 PRO B C 1
ATOM 4785 O O . PRO B 1 266 ? 10.656 18.429 -10.632 1.00 26.04 246 PRO B O 1
ATOM 4789 N N . GLU B 1 267 ? 9.114 16.869 -10.084 1.00 26.68 247 GLU B N 1
ATOM 4790 C CA . GLU B 1 267 ? 10.055 15.740 -10.091 1.00 27.23 247 GLU B CA 1
ATOM 4791 C C . GLU B 1 267 ? 10.674 15.447 -11.467 1.00 26.64 247 GLU B C 1
ATOM 4792 O O . GLU B 1 267 ? 11.720 14.802 -11.558 1.00 26.57 247 GLU B O 1
ATOM 4798 N N . ILE B 1 268 ? 10.034 15.913 -12.538 1.00 25.77 248 ILE B N 1
ATOM 4799 C CA . ILE B 1 268 ? 10.592 15.723 -13.884 1.00 25.00 248 ILE B CA 1
ATOM 4800 C C . ILE B 1 268 ? 11.751 16.674 -14.214 1.00 25.04 248 ILE B C 1
ATOM 4801 O O . ILE B 1 268 ? 12.584 16.360 -15.072 1.00 24.56 248 ILE B O 1
ATOM 4806 N N . TRP B 1 269 ? 11.797 17.821 -13.539 1.00 25.30 249 TRP B N 1
ATOM 4807 C CA . TRP B 1 269 ? 12.713 18.905 -13.897 1.00 25.64 249 TRP B CA 1
ATOM 4808 C C . TRP B 1 269 ? 14.070 18.735 -13.198 1.00 25.74 249 TRP B C 1
ATOM 4809 O O . TRP B 1 269 ? 14.517 19.599 -12.439 1.00 26.59 249 TRP B O 1
ATOM 4820 N N . THR B 1 270 ? 14.703 17.604 -13.484 1.00 26.00 250 THR B N 1
ATOM 4821 C CA . THR B 1 270 ? 15.972 17.208 -12.883 1.00 26.14 250 THR B CA 1
ATOM 4822 C C . THR B 1 270 ? 17.123 17.917 -13.592 1.00 26.39 250 THR B C 1
ATOM 4823 O O . THR B 1 270 ? 16.953 18.381 -14.714 1.00 25.70 250 THR B O 1
ATOM 4827 N N . PRO B 1 271 ? 18.310 17.996 -12.949 1.00 27.00 251 PRO B N 1
ATOM 4828 C CA . PRO B 1 271 ? 19.474 18.512 -13.663 1.00 27.10 251 PRO B CA 1
ATOM 4829 C C . PRO B 1 271 ? 19.723 17.790 -14.987 1.00 26.81 251 PRO B C 1
ATOM 4830 O O . PRO B 1 271 ? 20.157 18.422 -15.950 1.00 26.66 251 PRO B O 1
ATOM 4834 N N . GLU B 1 272 ? 19.445 16.484 -15.022 1.00 26.86 252 GLU B N 1
ATOM 4835 C CA . GLU B 1 272 ? 19.618 15.655 -16.220 1.00 27.15 252 GLU B CA 1
ATOM 4836 C C . GLU B 1 272 ? 18.704 16.076 -17.373 1.00 25.74 252 GLU B C 1
ATOM 4837 O O . GLU B 1 272 ? 19.164 16.214 -18.506 1.00 25.41 252 GLU B O 1
ATOM 4843 N N . LEU B 1 273 ? 17.411 16.265 -17.092 1.00 24.80 253 LEU B N 1
ATOM 4844 C CA . LEU B 1 273 ? 16.494 16.779 -18.115 1.00 23.35 253 LEU B CA 1
ATOM 4845 C C . LEU B 1 273 ? 16.860 18.194 -18.557 1.00 22.85 253 LEU B C 1
ATOM 4846 O O . LEU B 1 273 ? 16.832 18.500 -19.753 1.00 22.02 253 LEU B O 1
ATOM 4851 N N . GLN B 1 274 ? 17.193 19.052 -17.597 1.00 22.72 254 GLN B N 1
ATOM 4852 C CA . GLN B 1 274 ? 17.591 20.425 -17.907 1.00 22.74 254 GLN B CA 1
ATOM 4853 C C . GLN B 1 274 ? 18.778 20.452 -18.868 1.00 22.70 254 GLN B C 1
ATOM 4854 O O . GLN B 1 274 ? 18.758 21.158 -19.876 1.00 21.38 254 GLN B O 1
ATOM 4860 N N . GLN B 1 275 ? 19.806 19.664 -18.559 1.00 22.98 255 GLN B N 1
ATOM 4861 C CA . GLN B 1 275 ? 20.994 19.630 -19.405 1.00 23.29 255 GLN B CA 1
ATOM 4862 C C . GLN B 1 275 ? 20.685 19.073 -20.796 1.00 22.60 255 GLN B C 1
ATOM 4863 O O . GLN B 1 275 ? 21.200 19.579 -21.787 1.00 21.91 255 GLN B O 1
ATOM 4869 N N . GLU B 1 276 ? 19.823 18.058 -20.873 1.00 22.48 256 GLU B N 1
ATOM 4870 C CA . GLU B 1 276 ? 19.453 17.495 -22.178 1.00 22.22 256 GLU B CA 1
ATOM 4871 C C . GLU B 1 276 ? 18.706 18.502 -23.057 1.00 21.37 256 GLU B C 1
ATOM 4872 O O . GLU B 1 276 ? 18.945 18.568 -24.259 1.00 20.42 256 GLU B O 1
ATOM 4878 N N . ILE B 1 277 ? 17.804 19.275 -22.456 1.00 20.48 257 ILE B N 1
ATOM 4879 C CA . ILE B 1 277 ? 17.073 20.298 -23.209 1.00 19.97 257 ILE B CA 1
ATOM 4880 C C . ILE B 1 277 ? 18.047 21.346 -23.762 1.00 19.66 257 ILE B C 1
ATOM 4881 O O . ILE B 1 277 ? 17.908 21.819 -24.895 1.00 18.86 257 ILE B O 1
ATOM 4886 N N . VAL B 1 278 ? 19.046 21.692 -22.956 1.00 19.45 258 VAL B N 1
ATOM 4887 C CA . VAL B 1 278 ? 20.080 22.635 -23.381 1.00 19.27 258 VAL B CA 1
ATOM 4888 C C . VAL B 1 278 ? 20.858 22.073 -24.569 1.00 18.88 258 VAL B C 1
ATOM 4889 O O . VAL B 1 278 ? 21.075 22.787 -25.546 1.00 18.70 258 VAL B O 1
ATOM 4893 N N . GLU B 1 279 ? 21.252 20.800 -24.491 1.00 18.82 259 GLU B N 1
ATOM 4894 C CA . GLU B 1 279 ? 21.959 20.143 -25.599 1.00 19.24 259 GLU B CA 1
ATOM 4895 C C . GLU B 1 279 ? 21.095 20.052 -26.856 1.00 18.59 259 GLU B C 1
ATOM 4896 O O . GLU B 1 279 ? 21.597 20.224 -27.955 1.00 18.06 259 GLU B O 1
ATOM 4902 N N . LEU B 1 280 ? 19.797 19.788 -26.692 1.00 18.47 260 LEU B N 1
ATOM 4903 C CA . LEU B 1 280 ? 18.889 19.767 -27.851 1.00 17.83 260 LEU B CA 1
ATOM 4904 C C . LEU B 1 280 ? 18.803 21.131 -28.539 1.00 17.31 260 LEU B C 1
ATOM 4905 O O . LEU B 1 280 ? 18.860 21.217 -29.760 1.00 16.50 260 LEU B O 1
ATOM 4910 N N . ILE B 1 281 ? 18.705 22.191 -27.744 1.00 16.82 261 ILE B N 1
ATOM 4911 C CA . ILE B 1 281 ? 18.688 23.553 -28.278 1.00 16.97 261 ILE B CA 1
ATOM 4912 C C . ILE B 1 281 ? 20.019 23.907 -28.972 1.00 17.03 261 ILE B C 1
ATOM 4913 O O . ILE B 1 281 ? 20.021 24.493 -30.057 1.00 16.30 261 ILE B O 1
ATOM 4918 N N . LYS B 1 282 ? 21.141 23.526 -28.363 1.00 17.12 262 LYS B N 1
ATOM 4919 C CA . LYS B 1 282 ? 22.450 23.694 -29.005 1.00 16.69 262 LYS B CA 1
ATOM 4920 C C . LYS B 1 282 ? 22.493 22.999 -30.375 1.00 16.12 262 LYS B C 1
ATOM 4921 O O . LYS B 1 282 ? 22.990 23.558 -31.346 1.00 15.85 262 LYS B O 1
ATOM 4927 N N . ARG B 1 283 ? 21.969 21.781 -30.450 1.00 16.18 263 ARG B N 1
ATOM 4928 C CA . ARG B 1 283 ? 21.999 21.040 -31.716 1.00 16.94 263 ARG B CA 1
ATOM 4929 C C . ARG B 1 283 ? 21.137 21.736 -32.764 1.00 16.45 263 ARG B C 1
ATOM 4930 O O . ARG B 1 283 ? 21.496 21.784 -33.951 1.00 16.76 263 ARG B O 1
ATOM 4938 N N . ALA B 1 284 ? 20.011 22.287 -32.316 1.00 16.52 264 ALA B N 1
ATOM 4939 C CA . ALA B 1 284 ? 19.110 23.030 -33.191 1.00 16.20 264 ALA B CA 1
ATOM 4940 C C . ALA B 1 284 ? 19.802 24.260 -33.770 1.00 15.92 264 ALA B C 1
ATOM 4941 O O . ALA B 1 284 ? 19.719 24.517 -34.959 1.00 15.55 264 ALA B O 1
ATOM 4943 N N . VAL B 1 285 ? 20.466 25.019 -32.901 1.00 16.34 265 VAL B N 1
ATOM 4944 C CA . VAL B 1 285 ? 21.241 26.183 -33.311 1.00 16.76 265 VAL B CA 1
ATOM 4945 C C . VAL B 1 285 ? 22.266 25.837 -34.398 1.00 16.72 265 VAL B C 1
ATOM 4946 O O . VAL B 1 285 ? 22.329 26.511 -35.433 1.00 16.90 265 VAL B O 1
ATOM 4950 N N . ASP B 1 286 ? 23.045 24.779 -34.180 1.00 17.45 266 ASP B N 1
ATOM 4951 C CA . ASP B 1 286 ? 24.043 24.367 -35.173 1.00 18.04 266 ASP B CA 1
ATOM 4952 C C . ASP B 1 286 ? 23.396 23.997 -36.507 1.00 17.38 266 ASP B C 1
ATOM 4953 O O . ASP B 1 286 ? 23.895 24.394 -37.565 1.00 17.97 266 ASP B O 1
ATOM 4958 N N . LEU B 1 287 ? 22.286 23.257 -36.452 1.00 17.04 267 LEU B N 1
ATOM 4959 C CA . LEU B 1 287 ? 21.560 22.843 -37.664 1.00 17.07 267 LEU B CA 1
ATOM 4960 C C . LEU B 1 287 ? 20.961 24.023 -38.420 1.00 16.95 267 LEU B C 1
ATOM 4961 O O . LEU B 1 287 ? 20.984 24.050 -39.650 1.00 17.19 267 LEU B O 1
ATOM 4966 N N . GLU B 1 288 ? 20.431 24.993 -37.683 1.00 17.12 268 GLU B N 1
ATOM 4967 C CA . GLU B 1 288 ? 19.858 26.180 -38.305 1.00 18.22 268 GLU B CA 1
ATOM 4968 C C . GLU B 1 288 ? 20.944 27.061 -38.931 1.00 18.91 268 GLU B C 1
ATOM 4969 O O . GLU B 1 288 ? 20.749 27.621 -40.006 1.00 18.30 268 GLU B O 1
ATOM 4975 N N . ILE B 1 289 ? 22.101 27.143 -38.274 1.00 19.02 269 ILE B N 1
ATOM 4976 C CA . ILE B 1 289 ? 23.244 27.862 -38.846 1.00 19.92 269 ILE B CA 1
ATOM 4977 C C . ILE B 1 289 ? 23.708 27.205 -40.156 1.00 20.16 269 ILE B C 1
ATOM 4978 O O . ILE B 1 289 ? 23.950 27.900 -41.147 1.00 20.34 269 ILE B O 1
ATOM 4983 N N . GLU B 1 290 ? 23.806 25.874 -40.164 1.00 20.25 270 GLU B N 1
ATOM 4984 C CA . GLU B 1 290 ? 24.143 25.125 -41.386 1.00 21.27 270 GLU B CA 1
ATOM 4985 C C . GLU B 1 290 ? 23.127 25.338 -42.513 1.00 20.78 270 GLU B C 1
ATOM 4986 O O . GLU B 1 290 ? 23.506 25.477 -43.681 1.00 20.90 270 GLU B O 1
ATOM 4992 N N . TYR B 1 291 ? 21.844 25.371 -42.157 1.00 20.65 271 TYR B N 1
ATOM 4993 C CA . TYR B 1 291 ? 20.777 25.697 -43.108 1.00 20.54 271 TYR B CA 1
ATOM 4994 C C . TYR B 1 291 ? 20.919 27.113 -43.675 1.00 20.40 271 TYR B C 1
ATOM 4995 O O . TYR B 1 291 ? 20.810 27.309 -44.890 1.00 19.96 271 TYR B O 1
ATOM 5004 N N . ALA B 1 292 ? 21.174 28.093 -42.803 1.00 20.21 272 ALA B N 1
ATOM 5005 C CA . ALA B 1 292 ? 21.367 29.478 -43.245 1.00 20.46 272 ALA B CA 1
ATOM 5006 C C . ALA B 1 292 ? 22.534 29.577 -44.231 1.00 20.86 272 ALA B C 1
ATOM 5007 O O . ALA B 1 292 ? 22.455 30.296 -45.229 1.00 20.88 272 ALA B O 1
ATOM 5009 N N . GLN B 1 293 ? 23.601 28.827 -43.960 1.00 21.40 273 GLN B N 1
ATOM 5010 C CA . GLN B 1 293 ? 24.763 28.774 -44.857 1.00 22.51 273 GLN B CA 1
ATOM 5011 C C . GLN B 1 293 ? 24.439 28.135 -46.208 1.00 22.22 273 GLN B C 1
ATOM 5012 O O . GLN B 1 293 ? 24.977 28.547 -47.243 1.00 21.94 273 GLN B O 1
ATOM 5018 N N . ASP B 1 294 ? 23.549 27.140 -46.197 1.00 21.97 274 ASP B N 1
ATOM 5019 C CA . ASP B 1 294 ? 23.088 26.529 -47.445 1.00 21.91 274 ASP B CA 1
ATOM 5020 C C . ASP B 1 294 ? 22.203 27.510 -48.228 1.00 21.45 274 ASP B C 1
ATOM 5021 O O . ASP B 1 294 ? 22.234 27.536 -49.469 1.00 21.53 274 ASP B O 1
ATOM 5026 N N . CYS B 1 295 ? 21.426 28.320 -47.507 1.00 21.14 275 CYS B N 1
ATOM 5027 C CA . CYS B 1 295 ? 20.597 29.353 -48.142 1.00 21.47 275 CYS B CA 1
ATOM 5028 C C . CYS B 1 295 ? 21.439 30.497 -48.702 1.00 21.84 275 CYS B C 1
ATOM 5029 O O . CYS B 1 295 ? 21.073 31.106 -49.701 1.00 21.72 275 CYS B O 1
ATOM 5032 N N . LEU B 1 296 ? 22.563 30.776 -48.049 1.00 22.26 276 LEU B N 1
ATOM 5033 C CA . LEU B 1 296 ? 23.362 31.958 -48.358 1.00 23.00 276 LEU B CA 1
ATOM 5034 C C . LEU B 1 296 ? 24.849 31.621 -48.528 1.00 23.69 276 LEU B C 1
ATOM 5035 O O . LEU B 1 296 ? 25.671 32.033 -47.708 1.00 24.09 276 LEU B O 1
ATOM 5040 N N . PRO B 1 297 ? 25.200 30.868 -49.586 1.00 24.83 277 PRO B N 1
ATOM 5041 C CA . PRO B 1 297 ? 26.615 30.520 -49.795 1.00 25.99 277 PRO B CA 1
ATOM 5042 C C . PRO B 1 297 ? 27.520 31.741 -49.992 1.00 27.36 277 PRO B C 1
ATOM 5043 O O . PRO B 1 297 ? 28.682 31.732 -49.566 1.00 27.48 277 PRO B O 1
ATOM 5047 N N . ARG B 1 298 ? 26.986 32.782 -50.622 1.00 28.44 278 ARG B N 1
ATOM 5048 C CA . ARG B 1 298 ? 27.742 34.010 -50.869 1.00 30.00 278 ARG B CA 1
ATOM 5049 C C . ARG B 1 298 ? 27.117 35.196 -50.158 1.00 30.33 278 ARG B C 1
ATOM 5050 O O . ARG B 1 298 ? 27.767 36.219 -49.952 1.00 31.27 278 ARG B O 1
ATOM 5058 N N . GLY B 1 299 ? 25.851 35.052 -49.783 1.00 30.12 279 GLY B N 1
ATOM 5059 C CA . GLY B 1 299 ? 25.087 36.147 -49.210 1.00 30.21 279 GLY B CA 1
ATOM 5060 C C . GLY B 1 299 ? 24.366 36.929 -50.288 1.00 30.42 279 GLY B C 1
ATOM 5061 O O . GLY B 1 299 ? 24.677 36.796 -51.478 1.00 31.63 279 GLY B O 1
ATOM 5062 N N . ILE B 1 300 ? 23.394 37.734 -49.870 1.00 29.40 280 ILE B N 1
ATOM 5063 C CA . ILE B 1 300 ? 22.656 38.613 -50.773 1.00 28.77 280 ILE B CA 1
ATOM 5064 C C . ILE B 1 300 ? 22.527 39.975 -50.105 1.00 28.74 280 ILE B C 1
ATOM 5065 O O . ILE B 1 300 ? 22.925 40.142 -48.951 1.00 28.34 280 ILE B O 1
ATOM 5070 N N . LEU B 1 301 ? 21.972 40.945 -50.821 1.00 29.07 281 LEU B N 1
ATOM 5071 C CA . LEU B 1 301 ? 21.826 42.287 -50.280 1.00 29.54 281 LEU B CA 1
ATOM 5072 C C . LEU B 1 301 ? 21.034 42.262 -48.970 1.00 29.76 281 LEU B C 1
ATOM 5073 O O . LEU B 1 301 ? 19.879 41.821 -48.933 1.00 29.75 281 LEU B O 1
ATOM 5078 N N . GLY B 1 302 ? 21.685 42.694 -47.892 1.00 30.04 282 GLY B N 1
ATOM 5079 C CA . GLY B 1 302 ? 21.066 42.759 -46.565 1.00 30.27 282 GLY B CA 1
ATOM 5080 C C . GLY B 1 302 ? 21.098 41.468 -45.756 1.00 29.84 282 GLY B C 1
ATOM 5081 O O . GLY B 1 302 ? 20.677 41.456 -44.595 1.00 30.20 282 GLY B O 1
ATOM 5082 N N . LEU B 1 303 ? 21.608 40.391 -46.353 1.00 29.17 283 LEU B N 1
ATOM 5083 C CA . LEU B 1 303 ? 21.626 39.078 -45.695 1.00 28.90 283 LEU B CA 1
ATOM 5084 C C . LEU B 1 303 ? 22.919 38.293 -45.908 1.00 28.93 283 LEU B C 1
ATOM 5085 O O . LEU B 1 303 ? 23.232 37.891 -47.033 1.00 28.24 283 LEU B O 1
ATOM 5090 N N . ARG B 1 304 ? 23.639 38.049 -44.814 1.00 29.16 284 ARG B N 1
ATOM 5091 C CA . ARG B 1 304 ? 24.820 37.185 -44.815 1.00 29.92 284 ARG B CA 1
ATOM 5092 C C . ARG B 1 304 ? 24.678 36.085 -43.757 1.00 29.33 284 ARG B C 1
ATOM 5093 O O . ARG B 1 304 ? 24.034 36.290 -42.724 1.00 28.33 284 ARG B O 1
ATOM 5101 N N . ALA B 1 305 ? 25.295 34.933 -44.015 1.00 29.40 285 ALA B N 1
ATOM 5102 C CA . ALA B 1 305 ? 25.303 33.807 -43.065 1.00 29.79 285 ALA B CA 1
ATOM 5103 C C . ALA B 1 305 ? 25.771 34.190 -41.658 1.00 29.89 285 ALA B C 1
ATOM 5104 O O . ALA B 1 305 ? 25.221 33.713 -40.660 1.00 29.41 285 ALA B O 1
ATOM 5106 N N . SER B 1 306 ? 26.790 35.045 -41.582 1.00 30.25 286 SER B N 1
ATOM 5107 C CA . SER B 1 306 ? 27.352 35.478 -40.298 1.00 30.36 286 SER B CA 1
ATOM 5108 C C . SER B 1 306 ? 26.334 36.186 -39.398 1.00 29.98 286 SER B C 1
ATOM 5109 O O . SER B 1 306 ? 26.406 36.091 -38.169 1.00 29.84 286 SER B O 1
ATOM 5112 N N . MET B 1 307 ? 25.386 36.897 -40.010 1.00 29.36 287 MET B N 1
ATOM 5113 C CA . MET B 1 307 ? 24.336 37.566 -39.255 1.00 29.11 287 MET B CA 1
ATOM 5114 C C . MET B 1 307 ? 23.436 36.534 -38.583 1.00 28.16 287 MET B C 1
ATOM 5115 O O . MET B 1 307 ? 22.937 36.760 -37.480 1.00 28.24 287 MET B O 1
ATOM 5120 N N . PHE B 1 308 ? 23.240 35.398 -39.250 1.00 27.15 288 PHE B N 1
ATOM 5121 C CA . PHE B 1 308 ? 22.390 34.341 -38.709 1.00 26.34 288 PHE B CA 1
ATOM 5122 C C . PHE B 1 308 ? 23.040 33.587 -37.573 1.00 25.95 288 PHE B C 1
ATOM 5123 O O . PHE B 1 308 ? 22.355 33.107 -36.675 1.00 25.79 288 PHE B O 1
ATOM 5131 N N . ILE B 1 309 ? 24.364 33.506 -37.593 1.00 25.70 289 ILE B N 1
ATOM 5132 C CA . ILE B 1 309 ? 25.090 32.956 -36.453 1.00 25.61 289 ILE B CA 1
ATOM 5133 C C . ILE B 1 309 ? 24.699 33.724 -35.179 1.00 25.31 289 ILE B C 1
ATOM 5134 O O . ILE B 1 309 ? 24.322 33.115 -34.177 1.00 24.86 289 ILE B O 1
ATOM 5139 N N . ASP B 1 310 ? 24.746 35.056 -35.239 1.00 24.97 290 ASP B N 1
ATOM 5140 C CA . ASP B 1 310 ? 24.394 35.894 -34.085 1.00 25.17 290 ASP B CA 1
ATOM 5141 C C . ASP B 1 310 ? 22.899 35.831 -33.756 1.00 24.12 290 ASP B C 1
ATOM 5142 O O . ASP B 1 310 ? 22.519 35.696 -32.585 1.00 24.27 290 ASP B O 1
ATOM 5147 N N . TYR B 1 311 ? 22.062 35.923 -34.787 1.00 22.76 291 TYR B N 1
ATOM 5148 C CA . TYR B 1 311 ? 20.608 35.963 -34.604 1.00 22.09 291 TYR B CA 1
ATOM 5149 C C . TYR B 1 311 ? 20.063 34.667 -33.993 1.00 21.07 291 TYR B C 1
ATOM 5150 O O . TYR B 1 311 ? 19.272 34.707 -33.057 1.00 21.26 291 TYR B O 1
ATOM 5159 N N . VAL B 1 312 ? 20.495 33.528 -34.529 1.00 20.50 292 VAL B N 1
ATOM 5160 C CA . VAL B 1 312 ? 19.988 32.221 -34.077 1.00 19.84 292 VAL B CA 1
ATOM 5161 C C . VAL B 1 312 ? 20.427 31.951 -32.627 1.00 19.76 292 VAL B C 1
ATOM 5162 O O . VAL B 1 312 ? 19.651 31.443 -31.815 1.00 19.06 292 VAL B O 1
ATOM 5166 N N . GLN B 1 313 ? 21.667 32.316 -32.301 1.00 19.78 293 GLN B N 1
ATOM 5167 C CA . GLN B 1 313 ? 22.138 32.262 -30.925 1.00 20.29 293 GLN B CA 1
ATOM 5168 C C . GLN B 1 313 ? 21.309 33.167 -30.015 1.00 20.21 293 GLN B C 1
ATOM 5169 O O . GLN B 1 313 ? 20.948 32.775 -28.906 1.00 19.56 293 GLN B O 1
ATOM 5175 N N . HIS B 1 314 ? 21.022 34.378 -30.493 1.00 20.55 294 HIS B N 1
ATOM 5176 C CA . HIS B 1 314 ? 20.257 35.363 -29.720 1.00 21.20 294 HIS B CA 1
ATOM 5177 C C . HIS B 1 314 ? 18.869 34.851 -29.363 1.00 21.08 294 HIS B C 1
ATOM 5178 O O . HIS B 1 314 ? 18.458 34.902 -28.195 1.00 20.70 294 HIS B O 1
ATOM 5185 N N . ILE B 1 315 ? 18.143 34.358 -30.363 1.00 20.50 295 ILE B N 1
ATOM 5186 C CA . ILE B 1 315 ? 16.798 33.873 -30.090 1.00 20.24 295 ILE B CA 1
ATOM 5187 C C . ILE B 1 315 ? 16.805 32.595 -29.247 1.00 19.51 295 ILE B C 1
ATOM 5188 O O . ILE B 1 315 ? 15.911 32.400 -28.441 1.00 19.97 295 ILE B O 1
ATOM 5193 N N . ALA B 1 316 ? 17.815 31.735 -29.418 1.00 19.26 296 ALA B N 1
ATOM 5194 C CA . ALA B 1 316 ? 17.927 30.543 -28.572 1.00 19.03 296 ALA B CA 1
ATOM 5195 C C . ALA B 1 316 ? 18.033 30.941 -27.096 1.00 19.52 296 ALA B C 1
ATOM 5196 O O . ALA B 1 316 ? 17.371 30.351 -26.232 1.00 19.29 296 ALA B O 1
ATOM 5198 N N . ASP B 1 317 ? 18.851 31.960 -26.819 1.00 19.86 297 ASP B N 1
ATOM 5199 C CA . ASP B 1 317 ? 18.985 32.509 -25.474 1.00 20.27 297 ASP B CA 1
ATOM 5200 C C . ASP B 1 317 ? 17.626 32.963 -24.922 1.00 19.91 297 ASP B C 1
ATOM 5201 O O . ASP B 1 317 ? 17.310 32.681 -23.765 1.00 19.93 297 ASP B O 1
ATOM 5206 N N . ARG B 1 318 ? 16.827 33.638 -25.752 1.00 20.01 298 ARG B N 1
ATOM 5207 C CA . ARG B 1 318 ? 15.497 34.115 -25.335 1.00 20.75 298 ARG B CA 1
ATOM 5208 C C . ARG B 1 318 ? 14.551 32.960 -25.021 1.00 20.82 298 ARG B C 1
ATOM 5209 O O . ARG B 1 318 ? 13.762 33.039 -24.090 1.00 21.36 298 ARG B O 1
ATOM 5217 N N . ARG B 1 319 ? 14.635 31.886 -25.799 1.00 19.73 299 ARG B N 1
ATOM 5218 C CA . ARG B 1 319 ? 13.807 30.708 -25.540 1.00 20.38 299 ARG B CA 1
ATOM 5219 C C . ARG B 1 319 ? 14.209 29.993 -24.262 1.00 19.96 299 ARG B C 1
ATOM 5220 O O . ARG B 1 319 ? 13.355 29.634 -23.452 1.00 19.70 299 ARG B O 1
ATOM 5228 N N . LEU B 1 320 ? 15.515 29.799 -24.073 1.00 19.95 300 LEU B N 1
ATOM 5229 C CA . LEU B 1 320 ? 16.014 29.207 -22.837 1.00 20.20 300 LEU B CA 1
ATOM 5230 C C . LEU B 1 320 ? 15.484 29.947 -21.608 1.00 20.29 300 LEU B C 1
ATOM 5231 O O . LEU B 1 320 ? 14.972 29.322 -20.687 1.00 20.47 300 LEU B O 1
ATOM 5236 N N . GLU B 1 321 ? 15.589 31.275 -21.619 1.00 21.23 301 GLU B N 1
ATOM 5237 C CA . GLU B 1 321 ? 15.146 32.108 -20.485 1.00 22.56 301 GLU B CA 1
ATOM 5238 C C . GLU B 1 321 ? 13.689 31.862 -20.115 1.00 22.31 301 GLU B C 1
ATOM 5239 O O . GLU B 1 321 ? 13.341 31.801 -18.932 1.00 22.39 301 GLU B O 1
ATOM 5245 N N . ARG B 1 322 ? 12.845 31.724 -21.131 1.00 21.94 302 ARG B N 1
ATOM 5246 C CA . ARG B 1 322 ? 11.402 31.604 -20.927 1.00 22.21 302 ARG B CA 1
ATOM 5247 C C . ARG B 1 322 ? 10.988 30.306 -20.247 1.00 22.04 302 ARG B C 1
ATOM 5248 O O . ARG B 1 322 ? 9.931 30.247 -19.632 1.00 22.38 302 ARG B O 1
ATOM 5256 N N . ILE B 1 323 ? 11.806 29.266 -20.380 1.00 21.30 303 ILE B N 1
ATOM 5257 C CA . ILE B 1 323 ? 11.532 28.000 -19.704 1.00 21.90 303 ILE B CA 1
ATOM 5258 C C . ILE B 1 323 ? 12.478 27.730 -18.513 1.00 22.66 303 ILE B C 1
ATOM 5259 O O . ILE B 1 323 ? 12.693 26.580 -18.114 1.00 23.10 303 ILE B O 1
ATOM 5264 N N . GLY B 1 324 ? 13.028 28.807 -17.958 1.00 22.88 304 GLY B N 1
ATOM 5265 C CA . GLY B 1 324 ? 13.789 28.745 -16.707 1.00 23.79 304 GLY B CA 1
ATOM 5266 C C . GLY B 1 324 ? 15.205 28.226 -16.843 1.00 24.01 304 GLY B C 1
ATOM 5267 O O . GLY B 1 324 ? 15.775 27.715 -15.879 1.00 24.45 304 GLY B O 1
ATOM 5268 N N . LEU B 1 325 ? 15.780 28.356 -18.035 1.00 23.59 305 LEU B N 1
ATOM 5269 C CA . LEU B 1 325 ? 17.178 27.965 -18.258 1.00 24.13 305 LEU B CA 1
ATOM 5270 C C . LEU B 1 325 ? 18.040 29.194 -18.542 1.00 24.56 305 LEU B C 1
ATOM 5271 O O . LEU B 1 325 ? 17.556 30.184 -19.095 1.00 25.23 305 LEU B O 1
ATOM 5276 N N . LYS B 1 326 ? 19.312 29.143 -18.157 1.00 24.85 306 LYS B N 1
ATOM 5277 C CA . LYS B 1 326 ? 20.192 30.290 -18.338 1.00 25.85 306 LYS B CA 1
ATOM 5278 C C . LYS B 1 326 ? 20.572 30.470 -19.807 1.00 25.08 306 LYS B C 1
ATOM 5279 O O . LYS B 1 326 ? 20.825 29.486 -20.495 1.00 24.80 306 LYS B O 1
ATOM 5285 N N . PRO B 1 327 ? 20.636 31.728 -20.290 1.00 25.36 307 PRO B N 1
ATOM 5286 C CA . PRO B 1 327 ? 21.187 31.959 -21.628 1.00 25.27 307 PRO B CA 1
ATOM 5287 C C . PRO B 1 327 ? 22.628 31.455 -21.705 1.00 25.20 307 PRO B C 1
ATOM 5288 O O . PRO B 1 327 ? 23.337 31.459 -20.693 1.00 25.26 307 PRO B O 1
ATOM 5292 N N . ILE B 1 328 ? 23.046 31.004 -22.883 1.00 24.95 308 ILE B N 1
ATOM 5293 C CA . ILE B 1 328 ? 24.375 30.385 -23.042 1.00 25.43 308 ILE B CA 1
ATOM 5294 C C . ILE B 1 328 ? 25.275 31.036 -24.092 1.00 25.16 308 ILE B C 1
ATOM 5295 O O . ILE B 1 328 ? 26.488 30.796 -24.096 1.00 25.27 308 ILE B O 1
ATOM 5300 N N . TYR B 1 329 ? 24.695 31.827 -24.989 1.00 25.11 309 TYR B N 1
ATOM 5301 C CA . TYR B 1 329 ? 25.456 32.394 -26.103 1.00 25.46 309 TYR B CA 1
ATOM 5302 C C . TYR B 1 329 ? 25.835 33.854 -25.889 1.00 26.57 309 TYR B C 1
ATOM 5303 O O . TYR B 1 329 ? 26.962 34.251 -26.199 1.00 27.02 309 TYR B O 1
ATOM 5312 N N . HIS B 1 330 ? 24.882 34.636 -25.374 1.00 27.30 310 HIS B N 1
ATOM 5313 C CA . HIS B 1 330 ? 25.083 36.056 -25.025 1.00 28.60 310 HIS B CA 1
ATOM 5314 C C . HIS B 1 330 ? 25.358 36.976 -26.223 1.00 29.04 310 HIS B C 1
ATOM 5315 O O . HIS B 1 330 ? 26.018 38.010 -26.080 1.00 29.90 310 HIS B O 1
ATOM 5322 N N . THR B 1 331 ? 24.845 36.607 -27.399 1.00 28.93 311 THR B N 1
ATOM 5323 C CA . THR B 1 331 ? 25.015 37.417 -28.611 1.00 29.35 311 THR B CA 1
ATOM 5324 C C . THR B 1 331 ? 23.910 38.461 -28.745 1.00 30.10 311 THR B C 1
ATOM 5325 O O . THR B 1 331 ? 22.821 38.300 -28.188 1.00 29.85 311 THR B O 1
ATOM 5329 N N . LYS B 1 332 ? 24.197 39.522 -29.495 1.00 31.00 312 LYS B N 1
ATOM 5330 C CA . LYS B 1 332 ? 23.217 40.575 -29.757 1.00 32.23 312 LYS B CA 1
ATOM 5331 C C . LYS B 1 332 ? 22.385 40.258 -31.005 1.00 31.90 312 LYS B C 1
ATOM 5332 O O . LYS B 1 332 ? 22.787 39.452 -31.849 1.00 31.70 312 LYS B O 1
ATOM 5338 N N . ASN B 1 333 ? 21.226 40.899 -31.109 1.00 32.14 313 ASN B N 1
ATOM 5339 C CA . ASN B 1 333 ? 20.333 40.720 -32.248 1.00 32.12 313 ASN B CA 1
ATOM 5340 C C . ASN B 1 333 ? 20.725 41.628 -33.419 1.00 32.55 313 ASN B C 1
ATOM 5341 O O . ASN B 1 333 ? 20.602 42.854 -33.321 1.00 32.63 313 ASN B O 1
ATOM 5346 N N . PRO B 1 334 ? 21.193 41.032 -34.535 1.00 32.63 314 PRO B N 1
ATOM 5347 C CA . PRO B 1 334 ? 21.567 41.831 -35.705 1.00 33.54 314 PRO B CA 1
ATOM 5348 C C . PRO B 1 334 ? 20.376 42.280 -36.559 1.00 34.56 314 PRO B C 1
ATOM 5349 O O . PRO B 1 334 ? 20.568 43.005 -37.538 1.00 34.82 314 PRO B O 1
ATOM 5353 N N . PHE B 1 335 ? 19.169 41.850 -36.192 1.00 35.53 315 PHE B N 1
ATOM 5354 C CA . PHE B 1 335 ? 17.947 42.253 -36.889 1.00 36.84 315 PHE B CA 1
ATOM 5355 C C . PHE B 1 335 ? 16.974 42.947 -35.933 1.00 38.75 315 PHE B C 1
ATOM 5356 O O . PHE B 1 335 ? 15.987 42.338 -35.508 1.00 38.77 315 PHE B O 1
ATOM 5364 N N . PRO B 1 336 ? 17.246 44.227 -35.595 1.00 41.02 316 PRO B N 1
ATOM 5365 C CA . PRO B 1 336 ? 16.405 44.949 -34.634 1.00 42.80 316 PRO B CA 1
ATOM 5366 C C . PRO B 1 336 ? 14.977 45.138 -35.145 1.00 44.12 316 PRO B C 1
ATOM 5367 O O . PRO B 1 336 ? 14.038 45.182 -34.347 1.00 44.53 316 PRO B O 1
ATOM 5371 N N . TRP B 1 337 ? 14.828 45.233 -36.467 1.00 45.56 317 TRP B N 1
ATOM 5372 C CA . TRP B 1 337 ? 13.517 45.369 -37.102 1.00 46.88 317 TRP B CA 1
ATOM 5373 C C . TRP B 1 337 ? 12.606 44.167 -36.876 1.00 47.43 317 TRP B C 1
ATOM 5374 O O . TRP B 1 337 ? 11.385 44.324 -36.815 1.00 47.84 317 TRP B O 1
ATOM 5385 N N . MET B 1 338 ? 13.193 42.974 -36.756 1.00 48.30 318 MET B N 1
ATOM 5386 C CA . MET B 1 338 ? 12.424 41.775 -36.425 1.00 48.89 318 MET B CA 1
ATOM 5387 C C . MET B 1 338 ? 11.673 41.969 -35.123 1.00 50.00 318 MET B C 1
ATOM 5388 O O . MET B 1 338 ? 10.502 41.619 -35.036 1.00 50.07 318 MET B O 1
ATOM 5393 N N . SER B 1 339 ? 12.348 42.548 -34.130 1.00 51.37 319 SER B N 1
ATOM 5394 C CA . SER B 1 339 ? 11.735 42.883 -32.842 1.00 52.50 319 SER B CA 1
ATOM 5395 C C . SER B 1 339 ? 10.588 43.888 -32.980 1.00 53.26 319 SER B C 1
ATOM 5396 O O . SER B 1 339 ? 9.635 43.848 -32.203 1.00 53.56 319 SER B O 1
ATOM 5399 N N . GLU B 1 340 ? 10.694 44.784 -33.965 1.00 54.03 320 GLU B N 1
ATOM 5400 C CA . GLU B 1 340 ? 9.660 45.791 -34.243 1.00 54.81 320 GLU B CA 1
ATOM 5401 C C . GLU B 1 340 ? 8.449 45.200 -34.969 1.00 54.68 320 GLU B C 1
ATOM 5402 O O . GLU B 1 340 ? 7.310 45.608 -34.720 1.00 54.81 320 GLU B O 1
ATOM 5408 N N . THR B 1 341 ? 8.696 44.251 -35.873 1.00 54.52 321 THR B N 1
ATOM 5409 C CA . THR B 1 341 ? 7.606 43.468 -36.468 1.00 54.38 321 THR B CA 1
ATOM 5410 C C . THR B 1 341 ? 7.041 42.491 -35.432 1.00 54.03 321 THR B C 1
ATOM 5411 O O . THR B 1 341 ? 5.837 42.230 -35.419 1.00 53.80 321 THR B O 1
ATOM 5415 N N . ILE B 1 342 ? 7.917 41.970 -34.566 1.00 53.87 322 ILE B N 1
ATOM 5416 C CA . ILE B 1 342 ? 7.515 41.186 -33.388 1.00 53.75 322 ILE B CA 1
ATOM 5417 C C . ILE B 1 342 ? 6.622 42.030 -32.472 1.00 53.88 322 ILE B C 1
ATOM 5418 O O . ILE B 1 342 ? 5.595 41.548 -31.993 1.00 53.73 322 ILE B O 1
ATOM 5423 N N . ASP B 1 343 ? 7.023 43.285 -32.248 1.00 54.14 323 ASP B N 1
ATOM 5424 C CA . ASP B 1 343 ? 6.235 44.257 -31.476 1.00 54.34 323 ASP B CA 1
ATOM 5425 C C . ASP B 1 343 ? 4.846 44.502 -32.067 1.00 53.96 323 ASP B C 1
ATOM 5426 O O . ASP B 1 343 ? 3.848 44.454 -31.348 1.00 54.01 323 ASP B O 1
ATOM 5431 N N . LEU B 1 344 ? 4.793 44.768 -33.372 1.00 53.49 324 LEU B N 1
ATOM 5432 C CA . LEU B 1 344 ? 3.524 44.964 -34.078 1.00 53.20 324 LEU B CA 1
ATOM 5433 C C . LEU B 1 344 ? 2.648 43.709 -34.039 1.00 52.31 324 LEU B C 1
ATOM 5434 O O . LEU B 1 344 ? 1.422 43.807 -33.952 1.00 52.47 324 LEU B O 1
ATOM 5439 N N . ASN B 1 345 ? 3.289 42.541 -34.090 1.00 51.14 325 ASN B N 1
ATOM 5440 C CA . ASN B 1 345 ? 2.592 41.251 -34.065 1.00 50.01 325 ASN B CA 1
ATOM 5441 C C . ASN B 1 345 ? 2.574 40.573 -32.685 1.00 49.45 325 ASN B C 1
ATOM 5442 O O . ASN B 1 345 ? 2.389 39.352 -32.589 1.00 48.67 325 ASN B O 1
ATOM 5447 N N . LYS B 1 346 ? 2.758 41.372 -31.630 1.00 48.85 326 LYS B N 1
ATOM 5448 C CA . LYS B 1 346 ? 2.700 40.891 -30.245 1.00 48.44 326 LYS B CA 1
ATOM 5449 C C . LYS B 1 346 ? 1.302 40.422 -29.859 1.00 47.79 326 LYS B C 1
ATOM 5450 O O . LYS B 1 346 ? 0.304 40.981 -30.315 1.00 48.00 326 LYS B O 1
ATOM 5456 N N . GLU B 1 347 ? 1.237 39.402 -29.007 1.00 46.89 327 GLU B N 1
ATOM 5457 C CA . GLU B 1 347 ? -0.047 38.892 -28.521 1.00 46.11 327 GLU B CA 1
ATOM 5458 C C . GLU B 1 347 ? -0.664 39.838 -27.490 1.00 46.84 327 GLU B C 1
ATOM 5459 O O . GLU B 1 347 ? 0.034 40.350 -26.613 1.00 47.02 327 GLU B O 1
ATOM 5465 N N . LYS B 1 348 ? -1.972 40.062 -27.611 1.00 47.17 328 LYS B N 1
ATOM 5466 C CA . LYS B 1 348 ? -2.727 40.900 -26.674 1.00 47.98 328 LYS B CA 1
ATOM 5467 C C . LYS B 1 348 ? -2.786 40.272 -25.281 1.00 48.14 328 LYS B C 1
ATOM 5468 O O . LYS B 1 348 ? -2.855 39.049 -25.141 1.00 47.73 328 LYS B O 1
ATOM 5474 N N . SER C 1 19 ? -44.553 15.825 38.554 1.00 59.88 -1 SER C N 1
ATOM 5475 C CA . SER C 1 19 ? -43.260 15.089 38.420 1.00 59.63 -1 SER C CA 1
ATOM 5476 C C . SER C 1 19 ? -43.056 14.496 37.021 1.00 59.17 -1 SER C C 1
ATOM 5477 O O . SER C 1 19 ? -41.992 14.670 36.419 1.00 58.76 -1 SER C O 1
ATOM 5480 N N . HIS C 1 20 ? -44.075 13.799 36.516 1.00 59.18 0 HIS C N 1
ATOM 5481 C CA . HIS C 1 20 ? -44.043 13.210 35.176 1.00 58.83 0 HIS C CA 1
ATOM 5482 C C . HIS C 1 20 ? -44.986 13.944 34.231 1.00 58.60 0 HIS C C 1
ATOM 5483 O O . HIS C 1 20 ? -46.021 14.459 34.651 1.00 58.81 0 HIS C O 1
ATOM 5490 N N . MET C 1 21 ? -44.625 13.983 32.952 1.00 58.24 1 MET C N 1
ATOM 5491 C CA . MET C 1 21 ? -45.497 14.556 31.932 1.00 58.09 1 MET C CA 1
ATOM 5492 C C . MET C 1 21 ? -46.362 13.474 31.293 1.00 58.07 1 MET C C 1
ATOM 5493 O O . MET C 1 21 ? -45.858 12.424 30.885 1.00 58.07 1 MET C O 1
ATOM 5498 N N . GLN C 1 22 ? -47.661 13.745 31.206 1.00 57.92 2 GLN C N 1
ATOM 5499 C CA . GLN C 1 22 ? -48.625 12.795 30.660 1.00 57.78 2 GLN C CA 1
ATOM 5500 C C . GLN C 1 22 ? -48.746 12.951 29.147 1.00 57.05 2 GLN C C 1
ATOM 5501 O O . GLN C 1 22 ? -48.886 14.064 28.637 1.00 56.94 2 GLN C O 1
ATOM 5507 N N . ALA C 1 23 ? -48.690 11.828 28.439 1.00 56.47 3 ALA C N 1
ATOM 5508 C CA . ALA C 1 23 ? -48.826 11.815 26.984 1.00 55.76 3 ALA C CA 1
ATOM 5509 C C . ALA C 1 23 ? -50.279 11.616 26.557 1.00 55.79 3 ALA C C 1
ATOM 5510 O O . ALA C 1 23 ? -51.004 10.823 27.162 1.00 56.09 3 ALA C O 1
ATOM 5512 N N . ASP C 1 24 ? -50.701 12.344 25.523 1.00 55.21 4 ASP C N 1
ATOM 5513 C CA . ASP C 1 24 ? -52.013 12.115 24.905 1.00 55.14 4 ASP C CA 1
ATOM 5514 C C . ASP C 1 24 ? -51.909 11.440 23.527 1.00 55.00 4 ASP C C 1
ATOM 5515 O O . ASP C 1 24 ? -52.921 11.115 22.908 1.00 55.28 4 ASP C O 1
ATOM 5520 N N . ILE C 1 25 ? -50.678 11.241 23.058 1.00 54.39 5 ILE C N 1
ATOM 5521 C CA . ILE C 1 25 ? -50.412 10.370 21.914 1.00 54.23 5 ILE C CA 1
ATOM 5522 C C . ILE C 1 25 ? -49.653 9.157 22.451 1.00 54.15 5 ILE C C 1
ATOM 5523 O O . ILE C 1 25 ? -48.425 9.177 22.563 1.00 54.02 5 ILE C O 1
ATOM 5528 N N . LEU C 1 26 ? -50.401 8.110 22.795 1.00 54.50 6 LEU C N 1
ATOM 5529 C CA . LEU C 1 26 ? -49.848 6.927 23.471 1.00 54.49 6 LEU C CA 1
ATOM 5530 C C . LEU C 1 26 ? -48.932 6.088 22.574 1.00 54.07 6 LEU C C 1
ATOM 5531 O O . LEU C 1 26 ? -48.235 5.188 23.046 1.00 54.37 6 LEU C O 1
ATOM 5536 N N . ASP C 1 27 ? -48.937 6.409 21.284 1.00 53.46 7 ASP C N 1
ATOM 5537 C CA . ASP C 1 27 ? -48.064 5.792 20.293 1.00 52.83 7 ASP C CA 1
ATOM 5538 C C . ASP C 1 27 ? -46.678 6.462 20.258 1.00 51.54 7 ASP C C 1
ATOM 5539 O O . ASP C 1 27 ? -45.714 5.898 19.729 1.00 51.27 7 ASP C O 1
ATOM 5544 N N . GLY C 1 28 ? -46.586 7.657 20.834 1.00 50.44 8 GLY C N 1
ATOM 5545 C CA . GLY C 1 28 ? -45.385 8.490 20.741 1.00 48.77 8 GLY C CA 1
ATOM 5546 C C . GLY C 1 28 ? -44.169 8.015 21.516 1.00 47.89 8 GLY C C 1
ATOM 5547 O O . GLY C 1 28 ? -43.040 8.380 21.178 1.00 47.20 8 GLY C O 1
ATOM 5548 N N . LYS C 1 29 ? -44.403 7.207 22.551 1.00 47.48 9 LYS C N 1
ATOM 5549 C CA . LYS C 1 29 ? -43.339 6.634 23.391 1.00 46.92 9 LYS C CA 1
ATOM 5550 C C . LYS C 1 29 ? -42.257 5.906 22.603 1.00 45.97 9 LYS C C 1
ATOM 5551 O O . LYS C 1 29 ? -41.093 5.892 23.006 1.00 45.55 9 LYS C O 1
ATOM 5557 N N . GLN C 1 30 ? -42.650 5.300 21.486 1.00 45.37 10 GLN C N 1
ATOM 5558 C CA . GLN C 1 30 ? -41.740 4.511 20.656 1.00 44.71 10 GLN C CA 1
ATOM 5559 C C . GLN C 1 30 ? -40.657 5.353 19.981 1.00 43.62 10 GLN C C 1
ATOM 5560 O O . GLN C 1 30 ? -39.671 4.811 19.483 1.00 43.44 10 GLN C O 1
ATOM 5566 N N . LYS C 1 31 ? -40.845 6.672 19.970 1.00 42.72 11 LYS C N 1
ATOM 5567 C CA . LYS C 1 31 ? -39.866 7.588 19.380 1.00 41.72 11 LYS C CA 1
ATOM 5568 C C . LYS C 1 31 ? -38.789 8.057 20.365 1.00 40.85 11 LYS C C 1
ATOM 5569 O O . LYS C 1 31 ? -37.852 8.757 19.975 1.00 40.15 11 LYS C O 1
ATOM 5575 N N . ARG C 1 32 ? -38.923 7.669 21.635 1.00 40.35 12 ARG C N 1
ATOM 5576 C CA . ARG C 1 32 ? -37.852 7.861 22.615 1.00 39.83 12 ARG C CA 1
ATOM 5577 C C . ARG C 1 32 ? -36.617 7.114 22.126 1.00 39.33 12 ARG C C 1
ATOM 5578 O O . ARG C 1 32 ? -36.716 5.970 21.688 1.00 39.27 12 ARG C O 1
ATOM 5586 N N . VAL C 1 33 ? -35.464 7.773 22.182 1.00 38.59 13 VAL C N 1
ATOM 5587 C CA . VAL C 1 33 ? -34.242 7.238 21.577 1.00 37.96 13 VAL C CA 1
ATOM 5588 C C . VAL C 1 33 ? -33.554 6.187 22.452 1.00 38.24 13 VAL C C 1
ATOM 5589 O O . VAL C 1 33 ? -33.249 6.436 23.618 1.00 38.06 13 VAL C O 1
ATOM 5593 N N . ASN C 1 34 ? -33.324 5.011 21.872 1.00 38.72 14 ASN C N 1
ATOM 5594 C CA . ASN C 1 34 ? -32.506 3.973 22.488 1.00 39.39 14 ASN C CA 1
ATOM 5595 C C . ASN C 1 34 ? -31.029 4.293 22.270 1.00 39.06 14 ASN C C 1
ATOM 5596 O O . ASN C 1 34 ? -30.575 4.408 21.125 1.00 38.38 14 ASN C O 1
ATOM 5601 N N . LEU C 1 35 ? -30.293 4.431 23.371 1.00 39.27 15 LEU C N 1
ATOM 5602 C CA . LEU C 1 35 ? -28.871 4.807 23.339 1.00 39.24 15 LEU C CA 1
ATOM 5603 C C . LEU C 1 35 ? -28.040 3.949 22.383 1.00 38.95 15 LEU C C 1
ATOM 5604 O O . LEU C 1 35 ? -27.216 4.474 21.633 1.00 38.77 15 LEU C O 1
ATOM 5609 N N . ASN C 1 36 ? -28.267 2.638 22.411 1.00 38.84 16 ASN C N 1
ATOM 5610 C CA . ASN C 1 36 ? -27.471 1.689 21.631 1.00 38.62 16 ASN C CA 1
ATOM 5611 C C . ASN C 1 36 ? -27.749 1.722 20.125 1.00 37.57 16 ASN C C 1
ATOM 5612 O O . ASN C 1 36 ? -27.017 1.106 19.342 1.00 37.82 16 ASN C O 1
ATOM 5617 N N . SER C 1 37 ? -28.801 2.437 19.728 1.00 36.26 17 SER C N 1
ATOM 5618 C CA . SER C 1 37 ? -29.145 2.596 18.315 1.00 34.98 17 SER C CA 1
ATOM 5619 C C . SER C 1 37 ? -28.425 3.779 17.665 1.00 33.57 17 SER C C 1
ATOM 5620 O O . SER C 1 37 ? -28.382 3.886 16.438 1.00 32.99 17 SER C O 1
ATOM 5623 N N . LYS C 1 38 ? -27.870 4.664 18.490 1.00 32.18 18 LYS C N 1
ATOM 5624 C CA . LYS C 1 38 ? -27.203 5.873 17.994 1.00 30.51 18 LYS C CA 1
ATOM 5625 C C . LYS C 1 38 ? -25.894 5.538 17.273 1.00 30.08 18 LYS C C 1
ATOM 5626 O O . LYS C 1 38 ? -25.141 4.665 17.719 1.00 30.08 18 LYS C O 1
ATOM 5632 N N . ARG C 1 39 ? -25.659 6.215 16.146 1.00 29.03 19 ARG C N 1
ATOM 5633 C CA . ARG C 1 39 ? -24.439 6.057 15.338 1.00 28.65 19 ARG C CA 1
ATOM 5634 C C . ARG C 1 39 ? -23.946 7.411 14.835 1.00 27.43 19 ARG C C 1
ATOM 5635 O O . ARG C 1 39 ? -24.738 8.341 14.684 1.00 27.24 19 ARG C O 1
ATOM 5643 N N . LEU C 1 40 ? -22.644 7.512 14.569 1.00 26.62 20 LEU C N 1
ATOM 5644 C CA . LEU C 1 40 ? -22.032 8.777 14.129 1.00 26.29 20 LEU C CA 1
ATOM 5645 C C . LEU C 1 40 ? -22.438 9.193 12.710 1.00 26.20 20 LEU C C 1
ATOM 5646 O O . LEU C 1 40 ? -22.604 10.383 12.425 1.00 25.93 20 LEU C O 1
ATOM 5651 N N . VAL C 1 41 ? -22.585 8.205 11.824 1.00 26.25 21 VAL C N 1
ATOM 5652 C CA . VAL C 1 41 ? -23.032 8.444 10.454 1.00 26.55 21 VAL C CA 1
ATOM 5653 C C . VAL C 1 41 ? -24.185 7.507 10.075 1.00 27.44 21 VAL C C 1
ATOM 5654 O O . VAL C 1 41 ? -24.388 6.469 10.716 1.00 27.43 21 VAL C O 1
ATOM 5658 N N . ASN C 1 42 ? -24.937 7.894 9.044 1.00 28.00 22 ASN C N 1
ATOM 5659 C CA . ASN C 1 42 ? -26.009 7.067 8.473 1.00 29.72 22 ASN C CA 1
ATOM 5660 C C . ASN C 1 42 ? -27.073 6.629 9.482 1.00 30.85 22 ASN C C 1
ATOM 5661 O O . ASN C 1 42 ? -27.680 5.566 9.332 1.00 31.29 22 ASN C O 1
ATOM 5666 N N . CYS C 1 43 ? -27.293 7.440 10.513 1.00 31.92 23 CYS C N 1
ATOM 5667 C CA . CYS C 1 43 ? -28.274 7.104 11.543 1.00 33.19 23 CYS C CA 1
ATOM 5668 C C . CYS C 1 43 ? -29.604 7.803 11.260 1.00 34.55 23 CYS C C 1
ATOM 5669 O O . CYS C 1 43 ? -29.763 8.998 11.533 1.00 33.99 23 CYS C O 1
ATOM 5672 N N . ASN C 1 44 ? -30.551 7.054 10.695 1.00 36.18 24 ASN C N 1
ATOM 5673 C CA . ASN C 1 44 ? -31.893 7.586 10.440 1.00 37.75 24 ASN C CA 1
ATOM 5674 C C . ASN C 1 44 ? -33.027 6.786 11.090 1.00 38.36 24 ASN C C 1
ATOM 5675 O O . ASN C 1 44 ? -34.201 7.103 10.894 1.00 38.86 24 ASN C O 1
ATOM 5680 N N . GLN C 1 45 ? -32.678 5.766 11.871 1.00 38.88 25 GLN C N 1
ATOM 5681 C CA . GLN C 1 45 ? -33.695 4.961 12.555 1.00 39.66 25 GLN C CA 1
ATOM 5682 C C . GLN C 1 45 ? -34.131 5.559 13.899 1.00 39.07 25 GLN C C 1
ATOM 5683 O O . GLN C 1 45 ? -35.126 5.119 14.485 1.00 39.58 25 GLN C O 1
ATOM 5689 N N . VAL C 1 46 ? -33.396 6.565 14.380 1.00 38.07 26 VAL C N 1
ATOM 5690 C CA . VAL C 1 46 ? -33.805 7.315 15.573 1.00 36.95 26 VAL C CA 1
ATOM 5691 C C . VAL C 1 46 ? -33.819 8.830 15.340 1.00 35.85 26 VAL C C 1
ATOM 5692 O O . VAL C 1 46 ? -33.285 9.332 14.347 1.00 35.38 26 VAL C O 1
ATOM 5696 N N . ASP C 1 47 ? -34.437 9.539 16.277 1.00 34.73 27 ASP C N 1
ATOM 5697 C CA . ASP C 1 47 ? -34.675 10.972 16.168 1.00 33.53 27 ASP C CA 1
ATOM 5698 C C . ASP C 1 47 ? -33.402 11.789 16.448 1.00 32.90 27 ASP C C 1
ATOM 5699 O O . ASP C 1 47 ? -32.964 11.890 17.599 1.00 32.90 27 ASP C O 1
ATOM 5704 N N . VAL C 1 48 ? -32.835 12.388 15.397 1.00 32.04 28 VAL C N 1
ATOM 5705 C CA . VAL C 1 48 ? -31.582 13.154 15.508 1.00 31.52 28 VAL C CA 1
ATOM 5706 C C . VAL C 1 48 ? -31.750 14.500 16.243 1.00 30.85 28 VAL C C 1
ATOM 5707 O O . VAL C 1 48 ? -30.762 15.106 16.671 1.00 30.17 28 VAL C O 1
ATOM 5711 N N . ASN C 1 49 ? -32.999 14.944 16.389 1.00 30.39 29 ASN C N 1
ATOM 5712 C CA . ASN C 1 49 ? -33.335 16.229 17.041 1.00 30.00 29 ASN C CA 1
ATOM 5713 C C . ASN C 1 49 ? -33.282 16.220 18.568 1.00 29.68 29 ASN C C 1
ATOM 5714 O O . ASN C 1 49 ? -33.270 17.287 19.199 1.00 30.19 29 ASN C O 1
ATOM 5719 N N . GLN C 1 50 ? -33.311 15.031 19.163 1.00 28.59 30 GLN C N 1
ATOM 5720 C CA . GLN C 1 50 ? -33.292 14.885 20.617 1.00 27.94 30 GLN C CA 1
ATOM 5721 C C . GLN C 1 50 ? -31.873 14.606 21.065 1.00 27.23 30 GLN C C 1
ATOM 5722 O O . GLN C 1 50 ? -31.273 13.622 20.632 1.00 26.36 30 GLN C O 1
ATOM 5728 N N . LEU C 1 51 ? -31.343 15.462 21.935 1.00 26.52 31 LEU C N 1
ATOM 5729 C CA . LEU C 1 51 ? -29.982 15.304 22.426 1.00 26.40 31 LEU C CA 1
ATOM 5730 C C . LEU C 1 51 ? -29.805 14.009 23.226 1.00 26.89 31 LEU C C 1
ATOM 5731 O O . LEU C 1 51 ? -28.773 13.351 23.123 1.00 26.59 31 LEU C O 1
ATOM 5736 N N . VAL C 1 52 ? -30.825 13.652 24.005 1.00 27.48 32 VAL C N 1
ATOM 5737 C CA . VAL C 1 52 ? -30.727 12.551 24.966 1.00 28.11 32 VAL C CA 1
ATOM 5738 C C . VAL C 1 52 ? -31.235 11.210 24.413 1.00 28.46 32 VAL C C 1
ATOM 5739 O O . VAL C 1 52 ? -32.116 11.188 23.541 1.00 28.47 32 VAL C O 1
ATOM 5743 N N . PRO C 1 53 ? -30.679 10.085 24.917 1.00 28.57 33 PRO C N 1
ATOM 5744 C CA . PRO C 1 53 ? -29.555 10.024 25.849 1.00 28.41 33 PRO C CA 1
ATOM 5745 C C . PRO C 1 53 ? -28.234 10.209 25.114 1.00 27.73 33 PRO C C 1
ATOM 5746 O O . PRO C 1 53 ? -28.066 9.702 23.994 1.00 27.90 33 PRO C O 1
ATOM 5750 N N . ILE C 1 54 ? -27.307 10.929 25.738 1.00 27.18 34 ILE C N 1
ATOM 5751 C CA . ILE C 1 54 ? -25.981 11.149 25.151 1.00 27.13 34 ILE C CA 1
ATOM 5752 C C . ILE C 1 54 ? -25.189 9.837 25.127 1.00 27.32 34 ILE C C 1
ATOM 5753 O O . ILE C 1 54 ? -25.012 9.194 26.164 1.00 28.02 34 ILE C O 1
ATOM 5758 N N . LYS C 1 55 ? -24.743 9.437 23.936 1.00 27.30 35 LYS C N 1
ATOM 5759 C CA . LYS C 1 55 ? -23.918 8.234 23.776 1.00 27.49 35 LYS C CA 1
ATOM 5760 C C . LYS C 1 55 ? -22.428 8.564 23.719 1.00 27.32 35 LYS C C 1
ATOM 5761 O O . LYS C 1 55 ? -21.628 7.988 24.458 1.00 27.39 35 LYS C O 1
ATOM 5767 N N . TYR C 1 56 ? -22.053 9.484 22.831 1.00 26.80 36 TYR C N 1
ATOM 5768 C CA . TYR C 1 56 ? -20.644 9.809 22.647 1.00 26.77 36 TYR C CA 1
ATOM 5769 C C . TYR C 1 56 ? -20.207 10.848 23.669 1.00 27.21 36 TYR C C 1
ATOM 5770 O O . TYR C 1 56 ? -20.243 12.052 23.406 1.00 26.66 36 TYR C O 1
ATOM 5779 N N . LYS C 1 57 ? -19.819 10.356 24.848 1.00 27.83 37 LYS C N 1
ATOM 5780 C CA . LYS C 1 57 ? -19.410 11.211 25.966 1.00 28.27 37 LYS C CA 1
ATOM 5781 C C . LYS C 1 57 ? -18.176 12.031 25.606 1.00 27.41 37 LYS C C 1
ATOM 5782 O O . LYS C 1 57 ? -18.042 13.168 26.062 1.00 27.25 37 LYS C O 1
ATOM 5788 N N . TRP C 1 58 ? -17.295 11.465 24.774 1.00 26.90 38 TRP C N 1
ATOM 5789 C CA . TRP C 1 58 ? -16.136 12.211 24.278 1.00 26.13 38 TRP C CA 1
ATOM 5790 C C . TRP C 1 58 ? -16.544 13.463 23.504 1.00 25.32 38 TRP C C 1
ATOM 5791 O O . TRP C 1 58 ? -15.930 14.517 23.670 1.00 25.32 38 TRP C O 1
ATOM 5802 N N . ALA C 1 59 ? -17.596 13.354 22.693 1.00 24.55 39 ALA C N 1
ATOM 5803 C CA . ALA C 1 59 ? -18.092 14.490 21.916 1.00 23.93 39 ALA C CA 1
ATOM 5804 C C . ALA C 1 59 ? -18.670 15.560 22.835 1.00 23.87 39 ALA C C 1
ATOM 5805 O O . ALA C 1 59 ? -18.395 16.753 22.663 1.00 23.68 39 ALA C O 1
ATOM 5807 N N . TRP C 1 60 ? -19.466 15.126 23.810 1.00 23.69 40 TRP C N 1
ATOM 5808 C CA . TRP C 1 60 ? -20.073 16.049 24.774 1.00 23.76 40 TRP C CA 1
ATOM 5809 C C . TRP C 1 60 ? -19.009 16.744 25.624 1.00 23.60 40 TRP C C 1
ATOM 5810 O O . TRP C 1 60 ? -19.120 17.939 25.915 1.00 23.11 40 TRP C O 1
ATOM 5821 N N . GLU C 1 61 ? -17.968 16.004 25.998 1.00 23.99 41 GLU C N 1
ATOM 5822 C CA . GLU C 1 61 ? -16.872 16.579 26.780 1.00 24.57 41 GLU C CA 1
ATOM 5823 C C . GLU C 1 61 ? -16.094 17.615 25.959 1.00 23.48 41 GLU C C 1
ATOM 5824 O O . GLU C 1 61 ? -15.698 18.642 26.501 1.00 23.02 41 GLU C O 1
ATOM 5830 N N . HIS C 1 62 ? -15.897 17.360 24.662 1.00 22.65 42 HIS C N 1
ATOM 5831 C CA . HIS C 1 62 ? -15.235 18.346 23.797 1.00 22.18 42 HIS C CA 1
ATOM 5832 C C . HIS C 1 62 ? -16.073 19.631 23.766 1.00 21.84 42 HIS C C 1
ATOM 5833 O O . HIS C 1 62 ? -15.535 20.751 23.808 1.00 21.41 42 HIS C O 1
ATOM 5840 N N . TYR C 1 63 ? -17.392 19.463 23.711 1.00 20.95 43 TYR C N 1
ATOM 5841 C CA . TYR C 1 63 ? -18.311 20.605 23.694 1.00 20.93 43 TYR C CA 1
ATOM 5842 C C . TYR C 1 63 ? -18.223 21.427 24.988 1.00 21.08 43 TYR C C 1
ATOM 5843 O O . TYR C 1 63 ? -18.107 22.660 24.945 1.00 20.55 43 TYR C O 1
ATOM 5852 N N . LEU C 1 64 ? -18.280 20.746 26.132 1.00 21.27 44 LEU C N 1
ATOM 5853 C CA . LEU C 1 64 ? -18.185 21.431 27.430 1.00 22.25 44 LEU C CA 1
ATOM 5854 C C . LEU C 1 64 ? -16.834 22.118 27.631 1.00 22.18 44 LEU C C 1
ATOM 5855 O O . LEU C 1 64 ? -16.771 23.209 28.212 1.00 22.91 44 LEU C O 1
ATOM 5860 N N . ASN C 1 65 ? -15.760 21.474 27.166 1.00 22.61 45 ASN C N 1
ATOM 5861 C CA . ASN C 1 65 ? -14.426 22.059 27.254 1.00 22.24 45 ASN C CA 1
ATOM 5862 C C . ASN C 1 65 ? -14.312 23.307 26.376 1.00 21.74 45 ASN C C 1
ATOM 5863 O O . ASN C 1 65 ? -13.743 24.312 26.793 1.00 21.91 45 ASN C O 1
ATOM 5868 N N . GLY C 1 66 ? -14.872 23.237 25.170 1.00 21.31 46 GLY C N 1
ATOM 5869 C CA . GLY C 1 66 ? -14.885 24.380 24.260 1.00 20.71 46 GLY C CA 1
ATOM 5870 C C . GLY C 1 66 ? -15.624 25.551 24.891 1.00 21.09 46 GLY C C 1
ATOM 5871 O O . GLY C 1 66 ? -15.157 26.692 24.846 1.00 20.71 46 GLY C O 1
ATOM 5872 N N . CYS C 1 67 ? -16.779 25.260 25.485 1.00 21.10 47 CYS C N 1
ATOM 5873 C CA . CYS C 1 67 ? -17.616 26.287 26.113 1.00 21.95 47 CYS C CA 1
ATOM 5874 C C . CYS C 1 67 ? -16.904 27.020 27.257 1.00 22.14 47 CYS C C 1
ATOM 5875 O O . CYS C 1 67 ? -17.192 28.186 27.522 1.00 22.82 47 CYS C O 1
ATOM 5878 N N . ALA C 1 68 ? -15.955 26.339 27.897 1.00 22.32 48 ALA C N 1
ATOM 5879 C CA . ALA C 1 68 ? -15.195 26.898 29.023 1.00 22.40 48 ALA C CA 1
ATOM 5880 C C . ALA C 1 68 ? -13.985 27.739 28.581 1.00 22.30 48 ALA C C 1
ATOM 5881 O O . ALA C 1 68 ? -13.229 28.257 29.422 1.00 22.64 48 ALA C O 1
ATOM 5883 N N . ASN C 1 69 ? -13.813 27.874 27.266 1.00 21.22 49 ASN C N 1
ATOM 5884 C CA . ASN C 1 69 ? -12.654 28.563 26.671 1.00 20.79 49 ASN C CA 1
ATOM 5885 C C . ASN C 1 69 ? -13.019 29.882 25.990 1.00 20.91 49 ASN C C 1
ATOM 5886 O O . ASN C 1 69 ? -12.342 30.280 25.038 1.00 20.90 49 ASN C O 1
ATOM 5891 N N . ASN C 1 70 ? -14.073 30.565 26.451 1.00 20.73 50 ASN C N 1
ATOM 5892 C CA . ASN C 1 70 ? -14.500 31.796 25.777 1.00 21.07 50 ASN C CA 1
ATOM 5893 C C . ASN C 1 70 ? -13.440 32.891 25.811 1.00 20.93 50 ASN C C 1
ATOM 5894 O O . ASN C 1 70 ? -12.831 33.135 26.849 1.00 21.34 50 ASN C O 1
ATOM 5899 N N . TRP C 1 71 ? -13.230 33.529 24.661 1.00 20.60 51 TRP C N 1
ATOM 5900 C CA . TRP C 1 71 ? -12.352 34.689 24.531 1.00 20.29 51 TRP C CA 1
ATOM 5901 C C . TRP C 1 71 ? -12.780 35.497 23.319 1.00 20.68 51 TRP C C 1
ATOM 5902 O O . TRP C 1 71 ? -13.483 34.992 22.453 1.00 20.43 51 TRP C O 1
ATOM 5913 N N . LEU C 1 72 ? -12.360 36.755 23.268 1.00 21.53 52 LEU C N 1
ATOM 5914 C CA . LEU C 1 72 ? -12.568 37.577 22.079 1.00 22.31 52 LEU C CA 1
ATOM 5915 C C . LEU C 1 72 ? -11.300 38.358 21.800 1.00 22.30 52 LEU C C 1
ATOM 5916 O O . LEU C 1 72 ? -10.644 38.814 22.737 1.00 22.70 52 LEU C O 1
ATOM 5921 N N . PRO C 1 73 ? -10.948 38.522 20.516 1.00 22.09 53 PRO C N 1
ATOM 5922 C CA . PRO C 1 73 ? -9.706 39.232 20.196 1.00 22.10 53 PRO C CA 1
ATOM 5923 C C . PRO C 1 73 ? -9.660 40.652 20.745 1.00 22.39 53 PRO C C 1
ATOM 5924 O O . PRO C 1 73 ? -8.589 41.133 21.112 1.00 21.44 53 PRO C O 1
ATOM 5928 N N . THR C 1 74 ? -10.818 41.299 20.826 1.00 22.95 54 THR C N 1
ATOM 5929 C CA . THR C 1 74 ? -10.906 42.677 21.309 1.00 24.24 54 THR C CA 1
ATOM 5930 C C . THR C 1 74 ? -10.557 42.840 22.795 1.00 25.03 54 THR C C 1
ATOM 5931 O O . THR C 1 74 ? -10.431 43.967 23.282 1.00 26.22 54 THR C O 1
ATOM 5935 N N . GLU C 1 75 ? -10.392 41.722 23.503 1.00 25.24 55 GLU C N 1
ATOM 5936 C CA . GLU C 1 75 ? -9.951 41.730 24.904 1.00 25.73 55 GLU C CA 1
ATOM 5937 C C . GLU C 1 75 ? -8.428 41.839 25.026 1.00 25.27 55 GLU C C 1
ATOM 5938 O O . GLU C 1 75 ? -7.901 42.098 26.113 1.00 25.63 55 GLU C O 1
ATOM 5944 N N . ILE C 1 76 ? -7.721 41.605 23.924 1.00 23.97 56 ILE C N 1
ATOM 5945 C CA . ILE C 1 76 ? -6.253 41.553 23.952 1.00 23.77 56 ILE C CA 1
ATOM 5946 C C . ILE C 1 76 ? -5.639 42.879 23.478 1.00 23.24 56 ILE C C 1
ATOM 5947 O O . ILE C 1 76 ? -5.850 43.278 22.337 1.00 22.70 56 ILE C O 1
ATOM 5952 N N . PRO C 1 77 ? -4.888 43.576 24.367 1.00 23.64 57 PRO C N 1
ATOM 5953 C CA . PRO C 1 77 ? -4.307 44.886 24.039 1.00 23.77 57 PRO C CA 1
ATOM 5954 C C . PRO C 1 77 ? -3.293 44.792 22.905 1.00 23.49 57 PRO C C 1
ATOM 5955 O O . PRO C 1 77 ? -2.479 43.865 22.884 1.00 23.22 57 PRO C O 1
ATOM 5959 N N . MET C 1 78 ? -3.340 45.753 21.984 1.00 23.47 58 MET C N 1
ATOM 5960 C CA . MET C 1 78 ? -2.469 45.744 20.813 1.00 23.74 58 MET C CA 1
ATOM 5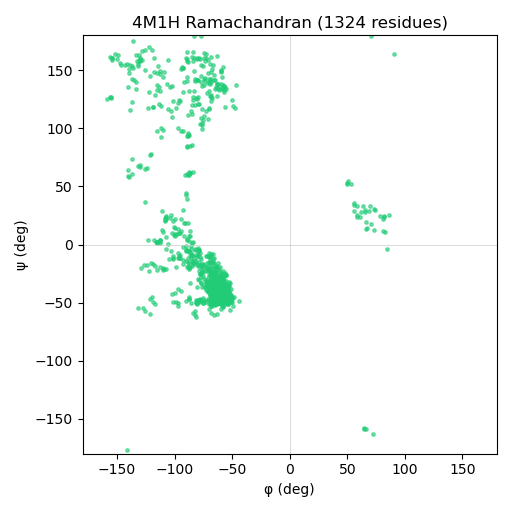961 C C . MET C 1 78 ? -1.478 46.912 20.764 1.00 24.02 58 MET C C 1
ATOM 5962 O O . MET C 1 78 ? -0.706 47.014 19.819 1.00 23.34 58 MET C O 1
ATOM 5967 N N . GLY C 1 79 ? -1.500 47.771 21.787 1.00 24.33 59 GLY C N 1
ATOM 5968 C CA . GLY C 1 79 ? -0.680 49.000 21.811 1.00 24.95 59 GLY C CA 1
ATOM 5969 C C . GLY C 1 79 ? 0.807 48.759 21.624 1.00 25.10 59 GLY C C 1
ATOM 5970 O O . GLY C 1 79 ? 1.461 49.456 20.840 1.00 25.03 59 GLY C O 1
ATOM 5971 N N . LYS C 1 80 ? 1.343 47.774 22.342 1.00 25.32 60 LYS C N 1
ATOM 5972 C CA . LYS C 1 80 ? 2.767 47.443 22.246 1.00 26.15 60 LYS C CA 1
ATOM 5973 C C . LYS C 1 80 ? 3.103 46.923 20.855 1.00 25.59 60 LYS C C 1
ATOM 5974 O O . LYS C 1 80 ? 4.184 47.203 20.332 1.00 25.84 60 LYS C O 1
ATOM 5980 N N . ASP C 1 81 ? 2.173 46.165 20.265 1.00 25.03 61 ASP C N 1
ATOM 5981 C CA . ASP C 1 81 ? 2.340 45.651 18.903 1.00 24.67 61 ASP C CA 1
ATOM 5982 C C . ASP C 1 81 ? 2.357 46.770 17.868 1.00 24.78 61 ASP C C 1
ATOM 5983 O O . ASP C 1 81 ? 3.187 46.760 16.954 1.00 24.39 61 ASP C O 1
ATOM 5988 N N . ILE C 1 82 ? 1.437 47.722 18.013 1.00 24.67 62 ILE C N 1
ATOM 5989 C CA . ILE C 1 82 ? 1.356 48.871 17.107 1.00 25.41 62 ILE C CA 1
ATOM 5990 C C . ILE C 1 82 ? 2.643 49.698 17.200 1.00 26.29 62 ILE C C 1
ATOM 5991 O O . ILE C 1 82 ? 3.218 50.084 16.174 1.00 26.54 62 ILE C O 1
ATOM 5996 N N . GLU C 1 83 ? 3.106 49.952 18.426 1.00 26.78 63 GLU C N 1
ATOM 5997 C CA . GLU C 1 83 ? 4.356 50.695 18.614 1.00 27.97 63 GLU C CA 1
ATOM 5998 C C . GLU C 1 83 ? 5.533 50.002 17.921 1.00 28.24 63 GLU C C 1
ATOM 5999 O O . GLU C 1 83 ? 6.286 50.644 17.181 1.00 28.35 63 GLU C O 1
ATOM 6005 N N . LEU C 1 84 ? 5.678 48.696 18.148 1.00 28.04 64 LEU C N 1
ATOM 6006 C CA . LEU C 1 84 ? 6.777 47.937 17.561 1.00 28.37 64 LEU C CA 1
ATOM 6007 C C . LEU C 1 84 ? 6.675 47.863 16.032 1.00 28.49 64 LEU C C 1
ATOM 6008 O O . LEU C 1 84 ? 7.679 48.037 15.331 1.00 28.77 64 LEU C O 1
ATOM 6013 N N . TRP C 1 85 ? 5.465 47.614 15.531 1.00 28.49 65 TRP C N 1
ATOM 6014 C CA . TRP C 1 85 ? 5.195 47.522 14.087 1.00 28.99 65 TRP C CA 1
ATOM 6015 C C . TRP C 1 85 ? 5.631 48.779 13.328 1.00 30.43 65 TRP C C 1
ATOM 6016 O O . TRP C 1 85 ? 6.247 48.681 12.260 1.00 30.64 65 TRP C O 1
ATOM 6027 N N . LYS C 1 86 ? 5.330 49.944 13.898 1.00 31.60 66 LYS C N 1
ATOM 6028 C CA . LYS C 1 86 ? 5.610 51.232 13.257 1.00 33.64 66 LYS C CA 1
ATOM 6029 C C . LYS C 1 86 ? 7.012 51.779 13.551 1.00 34.57 66 LYS C C 1
ATOM 6030 O O . LYS C 1 86 ? 7.416 52.797 12.983 1.00 35.32 66 LYS C O 1
ATOM 6036 N N . SER C 1 87 ? 7.754 51.098 14.421 1.00 35.33 67 SER C N 1
ATOM 6037 C CA . SER C 1 87 ? 9.135 51.475 14.725 1.00 36.33 67 SER C CA 1
ATOM 6038 C C . SER C 1 87 ? 10.095 50.915 13.677 1.00 37.27 67 SER C C 1
ATOM 6039 O O . SER C 1 87 ? 9.673 50.227 12.745 1.00 37.41 67 SER C O 1
ATOM 6042 N N . ASP C 1 88 ? 11.385 51.205 13.837 1.00 38.46 68 ASP C N 1
ATOM 6043 C CA . ASP C 1 88 ? 12.413 50.585 12.994 1.00 39.24 68 ASP C CA 1
ATOM 6044 C C . ASP C 1 88 ? 13.048 49.364 13.678 1.00 39.08 68 ASP C C 1
ATOM 6045 O O . ASP C 1 88 ? 14.048 48.826 13.197 1.00 39.60 68 ASP C O 1
ATOM 6050 N N . ARG C 1 89 ? 12.452 48.930 14.792 1.00 38.48 69 ARG C N 1
ATOM 6051 C CA . ARG C 1 89 ? 12.978 47.805 15.579 1.00 38.02 69 ARG C CA 1
ATOM 6052 C C . ARG C 1 89 ? 12.491 46.443 15.064 1.00 37.11 69 ARG C C 1
ATOM 6053 O O . ARG C 1 89 ? 12.850 45.397 15.612 1.00 37.22 69 ARG C O 1
ATOM 6061 N N . LEU C 1 90 ? 11.658 46.468 14.026 1.00 35.92 70 LEU C N 1
ATOM 6062 C CA . LEU C 1 90 ? 11.328 45.272 13.255 1.00 34.80 70 LEU C CA 1
ATOM 6063 C C . LEU C 1 90 ? 11.962 45.391 11.877 1.00 34.63 70 LEU C C 1
ATOM 6064 O O . LEU C 1 90 ? 12.038 46.487 11.317 1.00 34.85 70 LEU C O 1
ATOM 6069 N N . SER C 1 91 ? 12.424 44.266 11.339 1.00 33.72 71 SER C N 1
ATOM 6070 C CA . SER C 1 91 ? 13.010 44.241 10.007 1.00 33.33 71 SER C CA 1
ATOM 6071 C C . SER C 1 91 ? 11.938 43.984 8.946 1.00 32.95 71 SER C C 1
ATOM 6072 O O . SER C 1 91 ? 10.818 43.569 9.264 1.00 32.50 71 SER C O 1
ATOM 6075 N N . GLU C 1 92 ? 12.294 44.239 7.691 1.00 32.89 72 GLU C N 1
ATOM 6076 C CA . GLU C 1 92 ? 11.427 43.952 6.548 1.00 33.00 72 GLU C CA 1
ATOM 6077 C C . GLU C 1 92 ? 11.065 42.463 6.492 1.00 32.00 72 GLU C C 1
ATOM 6078 O O . GLU C 1 92 ? 9.909 42.106 6.227 1.00 31.73 72 GLU C O 1
ATOM 6084 N N . ASP C 1 93 ? 12.051 41.608 6.767 1.00 31.34 73 ASP C N 1
ATOM 6085 C CA . ASP C 1 93 ? 11.843 40.160 6.765 1.00 30.58 73 ASP C CA 1
ATOM 6086 C C . ASP C 1 93 ? 10.938 39.688 7.902 1.00 29.79 73 ASP C C 1
ATOM 6087 O O . ASP C 1 93 ? 10.136 38.775 7.709 1.00 29.40 73 ASP C O 1
ATOM 6092 N N . GLU C 1 94 ? 11.068 40.291 9.086 1.00 29.22 74 GLU C N 1
ATOM 6093 C CA . GLU C 1 94 ? 10.174 39.951 10.196 1.00 28.55 74 GLU C CA 1
ATOM 6094 C C . GLU C 1 94 ? 8.726 40.321 9.864 1.00 28.09 74 GLU C C 1
ATOM 6095 O O . GLU C 1 94 ? 7.803 39.547 10.138 1.00 27.60 74 GLU C O 1
ATOM 6101 N N . ARG C 1 95 ? 8.530 41.495 9.268 1.00 27.73 75 ARG C N 1
ATOM 6102 C CA . ARG C 1 95 ? 7.177 41.943 8.914 1.00 27.92 75 ARG C CA 1
ATOM 6103 C C . ARG C 1 95 ? 6.539 41.055 7.843 1.00 27.94 75 ARG C C 1
ATOM 6104 O O . ARG C 1 95 ? 5.327 40.812 7.877 1.00 27.19 75 ARG C O 1
ATOM 6112 N N . ARG C 1 96 ? 7.357 40.576 6.902 1.00 28.13 76 ARG C N 1
ATOM 6113 C CA . ARG C 1 96 ? 6.908 39.648 5.854 1.00 28.59 76 ARG C CA 1
ATOM 6114 C C . ARG C 1 96 ? 6.354 38.342 6.435 1.00 27.84 76 ARG C C 1
ATOM 6115 O O . ARG C 1 96 ? 5.311 37.845 5.982 1.00 27.03 76 ARG C O 1
ATOM 6123 N N . VAL C 1 97 ? 7.044 37.802 7.441 1.00 27.25 77 VAL C N 1
ATOM 6124 C CA . VAL C 1 97 ? 6.595 36.598 8.142 1.00 27.00 77 VAL C CA 1
ATOM 6125 C C . VAL C 1 97 ? 5.207 36.813 8.760 1.00 26.49 77 VAL C C 1
ATOM 6126 O O . VAL C 1 97 ? 4.303 35.978 8.596 1.00 26.34 77 VAL C O 1
ATOM 6130 N N . ILE C 1 98 ? 5.035 37.932 9.458 1.00 25.68 78 ILE C N 1
ATOM 6131 C CA . ILE C 1 98 ? 3.741 38.256 10.066 1.00 25.41 78 ILE C CA 1
ATOM 6132 C C . ILE C 1 98 ? 2.658 38.405 8.995 1.00 25.41 78 ILE C C 1
ATOM 6133 O O . ILE C 1 98 ? 1.578 37.824 9.120 1.00 25.01 78 ILE C O 1
ATOM 6138 N N . LEU C 1 99 ? 2.962 39.159 7.936 1.00 25.36 79 LEU C N 1
ATOM 6139 C CA . LEU C 1 99 ? 1.985 39.451 6.888 1.00 25.43 79 LEU C CA 1
ATOM 6140 C C . LEU C 1 99 ? 1.508 38.222 6.134 1.00 24.84 79 LEU C C 1
ATOM 6141 O O . LEU C 1 99 ? 0.314 38.094 5.841 1.00 24.09 79 LEU C O 1
ATOM 6146 N N . LEU C 1 100 ? 2.436 37.329 5.804 1.00 24.03 80 LEU C N 1
ATOM 6147 C CA . LEU C 1 100 ? 2.077 36.111 5.081 1.00 23.85 80 LEU C CA 1
ATOM 6148 C C . LEU C 1 100 ? 1.220 35.203 5.949 1.00 23.41 80 LEU C C 1
ATOM 6149 O O . LEU C 1 100 ? 0.256 34.605 5.472 1.00 23.07 80 LEU C O 1
ATOM 6154 N N . ASN C 1 101 ? 1.554 35.122 7.231 1.00 23.00 81 ASN C N 1
ATOM 6155 C CA . ASN C 1 101 ? 0.733 34.359 8.155 1.00 22.98 81 ASN C CA 1
ATOM 6156 C C . ASN C 1 101 ? -0.669 34.942 8.326 1.00 22.50 81 ASN C C 1
ATOM 6157 O O . ASN C 1 101 ? -1.660 34.208 8.289 1.00 22.18 81 ASN C O 1
ATOM 6162 N N . LEU C 1 102 ? -0.763 36.262 8.481 1.00 22.30 82 LEU C N 1
ATOM 6163 C CA . LEU C 1 102 ? -2.076 36.899 8.573 1.00 22.22 82 LEU C CA 1
ATOM 6164 C C . LEU C 1 102 ? -2.869 36.642 7.292 1.00 22.27 82 LEU C C 1
ATOM 6165 O O . LEU C 1 102 ? -4.075 36.391 7.334 1.00 22.50 82 LEU C O 1
ATOM 6170 N N . GLY C 1 103 ? -2.178 36.702 6.156 1.00 22.28 83 GLY C N 1
ATOM 6171 C CA . GLY C 1 103 ? -2.804 36.470 4.857 1.00 22.38 83 GLY C CA 1
ATOM 6172 C C . GLY C 1 103 ? -3.445 35.097 4.787 1.00 21.97 83 GLY C C 1
ATOM 6173 O O . GLY C 1 103 ? -4.623 34.967 4.439 1.00 22.06 83 GLY C O 1
ATOM 6174 N N . PHE C 1 104 ? -2.674 34.072 5.142 1.00 21.90 84 PHE C N 1
ATOM 6175 C CA . PHE C 1 104 ? -3.174 32.704 5.119 1.00 21.44 84 PHE C CA 1
ATOM 6176 C C . PHE C 1 104 ? -4.300 32.461 6.123 1.00 21.42 84 PHE C C 1
ATOM 6177 O O . PHE C 1 104 ? -5.343 31.908 5.772 1.00 21.02 84 PHE C O 1
ATOM 6185 N N . PHE C 1 105 ? -4.090 32.869 7.370 1.00 21.11 85 PHE C N 1
ATOM 6186 C CA . PHE C 1 105 ? -5.072 32.580 8.412 1.00 21.16 85 PHE C CA 1
ATOM 6187 C C . PHE C 1 105 ? -6.380 33.346 8.222 1.00 21.37 85 PHE C C 1
ATOM 6188 O O . PHE C 1 105 ? -7.436 32.870 8.643 1.00 21.77 85 PHE C O 1
ATOM 6196 N N . SER C 1 106 ? -6.305 34.523 7.595 1.00 21.51 86 SER C N 1
ATOM 6197 C CA . SER C 1 106 ? -7.471 35.412 7.467 1.00 21.53 86 SER C CA 1
ATOM 6198 C C . SER C 1 106 ? -8.650 34.772 6.736 1.00 22.04 86 SER C C 1
ATOM 6199 O O . SER C 1 106 ? -9.800 35.084 7.035 1.00 22.35 86 SER C O 1
ATOM 6202 N N . THR C 1 107 ? -8.360 33.884 5.784 1.00 21.81 87 THR C N 1
ATOM 6203 C CA . THR C 1 107 ? -9.401 33.179 5.036 1.00 22.49 87 THR C CA 1
ATOM 6204 C C . THR C 1 107 ? -9.490 31.690 5.371 1.00 22.63 87 THR C C 1
ATOM 6205 O O . THR C 1 107 ? -10.518 31.063 5.124 1.00 22.10 87 THR C O 1
ATOM 6209 N N . ALA C 1 108 ? -8.416 31.129 5.933 1.00 22.83 88 ALA C N 1
ATOM 6210 C CA . ALA C 1 108 ? -8.377 29.690 6.211 1.00 23.72 88 ALA C CA 1
ATOM 6211 C C . ALA C 1 108 ? -9.460 29.273 7.206 1.00 24.06 88 ALA C C 1
ATOM 6212 O O . ALA C 1 108 ? -10.092 28.225 7.036 1.00 23.81 88 ALA C O 1
ATOM 6214 N N . GLU C 1 109 ? -9.692 30.108 8.221 1.00 24.74 89 GLU C N 1
ATOM 6215 C CA . GLU C 1 109 ? -10.707 29.820 9.233 1.00 25.35 89 GLU C CA 1
ATOM 6216 C C . GLU C 1 109 ? -12.114 29.860 8.624 1.00 24.98 89 GLU C C 1
ATOM 6217 O O . GLU C 1 109 ? -12.959 29.032 8.965 1.00 24.69 89 GLU C O 1
ATOM 6223 N N . SER C 1 110 ? -12.359 30.806 7.709 1.00 24.23 90 SER C N 1
ATOM 6224 C CA . SER C 1 110 ? -13.609 30.836 6.943 1.00 24.23 90 SER C CA 1
ATOM 6225 C C . SER C 1 110 ? -13.830 29.526 6.158 1.00 23.31 90 SER C C 1
ATOM 6226 O O . SER C 1 110 ? -14.939 28.994 6.119 1.00 22.81 90 SER C O 1
ATOM 6229 N N . LEU C 1 111 ? -12.766 29.003 5.557 1.00 21.91 91 LEU C N 1
ATOM 6230 C CA . LEU C 1 111 ? -12.859 27.760 4.782 1.00 21.36 91 LEU C CA 1
ATOM 6231 C C . LEU C 1 111 ? -13.244 26.584 5.684 1.00 20.92 91 LEU C C 1
ATOM 6232 O O . LEU C 1 111 ? -14.086 25.759 5.310 1.00 20.69 91 LEU C O 1
ATOM 6237 N N . VAL C 1 112 ? -12.634 26.526 6.872 1.00 20.29 92 VAL C N 1
ATOM 6238 C CA . VAL C 1 112 ? -12.928 25.475 7.856 1.00 19.99 92 VAL C CA 1
ATOM 6239 C C . VAL C 1 112 ? -14.374 25.593 8.329 1.00 20.18 92 VAL C C 1
ATOM 6240 O O . VAL C 1 112 ? -15.113 24.611 8.353 1.00 19.71 92 VAL C O 1
ATOM 6244 N N . GLY C 1 113 ? -14.766 26.803 8.722 1.00 20.08 93 GLY C N 1
ATOM 6245 C CA . GLY C 1 113 ? -16.138 27.048 9.178 1.00 20.90 93 GLY C CA 1
ATOM 6246 C C . GLY C 1 113 ? -17.189 26.675 8.152 1.00 21.30 93 GLY C C 1
ATOM 6247 O O . GLY C 1 113 ? -18.174 26.009 8.473 1.00 21.35 93 GLY C O 1
ATOM 6248 N N . ASN C 1 114 ? -16.980 27.107 6.911 1.00 21.62 94 ASN C N 1
ATOM 6249 C CA . ASN C 1 114 ? -17.890 26.783 5.818 1.00 22.42 94 ASN C CA 1
ATOM 6250 C C . ASN C 1 114 ? -17.987 25.279 5.569 1.00 22.07 94 ASN C C 1
ATOM 6251 O O . ASN C 1 114 ? -19.065 24.758 5.275 1.00 22.22 94 ASN C O 1
ATOM 6256 N N . ASN C 1 115 ? -16.867 24.577 5.713 1.00 21.28 95 ASN C N 1
ATOM 6257 C CA . ASN C 1 115 ? -16.868 23.126 5.544 1.00 21.33 95 ASN C CA 1
ATOM 6258 C C . ASN C 1 115 ? -17.644 22.416 6.650 1.00 20.82 95 ASN C C 1
ATOM 6259 O O . ASN C 1 115 ? -18.363 21.455 6.379 1.00 20.95 95 ASN C O 1
ATOM 6264 N N . ILE C 1 116 ? -17.508 22.892 7.890 1.00 20.81 96 ILE C N 1
ATOM 6265 C CA . ILE C 1 116 ? -18.299 22.348 9.005 1.00 20.45 96 ILE C CA 1
ATOM 6266 C C . ILE C 1 116 ? -19.797 22.428 8.691 1.00 21.10 96 ILE C C 1
ATOM 6267 O O . ILE C 1 116 ? -20.530 21.450 8.845 1.00 20.93 96 ILE C O 1
ATOM 6272 N N . VAL C 1 117 ? -20.244 23.602 8.253 1.00 21.31 97 VAL C N 1
ATOM 6273 C CA . VAL C 1 117 ? -21.671 23.843 8.060 1.00 22.49 97 VAL C CA 1
ATOM 6274 C C . VAL C 1 117 ? -22.175 23.158 6.792 1.00 23.27 97 VAL C C 1
ATOM 6275 O O . VAL C 1 117 ? -23.162 22.420 6.836 1.00 23.94 97 VAL C O 1
ATOM 6279 N N . LEU C 1 118 ? -21.473 23.393 5.687 1.00 23.63 98 LEU C N 1
ATOM 6280 C CA . LEU C 1 118 ? -21.962 23.018 4.362 1.00 24.52 98 LEU C CA 1
ATOM 6281 C C . LEU C 1 118 ? -21.632 21.586 3.948 1.00 24.64 98 LEU C C 1
ATOM 6282 O O . LEU C 1 118 ? -22.289 21.044 3.060 1.00 25.43 98 LEU C O 1
ATOM 6287 N N . ALA C 1 119 ? -20.642 20.970 4.595 1.00 24.42 99 ALA C N 1
ATOM 6288 C CA . ALA C 1 119 ? -20.243 19.603 4.250 1.00 24.37 99 ALA C CA 1
ATOM 6289 C C . ALA C 1 119 ? -20.431 18.581 5.375 1.00 24.41 99 ALA C C 1
ATOM 6290 O O . ALA C 1 119 ? -21.031 17.528 5.160 1.00 25.26 99 ALA C O 1
ATOM 6292 N N . ILE C 1 120 ? -19.911 18.887 6.564 1.00 23.58 100 ILE C N 1
ATOM 6293 C CA . ILE C 1 120 ? -19.807 17.897 7.645 1.00 23.13 100 ILE C CA 1
ATOM 6294 C C . ILE C 1 120 ? -21.125 17.692 8.407 1.00 23.02 100 ILE C C 1
ATOM 6295 O O . ILE C 1 120 ? -21.557 16.550 8.628 1.00 23.38 100 ILE C O 1
ATOM 6300 N N . PHE C 1 121 ? -21.759 18.799 8.803 1.00 22.57 101 PHE C N 1
ATOM 6301 C CA . PHE C 1 121 ? -22.887 18.763 9.754 1.00 22.23 101 PHE C CA 1
ATOM 6302 C C . PHE C 1 121 ? -24.018 17.825 9.338 1.00 22.23 101 PHE C C 1
ATOM 6303 O O . PHE C 1 121 ? -24.526 17.055 10.167 1.00 21.83 101 PHE C O 1
ATOM 6311 N N . LYS C 1 122 ? -24.408 17.898 8.063 1.00 22.37 102 LYS C N 1
ATOM 6312 C CA . LYS C 1 122 ? -25.517 17.098 7.537 1.00 23.13 102 LYS C CA 1
ATOM 6313 C C . LYS C 1 122 ? -25.288 15.603 7.740 1.00 23.26 102 LYS C C 1
ATOM 6314 O O . LYS C 1 122 ? -26.228 14.856 8.043 1.00 23.13 102 LYS C O 1
ATOM 6320 N N . HIS C 1 123 ? -24.031 15.187 7.590 1.00 23.10 103 HIS C N 1
ATOM 6321 C CA . HIS C 1 123 ? -23.691 13.763 7.571 1.00 23.55 103 HIS C CA 1
ATOM 6322 C C . HIS C 1 123 ? -23.239 13.193 8.900 1.00 23.47 103 HIS C C 1
ATOM 6323 O O . HIS C 1 123 ? -23.116 11.973 9.039 1.00 23.87 103 HIS C O 1
ATOM 6330 N N . VAL C 1 124 ? -23.006 14.066 9.878 1.00 22.96 104 VAL C N 1
ATOM 6331 C CA . VAL C 1 124 ? -22.758 13.610 11.236 1.00 23.25 104 VAL C CA 1
ATOM 6332 C C . VAL C 1 124 ? -24.118 13.526 11.920 1.00 23.20 104 VAL C C 1
ATOM 6333 O O . VAL C 1 124 ? -24.642 14.517 12.443 1.00 23.43 104 VAL C O 1
ATOM 6337 N N . THR C 1 125 ? -24.692 12.329 11.868 1.00 23.38 105 THR C N 1
ATOM 6338 C CA . THR C 1 125 ? -26.079 12.095 12.275 1.00 23.86 105 THR C CA 1
ATOM 6339 C C . THR C 1 125 ? -26.176 11.800 13.772 1.00 24.19 105 THR C C 1
ATOM 6340 O O . THR C 1 125 ? -26.670 10.742 14.187 1.00 24.72 105 THR C O 1
ATOM 6344 N N . ASN C 1 126 ? -25.723 12.751 14.588 1.00 23.81 106 ASN C N 1
ATOM 6345 C CA . ASN C 1 126 ? -25.660 12.553 16.031 1.00 23.22 106 ASN C CA 1
ATOM 6346 C C . ASN C 1 126 ? -25.717 13.913 16.730 1.00 22.72 106 ASN C C 1
ATOM 6347 O O . ASN C 1 126 ? -24.923 14.801 16.412 1.00 22.45 106 ASN C O 1
ATOM 6352 N N . PRO C 1 127 ? -26.669 14.088 17.669 1.00 22.81 107 PRO C N 1
ATOM 6353 C CA . PRO C 1 127 ? -26.888 15.418 18.258 1.00 22.29 107 PRO C CA 1
ATOM 6354 C C . PRO C 1 127 ? -25.746 15.941 19.133 1.00 21.96 107 PRO C C 1
ATOM 6355 O O . PRO C 1 127 ? -25.424 17.132 19.054 1.00 21.64 107 PRO C O 1
ATOM 6359 N N . GLU C 1 128 ? -25.131 15.081 19.944 1.00 21.75 108 GLU C N 1
ATOM 6360 C CA . GLU C 1 128 ? -24.038 15.546 20.795 1.00 21.34 108 GLU C CA 1
ATOM 6361 C C . GLU C 1 128 ? -22.791 15.927 19.988 1.00 20.77 108 GLU C C 1
ATOM 6362 O O . GLU C 1 128 ? -22.133 16.905 20.311 1.00 20.63 108 GLU C O 1
ATOM 6368 N N . ALA C 1 129 ? -22.491 15.190 18.924 1.00 20.17 109 ALA C N 1
ATOM 6369 C CA . ALA C 1 129 ? -21.411 15.598 18.016 1.00 19.99 109 ALA C CA 1
ATOM 6370 C C . ALA C 1 129 ? -21.757 16.920 17.316 1.00 20.03 109 ALA C C 1
ATOM 6371 O O . ALA C 1 129 ? -20.891 17.792 17.142 1.00 20.37 109 ALA C O 1
ATOM 6373 N N . ARG C 1 130 ? -23.023 17.077 16.929 1.00 19.76 110 ARG C N 1
ATOM 6374 C CA . ARG C 1 130 ? -23.489 18.326 16.309 1.00 20.15 110 ARG C CA 1
ATOM 6375 C C . ARG C 1 130 ? -23.379 19.523 17.255 1.00 20.22 110 ARG C C 1
ATOM 6376 O O . ARG C 1 130 ? -23.029 20.631 16.816 1.00 19.77 110 ARG C O 1
ATOM 6384 N N . GLN C 1 131 ? -23.654 19.307 18.545 1.00 20.49 111 GLN C N 1
ATOM 6385 C CA . GLN C 1 131 ? -23.432 20.360 19.550 1.00 20.77 111 GLN C CA 1
ATOM 6386 C C . GLN C 1 131 ? -21.984 20.819 19.490 1.00 20.09 111 GLN C C 1
ATOM 6387 O O . GLN C 1 131 ? -21.720 22.029 19.466 1.00 19.73 111 GLN C O 1
ATOM 6393 N N . TYR C 1 132 ? -21.041 19.865 19.456 1.00 19.57 112 TYR C N 1
ATOM 6394 C CA . TYR C 1 132 ? -19.641 20.256 19.330 1.00 19.56 112 TYR C CA 1
ATOM 6395 C C . TYR C 1 132 ? -19.388 21.045 18.041 1.00 18.99 112 TYR C C 1
ATOM 6396 O O . TYR C 1 132 ? -18.687 22.065 18.055 1.00 18.79 112 TYR C O 1
ATOM 6405 N N . LEU C 1 133 ? -19.937 20.563 16.928 1.00 18.58 113 LEU C N 1
ATOM 6406 C CA . LEU C 1 133 ? -19.734 21.219 15.643 1.00 18.58 113 LEU C CA 1
ATOM 6407 C C . LEU C 1 133 ? -20.166 22.688 15.670 1.00 18.52 113 LEU C C 1
ATOM 6408 O O . LEU C 1 133 ? -19.484 23.552 15.096 1.00 19.26 113 LEU C O 1
ATOM 6413 N N . LEU C 1 134 ? -21.275 22.971 16.342 1.00 18.74 114 LEU C N 1
ATOM 6414 C CA . LEU C 1 134 ? -21.762 24.349 16.465 1.00 18.79 114 LEU C CA 1
ATOM 6415 C C . LEU C 1 134 ? -20.812 25.225 17.292 1.00 18.82 114 LEU C C 1
ATOM 6416 O O . LEU C 1 134 ? -20.579 26.386 16.949 1.00 18.80 114 LEU C O 1
ATOM 6421 N N . ARG C 1 135 ? -20.232 24.661 18.349 1.00 18.73 115 ARG C N 1
ATOM 6422 C CA . ARG C 1 135 ? -19.210 25.390 19.101 1.00 18.66 115 ARG C CA 1
ATOM 6423 C C . ARG C 1 135 ? -17.979 25.648 18.227 1.00 18.55 115 ARG C C 1
ATOM 6424 O O . ARG C 1 135 ? -17.435 26.769 18.209 1.00 18.33 115 ARG C O 1
ATOM 6432 N N . GLN C 1 136 ? -17.547 24.616 17.498 1.00 17.84 116 GLN C N 1
ATOM 6433 C CA . GLN C 1 136 ? -16.361 24.747 16.643 1.00 18.10 116 GLN C CA 1
ATOM 6434 C C . GLN C 1 136 ? -16.579 25.812 15.578 1.00 17.82 116 GLN C C 1
ATOM 6435 O O . GLN C 1 136 ? -15.684 26.602 15.311 1.00 18.34 116 GLN C O 1
ATOM 6441 N N . ALA C 1 137 ? -17.764 25.821 14.964 1.00 17.91 117 ALA C N 1
ATOM 6442 C CA . ALA C 1 137 ? -18.025 26.760 13.876 1.00 17.95 117 ALA C CA 1
ATOM 6443 C C . ALA C 1 137 ? -18.023 28.179 14.430 1.00 17.99 117 ALA C C 1
ATOM 6444 O O . ALA C 1 137 ? -17.472 29.085 13.803 1.00 17.80 117 ALA C O 1
ATOM 6446 N N . PHE C 1 138 ? -18.575 28.356 15.628 1.00 17.69 118 PHE C N 1
ATOM 6447 C CA . PHE C 1 138 ? -18.505 29.663 16.274 1.00 18.14 118 PHE C CA 1
ATOM 6448 C C . PHE C 1 138 ? -17.050 30.060 16.546 1.00 17.88 118 PHE C C 1
ATOM 6449 O O . PHE C 1 138 ? -16.656 31.190 16.273 1.00 18.27 118 PHE C O 1
ATOM 6457 N N . GLU C 1 139 ? -16.240 29.132 17.053 1.00 17.69 119 GLU C N 1
ATOM 6458 C CA . GLU C 1 139 ? -14.824 29.441 17.271 1.00 17.93 119 GLU C CA 1
ATOM 6459 C C . GLU C 1 139 ? -14.113 29.869 15.989 1.00 18.25 119 GLU C C 1
ATOM 6460 O O . GLU C 1 139 ? -13.263 30.757 16.037 1.00 18.10 119 GLU C O 1
ATOM 6466 N N . GLU C 1 140 ? -14.476 29.269 14.849 1.00 18.37 120 GLU C N 1
ATOM 6467 C CA . GLU C 1 140 ? -13.930 29.721 13.560 1.00 19.63 120 GLU C CA 1
ATOM 6468 C C . GLU C 1 140 ? -14.267 31.185 13.310 1.00 19.01 120 GLU C C 1
ATOM 6469 O O . GLU C 1 140 ? -13.429 31.938 12.811 1.00 19.06 120 GLU C O 1
ATOM 6475 N N . ALA C 1 141 ? -15.493 31.585 13.656 1.00 18.40 121 ALA C N 1
ATOM 6476 C CA . ALA C 1 141 ? -15.908 32.981 13.506 1.00 18.26 121 ALA C CA 1
ATOM 6477 C C . ALA C 1 141 ? -15.081 33.910 14.399 1.00 17.92 121 ALA C C 1
ATOM 6478 O O . ALA C 1 141 ? -14.679 34.996 13.965 1.00 18.68 121 ALA C O 1
ATOM 6480 N N . VAL C 1 142 ? -14.797 33.474 15.625 1.00 17.12 122 VAL C N 1
ATOM 6481 C CA . VAL C 1 142 ? -13.951 34.259 16.529 1.00 17.61 122 VAL C CA 1
ATOM 6482 C C . VAL C 1 142 ? -12.550 34.414 15.941 1.00 17.58 122 VAL C C 1
ATOM 6483 O O . VAL C 1 142 ? -11.961 35.501 15.992 1.00 17.76 122 VAL C O 1
ATOM 6487 N N . HIS C 1 143 ? -12.026 33.338 15.355 1.00 17.56 123 HIS C N 1
ATOM 6488 C CA . HIS C 1 143 ? -10.694 33.407 14.748 1.00 18.11 123 HIS C CA 1
ATOM 6489 C C . HIS C 1 143 ? -10.673 34.367 13.559 1.00 18.21 123 HIS C C 1
ATOM 6490 O O . HIS C 1 143 ? -9.725 35.129 13.394 1.00 18.82 123 HIS C O 1
ATOM 6497 N N . THR C 1 144 ? -11.725 34.341 12.739 1.00 17.82 124 THR C N 1
ATOM 6498 C CA . THR C 1 144 ? -11.845 35.265 11.613 1.00 18.89 124 THR C CA 1
ATOM 6499 C C . THR C 1 144 ? -11.860 36.720 12.107 1.00 18.68 124 THR C C 1
ATOM 6500 O O . THR C 1 144 ? -11.151 37.583 11.560 1.00 19.11 124 THR C O 1
ATOM 6504 N N . HIS C 1 145 ? -12.652 36.979 13.147 1.00 18.99 125 HIS C N 1
ATOM 6505 C CA . HIS C 1 145 ? -12.685 38.298 13.804 1.00 19.16 125 HIS C CA 1
ATOM 6506 C C . HIS C 1 145 ? -11.275 38.735 14.229 1.00 19.54 125 HIS C C 1
ATOM 6507 O O . HIS C 1 145 ? -10.881 39.887 14.025 1.00 19.44 125 HIS C O 1
ATOM 6514 N N . THR C 1 146 ? -10.521 37.802 14.796 1.00 19.34 126 THR C N 1
ATOM 6515 C CA . THR C 1 146 ? -9.149 38.052 15.225 1.00 19.90 126 THR C CA 1
ATOM 6516 C C . THR C 1 146 ? -8.308 38.701 14.125 1.00 19.96 126 THR C C 1
ATOM 6517 O O . THR C 1 146 ? -7.598 39.679 14.373 1.00 19.56 126 THR C O 1
ATOM 6521 N N . PHE C 1 147 ? -8.400 38.175 12.905 1.00 19.86 127 PHE C N 1
ATOM 6522 C CA . PHE C 1 147 ? -7.574 38.709 11.822 1.00 20.66 127 PHE C CA 1
ATOM 6523 C C . PHE C 1 147 ? -8.017 40.072 11.319 1.00 20.85 127 PHE C C 1
ATOM 6524 O O . PHE C 1 147 ? -7.185 40.896 10.949 1.00 21.34 127 PHE C O 1
ATOM 6532 N N . LEU C 1 148 ? -9.321 40.325 11.360 1.00 20.99 128 LEU C N 1
ATOM 6533 C CA . LEU C 1 148 ? -9.826 41.671 11.107 1.00 21.38 128 LEU C CA 1
ATOM 6534 C C . LEU C 1 148 ? -9.279 42.646 12.153 1.00 21.17 128 LEU C C 1
ATOM 6535 O O . LEU C 1 148 ? -8.799 43.734 11.814 1.00 21.34 128 LEU C O 1
ATOM 6540 N N . TYR C 1 149 ? -9.356 42.243 13.420 1.00 20.41 129 TYR C N 1
ATOM 6541 C CA . TYR C 1 149 ? -8.910 43.075 14.543 1.00 20.67 129 TYR C CA 1
ATOM 6542 C C . TYR C 1 149 ? -7.415 43.414 14.444 1.00 20.47 129 TYR C C 1
ATOM 6543 O O . TYR C 1 149 ? -7.019 44.570 14.648 1.00 21.12 129 TYR C O 1
ATOM 6552 N N . ILE C 1 150 ? -6.595 42.421 14.105 1.00 20.49 130 ILE C N 1
ATOM 6553 C CA . ILE C 1 150 ? -5.157 42.641 13.936 1.00 20.85 130 ILE C CA 1
ATOM 6554 C C . ILE C 1 150 ? -4.899 43.631 12.782 1.00 21.95 130 ILE C C 1
ATOM 6555 O O . ILE C 1 150 ? -4.100 44.558 12.929 1.00 21.79 130 ILE C O 1
ATOM 6560 N N . CYS C 1 151 ? -5.604 43.454 11.662 1.00 22.95 131 CYS C N 1
ATOM 6561 C CA . CYS C 1 151 ? -5.456 44.347 10.501 1.00 24.57 131 CYS C CA 1
ATOM 6562 C C . CYS C 1 151 ? -5.800 45.792 10.840 1.00 25.04 131 CYS C C 1
ATOM 6563 O O . CYS C 1 151 ? -5.057 46.715 10.491 1.00 25.74 131 CYS C O 1
ATOM 6566 N N . GLU C 1 152 ? -6.928 45.984 11.516 1.00 25.76 132 GLU C N 1
ATOM 6567 C CA . GLU C 1 152 ? -7.380 47.326 11.873 1.00 27.05 132 GLU C CA 1
ATOM 6568 C C . GLU C 1 152 ? -6.458 47.969 12.907 1.00 27.02 132 GLU C C 1
ATOM 6569 O O . GLU C 1 152 ? -6.173 49.167 12.824 1.00 27.31 132 GLU C O 1
ATOM 6575 N N . SER C 1 153 ? -5.972 47.166 13.851 1.00 26.50 133 SER C N 1
ATOM 6576 C CA . SER C 1 153 ? -5.026 47.646 14.861 1.00 26.70 133 SER C CA 1
ATOM 6577 C C . SER C 1 153 ? -3.708 48.138 14.262 1.00 26.80 133 SER C C 1
ATOM 6578 O O . SER C 1 153 ? -3.210 49.191 14.662 1.00 27.01 133 SER C O 1
ATOM 6581 N N . LEU C 1 154 ? -3.151 47.389 13.310 1.00 27.04 134 LEU C N 1
ATOM 6582 C CA . LEU C 1 154 ? -1.847 47.731 12.735 1.00 27.45 134 LEU C CA 1
ATOM 6583 C C . LEU C 1 154 ? -1.923 48.712 11.561 1.00 27.86 134 LEU C C 1
ATOM 6584 O O . LEU C 1 154 ? -0.890 49.207 11.097 1.00 28.81 134 LEU C O 1
ATOM 6589 N N . GLY C 1 155 ? -3.137 48.994 11.093 1.00 27.83 135 GLY C N 1
ATOM 6590 C CA . GLY C 1 155 ? -3.336 49.879 9.946 1.00 28.38 135 GLY C CA 1
ATOM 6591 C C . GLY C 1 155 ? -2.959 49.226 8.629 1.00 28.29 135 GLY C C 1
ATOM 6592 O O . GLY C 1 155 ? -2.546 49.908 7.676 1.00 28.82 135 GLY C O 1
ATOM 6593 N N . LEU C 1 156 ? -3.098 47.903 8.570 1.00 27.63 136 LEU C N 1
ATOM 6594 C CA . LEU C 1 156 ? -2.865 47.151 7.339 1.00 28.03 136 LEU C CA 1
ATOM 6595 C C . LEU C 1 156 ? -4.000 47.367 6.346 1.00 28.37 136 LEU C C 1
ATOM 6596 O O . LEU C 1 156 ? -5.106 47.739 6.736 1.00 29.07 136 LEU C O 1
ATOM 6601 N N . ASP C 1 157 ? -3.723 47.139 5.065 1.00 28.75 137 ASP C N 1
ATOM 6602 C CA . ASP C 1 157 ? -4.769 47.147 4.043 1.00 29.41 137 ASP C CA 1
ATOM 6603 C C . ASP C 1 157 ? -5.505 45.813 4.159 1.00 28.71 137 ASP C C 1
ATOM 6604 O O . ASP C 1 157 ? -4.977 44.790 3.734 1.00 28.54 137 ASP C O 1
ATOM 6609 N N . GLU C 1 158 ? -6.703 45.828 4.752 1.00 28.82 138 GLU C N 1
ATOM 6610 C CA . GLU C 1 158 ? -7.445 44.584 5.050 1.00 28.68 138 GLU C CA 1
ATOM 6611 C C . GLU C 1 158 ? -7.763 43.763 3.791 1.00 28.30 138 GLU C C 1
ATOM 6612 O O . GLU C 1 158 ? -7.748 42.531 3.822 1.00 27.50 138 GLU C O 1
ATOM 6618 N N . LYS C 1 159 ? -8.032 44.456 2.686 1.00 28.54 139 LYS C N 1
ATOM 6619 C CA . LYS C 1 159 ? -8.339 43.795 1.420 1.00 28.96 139 LYS C CA 1
ATOM 6620 C C . LYS C 1 159 ? -7.119 43.072 0.851 1.00 28.67 139 LYS C C 1
ATOM 6621 O O . LYS C 1 159 ? -7.227 41.971 0.308 1.00 28.79 139 LYS C O 1
ATOM 6627 N N . GLU C 1 160 ? -5.955 43.686 1.012 1.00 28.12 140 GLU C N 1
ATOM 6628 C CA . GLU C 1 160 ? -4.690 43.063 0.652 1.00 27.80 140 GLU C CA 1
ATOM 6629 C C . GLU C 1 160 ? -4.449 41.782 1.462 1.00 26.59 140 GLU C C 1
ATOM 6630 O O . GLU C 1 160 ? -4.064 40.752 0.907 1.00 26.87 140 GLU C O 1
ATOM 6636 N N . ILE C 1 161 ? -4.692 41.843 2.768 1.00 25.20 141 ILE C N 1
ATOM 6637 C CA . ILE C 1 161 ? -4.444 40.696 3.643 1.00 23.95 141 ILE C CA 1
ATOM 6638 C C . ILE C 1 161 ? -5.460 39.586 3.376 1.00 22.96 141 ILE C C 1
ATOM 6639 O O . ILE C 1 161 ? -5.085 38.434 3.155 1.00 22.72 141 ILE C O 1
ATOM 6644 N N . PHE C 1 162 ? -6.742 39.935 3.386 1.00 22.17 142 PHE C N 1
ATOM 6645 C CA . PHE C 1 162 ? -7.783 38.932 3.173 1.00 21.92 142 PHE C CA 1
ATOM 6646 C C . PHE C 1 162 ? -7.765 38.300 1.778 1.00 21.88 142 PHE C C 1
ATOM 6647 O O . PHE C 1 162 ? -8.174 37.155 1.618 1.00 22.03 142 PHE C O 1
ATOM 6655 N N . ASN C 1 163 ? -7.256 39.029 0.787 1.00 22.04 143 ASN C N 1
ATOM 6656 C CA . ASN C 1 163 ? -7.161 38.505 -0.578 1.00 22.49 143 ASN C CA 1
ATOM 6657 C C . ASN C 1 163 ? -5.850 37.767 -0.843 1.00 22.70 143 ASN C C 1
ATOM 6658 O O . ASN C 1 163 ? -5.603 37.328 -1.970 1.00 23.25 143 ASN C O 1
ATOM 6663 N N . ALA C 1 164 ? -5.018 37.618 0.187 1.00 22.49 144 ALA C N 1
ATOM 6664 C CA . ALA C 1 164 ? -3.685 37.024 0.005 1.00 23.44 144 ALA C CA 1
ATOM 6665 C C . ALA C 1 164 ? -3.728 35.662 -0.677 1.00 23.97 144 ALA C C 1
ATOM 6666 O O . ALA C 1 164 ? -2.866 35.365 -1.510 1.00 24.66 144 ALA C O 1
ATOM 6668 N N . TYR C 1 165 ? -4.736 34.847 -0.354 1.00 24.49 145 TYR C N 1
ATOM 6669 C CA . TYR C 1 165 ? -4.813 33.498 -0.926 1.00 25.08 145 TYR C CA 1
ATOM 6670 C C . TYR C 1 165 ? -5.106 33.482 -2.434 1.00 25.37 145 TYR C C 1
ATOM 6671 O O . TYR C 1 165 ? -5.032 32.439 -3.072 1.00 25.89 145 TYR C O 1
ATOM 6680 N N . ASN C 1 166 ? -5.420 34.652 -2.988 1.00 25.81 146 ASN C N 1
ATOM 6681 C CA . ASN C 1 166 ? -5.540 34.822 -4.436 1.00 26.84 146 ASN C CA 1
ATOM 6682 C C . ASN C 1 166 ? -4.327 35.516 -5.059 1.00 26.99 146 ASN C C 1
ATOM 6683 O O . ASN C 1 166 ? -4.236 35.620 -6.281 1.00 27.82 146 ASN C O 1
ATOM 6688 N N . GLU C 1 167 ? -3.393 35.980 -4.228 1.00 27.00 147 GLU C N 1
ATOM 6689 C CA . GLU C 1 167 ? -2.277 36.806 -4.719 1.00 27.06 147 GLU C CA 1
ATOM 6690 C C . GLU C 1 167 ? -0.881 36.228 -4.469 1.00 26.18 147 GLU C C 1
ATOM 6691 O O . GLU C 1 167 ? 0.094 36.675 -5.082 1.00 26.55 147 GLU C O 1
ATOM 6697 N N . ARG C 1 168 ? -0.782 35.246 -3.575 1.00 25.17 148 ARG C N 1
ATOM 6698 C CA . ARG C 1 168 ? 0.521 34.682 -3.199 1.00 24.77 148 ARG C CA 1
ATOM 6699 C C . ARG C 1 168 ? 0.495 33.185 -3.465 1.00 24.18 148 ARG C C 1
ATOM 6700 O O . ARG C 1 168 ? -0.313 32.472 -2.878 1.00 23.59 148 ARG C O 1
ATOM 6708 N N . ALA C 1 169 ? 1.364 32.720 -4.364 1.00 24.03 149 ALA C N 1
ATOM 6709 C CA . ALA C 1 169 ? 1.304 31.343 -4.877 1.00 24.15 149 ALA C CA 1
ATOM 6710 C C . ALA C 1 169 ? 1.372 30.251 -3.813 1.00 23.91 149 ALA C C 1
ATOM 6711 O O . ALA C 1 169 ? 0.642 29.259 -3.899 1.00 23.41 149 ALA C O 1
ATOM 6713 N N . ALA C 1 170 ? 2.257 30.416 -2.829 1.00 23.67 150 ALA C N 1
ATOM 6714 C CA . ALA C 1 170 ? 2.426 29.393 -1.792 1.00 23.69 150 ALA C CA 1
ATOM 6715 C C . ALA C 1 170 ? 1.212 29.287 -0.857 1.00 23.47 150 ALA C C 1
ATOM 6716 O O . ALA C 1 170 ? 0.963 28.226 -0.262 1.00 23.49 150 ALA C O 1
ATOM 6718 N N . ILE C 1 171 ? 0.474 30.383 -0.716 1.00 23.17 151 ILE C N 1
ATOM 6719 C CA . ILE C 1 171 ? -0.773 30.358 0.061 1.00 23.02 151 ILE C CA 1
ATOM 6720 C C . ILE C 1 171 ? -1.874 29.739 -0.806 1.00 23.12 151 ILE C C 1
ATOM 6721 O O . ILE C 1 171 ? -2.568 28.806 -0.379 1.00 23.31 151 ILE C O 1
ATOM 6726 N N . LYS C 1 172 ? -2.004 30.236 -2.036 1.00 23.12 152 LYS C N 1
ATOM 6727 C CA . LYS C 1 172 ? -2.986 29.697 -2.984 1.00 23.59 152 LYS C CA 1
ATOM 6728 C C . LYS C 1 172 ? -2.853 28.183 -3.142 1.00 23.51 152 LYS C C 1
ATOM 6729 O O . LYS C 1 172 ? -3.856 27.472 -3.201 1.00 23.74 152 LYS C O 1
ATOM 6735 N N . ALA C 1 173 ? -1.613 27.697 -3.205 1.00 23.57 153 ALA C N 1
ATOM 6736 C CA . ALA C 1 173 ? -1.354 26.267 -3.383 1.00 23.35 153 ALA C CA 1
ATOM 6737 C C . ALA C 1 173 ? -1.980 25.418 -2.272 1.00 23.13 153 ALA C C 1
ATOM 6738 O O . ALA C 1 173 ? -2.561 24.363 -2.540 1.00 23.08 153 ALA C O 1
ATOM 6740 N N . LYS C 1 174 ? -1.865 25.876 -1.027 1.00 22.44 154 LYS C N 1
ATOM 6741 C CA . LYS C 1 174 ? -2.456 25.164 0.104 1.00 22.53 154 LYS C CA 1
ATOM 6742 C C . LYS C 1 174 ? -3.985 25.144 0.022 1.00 22.51 154 LYS C C 1
ATOM 6743 O O . LYS C 1 174 ? -4.617 24.123 0.298 1.00 22.31 154 LYS C O 1
ATOM 6749 N N . ASP C 1 175 ? -4.574 26.277 -0.343 1.00 22.39 155 ASP C N 1
ATOM 6750 C CA . ASP C 1 175 ? -6.033 26.392 -0.355 1.00 22.84 155 ASP C CA 1
ATOM 6751 C C . ASP C 1 175 ? -6.659 25.712 -1.575 1.00 23.02 155 ASP C C 1
ATOM 6752 O O . ASP C 1 175 ? -7.757 25.164 -1.475 1.00 23.00 155 ASP C O 1
ATOM 6757 N N . ASP C 1 176 ? -5.954 25.739 -2.707 1.00 23.11 156 ASP C N 1
ATOM 6758 C CA . ASP C 1 176 ? -6.373 24.993 -3.901 1.00 23.79 156 ASP C CA 1
ATOM 6759 C C . ASP C 1 176 ? -6.384 23.500 -3.599 1.00 23.58 156 ASP C C 1
ATOM 6760 O O . ASP C 1 176 ? -7.316 22.788 -3.987 1.00 23.45 156 ASP C O 1
ATOM 6765 N N . PHE C 1 177 ? -5.342 23.033 -2.901 1.00 23.27 157 PHE C N 1
ATOM 6766 C CA . PHE C 1 177 ? -5.268 21.648 -2.438 1.00 24.06 157 PHE C CA 1
ATOM 6767 C C . PHE C 1 177 ? -6.452 21.325 -1.532 1.00 23.89 157 PHE C C 1
ATOM 6768 O O . PHE C 1 177 ? -7.056 20.265 -1.645 1.00 23.77 157 PHE C O 1
ATOM 6776 N N . GLN C 1 178 ? -6.788 22.253 -0.641 1.00 24.15 158 GLN C N 1
ATOM 6777 C CA . GLN C 1 178 ? -7.933 22.074 0.235 1.00 25.35 158 GLN C CA 1
ATOM 6778 C C . GLN C 1 178 ? -9.237 21.895 -0.548 1.00 25.98 158 GLN C C 1
ATOM 6779 O O . GLN C 1 178 ? -10.040 21.025 -0.214 1.00 26.23 158 GLN C O 1
ATOM 6785 N N . MET C 1 179 ? -9.438 22.703 -1.589 1.00 26.86 159 MET C N 1
ATOM 6786 C CA . MET C 1 179 ? -10.666 22.610 -2.389 1.00 28.55 159 MET C CA 1
ATOM 6787 C C . MET C 1 179 ? -10.712 21.273 -3.121 1.00 29.56 159 MET C C 1
ATOM 6788 O O . MET C 1 179 ? -11.768 20.667 -3.273 1.00 29.60 159 MET C O 1
ATOM 6793 N N . GLU C 1 180 ? -9.544 20.820 -3.555 1.00 31.03 160 GLU C N 1
ATOM 6794 C CA . GLU C 1 180 ? -9.402 19.557 -4.260 1.00 33.23 160 GLU C CA 1
ATOM 6795 C C . GLU C 1 180 ? -9.815 18.388 -3.362 1.00 34.40 160 GLU C C 1
ATOM 6796 O O . GLU C 1 180 ? -10.573 17.510 -3.785 1.00 34.99 160 GLU C O 1
ATOM 6802 N N . ILE C 1 181 ? -9.344 18.412 -2.117 1.00 35.92 161 ILE C N 1
ATOM 6803 C CA . ILE C 1 181 ? -9.529 17.311 -1.164 1.00 37.56 161 ILE C CA 1
ATOM 6804 C C . ILE C 1 181 ? -10.869 17.376 -0.424 1.00 38.12 161 ILE C C 1
ATOM 6805 O O . ILE C 1 181 ? -11.252 16.426 0.263 1.00 38.98 161 ILE C O 1
ATOM 6810 N N . THR C 1 182 ? -11.577 18.492 -0.574 1.00 39.05 162 THR C N 1
ATOM 6811 C CA . THR C 1 182 ? -12.921 18.663 -0.016 1.00 39.95 162 THR C CA 1
ATOM 6812 C C . THR C 1 182 ? -13.878 17.613 -0.581 1.00 40.85 162 THR C C 1
ATOM 6813 O O . THR C 1 182 ? -14.842 17.216 0.080 1.00 41.02 162 THR C O 1
ATOM 6817 N N . GLY C 1 183 ? -13.592 17.164 -1.804 1.00 41.76 163 GLY C N 1
ATOM 6818 C CA . GLY C 1 183 ? -14.367 16.114 -2.465 1.00 42.71 163 GLY C CA 1
ATOM 6819 C C . GLY C 1 183 ? -15.739 16.585 -2.911 1.00 43.28 163 GLY C C 1
ATOM 6820 O O . GLY C 1 183 ? -15.998 17.790 -2.997 1.00 43.31 163 GLY C O 1
ATOM 6821 N N . LYS C 1 184 ? -16.619 15.629 -3.195 1.00 43.90 164 LYS C N 1
ATOM 6822 C CA . LYS C 1 184 ? -17.986 15.941 -3.606 1.00 44.43 164 LYS C CA 1
ATOM 6823 C C . LYS C 1 184 ? -18.948 16.019 -2.418 1.00 44.09 164 LYS C C 1
ATOM 6824 O O . LYS C 1 184 ? -20.166 15.949 -2.597 1.00 44.24 164 LYS C O 1
ATOM 6830 N N . VAL C 1 185 ? -18.395 16.182 -1.213 1.00 43.70 165 VAL C N 1
ATOM 6831 C CA . VAL C 1 185 ? -19.190 16.242 0.022 1.00 43.43 165 VAL C CA 1
ATOM 6832 C C . VAL C 1 185 ? -20.127 17.462 0.045 1.00 43.72 165 VAL C C 1
ATOM 6833 O O . VAL C 1 185 ? -21.216 17.403 0.620 1.00 43.49 165 VAL C O 1
ATOM 6837 N N . LEU C 1 186 ? -19.704 18.548 -0.603 1.00 44.24 166 LEU C N 1
ATOM 6838 C CA . LEU C 1 186 ? -20.504 19.778 -0.699 1.00 44.77 166 LEU C CA 1
ATOM 6839 C C . LEU C 1 186 ? -21.790 19.626 -1.511 1.00 45.21 166 LEU C C 1
ATOM 6840 O O . LEU C 1 186 ? -22.756 20.356 -1.280 1.00 45.64 166 LEU C O 1
ATOM 6845 N N . ASP C 1 187 ? -21.804 18.687 -2.458 1.00 45.53 167 ASP C N 1
ATOM 6846 C CA . ASP C 1 187 ? -22.995 18.443 -3.274 1.00 45.66 167 ASP C CA 1
ATOM 6847 C C . ASP C 1 187 ? -24.171 17.994 -2.402 1.00 45.12 167 ASP C C 1
ATOM 6848 O O . ASP C 1 187 ? -24.005 17.122 -1.548 1.00 45.01 167 ASP C O 1
ATOM 6853 N N . PRO C 1 188 ? -25.361 18.596 -2.610 1.00 44.76 168 PRO C N 1
ATOM 6854 C CA . PRO C 1 188 ? -26.535 18.279 -1.787 1.00 44.00 168 PRO C CA 1
ATOM 6855 C C . PRO C 1 188 ? -27.064 16.858 -1.985 1.00 43.37 168 PRO C C 1
ATOM 6856 O O . PRO C 1 188 ? -27.861 16.379 -1.173 1.00 43.20 168 PRO C O 1
ATOM 6860 N N . ASN C 1 189 ? -26.624 16.195 -3.052 1.00 42.47 169 ASN C N 1
ATOM 6861 C CA . ASN C 1 189 ? -27.035 14.822 -3.323 1.00 41.76 169 ASN C CA 1
ATOM 6862 C C . ASN C 1 189 ? -26.022 13.788 -2.827 1.00 40.67 169 ASN C C 1
ATOM 6863 O O . ASN C 1 189 ? -26.290 12.587 -2.864 1.00 40.93 169 ASN C O 1
ATOM 6868 N N . PHE C 1 190 ? -24.866 14.262 -2.361 1.00 39.19 170 PHE C N 1
ATOM 6869 C CA . PHE C 1 190 ? -23.833 13.386 -1.803 1.00 37.84 170 PHE C CA 1
ATOM 6870 C C . PHE C 1 190 ? -24.403 12.573 -0.648 1.00 37.05 170 PHE C C 1
ATOM 6871 O O . PHE C 1 190 ? -25.137 13.104 0.189 1.00 36.44 170 PHE C O 1
ATOM 6879 N N . ARG C 1 191 ? -24.066 11.287 -0.619 1.00 36.15 171 ARG C N 1
ATOM 6880 C CA . ARG C 1 191 ? -24.536 10.388 0.430 1.00 35.66 171 ARG C CA 1
ATOM 6881 C C . ARG C 1 191 ? -23.392 9.569 1.009 1.00 34.46 171 ARG C C 1
ATOM 6882 O O . ARG C 1 191 ? -22.400 9.310 0.333 1.00 34.38 171 ARG C O 1
ATOM 6890 N N . THR C 1 192 ? -23.548 9.156 2.264 1.00 33.21 172 THR C N 1
ATOM 6891 C CA . THR C 1 192 ? -22.527 8.372 2.947 1.00 32.52 172 THR C CA 1
ATOM 6892 C C . THR C 1 192 ? -22.975 6.929 3.166 1.00 32.83 172 THR C C 1
ATOM 6893 O O . THR C 1 192 ? -22.322 6.172 3.895 1.00 32.40 172 THR C O 1
ATOM 6897 N N . ASP C 1 193 ? -24.086 6.553 2.530 1.00 33.43 173 ASP C N 1
ATOM 6898 C CA . ASP C 1 193 ? -24.656 5.209 2.693 1.00 34.26 173 ASP C CA 1
ATOM 6899 C C . ASP C 1 193 ? -24.101 4.207 1.670 1.00 34.31 173 ASP C C 1
ATOM 6900 O O . ASP C 1 193 ? -24.834 3.409 1.083 1.00 34.67 173 ASP C O 1
ATOM 6905 N N . SER C 1 194 ? -22.793 4.287 1.458 1.00 34.07 174 SER C N 1
ATOM 6906 C CA . SER C 1 194 ? -22.027 3.258 0.756 1.00 33.96 174 SER C CA 1
ATOM 6907 C C . SER C 1 194 ? -20.611 3.327 1.306 1.00 33.55 174 SER C C 1
ATOM 6908 O O . SER C 1 194 ? -20.244 4.309 1.954 1.00 32.93 174 SER C O 1
ATOM 6911 N N . VAL C 1 195 ? -19.817 2.289 1.065 1.00 33.21 175 VAL C N 1
ATOM 6912 C CA . VAL C 1 195 ? -18.427 2.289 1.510 1.00 33.16 175 VAL C CA 1
ATOM 6913 C C . VAL C 1 195 ? -17.672 3.451 0.865 1.00 32.42 175 VAL C C 1
ATOM 6914 O O . VAL C 1 195 ? -16.976 4.198 1.557 1.00 31.99 175 VAL C O 1
ATOM 6918 N N . GLU C 1 196 ? -17.844 3.604 -0.449 1.00 32.30 176 GLU C N 1
ATOM 6919 C CA . GLU C 1 196 ? -17.170 4.642 -1.235 1.00 32.04 176 GLU C CA 1
ATOM 6920 C C . GLU C 1 196 ? -17.551 6.057 -0.789 1.00 31.04 176 GLU C C 1
ATOM 6921 O O . GLU C 1 196 ? -16.688 6.941 -0.699 1.00 30.79 176 GLU C O 1
ATOM 6927 N N . GLY C 1 197 ? -18.838 6.262 -0.523 1.00 30.45 177 GLY C N 1
ATOM 6928 C CA . GLY C 1 197 ? -19.332 7.553 -0.041 1.00 29.37 177 GLY C CA 1
ATOM 6929 C C . GLY C 1 197 ? -18.791 7.885 1.340 1.00 28.53 177 GLY C C 1
ATOM 6930 O O . GLY C 1 197 ? -18.392 9.027 1.610 1.00 28.18 177 GLY C O 1
ATOM 6931 N N . LEU C 1 198 ? -18.769 6.890 2.222 1.00 27.80 178 LEU C N 1
ATOM 6932 C CA . LEU C 1 198 ? -18.261 7.112 3.567 1.00 26.85 178 LEU C CA 1
ATOM 6933 C C . LEU C 1 198 ? -16.746 7.335 3.559 1.00 26.55 178 LEU C C 1
ATOM 6934 O O . LEU C 1 198 ? -16.233 8.161 4.317 1.00 25.59 178 LEU C O 1
ATOM 6939 N N . GLN C 1 199 ? -16.037 6.618 2.687 1.00 26.30 179 GLN C N 1
ATOM 6940 C CA . GLN C 1 199 ? -14.597 6.837 2.518 1.00 26.49 179 GLN C CA 1
ATOM 6941 C C . GLN C 1 199 ? -14.308 8.273 2.068 1.00 25.87 179 GLN C C 1
ATOM 6942 O O . GLN C 1 199 ? -13.363 8.903 2.551 1.00 25.77 179 GLN C O 1
ATOM 6948 N N . GLU C 1 200 ? -15.128 8.778 1.148 1.00 25.69 180 GLU C N 1
ATOM 6949 C CA . GLU C 1 200 ? -15.001 10.150 0.647 1.00 25.70 180 GLU C CA 1
ATOM 6950 C C . GLU C 1 200 ? -15.237 11.168 1.766 1.00 24.85 180 GLU C C 1
ATOM 6951 O O . GLU C 1 200 ? -14.531 12.176 1.870 1.00 24.15 180 GLU C O 1
ATOM 6957 N N . PHE C 1 201 ? -16.225 10.871 2.603 1.00 24.25 181 PHE C N 1
ATOM 6958 C CA . PHE C 1 201 ? -16.536 11.704 3.761 1.00 23.66 181 PHE C CA 1
ATOM 6959 C C . PHE C 1 201 ? -15.381 11.703 4.758 1.00 23.59 181 PHE C C 1
ATOM 6960 O O . PHE C 1 201 ? -14.990 12.754 5.248 1.00 23.08 181 PHE C O 1
ATOM 6968 N N . VAL C 1 202 ? -14.835 10.521 5.049 1.00 23.23 182 VAL C N 1
ATOM 6969 C CA . VAL C 1 202 ? -13.671 10.411 5.929 1.00 23.31 182 VAL C CA 1
ATOM 6970 C C . VAL C 1 202 ? -12.462 11.187 5.380 1.00 22.95 182 VAL C C 1
ATOM 6971 O O . VAL C 1 202 ? -11.720 11.799 6.142 1.00 22.64 182 VAL C O 1
ATOM 6975 N N . LYS C 1 203 ? -12.291 11.206 4.060 1.00 22.81 183 LYS C N 1
ATOM 6976 C CA . LYS C 1 203 ? -11.210 11.983 3.466 1.00 23.30 183 LYS C CA 1
ATOM 6977 C C . LYS C 1 203 ? -11.371 13.496 3.648 1.00 22.73 183 LYS C C 1
ATOM 6978 O O . LYS C 1 203 ? -10.380 14.203 3.832 1.00 22.78 183 LYS C O 1
ATOM 6984 N N . ASN C 1 204 ? -12.613 13.975 3.606 1.00 22.34 184 ASN C N 1
ATOM 6985 C CA . ASN C 1 204 ? -12.910 15.373 3.913 1.00 21.54 184 ASN C CA 1
ATOM 6986 C C . ASN C 1 204 ? -12.515 15.699 5.356 1.00 21.30 184 ASN C C 1
ATOM 6987 O O . ASN C 1 204 ? -11.884 16.725 5.619 1.00 20.78 184 ASN C O 1
ATOM 6992 N N . LEU C 1 205 ? -12.897 14.823 6.281 1.00 20.62 185 LEU C N 1
ATOM 6993 C CA . LEU C 1 205 ? -12.534 14.971 7.694 1.00 20.90 185 LEU C CA 1
ATOM 6994 C C . LEU C 1 205 ? -11.020 14.999 7.883 1.00 20.56 185 LEU C C 1
ATOM 6995 O O . LEU C 1 205 ? -10.491 15.829 8.619 1.00 20.69 185 LEU C O 1
ATOM 7000 N N . VAL C 1 206 ? -10.312 14.103 7.203 1.00 20.45 186 VAL C N 1
ATOM 7001 C CA . VAL C 1 206 ? -8.850 14.123 7.253 1.00 20.56 186 VAL C CA 1
ATOM 7002 C C . VAL C 1 206 ? -8.328 15.438 6.700 1.00 20.47 186 VAL C C 1
ATOM 7003 O O . VAL C 1 206 ? -7.452 16.067 7.299 1.00 20.55 186 VAL C O 1
ATOM 7007 N N . GLY C 1 207 ? -8.878 15.848 5.559 1.00 20.39 187 GLY C N 1
ATOM 7008 C CA . GLY C 1 207 ? -8.463 17.080 4.898 1.00 20.66 187 GLY C CA 1
ATOM 7009 C C . GLY C 1 207 ? -8.574 18.296 5.803 1.00 20.91 187 GLY C C 1
ATOM 7010 O O . GLY C 1 207 ? -7.647 19.105 5.887 1.00 21.29 187 GLY C O 1
ATOM 7011 N N . TYR C 1 208 ? -9.701 18.421 6.494 1.00 21.28 188 TYR C N 1
ATOM 7012 C CA . TYR C 1 208 ? -9.933 19.614 7.304 1.00 21.48 188 TYR C CA 1
ATOM 7013 C C . TYR C 1 208 ? -9.377 19.525 8.726 1.00 21.37 188 TYR C C 1
ATOM 7014 O O . TYR C 1 208 ? -8.697 20.443 9.171 1.00 21.43 188 TYR C O 1
ATOM 7023 N N . TYR C 1 209 ? -9.622 18.412 9.417 1.00 21.25 189 TYR C N 1
ATOM 7024 C CA . TYR C 1 209 ? -9.111 18.268 10.788 1.00 21.15 189 TYR C CA 1
ATOM 7025 C C . TYR C 1 209 ? -7.612 17.980 10.867 1.00 21.59 189 TYR C C 1
ATOM 7026 O O . TYR C 1 209 ? -6.893 18.640 11.612 1.00 21.70 189 TYR C O 1
ATOM 7035 N N . ILE C 1 210 ? -7.153 16.984 10.115 1.00 21.73 190 ILE C N 1
ATOM 7036 C CA . ILE C 1 210 ? -5.765 16.557 10.218 1.00 22.37 190 ILE C CA 1
ATOM 7037 C C . ILE C 1 210 ? -4.858 17.473 9.406 1.00 22.16 190 ILE C C 1
ATOM 7038 O O . ILE C 1 210 ? -3.841 17.934 9.912 1.00 22.42 190 ILE C O 1
ATOM 7043 N N . ILE C 1 211 ? -5.236 17.752 8.165 1.00 21.75 191 ILE C N 1
ATOM 7044 C CA . ILE C 1 211 ? -4.356 18.523 7.283 1.00 22.33 191 ILE C CA 1
ATOM 7045 C C . ILE C 1 211 ? -4.437 20.038 7.530 1.00 21.92 191 ILE C C 1
ATOM 7046 O O . ILE C 1 211 ? -3.440 20.651 7.904 1.00 22.38 191 ILE C O 1
ATOM 7051 N N . MET C 1 212 ? -5.607 20.636 7.326 1.00 22.27 192 MET C N 1
ATOM 7052 C CA . MET C 1 212 ? -5.739 22.081 7.501 1.00 21.83 192 MET C CA 1
ATOM 7053 C C . MET C 1 212 ? -5.474 22.491 8.950 1.00 21.91 192 MET C C 1
ATOM 7054 O O . MET C 1 212 ? -4.553 23.259 9.223 1.00 21.60 192 MET C O 1
ATOM 7059 N N . GLU C 1 213 ? -6.267 21.963 9.876 1.00 22.07 193 GLU C N 1
ATOM 7060 C CA . GLU C 1 213 ? -6.161 22.381 11.282 1.00 22.54 193 GLU C CA 1
ATOM 7061 C C . GLU C 1 213 ? -4.975 21.744 12.003 1.00 23.03 193 GLU C C 1
ATOM 7062 O O . GLU C 1 213 ? -4.465 22.306 12.973 1.00 24.16 193 GLU C O 1
ATOM 7068 N N . GLY C 1 214 ? -4.533 20.584 11.521 1.00 22.93 194 GLY C N 1
ATOM 7069 C CA . GLY C 1 214 ? -3.500 19.807 12.207 1.00 23.42 194 GLY C CA 1
ATOM 7070 C C . GLY C 1 214 ? -2.092 19.977 11.668 1.00 23.83 194 GLY C C 1
ATOM 7071 O O . GLY C 1 214 ? -1.119 19.663 12.364 1.00 24.21 194 GLY C O 1
ATOM 7072 N N . ILE C 1 215 ? -1.978 20.465 10.433 1.00 23.69 195 ILE C N 1
ATOM 7073 C CA . ILE C 1 215 ? -0.665 20.658 9.805 1.00 24.08 195 ILE C CA 1
ATOM 7074 C C . ILE C 1 215 ? -0.483 22.078 9.252 1.00 24.11 195 ILE C C 1
ATOM 7075 O O . ILE C 1 215 ? 0.476 22.759 9.621 1.00 24.68 195 ILE C O 1
ATOM 7080 N N . PHE C 1 216 ? -1.414 22.522 8.402 1.00 24.14 196 PHE C N 1
ATOM 7081 C CA . PHE C 1 216 ? -1.318 23.828 7.720 1.00 24.58 196 PHE C CA 1
ATOM 7082 C C . PHE C 1 216 ? -1.319 25.040 8.650 1.00 24.84 196 PHE C C 1
ATOM 7083 O O . PHE C 1 216 ? -0.998 26.158 8.213 1.00 25.52 196 PHE C O 1
ATOM 7091 N N . PHE C 1 217 ? -1.717 24.841 9.905 1.00 24.57 197 PHE C N 1
ATOM 7092 C CA . PHE C 1 217 ? -1.708 25.936 10.874 1.00 24.44 197 PHE C CA 1
ATOM 7093 C C . PHE C 1 217 ? -0.392 25.992 11.666 1.00 25.09 197 PHE C C 1
ATOM 7094 O O . PHE C 1 217 ? -0.095 26.992 12.311 1.00 24.66 197 PHE C O 1
ATOM 7102 N N . TYR C 1 218 ? 0.412 24.935 11.593 1.00 25.66 198 TYR C N 1
ATOM 7103 C CA . TYR C 1 218 ? 1.485 24.768 12.584 1.00 26.23 198 TYR C CA 1
ATOM 7104 C C . TYR C 1 218 ? 2.814 25.441 12.328 1.00 26.64 198 TYR C C 1
ATOM 7105 O O . TYR C 1 218 ? 3.461 25.869 13.282 1.00 26.78 198 TYR C O 1
ATOM 7114 N N . SER C 1 219 ? 3.216 25.554 11.066 1.00 26.45 199 SER C N 1
ATOM 7115 C CA . SER C 1 219 ? 4.363 26.392 10.734 1.00 26.72 199 SER C CA 1
ATOM 7116 C C . SER C 1 219 ? 4.057 27.815 11.167 1.00 25.98 199 SER C C 1
ATOM 7117 O O . SER C 1 219 ? 4.921 28.495 11.715 1.00 26.43 199 SER C O 1
ATOM 7120 N N . GLY C 1 220 ? 2.816 28.239 10.928 1.00 25.85 200 GLY C N 1
ATOM 7121 C CA . GLY C 1 220 ? 2.341 29.559 11.331 1.00 25.02 200 GLY C CA 1
ATOM 7122 C C . GLY C 1 220 ? 2.391 29.772 12.835 1.00 24.35 200 GLY C C 1
ATOM 7123 O O . GLY C 1 220 ? 2.872 30.811 13.301 1.00 24.19 200 GLY C O 1
ATOM 7124 N N . PHE C 1 221 ? 1.897 28.793 13.595 1.00 23.71 201 PHE C N 1
ATOM 7125 C CA . PHE C 1 221 ? 1.951 28.864 15.063 1.00 23.56 201 PHE C CA 1
ATOM 7126 C C . PHE C 1 221 ? 3.398 29.028 15.535 1.00 23.73 201 PHE C C 1
ATOM 7127 O O . PHE C 1 221 ? 3.690 29.882 16.368 1.00 23.38 201 PHE C O 1
ATOM 7135 N N . VAL C 1 222 ? 4.297 28.205 14.997 1.00 23.52 202 VAL C N 1
ATOM 7136 C CA . VAL C 1 222 ? 5.709 28.263 15.380 1.00 24.19 202 VAL C CA 1
ATOM 7137 C C . VAL C 1 222 ? 6.287 29.626 15.041 1.00 24.36 202 VAL C C 1
ATOM 7138 O O . VAL C 1 222 ? 6.958 30.239 15.873 1.00 25.14 202 VAL C O 1
ATOM 7142 N N . MET C 1 223 ? 6.002 30.112 13.837 1.00 24.28 203 MET C N 1
ATOM 7143 C CA . MET C 1 223 ? 6.521 31.411 13.412 1.00 25.33 203 MET C CA 1
ATOM 7144 C C . MET C 1 223 ? 6.040 32.548 14.300 1.00 25.52 203 MET C C 1
ATOM 7145 O O . MET C 1 223 ? 6.849 33.348 14.776 1.00 26.09 203 MET C O 1
ATOM 7150 N N . ILE C 1 224 ? 4.731 32.601 14.539 1.00 25.04 204 ILE C N 1
ATOM 7151 C CA . ILE C 1 224 ? 4.154 33.673 15.346 1.00 25.12 204 ILE C CA 1
ATOM 7152 C C . ILE C 1 224 ? 4.601 33.583 16.794 1.00 25.57 204 ILE C C 1
ATOM 7153 O O . ILE C 1 224 ? 5.000 34.591 17.380 1.00 26.17 204 ILE C O 1
ATOM 7158 N N . LEU C 1 225 ? 4.558 32.382 17.370 1.00 25.43 205 LEU C N 1
ATOM 7159 C CA . LEU C 1 225 ? 4.901 32.226 18.788 1.00 26.00 205 LEU C CA 1
ATOM 7160 C C . LEU C 1 225 ? 6.403 32.404 19.060 1.00 26.63 205 LEU C C 1
ATOM 7161 O O . LEU C 1 225 ? 6.800 32.725 20.181 1.00 27.17 205 LEU C O 1
ATOM 7166 N N . SER C 1 226 ? 7.221 32.238 18.025 1.00 27.15 206 SER C N 1
ATOM 7167 C CA . SER C 1 226 ? 8.649 32.578 18.094 1.00 28.42 206 SER C CA 1
ATOM 7168 C C . SER C 1 226 ? 8.881 34.063 18.364 1.00 28.74 206 SER C C 1
ATOM 7169 O O . SER C 1 226 ? 9.792 34.422 19.127 1.00 29.25 206 SER C O 1
ATOM 7172 N N . PHE C 1 227 ? 8.057 34.917 17.757 1.00 28.52 207 PHE C N 1
ATOM 7173 C CA . PHE C 1 227 ? 8.091 36.353 18.046 1.00 28.90 207 PHE C CA 1
ATOM 7174 C C . PHE C 1 227 ? 7.730 36.605 19.503 1.00 29.24 207 PHE C C 1
ATOM 7175 O O . PHE C 1 227 ? 8.423 37.335 20.208 1.00 28.86 207 PHE C O 1
ATOM 7183 N N . HIS C 1 228 ? 6.633 35.987 19.935 1.00 29.50 208 HIS C N 1
ATOM 7184 C CA . HIS C 1 228 ? 6.114 36.135 21.288 1.00 30.96 208 HIS C CA 1
ATOM 7185 C C . HIS C 1 228 ? 7.166 35.774 22.339 1.00 31.72 208 HIS C C 1
ATOM 7186 O O . HIS C 1 228 ? 7.282 36.450 23.365 1.00 32.29 208 HIS C O 1
ATOM 7193 N N . ARG C 1 229 ? 7.930 34.716 22.069 1.00 32.60 209 ARG C N 1
ATOM 7194 C CA . ARG C 1 229 ? 8.997 34.265 22.969 1.00 34.14 209 ARG C CA 1
ATOM 7195 C C . ARG C 1 229 ? 10.114 35.288 23.096 1.00 34.75 209 ARG C C 1
ATOM 7196 O O . ARG C 1 229 ? 10.803 35.342 24.112 1.00 34.91 209 ARG C O 1
ATOM 7204 N N . GLN C 1 230 ? 10.269 36.096 22.054 1.00 34.95 210 GLN C N 1
ATOM 7205 C CA . GLN C 1 230 ? 11.304 37.111 21.962 1.00 35.95 210 GLN C CA 1
ATOM 7206 C C . GLN C 1 230 ? 10.744 38.460 22.429 1.00 35.74 210 GLN C C 1
ATOM 7207 O O . GLN C 1 230 ? 11.375 39.506 22.244 1.00 36.07 210 GLN C O 1
ATOM 7213 N N . ASN C 1 231 ? 9.562 38.420 23.048 1.00 35.21 211 ASN C N 1
ATOM 7214 C CA . ASN C 1 231 ? 8.819 39.621 23.463 1.00 34.80 211 ASN C CA 1
ATOM 7215 C C . ASN C 1 231 ? 8.533 40.618 22.339 1.00 33.73 211 ASN C C 1
ATOM 7216 O O . ASN C 1 231 ? 8.528 41.836 22.555 1.00 34.04 211 ASN C O 1
ATOM 7221 N N . LYS C 1 232 ? 8.285 40.082 21.146 1.00 32.12 212 LYS C N 1
ATOM 7222 C CA . LYS C 1 232 ? 7.902 40.881 19.990 1.00 30.73 212 LYS C CA 1
ATOM 7223 C C . LYS C 1 232 ? 6.482 40.513 19.579 1.00 29.41 212 LYS C C 1
ATOM 7224 O O . LYS C 1 232 ? 6.130 39.328 19.562 1.00 28.88 212 LYS C O 1
ATOM 7230 N N . MET C 1 233 ? 5.684 41.531 19.250 1.00 27.77 213 MET C N 1
ATOM 7231 C CA . MET C 1 233 ? 4.306 41.351 18.775 1.00 26.57 213 MET C CA 1
ATOM 7232 C C . MET C 1 233 ? 3.531 40.421 19.717 1.00 25.95 213 MET C C 1
ATOM 7233 O O . MET C 1 233 ? 2.935 39.425 19.293 1.00 25.87 213 MET C O 1
ATOM 7238 N N . ILE C 1 234 ? 3.549 40.761 21.003 1.00 25.35 214 ILE C N 1
ATOM 7239 C CA . ILE C 1 234 ? 2.977 39.887 22.035 1.00 24.94 214 ILE C CA 1
ATOM 7240 C C . ILE C 1 234 ? 1.444 39.849 22.039 1.00 24.30 214 ILE C C 1
ATOM 7241 O O . ILE C 1 234 ? 0.843 38.896 22.554 1.00 23.89 214 ILE C O 1
ATOM 7246 N N . GLY C 1 235 ? 0.826 40.891 21.484 1.00 23.61 215 GLY C N 1
ATOM 7247 C CA . GLY C 1 235 ? -0.629 40.936 21.303 1.00 22.96 215 GLY C CA 1
ATOM 7248 C C . GLY C 1 235 ? -1.074 39.916 20.272 1.00 22.61 215 GLY C C 1
ATOM 7249 O O . GLY C 1 235 ? -1.985 39.122 20.525 1.00 22.13 215 GLY C O 1
ATOM 7250 N N . ILE C 1 236 ? -0.412 39.913 19.115 1.00 22.04 216 ILE C N 1
ATOM 7251 C CA . ILE C 1 236 ? -0.651 38.876 18.104 1.00 21.66 216 ILE C CA 1
ATOM 7252 C C . ILE C 1 236 ? -0.353 37.499 18.693 1.00 21.60 216 ILE C C 1
ATOM 7253 O O . ILE C 1 236 ? -1.144 36.574 18.531 1.00 21.17 216 ILE C O 1
ATOM 7258 N N . GLY C 1 237 ? 0.778 37.374 19.392 1.00 21.36 217 GLY C N 1
ATOM 7259 C CA . GLY C 1 237 ? 1.161 36.114 20.022 1.00 21.64 217 GLY C CA 1
ATOM 7260 C C . GLY C 1 237 ? 0.104 35.556 20.961 1.00 21.45 217 GLY C C 1
ATOM 7261 O O . GLY C 1 237 ? -0.214 34.369 20.909 1.00 21.22 217 GLY C O 1
ATOM 7262 N N . GLU C 1 238 ? -0.449 36.419 21.813 1.00 21.35 218 GLU C N 1
ATOM 7263 C CA . GLU C 1 238 ? -1.479 35.994 22.765 1.00 21.71 218 GLU C CA 1
ATOM 7264 C C . GLU C 1 238 ? -2.734 35.536 22.015 1.00 20.99 218 GLU C C 1
ATOM 7265 O O . GLU C 1 238 ? -3.346 34.530 22.377 1.00 20.35 218 GLU C O 1
ATOM 7271 N N . GLN C 1 239 ? -3.100 36.264 20.962 1.00 20.62 219 GLN C N 1
ATOM 7272 C CA . GLN C 1 239 ? -4.245 35.869 20.128 1.00 20.65 219 GLN C CA 1
ATOM 7273 C C . GLN C 1 239 ? -4.045 34.476 19.522 1.00 20.42 219 GLN C C 1
ATOM 7274 O O . GLN C 1 239 ? -4.938 33.633 19.595 1.00 20.34 219 GLN C O 1
ATOM 7280 N N . TYR C 1 240 ? -2.856 34.227 18.978 1.00 20.44 220 TYR C N 1
ATOM 7281 C CA . TYR C 1 240 ? -2.521 32.915 18.422 1.00 20.52 220 TYR C CA 1
ATOM 7282 C C . TYR C 1 240 ? -2.481 31.826 19.504 1.00 20.28 220 TYR C C 1
ATOM 7283 O O . TYR C 1 240 ? -2.827 30.685 19.224 1.00 20.66 220 TYR C O 1
ATOM 7292 N N . GLN C 1 241 ? -2.076 32.171 20.730 1.00 20.10 221 GLN C N 1
ATOM 7293 C CA . GLN C 1 241 ? -2.140 31.205 21.838 1.00 20.79 221 GLN C CA 1
ATOM 7294 C C . GLN C 1 241 ? -3.588 30.785 22.160 1.00 20.42 221 GLN C C 1
ATOM 7295 O O . GLN C 1 241 ? -3.851 29.603 22.437 1.00 20.32 221 GLN C O 1
ATOM 7301 N N . TYR C 1 242 ? -4.520 31.740 22.119 1.00 19.37 222 TYR C N 1
ATOM 7302 C CA . TYR C 1 242 ? -5.940 31.410 22.283 1.00 18.67 222 TYR C CA 1
ATOM 7303 C C . TYR C 1 242 ? -6.425 30.565 21.117 1.00 18.59 222 TYR C C 1
ATOM 7304 O O . TYR C 1 242 ? -7.209 29.635 21.297 1.00 18.18 222 TYR C O 1
ATOM 7313 N N . ILE C 1 243 ? -5.961 30.902 19.919 1.00 18.06 223 ILE C N 1
ATOM 7314 C CA . ILE C 1 243 ? -6.343 30.142 18.739 1.00 18.11 223 ILE C CA 1
ATOM 7315 C C . ILE C 1 243 ? -5.820 28.710 18.875 1.00 18.21 223 ILE C C 1
ATOM 7316 O O . ILE C 1 243 ? -6.551 27.759 18.635 1.00 18.66 223 ILE C O 1
ATOM 7321 N N . LEU C 1 244 ? -4.562 28.566 19.291 1.00 18.30 224 LEU C N 1
ATOM 7322 C CA . LEU C 1 244 ? -3.965 27.239 19.456 1.00 18.91 224 LEU C CA 1
ATOM 7323 C C . LEU C 1 244 ? -4.720 26.396 20.489 1.00 18.99 224 LEU C C 1
ATOM 7324 O O . LEU C 1 244 ? -4.917 25.192 20.283 1.00 19.31 224 LEU C O 1
ATOM 7329 N N . ARG C 1 245 ? -5.157 27.017 21.585 1.00 18.42 225 ARG C N 1
ATOM 7330 C CA . ARG C 1 245 ? -5.945 26.288 22.581 1.00 18.82 225 ARG C CA 1
ATOM 7331 C C . ARG C 1 245 ? -7.226 25.707 21.953 1.00 18.70 225 ARG C C 1
ATOM 7332 O O . ARG C 1 245 ? -7.550 24.534 22.173 1.00 19.22 225 ARG C O 1
ATOM 7340 N N . ASP C 1 246 ? -7.922 26.514 21.149 1.00 18.78 226 ASP C N 1
ATOM 7341 C CA . ASP C 1 246 ? -9.107 26.043 20.418 1.00 19.04 226 ASP C CA 1
ATOM 7342 C C . ASP C 1 246 ? -8.728 24.933 19.444 1.00 19.43 226 ASP C C 1
ATOM 7343 O O . ASP C 1 246 ? -9.368 23.879 19.420 1.00 19.59 226 ASP C O 1
ATOM 7348 N N . GLU C 1 247 ? -7.686 25.176 18.645 1.00 19.39 227 GLU C N 1
ATOM 7349 C CA . GLU C 1 247 ? -7.304 24.237 17.582 1.00 20.05 227 GLU C CA 1
ATOM 7350 C C . GLU C 1 247 ? -6.905 22.882 18.139 1.00 20.22 227 GLU C C 1
ATOM 7351 O O . GLU C 1 247 ? -7.109 21.859 17.486 1.00 20.23 227 GLU C O 1
ATOM 7357 N N . THR C 1 248 ? -6.326 22.880 19.338 1.00 20.38 228 THR C N 1
ATOM 7358 C CA . THR C 1 248 ? -6.001 21.644 20.042 1.00 21.04 228 THR C CA 1
ATOM 7359 C C . THR C 1 248 ? -7.254 20.789 20.237 1.00 21.00 228 THR C C 1
ATOM 7360 O O . THR C 1 248 ? -7.240 19.588 19.944 1.00 21.22 228 THR C O 1
ATOM 7364 N N . ILE C 1 249 ? -8.336 21.411 20.704 1.00 20.23 229 ILE C N 1
ATOM 7365 C CA . ILE C 1 249 ? -9.603 20.694 20.856 1.00 20.36 229 ILE C CA 1
ATOM 7366 C C . ILE C 1 249 ? -10.201 20.290 19.497 1.00 20.25 229 ILE C C 1
ATOM 7367 O O . ILE C 1 249 ? -10.709 19.175 19.361 1.00 20.29 229 ILE C O 1
ATOM 7372 N N . HIS C 1 250 ? -10.143 21.186 18.507 1.00 19.86 230 HIS C N 1
ATOM 7373 C CA . HIS C 1 250 ? -10.660 20.870 17.163 1.00 19.66 230 HIS C CA 1
ATOM 7374 C C . HIS C 1 250 ? -10.033 19.592 16.633 1.00 19.63 230 HIS C C 1
ATOM 7375 O O . HIS C 1 250 ? -10.738 18.706 16.158 1.00 20.00 230 HIS C O 1
ATOM 7382 N N . LEU C 1 251 ? -8.705 19.514 16.726 1.00 19.94 231 LEU C N 1
ATOM 7383 C CA . LEU C 1 251 ? -7.953 18.339 16.280 1.00 20.30 231 LEU C CA 1
ATOM 7384 C C . LEU C 1 251 ? -8.331 17.090 17.079 1.00 20.84 231 LEU C C 1
ATOM 7385 O O . LEU C 1 251 ? -8.528 16.017 16.505 1.00 20.60 231 LEU C O 1
ATOM 7390 N N . ASN C 1 252 ? -8.424 17.229 18.400 1.00 20.84 232 ASN C N 1
ATOM 7391 C CA . ASN C 1 252 ? -8.823 16.101 19.243 1.00 21.31 232 ASN C CA 1
ATOM 7392 C C . ASN C 1 252 ? -10.186 15.549 18.838 1.00 20.98 232 ASN C C 1
ATOM 7393 O O . ASN C 1 252 ? -10.366 14.327 18.740 1.00 21.62 232 ASN C O 1
ATOM 7398 N N . PHE C 1 253 ? -11.141 16.453 18.623 1.00 20.28 233 PHE C N 1
ATOM 7399 C CA . PHE C 1 253 ? -12.484 16.063 18.195 1.00 20.21 233 PHE C CA 1
ATOM 7400 C C . PHE C 1 253 ? -12.467 15.335 16.842 1.00 20.11 233 PHE C C 1
ATOM 7401 O O . PHE C 1 253 ? -13.070 14.282 16.698 1.00 21.00 233 PHE C O 1
ATOM 7409 N N . GLY C 1 254 ? -11.776 15.904 15.857 1.00 20.23 234 GLY C N 1
ATOM 7410 C CA . GLY C 1 254 ? -11.754 15.325 14.513 1.00 20.14 234 GLY C CA 1
ATOM 7411 C C . GLY C 1 254 ? -11.112 13.957 14.504 1.00 20.84 234 GLY C C 1
ATOM 7412 O O . GLY C 1 254 ? -11.584 13.047 13.806 1.00 20.99 234 GLY C O 1
ATOM 7413 N N . ILE C 1 255 ? -10.038 13.808 15.282 1.00 20.61 235 ILE C N 1
ATOM 7414 C CA . ILE C 1 255 ? -9.354 12.513 15.400 1.00 21.36 235 ILE C CA 1
ATOM 7415 C C . ILE C 1 255 ? -10.303 11.490 16.019 1.00 21.71 235 ILE C C 1
ATOM 7416 O O . ILE C 1 255 ? -10.428 10.374 15.524 1.00 21.56 235 ILE C O 1
ATOM 7421 N N . ASP C 1 256 ? -10.988 11.887 17.088 1.00 21.54 236 ASP C N 1
ATOM 7422 C CA . ASP C 1 256 ? -11.972 11.024 17.740 1.00 22.10 236 ASP C CA 1
ATOM 7423 C C . ASP C 1 256 ? -13.090 10.638 16.772 1.00 22.45 236 ASP C C 1
ATOM 7424 O O . ASP C 1 256 ? -13.511 9.469 16.722 1.00 22.92 236 ASP C O 1
ATOM 7429 N N . LEU C 1 257 ? -13.552 11.614 15.990 1.00 21.61 237 LEU C N 1
ATOM 7430 C CA . LEU C 1 257 ? -14.628 11.388 15.020 1.00 21.78 237 LEU C CA 1
ATOM 7431 C C . LEU C 1 257 ? -14.209 10.402 13.930 1.00 21.56 237 LEU C C 1
ATOM 7432 O O . LEU C 1 257 ? -14.950 9.468 13.619 1.00 22.08 237 LEU C O 1
ATOM 7437 N N . ILE C 1 258 ? -13.019 10.608 13.362 1.00 21.73 238 ILE C N 1
ATOM 7438 C CA . ILE C 1 258 ? -12.474 9.689 12.354 1.00 22.22 238 ILE C CA 1
ATOM 7439 C C . ILE C 1 258 ? -12.340 8.279 12.931 1.00 22.90 238 ILE C C 1
ATOM 7440 O O . ILE C 1 258 ? -12.760 7.298 12.307 1.00 23.30 238 ILE C O 1
ATOM 7445 N N . ASN C 1 259 ? -11.784 8.179 14.132 1.00 23.06 239 ASN C N 1
ATOM 7446 C CA . ASN C 1 259 ? -11.620 6.868 14.770 1.00 24.08 239 ASN C CA 1
ATOM 7447 C C . ASN C 1 259 ? -12.941 6.203 15.149 1.00 24.34 239 ASN C C 1
ATOM 7448 O O . ASN C 1 259 ? -13.073 4.979 15.046 1.00 24.62 239 ASN C O 1
ATOM 7453 N N . GLY C 1 260 ? -13.919 7.010 15.557 1.00 24.16 240 GLY C N 1
ATOM 7454 C CA . GLY C 1 260 ? -15.255 6.518 15.871 1.00 24.34 240 GLY C CA 1
ATOM 7455 C C . GLY C 1 260 ? -15.958 5.965 14.645 1.00 24.90 240 GLY C C 1
ATOM 7456 O O . GLY C 1 260 ? -16.560 4.890 14.699 1.00 25.62 240 GLY C O 1
ATOM 7457 N N . ILE C 1 261 ? -15.868 6.695 13.534 1.00 24.76 241 ILE C N 1
ATOM 7458 C CA . ILE C 1 261 ? -16.445 6.263 12.263 1.00 25.07 241 ILE C CA 1
ATOM 7459 C C . ILE C 1 261 ? -15.794 4.953 11.786 1.00 25.77 241 ILE C C 1
ATOM 7460 O O . ILE C 1 261 ? -16.493 4.035 11.345 1.00 26.43 241 ILE C O 1
ATOM 7465 N N . LYS C 1 262 ? -14.471 4.867 11.905 1.00 26.67 242 LYS C N 1
ATOM 7466 C CA . LYS C 1 262 ? -13.722 3.640 11.568 1.00 27.69 242 LYS C CA 1
ATOM 7467 C C . LYS C 1 262 ? -14.198 2.444 12.378 1.00 28.54 242 LYS C C 1
ATOM 7468 O O . LYS C 1 262 ? -14.378 1.345 11.841 1.00 29.24 242 LYS C O 1
ATOM 7474 N N . GLU C 1 263 ? -14.381 2.657 13.677 1.00 28.99 243 GLU C N 1
ATOM 7475 C CA . GLU C 1 263 ? -14.776 1.588 14.587 1.00 30.19 243 GLU C CA 1
ATOM 7476 C C . GLU C 1 263 ? -16.165 1.057 14.246 1.00 30.16 243 GLU C C 1
ATOM 7477 O O . GLU C 1 263 ? -16.405 -0.148 14.301 1.00 30.86 243 GLU C O 1
ATOM 7483 N N . GLU C 1 264 ? -17.074 1.959 13.887 1.00 29.77 244 GLU C N 1
ATOM 7484 C CA . GLU C 1 264 ? -18.464 1.583 13.628 1.00 29.61 244 GLU C CA 1
ATOM 7485 C C . GLU C 1 264 ? -18.666 1.067 12.210 1.00 29.46 244 GLU C C 1
ATOM 7486 O O . GLU C 1 264 ? -19.690 0.465 11.912 1.00 29.73 244 GLU C O 1
ATOM 7492 N N . ASN C 1 265 ? -17.684 1.315 11.344 1.00 29.14 245 ASN C N 1
ATOM 7493 C CA . ASN C 1 265 ? -17.741 0.919 9.936 1.00 29.21 245 ASN C CA 1
ATOM 7494 C C . ASN C 1 265 ? -16.373 0.425 9.475 1.00 29.34 245 ASN C C 1
ATOM 7495 O O . ASN C 1 265 ? -15.758 1.041 8.605 1.00 28.61 245 ASN C O 1
ATOM 7500 N N . PRO C 1 266 ? -15.888 -0.688 10.065 1.00 29.92 246 PRO C N 1
ATOM 7501 C CA . PRO C 1 266 ? -14.522 -1.191 9.832 1.00 30.44 246 PRO C CA 1
ATOM 7502 C C . PRO C 1 266 ? -14.195 -1.465 8.367 1.00 30.85 246 PRO C C 1
ATOM 7503 O O . PRO C 1 266 ? -13.023 -1.423 7.974 1.00 30.89 246 PRO C O 1
ATOM 7507 N N . GLU C 1 267 ? -15.230 -1.726 7.573 1.00 31.12 247 GLU C N 1
ATOM 7508 C CA . GLU C 1 267 ? -15.068 -2.067 6.166 1.00 31.84 247 GLU C CA 1
ATOM 7509 C C . GLU C 1 267 ? -14.471 -0.925 5.335 1.00 31.40 247 GLU C C 1
ATOM 7510 O O . GLU C 1 267 ? -13.899 -1.161 4.272 1.00 31.67 247 GLU C O 1
ATOM 7516 N N . ILE C 1 268 ? -14.588 0.310 5.828 1.00 30.58 248 ILE C N 1
ATOM 7517 C CA . ILE C 1 268 ? -14.007 1.447 5.115 1.00 30.08 248 ILE C CA 1
ATOM 7518 C C . ILE C 1 268 ? -12.482 1.518 5.253 1.00 29.87 248 ILE C C 1
ATOM 7519 O O . ILE C 1 268 ? -11.815 2.108 4.406 1.00 30.03 248 ILE C O 1
ATOM 7524 N N . TRP C 1 269 ? -11.933 0.926 6.311 1.00 29.87 249 TRP C N 1
ATOM 7525 C CA . TRP C 1 269 ? -10.511 1.092 6.620 1.00 30.10 249 TRP C CA 1
ATOM 7526 C C . TRP C 1 269 ? -9.633 0.115 5.832 1.00 30.25 249 TRP C C 1
ATOM 7527 O O . TRP C 1 269 ? -8.927 -0.720 6.400 1.00 30.95 249 TRP C O 1
ATOM 7538 N N . THR C 1 270 ? -9.682 0.256 4.511 1.00 29.83 250 THR C N 1
ATOM 7539 C CA . THR C 1 270 ? -8.965 -0.612 3.578 1.00 30.06 250 THR C CA 1
ATOM 7540 C C . THR C 1 270 ? -7.512 -0.161 3.409 1.00 30.23 250 THR C C 1
ATOM 7541 O O . THR C 1 270 ? -7.193 0.995 3.690 1.00 30.38 250 THR C O 1
ATOM 7545 N N . PRO C 1 271 ? -6.628 -1.057 2.927 1.00 30.49 251 PRO C N 1
ATOM 7546 C CA . PRO C 1 271 ? -5.250 -0.642 2.646 1.00 30.40 251 PRO C CA 1
ATOM 7547 C C . PRO C 1 271 ? -5.182 0.518 1.650 1.00 29.90 251 PRO C C 1
ATOM 7548 O O . PRO C 1 271 ? -4.272 1.350 1.731 1.00 29.76 251 PRO C O 1
ATOM 7552 N N . GLU C 1 272 ? -6.140 0.567 0.728 1.00 29.71 252 GLU C N 1
ATOM 7553 C CA . GLU C 1 272 ? -6.204 1.615 -0.290 1.00 29.44 252 GLU C CA 1
ATOM 7554 C C . GLU C 1 272 ? -6.592 2.980 0.285 1.00 28.79 252 GLU C C 1
ATOM 7555 O O . GLU C 1 272 ? -5.955 3.989 -0.032 1.00 28.53 252 GLU C O 1
ATOM 7561 N N . LEU C 1 273 ? -7.625 3.024 1.126 1.00 28.57 253 LEU C N 1
ATOM 7562 C CA . LEU C 1 273 ? -7.950 4.283 1.819 1.00 27.93 253 LEU C CA 1
ATOM 7563 C C . LEU C 1 273 ? -6.785 4.737 2.703 1.00 28.10 253 LEU C C 1
ATOM 7564 O O . LEU C 1 273 ? -6.449 5.922 2.730 1.00 27.62 253 LEU C O 1
ATOM 7569 N N . GLN C 1 274 ? -6.159 3.792 3.404 1.00 28.42 254 GLN C N 1
ATOM 7570 C CA . GLN C 1 274 ? -4.997 4.107 4.233 1.00 28.36 254 GLN C CA 1
ATOM 7571 C C . GLN C 1 274 ? -3.892 4.746 3.401 1.00 28.47 254 GLN C C 1
ATOM 7572 O O . GLN C 1 274 ? -3.327 5.762 3.803 1.00 27.52 254 GLN C O 1
ATOM 7578 N N . GLN C 1 275 ? -3.607 4.167 2.231 1.00 28.44 255 GLN C N 1
ATOM 7579 C CA . GLN C 1 275 ? -2.571 4.718 1.349 1.00 28.94 255 GLN C CA 1
ATOM 7580 C C . GLN C 1 275 ? -2.960 6.098 0.811 1.00 28.17 255 GLN C C 1
ATOM 7581 O O . GLN C 1 275 ? -2.118 6.986 0.724 1.00 27.94 255 GLN C O 1
ATOM 7587 N N . GLU C 1 276 ? -4.230 6.264 0.447 1.00 27.65 256 GLU C N 1
ATOM 7588 C CA . GLU C 1 276 ? -4.739 7.555 -0.025 1.00 27.36 256 GLU C CA 1
ATOM 7589 C C . GLU C 1 276 ? -4.551 8.653 1.014 1.00 26.46 256 GLU C C 1
ATOM 7590 O O . GLU C 1 276 ? -4.157 9.780 0.684 1.00 26.09 256 GLU C O 1
ATOM 7596 N N . ILE C 1 277 ? -4.828 8.313 2.268 1.00 25.82 257 ILE C N 1
ATOM 7597 C CA . ILE C 1 277 ? -4.646 9.246 3.385 1.00 25.18 257 ILE C CA 1
ATOM 7598 C C . ILE C 1 277 ? -3.167 9.597 3.593 1.00 25.44 257 ILE C C 1
ATOM 7599 O O . ILE C 1 277 ? -2.817 10.760 3.801 1.00 24.91 257 ILE C O 1
ATOM 7604 N N . VAL C 1 278 ? -2.297 8.591 3.522 1.00 25.54 258 VAL C N 1
ATOM 7605 C CA . VAL C 1 278 ? -0.861 8.834 3.609 1.00 26.32 258 VAL C CA 1
ATOM 7606 C C . VAL C 1 278 ? -0.418 9.752 2.472 1.00 26.42 258 VAL C C 1
ATOM 7607 O O . VAL C 1 278 ? 0.328 10.709 2.696 1.00 26.07 258 VAL C O 1
ATOM 7611 N N . GLU C 1 279 ? -0.888 9.468 1.256 1.00 26.77 259 GLU C N 1
ATOM 7612 C CA . GLU C 1 279 ? -0.503 10.278 0.098 1.00 27.58 259 GLU C CA 1
ATOM 7613 C C . GLU C 1 279 ? -0.989 11.729 0.217 1.00 26.47 259 GLU C C 1
ATOM 7614 O O . GLU C 1 279 ? -0.264 12.648 -0.147 1.00 26.71 259 GLU C O 1
ATOM 7620 N N . LEU C 1 280 ? -2.201 11.925 0.735 1.00 26.01 260 LEU C N 1
ATOM 7621 C CA . LEU C 1 280 ? -2.726 13.276 1.005 1.00 25.17 260 LEU C CA 1
ATOM 7622 C C . LEU C 1 280 ? -1.855 14.024 2.007 1.00 24.53 260 LEU C C 1
ATOM 7623 O O . LEU C 1 280 ? -1.534 15.202 1.817 1.00 24.16 260 LEU C O 1
ATOM 7628 N N . ILE C 1 281 ? -1.481 13.333 3.076 1.00 24.00 261 ILE C N 1
ATOM 7629 C CA . ILE C 1 281 ? -0.605 13.918 4.083 1.00 24.07 261 ILE C CA 1
ATOM 7630 C C . ILE C 1 281 ? 0.782 14.257 3.511 1.00 23.88 261 ILE C C 1
ATOM 7631 O O . ILE C 1 281 ? 1.304 15.338 3.787 1.00 23.56 261 ILE C O 1
ATOM 7636 N N . LYS C 1 282 ? 1.345 13.373 2.681 1.00 24.32 262 LYS C N 1
ATOM 7637 C CA . LYS C 1 282 ? 2.635 13.646 2.027 1.00 24.52 262 LYS C CA 1
ATOM 7638 C C . LYS C 1 282 ? 2.576 14.902 1.152 1.00 24.47 262 LYS C C 1
ATOM 7639 O O . LYS C 1 282 ? 3.508 15.716 1.151 1.00 24.01 262 LYS C O 1
ATOM 7645 N N . ARG C 1 283 ? 1.481 15.049 0.402 1.00 24.32 263 ARG C N 1
ATOM 7646 C CA . ARG C 1 283 ? 1.267 16.230 -0.431 1.00 24.30 263 ARG C CA 1
ATOM 7647 C C . ARG C 1 283 ? 1.154 17.494 0.431 1.00 23.47 263 ARG C C 1
ATOM 7648 O O . ARG C 1 283 ? 1.719 18.540 0.091 1.00 23.20 263 ARG C O 1
ATOM 7656 N N . ALA C 1 284 ? 0.441 17.382 1.549 1.00 23.27 264 ALA C N 1
ATOM 7657 C CA . ALA C 1 284 ? 0.275 18.510 2.477 1.00 22.66 264 ALA C CA 1
ATOM 7658 C C . ALA C 1 284 ? 1.612 18.937 3.099 1.00 22.83 264 ALA C C 1
ATOM 7659 O O . ALA C 1 284 ? 1.898 20.137 3.234 1.00 22.68 264 ALA C O 1
ATOM 7661 N N . VAL C 1 285 ? 2.421 17.946 3.474 1.00 22.95 265 VAL C N 1
ATOM 7662 C CA . VAL C 1 285 ? 3.737 18.186 4.066 1.00 23.13 265 VAL C CA 1
ATOM 7663 C C . VAL C 1 285 ? 4.589 19.018 3.109 1.00 23.43 265 VAL C C 1
ATOM 7664 O O . VAL C 1 285 ? 5.183 20.020 3.504 1.00 22.88 265 VAL C O 1
ATOM 7668 N N . ASP C 1 286 ? 4.610 18.621 1.839 1.00 23.86 266 ASP C N 1
ATOM 7669 C CA . ASP C 1 286 ? 5.408 19.338 0.847 1.00 24.78 266 ASP C CA 1
ATOM 7670 C C . ASP C 1 286 ? 4.903 20.762 0.640 1.00 23.95 266 ASP C C 1
ATOM 7671 O O . ASP C 1 286 ? 5.696 21.696 0.524 1.00 24.31 266 ASP C O 1
ATOM 7676 N N . LEU C 1 287 ? 3.584 20.933 0.626 1.00 23.44 267 LEU C N 1
ATOM 7677 C CA . LEU C 1 287 ? 2.993 22.258 0.465 1.00 23.20 267 LEU C CA 1
ATOM 7678 C C . LEU C 1 287 ? 3.303 23.166 1.657 1.00 22.88 267 LEU C C 1
ATOM 7679 O O . LEU C 1 287 ? 3.598 24.353 1.485 1.00 22.61 267 LEU C O 1
ATOM 7684 N N . GLU C 1 288 ? 3.250 22.600 2.858 1.00 23.07 268 GLU C N 1
ATOM 7685 C CA . GLU C 1 288 ? 3.543 23.361 4.069 1.00 23.71 268 GLU C CA 1
ATOM 7686 C C . GLU C 1 288 ? 5.028 23.750 4.168 1.00 24.15 268 GLU C C 1
ATOM 7687 O O . GLU C 1 288 ? 5.354 24.866 4.583 1.00 24.14 268 GLU C O 1
ATOM 7693 N N . ILE C 1 289 ? 5.918 22.837 3.773 1.00 24.36 269 ILE C N 1
ATOM 7694 C CA . ILE C 1 289 ? 7.350 23.132 3.702 1.00 25.16 269 ILE C CA 1
ATOM 7695 C C . ILE C 1 289 ? 7.600 24.266 2.708 1.00 25.41 269 ILE C C 1
ATOM 7696 O O . ILE C 1 289 ? 8.366 25.188 2.994 1.00 26.25 269 ILE C O 1
ATOM 7701 N N . GLU C 1 290 ? 6.944 24.202 1.550 1.00 25.64 270 GLU C N 1
ATOM 7702 C CA . GLU C 1 290 ? 7.061 25.262 0.549 1.00 26.24 270 GLU C CA 1
ATOM 7703 C C . GLU C 1 290 ? 6.532 26.606 1.064 1.00 25.80 270 GLU C C 1
ATOM 7704 O O . GLU C 1 290 ? 7.113 27.655 0.771 1.00 25.87 270 GLU C O 1
ATOM 7710 N N . TYR C 1 291 ? 5.446 26.566 1.834 1.00 25.57 271 TYR C N 1
ATOM 7711 C CA . TYR C 1 291 ? 4.905 27.761 2.489 1.00 25.60 271 TYR C CA 1
ATOM 7712 C C . TYR C 1 291 ? 5.901 28.346 3.495 1.00 25.93 271 TYR C C 1
ATOM 7713 O O . TYR C 1 291 ? 6.108 29.558 3.526 1.00 26.47 271 TYR C O 1
ATOM 7722 N N . ALA C 1 292 ? 6.518 27.487 4.305 1.00 26.26 272 ALA C N 1
ATOM 7723 C CA . ALA C 1 292 ? 7.569 27.921 5.238 1.00 26.73 272 ALA C CA 1
ATOM 7724 C C . ALA C 1 292 ? 8.739 28.594 4.514 1.00 27.06 272 ALA C C 1
ATOM 7725 O O . ALA C 1 292 ? 9.225 29.643 4.950 1.00 26.83 272 ALA C O 1
ATOM 7727 N N . GLN C 1 293 ? 9.172 28.005 3.395 1.00 27.50 273 GLN C N 1
ATOM 7728 C CA . GLN C 1 293 ? 10.241 28.592 2.581 1.00 28.40 273 GLN C CA 1
ATOM 7729 C C . GLN C 1 293 ? 9.854 29.959 2.009 1.00 28.21 273 GLN C C 1
ATOM 7730 O O . GLN C 1 293 ? 10.681 30.872 1.968 1.00 28.39 273 GLN C O 1
ATOM 7736 N N . ASP C 1 294 ? 8.596 30.104 1.585 1.00 28.08 274 ASP C N 1
ATOM 7737 C CA . ASP C 1 294 ? 8.094 31.395 1.112 1.00 28.40 274 ASP C CA 1
ATOM 7738 C C . ASP C 1 294 ? 8.077 32.434 2.242 1.00 27.67 274 ASP C C 1
ATOM 7739 O O . ASP C 1 294 ? 8.364 33.604 2.016 1.00 27.92 274 ASP C O 1
ATOM 7744 N N . CYS C 1 295 ? 7.741 32.000 3.452 1.00 27.78 275 CYS C N 1
ATOM 7745 C CA . CYS C 1 295 ? 7.734 32.895 4.613 1.00 27.95 275 CYS C CA 1
ATOM 7746 C C . CYS C 1 295 ? 9.141 33.323 5.017 1.00 28.48 275 CYS C C 1
ATOM 7747 O O . CYS C 1 295 ? 9.334 34.424 5.535 1.00 28.20 275 CYS C O 1
ATOM 7750 N N . LEU C 1 296 ? 10.107 32.439 4.781 1.00 28.81 276 LEU C N 1
ATOM 7751 C CA . LEU C 1 296 ? 11.453 32.592 5.325 1.00 29.50 276 LEU C CA 1
ATOM 7752 C C . LEU C 1 296 ? 12.562 32.429 4.281 1.00 29.81 276 LEU C C 1
ATOM 7753 O O . LEU C 1 296 ? 13.323 31.460 4.347 1.00 30.25 276 LEU C O 1
ATOM 7758 N N . PRO C 1 297 ? 12.677 33.381 3.333 1.00 30.11 277 PRO C N 1
ATOM 7759 C CA . PRO C 1 297 ? 13.798 33.300 2.388 1.00 30.93 277 PRO C CA 1
ATOM 7760 C C . PRO C 1 297 ? 15.144 33.474 3.100 1.00 31.85 277 PRO C C 1
ATOM 7761 O O . PRO C 1 297 ? 16.164 32.978 2.623 1.00 32.28 277 PRO C O 1
ATOM 7765 N N . ARG C 1 298 ? 15.117 34.186 4.224 1.00 32.31 278 ARG C N 1
ATOM 7766 C CA . ARG C 1 298 ? 16.278 34.388 5.091 1.00 33.38 278 ARG C CA 1
ATOM 7767 C C . ARG C 1 298 ? 15.842 34.102 6.523 1.00 33.65 278 ARG C C 1
ATOM 7768 O O . ARG C 1 298 ? 14.652 34.207 6.852 1.00 33.86 278 ARG C O 1
ATOM 7776 N N . GLY C 1 299 ? 16.792 33.735 7.375 1.00 34.13 279 GLY C N 1
ATOM 7777 C CA . GLY C 1 299 ? 16.475 33.407 8.759 1.00 34.63 279 GLY C CA 1
ATOM 7778 C C . GLY C 1 299 ? 16.010 34.597 9.579 1.00 34.96 279 GLY C C 1
ATOM 7779 O O . GLY C 1 299 ? 16.362 35.742 9.292 1.00 35.18 279 GLY C O 1
ATOM 7780 N N . ILE C 1 300 ? 15.179 34.324 10.577 1.00 35.35 280 ILE C N 1
ATOM 7781 C CA . ILE C 1 300 ? 14.945 35.267 11.670 1.00 36.12 280 ILE C CA 1
ATOM 7782 C C . ILE C 1 300 ? 15.365 34.562 12.965 1.00 36.39 280 ILE C C 1
ATOM 7783 O O . ILE C 1 300 ? 15.604 33.351 12.959 1.00 36.93 280 ILE C O 1
ATOM 7788 N N . LEU C 1 301 ? 15.480 35.303 14.063 1.00 36.43 281 LEU C N 1
ATOM 7789 C CA . LEU C 1 301 ? 15.986 34.726 15.311 1.00 36.27 281 LEU C CA 1
ATOM 7790 C C . LEU C 1 301 ? 15.292 33.396 15.632 1.00 35.94 281 LEU C C 1
ATOM 7791 O O . LEU C 1 301 ? 14.069 33.339 15.797 1.00 35.36 281 LEU C O 1
ATOM 7796 N N . GLY C 1 302 ? 16.090 32.328 15.659 1.00 36.00 282 GLY C N 1
ATOM 7797 C CA . GLY C 1 302 ? 15.623 30.991 16.019 1.00 35.91 282 GLY C CA 1
ATOM 7798 C C . GLY C 1 302 ? 14.774 30.277 14.981 1.00 35.59 282 GLY C C 1
ATOM 7799 O O . GLY C 1 302 ? 14.144 29.259 15.288 1.00 36.04 282 GLY C O 1
ATOM 7800 N N . LEU C 1 303 ? 14.736 30.809 13.759 1.00 34.86 283 LEU C N 1
ATOM 7801 C CA . LEU C 1 303 ? 13.992 30.177 12.677 1.00 34.41 283 LEU C CA 1
ATOM 7802 C C . LEU C 1 303 ? 14.725 30.249 11.354 1.00 34.05 283 LEU C C 1
ATOM 7803 O O . LEU C 1 303 ? 15.270 31.293 10.994 1.00 34.51 283 LEU C O 1
ATOM 7808 N N . ARG C 1 304 ? 14.732 29.134 10.637 1.00 33.38 284 ARG C N 1
ATOM 7809 C CA . ARG C 1 304 ? 15.060 29.142 9.210 1.00 32.77 284 ARG C CA 1
ATOM 7810 C C . ARG C 1 304 ? 14.289 28.066 8.469 1.00 31.76 284 ARG C C 1
ATOM 7811 O O . ARG C 1 304 ? 13.864 27.078 9.075 1.00 31.13 284 ARG C O 1
ATOM 7819 N N . ALA C 1 305 ? 14.113 28.267 7.164 1.00 30.81 285 ALA C N 1
ATOM 7820 C CA . ALA C 1 305 ? 13.233 27.421 6.355 1.00 30.11 285 ALA C CA 1
ATOM 7821 C C . ALA C 1 305 ? 13.536 25.938 6.513 1.00 29.97 285 ALA C C 1
ATOM 7822 O O . ALA C 1 305 ? 12.615 25.126 6.633 1.00 29.41 285 ALA C O 1
ATOM 7824 N N . SER C 1 306 ? 14.826 25.592 6.528 1.00 29.94 286 SER C N 1
ATOM 7825 C CA . SER C 1 306 ? 15.254 24.195 6.618 1.00 30.18 286 SER C CA 1
ATOM 7826 C C . SER C 1 306 ? 14.721 23.458 7.850 1.00 29.75 286 SER C C 1
ATOM 7827 O O . SER C 1 306 ? 14.445 22.259 7.778 1.00 29.96 286 SER C O 1
ATOM 7830 N N . MET C 1 307 ? 14.562 24.178 8.964 1.00 29.41 287 MET C N 1
ATOM 7831 C CA . MET C 1 307 ? 14.041 23.604 10.206 1.00 29.13 287 MET C CA 1
ATOM 7832 C C . MET C 1 307 ? 12.626 23.063 10.031 1.00 28.45 287 MET C C 1
ATOM 7833 O O . MET C 1 307 ? 12.223 22.119 10.708 1.00 28.28 287 MET C O 1
ATOM 7838 N N . PHE C 1 308 ? 11.871 23.671 9.125 1.00 27.69 288 PHE C N 1
ATOM 7839 C CA . PHE C 1 308 ? 10.489 23.257 8.915 1.00 27.24 288 PHE C CA 1
ATOM 7840 C C . PHE C 1 308 ? 10.346 21.956 8.143 1.00 27.34 288 PHE C C 1
ATOM 7841 O O . PHE C 1 308 ? 9.297 21.333 8.190 1.00 26.87 288 PHE C O 1
ATOM 7849 N N . ILE C 1 309 ? 11.406 21.533 7.460 1.00 27.57 289 ILE C N 1
ATOM 7850 C CA . ILE C 1 309 ? 11.406 20.202 6.867 1.00 27.86 289 ILE C CA 1
ATOM 7851 C C . ILE C 1 309 ? 11.229 19.174 7.992 1.00 27.91 289 ILE C C 1
ATOM 7852 O O . ILE C 1 309 ? 10.302 18.368 7.961 1.00 27.43 289 ILE C O 1
ATOM 7857 N N . ASP C 1 310 ? 12.100 19.227 8.997 1.00 28.14 290 ASP C N 1
ATOM 7858 C CA . ASP C 1 310 ? 12.001 18.307 10.126 1.00 28.55 290 ASP C CA 1
ATOM 7859 C C . ASP C 1 310 ? 10.698 18.480 10.914 1.00 27.59 290 ASP C C 1
ATOM 7860 O O . ASP C 1 310 ? 10.053 17.493 11.276 1.00 27.43 290 ASP C O 1
ATOM 7865 N N . TYR C 1 311 ? 10.311 19.729 11.169 1.00 26.62 291 TYR C N 1
ATOM 7866 C CA . TYR C 1 311 ? 9.148 19.997 12.022 1.00 26.02 291 TYR C CA 1
ATOM 7867 C C . TYR C 1 311 ? 7.836 19.538 11.408 1.00 25.28 291 TYR C C 1
ATOM 7868 O O . TYR C 1 311 ? 7.056 18.840 12.059 1.00 24.91 291 TYR C O 1
ATOM 7877 N N . VAL C 1 312 ? 7.593 19.947 10.164 1.00 24.79 292 VAL C N 1
ATOM 7878 C CA . VAL C 1 312 ? 6.355 19.583 9.482 1.00 24.21 292 VAL C CA 1
ATOM 7879 C C . VAL C 1 312 ? 6.289 18.063 9.332 1.00 24.60 292 VAL C C 1
ATOM 7880 O O . VAL C 1 312 ? 5.235 17.466 9.520 1.00 24.59 292 VAL C O 1
ATOM 7884 N N . GLN C 1 313 ? 7.421 17.434 9.019 1.00 25.21 293 GLN C N 1
ATOM 7885 C CA . GLN C 1 313 ? 7.459 15.974 8.928 1.00 25.50 293 GLN C CA 1
ATOM 7886 C C . GLN C 1 313 ? 7.187 15.306 10.285 1.00 25.52 293 GLN C C 1
ATOM 7887 O O . GLN C 1 313 ? 6.439 14.329 10.359 1.00 25.17 293 GLN C O 1
ATOM 7893 N N . HIS C 1 314 ? 7.768 15.865 11.348 1.00 25.42 294 HIS C N 1
ATOM 7894 C CA . HIS C 1 314 ? 7.559 15.370 12.707 1.00 25.98 294 HIS C CA 1
ATOM 7895 C C . HIS C 1 314 ? 6.082 15.391 13.093 1.00 25.29 294 HIS C C 1
ATOM 7896 O O . HIS C 1 314 ? 5.531 14.378 13.522 1.00 25.07 294 HIS C O 1
ATOM 7903 N N . ILE C 1 315 ? 5.441 16.545 12.957 1.00 24.86 295 ILE C N 1
ATOM 7904 C CA . ILE C 1 315 ? 4.020 16.626 13.320 1.00 24.56 295 ILE C CA 1
ATOM 7905 C C . ILE C 1 315 ? 3.130 15.756 12.426 1.00 24.13 295 ILE C C 1
ATOM 7906 O O . ILE C 1 315 ? 2.150 15.188 12.906 1.00 23.57 295 ILE C O 1
ATOM 7911 N N . ALA C 1 316 ? 3.487 15.617 11.146 1.00 24.19 296 ALA C N 1
ATOM 7912 C CA . ALA C 1 316 ? 2.767 14.690 10.261 1.00 24.45 296 ALA C CA 1
ATOM 7913 C C . ALA C 1 316 ? 2.790 13.263 10.815 1.00 24.86 296 ALA C C 1
ATOM 7914 O O . ALA C 1 316 ? 1.750 12.592 10.856 1.00 24.44 296 ALA C O 1
ATOM 7916 N N . ASP C 1 317 ? 3.972 12.817 11.255 1.00 25.42 297 ASP C N 1
ATOM 7917 C CA . ASP C 1 317 ? 4.122 11.508 11.885 1.00 26.37 297 ASP C CA 1
ATOM 7918 C C . ASP C 1 317 ? 3.215 11.380 13.116 1.00 26.50 297 ASP C C 1
ATOM 7919 O O . ASP C 1 317 ? 2.612 10.328 13.333 1.00 26.97 297 ASP C O 1
ATOM 7924 N N . ARG C 1 318 ? 3.116 12.448 13.911 1.00 26.51 298 ARG C N 1
ATOM 7925 C CA . ARG C 1 318 ? 2.265 12.435 15.107 1.00 26.53 298 ARG C CA 1
ATOM 7926 C C . ARG C 1 318 ? 0.772 12.333 14.768 1.00 26.44 298 ARG C C 1
ATOM 7927 O O . ARG C 1 318 ? 0.028 11.633 15.456 1.00 26.86 298 ARG C O 1
ATOM 7935 N N . ARG C 1 319 ? 0.336 13.027 13.719 1.00 25.76 299 ARG C N 1
ATOM 7936 C CA . ARG C 1 319 ? -1.066 12.934 13.283 1.00 25.72 299 ARG C CA 1
ATOM 7937 C C . ARG C 1 319 ? -1.385 11.547 12.722 1.00 25.81 299 ARG C C 1
ATOM 7938 O O . ARG C 1 319 ? -2.456 10.988 12.999 1.00 25.41 299 ARG C O 1
ATOM 7946 N N . LEU C 1 320 ? -0.459 10.999 11.931 1.00 25.73 300 LEU C N 1
ATOM 7947 C CA . LEU C 1 320 ? -0.612 9.643 11.409 1.00 25.89 300 LEU C CA 1
ATOM 7948 C C . LEU C 1 320 ? -0.869 8.648 12.550 1.00 26.43 300 LEU C C 1
ATOM 7949 O O . LEU C 1 320 ? -1.844 7.895 12.505 1.00 26.04 300 LEU C O 1
ATOM 7954 N N . GLU C 1 321 ? -0.010 8.681 13.572 1.00 27.18 301 GLU C N 1
ATOM 7955 C CA . GLU C 1 321 ? -0.136 7.805 14.752 1.00 28.18 301 GLU C CA 1
ATOM 7956 C C . GLU C 1 321 ? -1.530 7.832 15.388 1.00 28.13 301 GLU C C 1
ATOM 7957 O O . GLU C 1 321 ? -2.077 6.779 15.728 1.00 28.59 301 GLU C O 1
ATOM 7963 N N . ARG C 1 322 ? -2.095 9.030 15.536 1.00 27.63 302 ARG C N 1
ATOM 7964 C CA . ARG C 1 322 ? -3.383 9.210 16.221 1.00 27.58 302 ARG C CA 1
ATOM 7965 C C . ARG C 1 322 ? -4.564 8.557 15.491 1.00 27.36 302 ARG C C 1
ATOM 7966 O O . ARG C 1 322 ? -5.574 8.227 16.111 1.00 27.03 302 ARG C O 1
ATOM 7974 N N . ILE C 1 323 ? -4.434 8.365 14.180 1.00 27.38 303 ILE C N 1
ATOM 7975 C CA . ILE C 1 323 ? -5.483 7.685 13.414 1.00 27.64 303 ILE C CA 1
ATOM 7976 C C . ILE C 1 323 ? -5.081 6.271 12.951 1.00 28.43 303 ILE C C 1
ATOM 7977 O O . ILE C 1 323 ? -5.630 5.742 11.982 1.00 28.23 303 ILE C O 1
ATOM 7982 N N . GLY C 1 324 ? -4.124 5.676 13.656 1.00 28.74 304 GLY C N 1
ATOM 7983 C CA . GLY C 1 324 ? -3.761 4.272 13.444 1.00 29.77 304 GLY C CA 1
ATOM 7984 C C . GLY C 1 324 ? -2.840 4.003 12.270 1.00 30.28 304 GLY C C 1
ATOM 7985 O O . GLY C 1 324 ? -2.782 2.875 11.769 1.00 31.29 304 GLY C O 1
ATOM 7986 N N . LEU C 1 325 ? -2.109 5.024 11.832 1.00 30.17 305 LEU C N 1
ATOM 7987 C CA . LEU C 1 325 ? -1.148 4.858 10.743 1.00 30.63 305 LEU C CA 1
ATOM 7988 C C . LEU C 1 325 ? 0.289 5.031 11.231 1.00 31.07 305 LEU C C 1
ATOM 7989 O O . LEU C 1 325 ? 0.558 5.816 12.138 1.00 30.94 305 LEU C O 1
ATOM 7994 N N . LYS C 1 326 ? 1.211 4.287 10.629 1.00 31.57 306 LYS C N 1
ATOM 7995 C CA . LYS C 1 326 ? 2.602 4.326 11.050 1.00 32.49 306 LYS C CA 1
ATOM 7996 C C . LYS C 1 326 ? 3.304 5.606 10.597 1.00 32.10 306 LYS C C 1
ATOM 7997 O O . LYS C 1 326 ? 3.048 6.093 9.495 1.00 31.78 306 LYS C O 1
ATOM 8003 N N . PRO C 1 327 ? 4.198 6.153 11.446 1.00 32.31 307 PRO C N 1
ATOM 8004 C CA . PRO C 1 327 ? 5.036 7.283 11.045 1.00 31.95 307 PRO C CA 1
ATOM 8005 C C . PRO C 1 327 ? 5.861 6.921 9.805 1.00 31.92 307 PRO C C 1
ATOM 8006 O O . PRO C 1 327 ? 6.156 5.741 9.588 1.00 32.00 307 PRO C O 1
ATOM 8010 N N . ILE C 1 328 ? 6.215 7.920 9.000 1.00 31.48 308 ILE C N 1
ATOM 8011 C CA . ILE C 1 328 ? 6.918 7.680 7.733 1.00 31.39 308 ILE C CA 1
ATOM 8012 C C . ILE C 1 328 ? 8.182 8.526 7.542 1.00 31.49 308 ILE C C 1
ATOM 8013 O O . ILE C 1 328 ? 9.042 8.178 6.732 1.00 31.57 308 ILE C O 1
ATOM 8018 N N . TYR C 1 329 ? 8.290 9.633 8.274 1.00 30.69 309 TYR C N 1
ATOM 8019 C CA . TYR C 1 329 ? 9.433 10.536 8.126 1.00 31.12 309 TYR C CA 1
ATOM 8020 C C . TYR C 1 329 ? 10.521 10.304 9.169 1.00 31.96 309 TYR C C 1
ATOM 8021 O O . TYR C 1 329 ? 11.710 10.402 8.855 1.00 32.50 309 TYR C O 1
ATOM 8030 N N . HIS C 1 330 ? 10.098 10.017 10.402 1.00 32.70 310 HIS C N 1
ATOM 8031 C CA . HIS C 1 330 ? 10.983 9.671 11.530 1.00 33.81 310 HIS C CA 1
ATOM 8032 C C . HIS C 1 330 ? 11.907 10.801 12.007 1.00 34.29 310 HIS C C 1
ATOM 8033 O O . HIS C 1 330 ? 12.908 10.546 12.696 1.00 34.91 310 HIS C O 1
ATOM 8040 N N . THR C 1 331 ? 11.560 12.042 11.666 1.00 34.06 311 THR C N 1
ATOM 8041 C CA . THR C 1 331 ? 12.384 13.202 12.011 1.00 34.43 311 THR C CA 1
ATOM 8042 C C . THR C 1 331 ? 12.168 13.656 13.453 1.00 34.71 311 THR C C 1
ATOM 8043 O O . THR C 1 331 ? 11.150 13.341 14.070 1.00 34.61 311 THR C O 1
ATOM 8047 N N . LYS C 1 332 ? 13.135 14.396 13.985 1.00 35.34 312 LYS C N 1
ATOM 8048 C CA . LYS C 1 332 ? 12.999 14.953 15.329 1.00 35.82 312 LYS C CA 1
ATOM 8049 C C . LYS C 1 332 ? 12.349 16.332 15.282 1.00 35.19 312 LYS C C 1
ATOM 8050 O O . LYS C 1 332 ? 12.327 16.985 14.234 1.00 35.31 312 LYS C 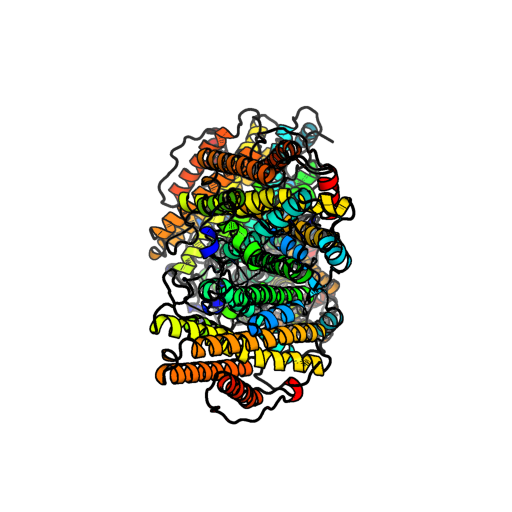O 1
ATOM 8056 N N . ASN C 1 333 ? 11.807 16.760 16.418 1.00 35.03 313 ASN C N 1
ATOM 8057 C CA . ASN C 1 333 ? 11.173 18.067 16.534 1.00 34.44 313 ASN C CA 1
ATOM 8058 C C . ASN C 1 333 ? 12.209 19.148 16.856 1.00 34.61 313 ASN C C 1
ATOM 8059 O O . ASN C 1 333 ? 12.805 19.120 17.932 1.00 34.73 313 ASN C O 1
ATOM 8064 N N . PRO C 1 334 ? 12.427 20.104 15.928 1.00 34.31 314 PRO C N 1
ATOM 8065 C CA . PRO C 1 334 ? 13.387 21.184 16.189 1.00 34.78 314 PRO C CA 1
ATOM 8066 C C . PRO C 1 334 ? 12.837 22.300 17.078 1.00 34.87 314 PRO C C 1
ATOM 8067 O O . PRO C 1 334 ? 13.589 23.208 17.446 1.00 35.24 314 PRO C O 1
ATOM 8071 N N . PHE C 1 335 ? 11.546 22.232 17.415 1.00 34.72 315 PHE C N 1
ATOM 8072 C CA . PHE C 1 335 ? 10.909 23.214 18.300 1.00 34.78 315 PHE C CA 1
ATOM 8073 C C . PHE C 1 335 ? 10.239 22.559 19.520 1.00 35.51 315 PHE C C 1
ATOM 8074 O O . PHE C 1 335 ? 9.010 22.616 19.658 1.00 35.47 315 PHE C O 1
ATOM 8082 N N . PRO C 1 336 ? 11.034 21.954 20.428 1.00 36.53 316 PRO C N 1
ATOM 8083 C CA . PRO C 1 336 ? 10.429 21.254 21.569 1.00 37.03 316 PRO C CA 1
ATOM 8084 C C . PRO C 1 336 ? 9.617 22.160 22.509 1.00 37.08 316 PRO C C 1
ATOM 8085 O O . PRO C 1 336 ? 8.731 21.671 23.220 1.00 37.44 316 PRO C O 1
ATOM 8089 N N . TRP C 1 337 ? 9.902 23.460 22.498 1.00 37.01 317 TRP C N 1
ATOM 8090 C CA . TRP C 1 337 ? 9.131 24.426 23.291 1.00 36.99 317 TRP C CA 1
ATOM 8091 C C . TRP C 1 337 ? 7.669 24.510 22.846 1.00 36.99 317 TRP C C 1
ATOM 8092 O O . TRP C 1 337 ? 6.796 24.875 23.631 1.00 36.99 317 TRP C O 1
ATOM 8103 N N . MET C 1 338 ? 7.416 24.170 21.584 1.00 37.17 318 MET C N 1
ATOM 8104 C CA . MET C 1 338 ? 6.066 24.175 21.030 1.00 37.44 318 MET C CA 1
ATOM 8105 C C . MET C 1 338 ? 5.156 23.155 21.727 1.00 37.80 318 MET C C 1
ATOM 8106 O O . MET C 1 338 ? 3.995 23.456 22.023 1.00 37.74 318 MET C O 1
ATOM 8111 N N . SER C 1 339 ? 5.691 21.965 22.009 1.00 38.46 319 SER C N 1
ATOM 8112 C CA . SER C 1 339 ? 4.952 20.938 22.751 1.00 38.97 319 SER C CA 1
ATOM 8113 C C . SER C 1 339 ? 4.662 21.392 24.183 1.00 38.99 319 SER C C 1
ATOM 8114 O O . SER C 1 339 ? 3.633 21.032 24.763 1.00 38.86 319 SER C O 1
ATOM 8117 N N . GLU C 1 340 ? 5.570 22.196 24.738 1.00 39.09 320 GLU C N 1
ATOM 8118 C CA . GLU C 1 340 ? 5.412 22.730 26.087 1.00 39.27 320 GLU C CA 1
ATOM 8119 C C . GLU C 1 340 ? 4.311 23.795 26.170 1.00 38.24 320 GLU C C 1
ATOM 8120 O O . GLU C 1 340 ? 3.529 23.795 27.122 1.00 38.04 320 GLU C O 1
ATOM 8126 N N . THR C 1 341 ? 4.221 24.683 25.178 1.00 37.29 321 THR C N 1
ATOM 8127 C CA . THR C 1 341 ? 3.123 25.666 25.197 1.00 36.32 321 THR C CA 1
ATOM 8128 C C . THR C 1 341 ? 1.774 25.021 24.867 1.00 35.33 321 THR C C 1
ATOM 8129 O O . THR C 1 341 ? 0.744 25.458 25.370 1.00 34.65 321 THR C O 1
ATOM 8133 N N . ILE C 1 342 ? 1.787 23.974 24.042 1.00 34.63 322 ILE C N 1
ATOM 8134 C CA . ILE C 1 342 ? 0.570 23.196 23.780 1.00 34.06 322 ILE C CA 1
ATOM 8135 C C . ILE C 1 342 ? 0.082 22.524 25.071 1.00 34.17 322 ILE C C 1
ATOM 8136 O O . ILE C 1 342 ? -1.108 22.579 25.397 1.00 34.00 322 ILE C O 1
ATOM 8141 N N . ASP C 1 343 ? 1.017 21.934 25.815 1.00 34.19 323 ASP C N 1
ATOM 8142 C CA . ASP C 1 343 ? 0.721 21.215 27.058 1.00 34.63 323 ASP C CA 1
ATOM 8143 C C . ASP C 1 343 ? 0.083 22.096 28.141 1.00 33.90 323 ASP C C 1
ATOM 8144 O O . ASP C 1 343 ? -0.825 21.659 28.849 1.00 33.80 323 ASP C O 1
ATOM 8149 N N . LEU C 1 344 ? 0.569 23.332 28.253 1.00 33.12 324 LEU C N 1
ATOM 8150 C CA . LEU C 1 344 ? 0.105 24.308 29.247 1.00 32.72 324 LEU C CA 1
ATOM 8151 C C . LEU C 1 344 ? -1.395 24.585 29.138 1.00 31.97 324 LEU C C 1
ATOM 8152 O O . LEU C 1 344 ? -2.074 24.830 30.140 1.00 31.65 324 LEU C O 1
ATOM 8157 N N . ASN C 1 345 ? -1.898 24.572 27.909 1.00 31.16 325 ASN C N 1
ATOM 8158 C CA . ASN C 1 345 ? -3.314 24.801 27.665 1.00 30.67 325 ASN C CA 1
ATOM 8159 C C . ASN C 1 345 ? -3.933 23.660 26.848 1.00 30.82 325 ASN C C 1
ATOM 8160 O O . ASN C 1 345 ? -4.811 23.876 26.011 1.00 30.66 325 ASN C O 1
ATOM 8165 N N . LYS C 1 346 ? -3.465 22.441 27.112 1.00 31.01 326 LYS C N 1
ATOM 8166 C CA . LYS C 1 346 ? -4.044 21.234 26.532 1.00 31.20 326 LYS C CA 1
ATOM 8167 C C . LYS C 1 346 ? -5.493 21.066 27.001 1.00 30.89 326 LYS C C 1
ATOM 8168 O O . LYS C 1 346 ? -5.914 21.672 27.995 1.00 30.56 326 LYS C O 1
ATOM 8174 N N . GLU C 1 347 ? -6.250 20.240 26.290 1.00 30.84 327 GLU C N 1
ATOM 8175 C CA . GLU C 1 347 ? -7.632 19.975 26.659 1.00 31.33 327 GLU C CA 1
ATOM 8176 C C . GLU C 1 347 ? -7.702 19.193 27.970 1.00 32.88 327 GLU C C 1
ATOM 8177 O O . GLU C 1 347 ? -6.896 18.290 28.212 1.00 32.60 327 GLU C O 1
ATOM 8183 N N . LYS C 1 348 ? -8.667 19.559 28.809 1.00 34.34 328 LYS C N 1
ATOM 8184 C CA . LYS C 1 348 ? -8.933 18.847 30.055 1.00 36.92 328 LYS C CA 1
ATOM 8185 C C . LYS C 1 348 ? -9.497 17.456 29.759 1.00 38.05 328 LYS C C 1
ATOM 8186 O O . LYS C 1 348 ? -10.446 17.319 28.984 1.00 38.38 328 LYS C O 1
ATOM 8192 N N . ASN C 1 349 ? -8.906 16.426 30.359 1.00 39.89 329 ASN C N 1
ATOM 8193 C CA . ASN C 1 349 ? -9.415 15.061 30.193 1.00 41.03 329 ASN C CA 1
ATOM 8194 C C . ASN C 1 349 ? -10.207 14.590 31.404 1.00 41.65 329 ASN C C 1
ATOM 8195 O O . ASN C 1 349 ? -11.025 15.341 31.941 1.00 42.40 329 ASN C O 1
ATOM 8200 N N . VAL D 1 15 ? 5.268 54.602 6.262 1.00 41.93 -5 VAL D N 1
ATOM 8201 C CA . VAL D 1 15 ? 5.104 53.198 5.775 1.00 40.90 -5 VAL D CA 1
ATOM 8202 C C . VAL D 1 15 ? 6.303 52.346 6.204 1.00 40.78 -5 VAL D C 1
ATOM 8203 O O . VAL D 1 15 ? 7.404 52.495 5.659 1.00 41.14 -5 VAL D O 1
ATOM 8207 N N . PRO D 1 16 ? 6.091 51.456 7.195 1.00 40.04 -4 PRO D N 1
ATOM 8208 C CA . PRO D 1 16 ? 7.156 50.569 7.676 1.00 39.94 -4 PRO D CA 1
ATOM 8209 C C . PRO D 1 16 ? 7.597 49.577 6.599 1.00 39.32 -4 PRO D C 1
ATOM 8210 O O . PRO D 1 16 ? 6.763 49.061 5.850 1.00 38.57 -4 PRO D O 1
ATOM 8214 N N . ARG D 1 17 ? 8.898 49.316 6.533 1.00 39.57 -3 ARG D N 1
ATOM 8215 C CA . ARG D 1 17 ? 9.457 48.433 5.511 1.00 39.43 -3 ARG D CA 1
ATOM 8216 C C . ARG D 1 17 ? 8.922 47.016 5.671 1.00 38.64 -3 ARG D C 1
ATOM 8217 O O . ARG D 1 17 ? 8.970 46.448 6.763 1.00 38.02 -3 ARG D O 1
ATOM 8225 N N . GLY D 1 18 ? 8.395 46.461 4.580 1.00 38.31 -2 GLY D N 1
ATOM 8226 C CA . GLY D 1 18 ? 7.844 45.108 4.583 1.00 37.96 -2 GLY D CA 1
ATOM 8227 C C . GLY D 1 18 ? 6.418 44.985 5.081 1.00 38.04 -2 GLY D C 1
ATOM 8228 O O . GLY D 1 18 ? 5.932 43.871 5.296 1.00 37.44 -2 GLY D O 1
ATOM 8229 N N . SER D 1 19 ? 5.736 46.118 5.253 1.00 38.37 -1 SER D N 1
ATOM 8230 C CA . SER D 1 19 ? 4.359 46.120 5.759 1.00 38.66 -1 SER D CA 1
ATOM 8231 C C . SER D 1 19 ? 3.307 45.880 4.672 1.00 38.69 -1 SER D C 1
ATOM 8232 O O . SER D 1 19 ? 2.101 45.892 4.947 1.00 38.37 -1 SER D O 1
ATOM 8235 N N . HIS D 1 20 ? 3.766 45.666 3.441 1.00 39.41 0 HIS D N 1
ATOM 8236 C CA . HIS D 1 20 ? 2.875 45.316 2.340 1.00 40.11 0 HIS D CA 1
ATOM 8237 C C . HIS D 1 20 ? 3.175 43.947 1.765 1.00 40.72 0 HIS D C 1
ATOM 8238 O O . HIS D 1 20 ? 4.319 43.489 1.772 1.00 40.87 0 HIS D O 1
ATOM 8245 N N . MET D 1 21 ? 2.120 43.301 1.282 1.00 41.40 1 MET D N 1
ATOM 8246 C CA . MET D 1 21 ? 2.221 42.035 0.580 1.00 42.24 1 MET D CA 1
ATOM 8247 C C . MET D 1 21 ? 2.897 42.223 -0.766 1.00 42.55 1 MET D C 1
ATOM 8248 O O . MET D 1 21 ? 2.692 43.234 -1.449 1.00 42.94 1 MET D O 1
ATOM 8253 N N . GLN D 1 22 ? 3.713 41.244 -1.129 1.00 42.53 2 GLN D N 1
ATOM 8254 C CA . GLN D 1 22 ? 4.261 41.153 -2.467 1.00 42.89 2 GLN D CA 1
ATOM 8255 C C . GLN D 1 22 ? 3.442 40.080 -3.164 1.00 41.94 2 GLN D C 1
ATOM 8256 O O . GLN D 1 22 ? 3.532 38.901 -2.811 1.00 41.86 2 GLN D O 1
ATOM 8262 N N . ALA D 1 23 ? 2.620 40.493 -4.124 1.00 41.12 3 ALA D N 1
ATOM 8263 C CA . ALA D 1 23 ? 1.849 39.546 -4.920 1.00 40.10 3 ALA D CA 1
ATOM 8264 C C . ALA D 1 23 ? 2.740 38.943 -5.997 1.00 39.70 3 ALA D C 1
ATOM 8265 O O . ALA D 1 23 ? 3.394 39.672 -6.744 1.00 40.11 3 ALA D O 1
ATOM 8267 N N . ASP D 1 24 ? 2.789 37.616 -6.056 1.00 38.88 4 ASP D N 1
ATOM 8268 C CA . ASP D 1 24 ? 3.467 36.931 -7.161 1.00 38.69 4 ASP D CA 1
ATOM 8269 C C . ASP D 1 24 ? 2.478 36.312 -8.158 1.00 38.59 4 ASP D C 1
ATOM 8270 O O . ASP D 1 24 ? 2.884 35.678 -9.133 1.00 38.62 4 ASP D O 1
ATOM 8275 N N . ILE D 1 25 ? 1.183 36.493 -7.895 1.00 38.46 5 ILE D N 1
ATOM 8276 C CA . ILE D 1 25 ? 0.135 36.209 -8.878 1.00 38.73 5 ILE D CA 1
ATOM 8277 C C . ILE D 1 25 ? -0.440 37.558 -9.292 1.00 39.49 5 ILE D C 1
ATOM 8278 O O . ILE D 1 25 ? -1.268 38.136 -8.584 1.00 39.37 5 ILE D O 1
ATOM 8283 N N . LEU D 1 26 ? 0.017 38.066 -10.433 1.00 40.69 6 LEU D N 1
ATOM 8284 C CA . LEU D 1 26 ? -0.321 39.426 -10.869 1.00 41.65 6 LEU D CA 1
ATOM 8285 C C . LEU D 1 26 ? -1.803 39.624 -11.202 1.00 41.60 6 LEU D C 1
ATOM 8286 O O . LEU D 1 26 ? -2.299 40.750 -11.195 1.00 42.26 6 LEU D O 1
ATOM 8291 N N . ASP D 1 27 ? -2.499 38.522 -11.462 1.00 41.24 7 ASP D N 1
ATOM 8292 C CA . ASP D 1 27 ? -3.918 38.528 -11.776 1.00 41.13 7 ASP D CA 1
ATOM 8293 C C . ASP D 1 27 ? -4.802 38.651 -10.528 1.00 40.24 7 ASP D C 1
ATOM 8294 O O . ASP D 1 27 ? -5.904 39.202 -10.592 1.00 39.97 7 ASP D O 1
ATOM 8299 N N . GLY D 1 28 ? -4.310 38.135 -9.404 1.00 39.10 8 GLY D N 1
ATOM 8300 C CA . GLY D 1 28 ? -5.113 37.950 -8.188 1.00 38.04 8 GLY D CA 1
ATOM 8301 C C . GLY D 1 28 ? -5.810 39.159 -7.586 1.00 37.58 8 GLY D C 1
ATOM 8302 O O . GLY D 1 28 ? -6.829 39.014 -6.910 1.00 36.82 8 GLY D O 1
ATOM 8303 N N . LYS D 1 29 ? -5.265 40.346 -7.837 1.00 37.75 9 LYS D N 1
ATOM 8304 C CA . LYS D 1 29 ? -5.782 41.608 -7.296 1.00 38.10 9 LYS D CA 1
ATOM 8305 C C . LYS D 1 29 ? -7.253 41.890 -7.639 1.00 37.88 9 LYS D C 1
ATOM 8306 O O . LYS D 1 29 ? -7.955 42.580 -6.888 1.00 37.37 9 LYS D O 1
ATOM 8312 N N . GLN D 1 30 ? -7.715 41.361 -8.768 1.00 37.59 10 GLN D N 1
ATOM 8313 C CA . GLN D 1 30 ? -9.092 41.594 -9.218 1.00 37.79 10 GLN D CA 1
ATOM 8314 C C . GLN D 1 30 ? -10.136 40.860 -8.370 1.00 36.96 10 GLN D C 1
ATOM 8315 O O . GLN D 1 30 ? -11.339 41.104 -8.513 1.00 36.75 10 GLN D O 1
ATOM 8321 N N . LYS D 1 31 ? -9.667 39.971 -7.494 1.00 35.94 11 LYS D N 1
ATOM 8322 C CA . LYS D 1 31 ? -10.541 39.217 -6.589 1.00 35.06 11 LYS D CA 1
ATOM 8323 C C . LYS D 1 31 ? -10.769 39.922 -5.251 1.00 34.12 11 LYS D C 1
ATOM 8324 O O . LYS D 1 31 ? -11.536 39.432 -4.416 1.00 33.95 11 LYS D O 1
ATOM 8330 N N . ARG D 1 32 ? -10.089 41.049 -5.038 1.00 33.27 12 ARG D N 1
ATOM 8331 C CA . ARG D 1 32 ? -10.392 41.918 -3.901 1.00 32.44 12 ARG D CA 1
ATOM 8332 C C . ARG D 1 32 ? -11.850 42.354 -4.016 1.00 31.91 12 ARG D C 1
ATOM 8333 O O . ARG D 1 32 ? -12.314 42.704 -5.105 1.00 31.60 12 ARG D O 1
ATOM 8341 N N . VAL D 1 33 ? -12.572 42.310 -2.901 1.00 31.20 13 VAL D N 1
ATOM 8342 C CA . VAL D 1 33 ? -14.026 42.506 -2.930 1.00 30.99 13 VAL D CA 1
ATOM 8343 C C . VAL D 1 33 ? -14.435 43.981 -2.913 1.00 31.64 13 VAL D C 1
ATOM 8344 O O . VAL D 1 33 ? -14.045 44.734 -2.017 1.00 31.76 13 VAL D O 1
ATOM 8348 N N . ASN D 1 34 ? -15.216 44.380 -3.916 1.00 32.15 14 ASN D N 1
ATOM 8349 C CA . ASN D 1 34 ? -15.834 45.705 -3.953 1.00 33.22 14 ASN D CA 1
ATOM 8350 C C . ASN D 1 34 ? -17.053 45.702 -3.040 1.00 32.99 14 ASN D C 1
ATOM 8351 O O . ASN D 1 34 ? -17.973 44.911 -3.242 1.00 32.47 14 ASN D O 1
ATOM 8356 N N . LEU D 1 35 ? -17.052 46.579 -2.038 1.00 33.60 15 LEU D N 1
ATOM 8357 C CA . LEU D 1 35 ? -18.164 46.677 -1.091 1.00 34.04 15 LEU D CA 1
ATOM 8358 C C . LEU D 1 35 ? -19.527 46.742 -1.787 1.00 34.18 15 LEU D C 1
ATOM 8359 O O . LEU D 1 35 ? -20.465 46.047 -1.389 1.00 34.10 15 LEU D O 1
ATOM 8364 N N . ASN D 1 36 ? -19.624 47.564 -2.831 1.00 34.52 16 ASN D N 1
ATOM 8365 C CA . ASN D 1 36 ? -20.899 47.795 -3.520 1.00 34.92 16 ASN D CA 1
ATOM 8366 C C . ASN D 1 36 ? -21.486 46.594 -4.274 1.00 34.25 16 ASN D C 1
ATOM 8367 O O . ASN D 1 36 ? -22.649 46.627 -4.675 1.00 34.74 16 ASN D O 1
ATOM 8372 N N . SER D 1 37 ? -20.697 45.539 -4.457 1.00 33.32 17 SER D N 1
ATOM 8373 C CA . SER D 1 37 ? -21.182 44.352 -5.166 1.00 32.74 17 SER D CA 1
ATOM 8374 C C . SER D 1 37 ? -21.721 43.259 -4.240 1.00 31.05 17 SER D C 1
ATOM 8375 O O . SER D 1 37 ? -22.316 42.288 -4.705 1.00 30.96 17 SER D O 1
ATOM 8378 N N . LYS D 1 38 ? -21.518 43.428 -2.934 1.00 29.39 18 LYS D N 1
ATOM 8379 C CA . LYS D 1 38 ? -21.997 42.466 -1.934 1.00 27.51 18 LYS D CA 1
ATOM 8380 C C . LYS D 1 38 ? -23.527 42.511 -1.789 1.00 26.79 18 LYS D C 1
ATOM 8381 O O . LYS D 1 38 ? -24.130 43.585 -1.804 1.00 26.45 18 LYS D O 1
ATOM 8387 N N . ARG D 1 39 ? -24.140 41.334 -1.666 1.00 25.54 19 ARG D N 1
ATOM 8388 C CA . ARG D 1 39 ? -25.599 41.208 -1.569 1.00 24.88 19 ARG D CA 1
ATOM 8389 C C . ARG D 1 39 ? -25.945 40.118 -0.562 1.00 24.05 19 ARG D C 1
ATOM 8390 O O . ARG D 1 39 ? -25.153 39.218 -0.341 1.00 23.16 19 ARG D O 1
ATOM 8398 N N . LEU D 1 40 ? -27.139 40.194 0.018 1.00 23.43 20 LEU D N 1
ATOM 8399 C CA . LEU D 1 40 ? -27.548 39.257 1.065 1.00 22.98 20 LEU D CA 1
ATOM 8400 C C . LEU D 1 40 ? -27.839 37.848 0.556 1.00 23.07 20 LEU D C 1
ATOM 8401 O O . LEU D 1 40 ? -27.552 36.870 1.244 1.00 23.30 20 LEU D O 1
ATOM 8406 N N . VAL D 1 41 ? -28.427 37.754 -0.636 1.00 23.29 21 VAL D N 1
ATOM 8407 C CA . VAL D 1 41 ? -28.690 36.469 -1.286 1.00 23.66 21 VAL D CA 1
ATOM 8408 C C . VAL D 1 41 ? -28.178 36.481 -2.729 1.00 24.31 21 VAL D C 1
ATOM 8409 O O . VAL D 1 41 ? -27.953 37.551 -3.303 1.00 24.32 21 VAL D O 1
ATOM 8413 N N . ASN D 1 42 ? -27.982 35.288 -3.297 1.00 24.67 22 ASN D N 1
ATOM 8414 C CA . ASN D 1 42 ? -27.625 35.119 -4.712 1.00 26.12 22 ASN D CA 1
ATOM 8415 C C . ASN D 1 42 ? -26.333 35.818 -5.139 1.00 27.05 22 ASN D C 1
ATOM 8416 O O . ASN D 1 42 ? -26.153 36.130 -6.316 1.00 27.49 22 ASN D O 1
ATOM 8421 N N . CYS D 1 43 ? -25.439 36.063 -4.184 1.00 28.00 23 CYS D N 1
ATOM 8422 C CA . CYS D 1 43 ? -24.202 36.784 -4.472 1.00 29.66 23 CYS D CA 1
ATOM 8423 C C . CYS D 1 43 ? -23.072 35.808 -4.771 1.00 30.67 23 CYS D C 1
ATOM 8424 O O . CYS D 1 43 ? -22.459 35.246 -3.857 1.00 30.48 23 CYS D O 1
ATOM 8427 N N . ASN D 1 44 ? -22.822 35.588 -6.058 1.00 32.22 24 ASN D N 1
ATOM 8428 C CA . ASN D 1 44 ? -21.699 34.756 -6.487 1.00 33.79 24 ASN D CA 1
ATOM 8429 C C . ASN D 1 44 ? -20.663 35.509 -7.323 1.00 34.34 24 ASN D C 1
ATOM 8430 O O . ASN D 1 44 ? -19.694 34.916 -7.798 1.00 34.97 24 ASN D O 1
ATOM 8435 N N . GLN D 1 45 ? -20.861 36.817 -7.477 1.00 34.70 25 GLN D N 1
ATOM 8436 C CA . GLN D 1 45 ? -19.958 37.652 -8.279 1.00 35.06 25 GLN D CA 1
ATOM 8437 C C . GLN D 1 45 ? -18.688 38.048 -7.518 1.00 34.56 25 GLN D C 1
ATOM 8438 O O . GLN D 1 45 ? -17.701 38.468 -8.126 1.00 34.92 25 GLN D O 1
ATOM 8444 N N . VAL D 1 46 ? -18.726 37.929 -6.191 1.00 33.35 26 VAL D N 1
ATOM 8445 C CA . VAL D 1 46 ? -17.556 38.204 -5.355 1.00 32.27 26 VAL D CA 1
ATOM 8446 C C . VAL D 1 46 ? -17.292 37.078 -4.360 1.00 30.92 26 VAL D C 1
ATOM 8447 O O . VAL D 1 46 ? -18.168 36.254 -4.074 1.00 30.02 26 VAL D O 1
ATOM 8451 N N . ASP D 1 47 ? -16.073 37.077 -3.830 1.00 29.76 27 ASP D N 1
ATOM 8452 C CA . ASP D 1 47 ? -15.578 36.024 -2.953 1.00 28.31 27 ASP D CA 1
ATOM 8453 C C . ASP D 1 47 ? -16.238 36.040 -1.569 1.00 27.97 27 ASP D C 1
ATOM 8454 O O . ASP D 1 47 ? -15.924 36.893 -0.730 1.00 27.93 27 ASP D O 1
ATOM 8459 N N . VAL D 1 48 ? -17.105 35.061 -1.321 1.00 27.11 28 VAL D N 1
ATOM 8460 C CA . VAL D 1 48 ? -17.834 34.951 -0.050 1.00 26.97 28 VAL D CA 1
ATOM 8461 C C . VAL D 1 48 ? -16.954 34.565 1.164 1.00 26.55 28 VAL D C 1
ATOM 8462 O O . VAL D 1 48 ? -17.380 34.718 2.313 1.00 26.63 28 VAL D O 1
ATOM 8466 N N . ASN D 1 49 ? -15.741 34.076 0.895 1.00 26.15 29 ASN D N 1
ATOM 8467 C CA . ASN D 1 49 ? -14.790 33.615 1.931 1.00 26.10 29 ASN D CA 1
ATOM 8468 C C . ASN D 1 49 ? -14.042 34.746 2.635 1.00 25.67 29 ASN D C 1
ATOM 8469 O O . ASN D 1 49 ? -13.376 34.529 3.656 1.00 26.39 29 ASN D O 1
ATOM 8474 N N . GLN D 1 50 ? -14.090 35.936 2.053 1.00 24.67 30 GLN D N 1
ATOM 8475 C CA . GLN D 1 50 ? -13.381 37.079 2.608 1.00 24.05 30 GLN D CA 1
ATOM 8476 C C . GLN D 1 50 ? -14.371 37.951 3.357 1.00 23.61 30 GLN D C 1
ATOM 8477 O O . GLN D 1 50 ? -15.359 38.404 2.786 1.00 23.40 30 GLN D O 1
ATOM 8483 N N . LEU D 1 51 ? -14.101 38.196 4.632 1.00 23.13 31 LEU D N 1
ATOM 8484 C CA . LEU D 1 51 ? -15.022 38.983 5.449 1.00 23.21 31 LEU D CA 1
ATOM 8485 C C . LEU D 1 51 ? -15.082 40.441 4.991 1.00 23.55 31 LEU D C 1
ATOM 8486 O O . LEU D 1 51 ? -16.155 41.051 4.978 1.00 23.82 31 LEU D O 1
ATOM 8491 N N . VAL D 1 52 ? -13.933 40.974 4.586 1.00 23.98 32 VAL D N 1
ATOM 8492 C CA . VAL D 1 52 ? -13.794 42.394 4.259 1.00 24.69 32 VAL D CA 1
ATOM 8493 C C . VAL D 1 52 ? -14.018 42.693 2.772 1.00 24.84 32 VAL D C 1
ATOM 8494 O O . VAL D 1 52 ? -13.786 41.830 1.920 1.00 24.83 32 VAL D O 1
ATOM 8498 N N . PRO D 1 53 ? -14.483 43.913 2.456 1.00 25.39 33 PRO D N 1
ATOM 8499 C CA . PRO D 1 53 ? -14.907 44.935 3.413 1.00 25.56 33 PRO D CA 1
ATOM 8500 C C . PRO D 1 53 ? -16.330 44.649 3.912 1.00 25.23 33 PRO D C 1
ATOM 8501 O O . PRO D 1 53 ? -17.176 44.204 3.137 1.00 25.27 33 PRO D O 1
ATOM 8505 N N . ILE D 1 54 ? -16.582 44.892 5.196 1.00 25.50 34 ILE D N 1
ATOM 8506 C CA . ILE D 1 54 ? -17.924 44.684 5.745 1.00 25.30 34 ILE D CA 1
ATOM 8507 C C . ILE D 1 54 ? -18.891 45.718 5.187 1.00 25.41 34 ILE D C 1
ATOM 8508 O O . ILE D 1 54 ? -18.628 46.928 5.244 1.00 26.13 34 ILE D O 1
ATOM 8513 N N . LYS D 1 55 ? -20.005 45.227 4.645 1.00 25.05 35 LYS D N 1
ATOM 8514 C CA . LYS D 1 55 ? -21.055 46.074 4.098 1.00 25.03 35 LYS D CA 1
ATOM 8515 C C . LYS D 1 55 ? -22.226 46.205 5.059 1.00 24.83 35 LYS D C 1
ATOM 8516 O O . LYS D 1 55 ? -22.693 47.313 5.329 1.00 24.93 35 LYS D O 1
ATOM 8522 N N . TYR D 1 56 ? -22.707 45.069 5.556 1.00 24.29 36 TYR D N 1
ATOM 8523 C CA . TYR D 1 56 ? -23.862 45.055 6.438 1.00 24.49 36 TYR D CA 1
ATOM 8524 C C . TYR D 1 56 ? -23.413 45.255 7.869 1.00 24.50 36 TYR D C 1
ATOM 8525 O O . TYR D 1 56 ? -23.197 44.306 8.619 1.00 24.07 36 TYR D O 1
ATOM 8534 N N . LYS D 1 57 ? -23.257 46.527 8.223 1.00 25.24 37 LYS D N 1
ATOM 8535 C CA . LYS D 1 57 ? -22.814 46.908 9.557 1.00 25.76 37 LYS D CA 1
ATOM 8536 C C . LYS D 1 57 ? -23.786 46.416 10.622 1.00 25.11 37 LYS D C 1
ATOM 8537 O O . LYS D 1 57 ? -23.362 46.076 11.720 1.00 24.72 37 LYS D O 1
ATOM 8543 N N . TRP D 1 58 ? -25.078 46.342 10.291 1.00 24.33 38 TRP D N 1
ATOM 8544 C CA . TRP D 1 58 ? -26.060 45.825 11.251 1.00 23.48 38 TRP D CA 1
ATOM 8545 C C . TRP D 1 58 ? -25.819 44.366 11.609 1.00 22.84 38 TRP D C 1
ATOM 8546 O O . TRP D 1 58 ? -25.998 43.971 12.759 1.00 22.03 38 TRP D O 1
ATOM 8557 N N . ALA D 1 59 ? -25.404 43.571 10.625 1.00 22.58 39 ALA D N 1
ATOM 8558 C CA . ALA D 1 59 ? -25.130 42.150 10.853 1.00 22.29 39 ALA D CA 1
ATOM 8559 C C . ALA D 1 59 ? -23.906 41.993 11.747 1.00 22.22 39 ALA D C 1
ATOM 8560 O O . ALA D 1 59 ? -23.913 41.218 12.703 1.00 21.65 39 ALA D O 1
ATOM 8562 N N . TRP D 1 60 ? -22.861 42.755 11.440 1.00 22.26 40 TRP D N 1
ATOM 8563 C CA . TRP D 1 60 ? -21.638 42.722 12.225 1.00 22.31 40 TRP D CA 1
ATOM 8564 C C . TRP D 1 60 ? -21.883 43.170 13.675 1.00 22.28 40 TRP D C 1
ATOM 8565 O O . TRP D 1 60 ? -21.354 42.572 14.622 1.00 21.84 40 TRP D O 1
ATOM 8576 N N . GLU D 1 61 ? -22.701 44.207 13.845 1.00 22.80 41 GLU D N 1
ATOM 8577 C CA . GLU D 1 61 ? -23.051 44.683 15.185 1.00 23.79 41 GLU D CA 1
ATOM 8578 C C . GLU D 1 61 ? -23.827 43.647 15.995 1.00 22.93 41 GLU D C 1
ATOM 8579 O O . GLU D 1 61 ? -23.568 43.480 17.187 1.00 22.65 41 GLU D O 1
ATOM 8585 N N . HIS D 1 62 ? -24.749 42.929 15.349 1.00 22.09 42 HIS D N 1
ATOM 8586 C CA . HIS D 1 62 ? -25.454 41.834 16.031 1.00 21.54 42 HIS D CA 1
ATOM 8587 C C . HIS D 1 62 ? -24.454 40.767 16.477 1.00 20.93 42 HIS D C 1
ATOM 8588 O O . HIS D 1 62 ? -24.575 40.218 17.575 1.00 19.94 42 HIS D O 1
ATOM 8595 N N . TYR D 1 63 ? -23.463 40.483 15.627 1.00 20.54 43 TYR D N 1
ATOM 8596 C CA . TYR D 1 63 ? -22.402 39.519 15.962 1.00 20.13 43 TYR D CA 1
ATOM 8597 C C . TYR D 1 63 ? -21.602 39.958 17.192 1.00 20.35 43 TYR D C 1
ATOM 8598 O O . TYR D 1 63 ? -21.415 39.183 18.135 1.00 19.46 43 TYR D O 1
ATOM 8607 N N . LEU D 1 64 ? -21.139 41.204 17.179 1.00 20.59 44 LEU D N 1
ATOM 8608 C CA . LEU D 1 64 ? -20.383 41.736 18.306 1.00 21.36 44 LEU D CA 1
ATOM 8609 C C . LEU D 1 64 ? -21.224 41.725 19.587 1.00 21.40 44 LEU D C 1
ATOM 8610 O O . LEU D 1 64 ? -20.718 41.379 20.662 1.00 20.94 44 LEU D O 1
ATOM 8615 N N . ASN D 1 65 ? -22.502 42.099 19.473 1.00 21.36 45 ASN D N 1
ATOM 8616 C CA . ASN D 1 65 ? -23.374 42.155 20.641 1.00 21.82 45 ASN D CA 1
ATOM 8617 C C . ASN D 1 65 ? -23.609 40.769 21.227 1.00 21.22 45 ASN D C 1
ATOM 8618 O O . ASN D 1 65 ? -23.563 40.585 22.445 1.00 21.48 45 ASN D O 1
ATOM 8623 N N . GLY D 1 66 ? -23.805 39.784 20.350 1.00 20.46 46 GLY D N 1
ATOM 8624 C CA . GLY D 1 66 ? -24.001 38.402 20.785 1.00 20.22 46 GLY D CA 1
ATOM 8625 C C . GLY D 1 66 ? -22.774 37.862 21.496 1.00 20.83 46 GLY D C 1
ATOM 8626 O O . GLY D 1 66 ? -22.887 37.167 22.518 1.00 20.21 46 GLY D O 1
ATOM 8627 N N . CYS D 1 67 ? -21.599 38.194 20.956 1.00 20.82 47 CYS D N 1
ATOM 8628 C CA . CYS D 1 67 ? -20.321 37.753 21.520 1.00 21.54 47 CYS D CA 1
ATOM 8629 C C . CYS D 1 67 ? -20.105 38.278 22.940 1.00 22.03 47 CYS D C 1
ATOM 8630 O O . CYS D 1 67 ? -19.449 37.632 23.749 1.00 22.68 47 CYS D O 1
ATOM 8633 N N . ALA D 1 68 ? -20.675 39.446 23.230 1.00 22.68 48 ALA D N 1
ATOM 8634 C CA . ALA D 1 68 ? -20.569 40.058 24.555 1.00 23.18 48 ALA D CA 1
ATOM 8635 C C . ALA D 1 68 ? -21.504 39.436 25.594 1.00 23.28 48 ALA D C 1
ATOM 8636 O O . ALA D 1 68 ? -21.420 39.773 26.777 1.00 23.91 48 ALA D O 1
ATOM 8638 N N . ASN D 1 69 ? -22.395 38.546 25.147 1.00 23.17 49 ASN D N 1
ATOM 8639 C CA . ASN D 1 69 ? -23.426 37.942 25.993 1.00 23.33 49 ASN D CA 1
ATOM 8640 C C . ASN D 1 69 ? -23.121 36.506 26.423 1.00 23.77 49 ASN D C 1
ATOM 8641 O O . ASN D 1 69 ? -24.038 35.730 26.696 1.00 24.28 49 ASN D O 1
ATOM 8646 N N . ASN D 1 70 ? -21.843 36.138 26.467 1.00 24.45 50 ASN D N 1
ATOM 8647 C CA . ASN D 1 70 ? -21.482 34.782 26.857 1.00 24.78 50 ASN D CA 1
ATOM 8648 C C . ASN D 1 70 ? -22.013 34.415 28.233 1.00 25.15 50 ASN D C 1
ATOM 8649 O O . ASN D 1 70 ? -21.860 35.176 29.193 1.00 25.49 50 ASN D O 1
ATOM 8654 N N . TRP D 1 71 ? -22.654 33.252 28.306 1.00 25.02 51 TRP D N 1
ATOM 8655 C CA . TRP D 1 71 ? -23.135 32.684 29.554 1.00 25.32 51 TRP D CA 1
ATOM 8656 C C . TRP D 1 71 ? -23.233 31.170 29.412 1.00 25.93 51 TRP D C 1
ATOM 8657 O O . TRP D 1 71 ? -23.312 30.650 28.298 1.00 25.91 51 TRP D O 1
ATOM 8668 N N . LEU D 1 72 ? -23.232 30.473 30.543 1.00 27.08 52 LEU D N 1
ATOM 8669 C CA . LEU D 1 72 ? -23.433 29.025 30.568 1.00 28.32 52 LEU D CA 1
ATOM 8670 C C . LEU D 1 72 ? -24.434 28.632 31.648 1.00 29.14 52 LEU D C 1
ATOM 8671 O O . LEU D 1 72 ? -24.417 29.197 32.744 1.00 29.25 52 LEU D O 1
ATOM 8676 N N . PRO D 1 73 ? -25.317 27.664 31.347 1.00 29.55 53 PRO D N 1
ATOM 8677 C CA . PRO D 1 73 ? -26.390 27.336 32.293 1.00 30.30 53 PRO D CA 1
ATOM 8678 C C . PRO D 1 73 ? -25.874 26.801 33.626 1.00 31.46 53 PRO D C 1
ATOM 8679 O O . PRO D 1 73 ? -26.536 26.976 34.655 1.00 31.38 53 PRO D O 1
ATOM 8683 N N . THR D 1 74 ? -24.696 26.178 33.598 1.00 32.75 54 THR D N 1
ATOM 8684 C CA . THR D 1 74 ? -24.022 25.683 34.802 1.00 34.48 54 THR D CA 1
ATOM 8685 C C . THR D 1 74 ? -23.621 26.794 35.783 1.00 35.22 54 THR D C 1
ATOM 8686 O O . THR D 1 74 ? -23.400 26.521 36.965 1.00 36.01 54 THR D O 1
ATOM 8690 N N . GLU D 1 75 ? -23.545 28.035 35.297 1.00 35.70 55 GLU D N 1
ATOM 8691 C CA . GLU D 1 75 ? -23.202 29.196 36.135 1.00 36.55 55 GLU D CA 1
ATOM 8692 C C . GLU D 1 75 ? -24.359 29.622 37.031 1.00 36.94 55 GLU D C 1
ATOM 8693 O O . GLU D 1 75 ? -24.144 30.216 38.088 1.00 37.48 55 GLU D O 1
ATOM 8699 N N . ILE D 1 76 ? -25.585 29.339 36.594 1.00 36.77 56 ILE D N 1
ATOM 8700 C CA . ILE D 1 76 ? -26.783 29.755 37.317 1.00 37.08 56 ILE D CA 1
ATOM 8701 C C . ILE D 1 76 ? -27.136 28.745 38.416 1.00 37.47 56 ILE D C 1
ATOM 8702 O O . ILE D 1 76 ? -27.368 27.573 38.132 1.00 37.31 56 ILE D O 1
ATOM 8707 N N . PRO D 1 77 ? -27.164 29.202 39.683 1.00 38.26 57 PRO D N 1
ATOM 8708 C CA . PRO D 1 77 ? -27.510 28.329 40.807 1.00 38.67 57 PRO D CA 1
ATOM 8709 C C . PRO D 1 77 ? -28.936 27.792 40.720 1.00 38.44 57 PRO D C 1
ATOM 8710 O O . PRO D 1 77 ? -29.868 28.548 40.434 1.00 38.55 57 PRO D O 1
ATOM 8714 N N . MET D 1 78 ? -29.086 26.496 40.977 1.00 38.46 58 MET D N 1
ATOM 8715 C CA . MET D 1 78 ? -30.364 25.799 40.875 1.00 38.38 58 MET D CA 1
ATOM 8716 C C . MET D 1 78 ? -30.862 25.265 42.221 1.00 38.73 58 MET D C 1
ATOM 8717 O O . MET D 1 78 ? -31.912 24.621 42.291 1.00 38.56 58 MET D O 1
ATOM 8722 N N . GLY D 1 79 ? -30.105 25.532 43.283 1.00 39.23 59 GLY D N 1
ATOM 8723 C CA . GLY D 1 79 ? -30.425 25.012 44.611 1.00 39.32 59 GLY D CA 1
ATOM 8724 C C . GLY D 1 79 ? -31.862 25.217 45.059 1.00 39.27 59 GLY D C 1
ATOM 8725 O O . GLY D 1 79 ? -32.539 24.263 45.449 1.00 39.17 59 GLY D O 1
ATOM 8726 N N . LYS D 1 80 ? -32.326 26.463 44.999 1.00 39.35 60 LYS D N 1
ATOM 8727 C CA . LYS D 1 80 ? -33.674 26.808 45.458 1.00 39.45 60 LYS D CA 1
ATOM 8728 C C . LYS D 1 80 ? -34.778 26.133 44.641 1.00 39.07 60 LYS D C 1
ATOM 8729 O O . LYS D 1 80 ? -35.837 25.798 45.181 1.00 38.89 60 LYS D O 1
ATOM 8735 N N . ASP D 1 81 ? -34.517 25.933 43.346 1.00 38.34 61 ASP D N 1
ATOM 8736 C CA . ASP D 1 81 ? -35.465 25.286 42.433 1.00 37.99 61 ASP D CA 1
ATOM 8737 C C . ASP D 1 81 ? -35.645 23.803 42.726 1.00 38.31 61 ASP D C 1
ATOM 8738 O O . ASP D 1 81 ? -36.762 23.289 42.679 1.00 38.00 61 ASP D O 1
ATOM 8743 N N . ILE D 1 82 ? -34.536 23.118 43.008 1.00 39.00 62 ILE D N 1
ATOM 8744 C CA . ILE D 1 82 ? -34.561 21.696 43.354 1.00 39.75 62 ILE D CA 1
ATOM 8745 C C . ILE D 1 82 ? -35.401 21.509 44.617 1.00 40.48 62 ILE D C 1
ATOM 8746 O O . ILE D 1 82 ? -36.267 20.631 44.681 1.00 40.66 62 ILE D O 1
ATOM 8751 N N . GLU D 1 83 ? -35.154 22.375 45.596 1.00 41.07 63 GLU D N 1
ATOM 8752 C CA . GLU D 1 83 ? -35.886 22.398 46.858 1.00 42.08 63 GLU D CA 1
ATOM 8753 C C . GLU D 1 83 ? -37.404 22.449 46.633 1.00 41.72 63 GLU D C 1
ATOM 8754 O O . GLU D 1 83 ? -38.141 21.576 47.108 1.00 41.94 63 GLU D O 1
ATOM 8760 N N . LEU D 1 84 ? -37.853 23.463 45.895 1.00 41.02 64 LEU D N 1
ATOM 8761 C CA . LEU D 1 84 ? -39.272 23.660 45.605 1.00 40.64 64 LEU D CA 1
ATOM 8762 C C . LEU D 1 84 ? -39.890 22.500 44.817 1.00 40.68 64 LEU D C 1
ATOM 8763 O O . LEU D 1 84 ? -40.980 22.038 45.148 1.00 40.72 64 LEU D O 1
ATOM 8768 N N . TRP D 1 85 ? -39.184 22.027 43.789 1.00 40.61 65 TRP D N 1
ATOM 8769 C CA . TRP D 1 85 ? -39.706 20.979 42.911 1.00 40.89 65 TRP D CA 1
ATOM 8770 C C . TRP D 1 85 ? -39.958 19.658 43.644 1.00 42.22 65 TRP D C 1
ATOM 8771 O O . TRP D 1 85 ? -40.968 18.998 43.403 1.00 42.38 65 TRP D O 1
ATOM 8782 N N . LYS D 1 86 ? -39.043 19.286 44.536 1.00 43.71 66 LYS D N 1
ATOM 8783 C CA . LYS D 1 86 ? -39.158 18.032 45.289 1.00 45.44 66 LYS D CA 1
ATOM 8784 C C . LYS D 1 86 ? -39.924 18.202 46.603 1.00 46.23 66 LYS D C 1
ATOM 8785 O O . LYS D 1 86 ? -39.513 17.688 47.647 1.00 46.95 66 LYS D O 1
ATOM 8791 N N . SER D 1 87 ? -41.040 18.925 46.537 1.00 46.76 67 SER D N 1
ATOM 8792 C CA . SER D 1 87 ? -41.880 19.179 47.699 1.00 47.59 67 SER D CA 1
ATOM 8793 C C . SER D 1 87 ? -43.357 19.138 47.315 1.00 47.97 67 SER D C 1
ATOM 8794 O O . SER D 1 87 ? -43.697 18.843 46.169 1.00 47.90 67 SER D O 1
ATOM 8797 N N . ASP D 1 88 ? -44.226 19.423 48.282 1.00 48.42 68 ASP D N 1
ATOM 8798 C CA . ASP D 1 88 ? -45.670 19.448 48.057 1.00 48.77 68 ASP D CA 1
ATOM 8799 C C . ASP D 1 88 ? -46.191 20.870 47.883 1.00 48.17 68 ASP D C 1
ATOM 8800 O O . ASP D 1 88 ? -47.403 21.094 47.827 1.00 48.37 68 ASP D O 1
ATOM 8805 N N . ARG D 1 89 ? -45.264 21.821 47.783 1.00 47.67 69 ARG D N 1
ATOM 8806 C CA . ARG D 1 89 ? -45.598 23.246 47.747 1.00 47.07 69 ARG D CA 1
ATOM 8807 C C . ARG D 1 89 ? -45.955 23.757 46.347 1.00 46.12 69 ARG D C 1
ATOM 8808 O O . ARG D 1 89 ? -46.414 24.892 46.196 1.00 46.09 69 ARG D O 1
ATOM 8816 N N . LEU D 1 90 ? -45.743 22.919 45.332 1.00 45.37 70 LEU D N 1
ATOM 8817 C CA . LEU D 1 90 ? -46.217 23.207 43.980 1.00 44.05 70 LEU D CA 1
ATOM 8818 C C . LEU D 1 90 ? -47.474 22.398 43.680 1.00 43.82 70 LEU D C 1
ATOM 8819 O O . LEU D 1 90 ? -47.545 21.205 43.993 1.00 44.12 70 LEU D O 1
ATOM 8824 N N . SER D 1 91 ? -48.463 23.047 43.075 1.00 43.11 71 SER D N 1
ATOM 8825 C CA . SER D 1 91 ? -49.668 22.356 42.629 1.00 42.97 71 SER D CA 1
ATOM 8826 C C . SER D 1 91 ? -49.372 21.543 41.370 1.00 42.71 71 SER D C 1
ATOM 8827 O O . SER D 1 91 ? -48.377 21.796 40.676 1.00 42.21 71 SER D O 1
ATOM 8830 N N . GLU D 1 92 ? -50.237 20.571 41.085 1.00 42.74 72 GLU D N 1
ATOM 8831 C CA . GLU D 1 92 ? -50.123 19.744 39.881 1.00 42.57 72 GLU D CA 1
ATOM 8832 C C . GLU D 1 92 ? -50.243 20.586 38.608 1.00 41.65 72 GLU D C 1
ATOM 8833 O O . GLU D 1 92 ? -49.530 20.341 37.627 1.00 41.25 72 GLU D O 1
ATOM 8839 N N . ASP D 1 93 ? -51.134 21.579 38.641 1.00 40.81 73 ASP D N 1
ATOM 8840 C CA . ASP D 1 93 ? -51.286 22.537 37.545 1.00 39.95 73 ASP D CA 1
ATOM 8841 C C . ASP D 1 93 ? -50.007 23.344 37.290 1.00 38.92 73 ASP D C 1
ATOM 8842 O O . ASP D 1 93 ? -49.661 23.613 36.136 1.00 38.71 73 ASP D O 1
ATOM 8847 N N . GLU D 1 94 ? -49.314 23.722 38.364 1.00 38.21 74 GLU D N 1
ATOM 8848 C CA . GLU D 1 94 ? -48.046 24.457 38.268 1.00 37.28 74 GLU D CA 1
ATOM 8849 C C . GLU D 1 94 ? -46.933 23.598 37.669 1.00 36.58 74 GLU D C 1
ATOM 8850 O O . GLU D 1 94 ? -46.135 24.079 36.860 1.00 36.00 74 GLU D O 1
ATOM 8856 N N . ARG D 1 95 ? -46.883 22.331 38.073 1.00 36.14 75 ARG D N 1
ATOM 8857 C CA . ARG D 1 95 ? -45.918 21.379 37.510 1.00 36.07 75 ARG D CA 1
ATOM 8858 C C . ARG D 1 95 ? -46.173 21.174 36.022 1.00 35.38 75 ARG D C 1
ATOM 8859 O O . ARG D 1 95 ? -45.231 21.093 35.225 1.00 34.80 75 ARG D O 1
ATOM 8867 N N . ARG D 1 96 ? -47.455 21.108 35.664 1.00 34.91 76 ARG D N 1
ATOM 8868 C CA . ARG D 1 96 ? -47.894 20.898 34.284 1.00 34.53 76 ARG D CA 1
ATOM 8869 C C . ARG D 1 96 ? -47.378 21.989 33.346 1.00 33.64 76 ARG D C 1
ATOM 8870 O O . ARG D 1 96 ? -46.923 21.689 32.244 1.00 33.48 76 ARG D O 1
ATOM 8878 N N . VAL D 1 97 ? -47.438 23.244 33.790 1.00 32.67 77 VAL D N 1
ATOM 8879 C CA . VAL D 1 97 ? -46.905 24.361 33.000 1.00 31.88 77 VAL D CA 1
ATOM 8880 C C . VAL D 1 97 ? -45.401 24.211 32.779 1.00 31.02 77 VAL D C 1
ATOM 8881 O O . VAL D 1 97 ? -44.924 24.311 31.641 1.00 30.98 77 VAL D O 1
ATOM 8885 N N . ILE D 1 98 ? -44.665 23.968 33.863 1.00 30.41 78 ILE D N 1
ATOM 8886 C CA . ILE D 1 98 ? -43.209 23.830 33.797 1.00 29.88 78 ILE D CA 1
ATOM 8887 C C . ILE D 1 98 ? -42.827 22.662 32.887 1.00 29.60 78 ILE D C 1
ATOM 8888 O O . ILE D 1 98 ? -41.998 22.817 31.990 1.00 29.08 78 ILE D O 1
ATOM 8893 N N . LEU D 1 99 ? -43.458 21.510 33.103 1.00 29.34 79 LEU D N 1
ATOM 8894 C CA . LEU D 1 99 ? -43.142 20.308 32.329 1.00 29.83 79 LEU D CA 1
ATOM 8895 C C . LEU D 1 99 ? -43.433 20.455 30.838 1.00 29.26 79 LEU D C 1
ATOM 8896 O O . LEU D 1 99 ? -42.621 20.026 30.014 1.00 29.55 79 LEU D O 1
ATOM 8901 N N . LEU D 1 100 ? -44.578 21.046 30.492 1.00 28.98 80 LEU D N 1
ATOM 8902 C CA . LEU D 1 100 ? -44.940 21.227 29.080 1.00 28.73 80 LEU D CA 1
ATOM 8903 C C . LEU D 1 100 ? -44.018 22.218 28.373 1.00 28.52 80 LEU D C 1
ATOM 8904 O O . LEU D 1 100 ? -43.633 21.997 27.223 1.00 28.10 80 LEU D O 1
ATOM 8909 N N . ASN D 1 101 ? -43.650 23.293 29.071 1.00 28.16 81 ASN D N 1
ATOM 8910 C CA . ASN D 1 101 ? -42.695 24.264 28.529 1.00 27.93 81 ASN D CA 1
ATOM 8911 C C . ASN D 1 101 ? -41.314 23.662 28.289 1.00 27.51 81 ASN D C 1
ATOM 8912 O O . ASN D 1 101 ? -40.726 23.874 27.230 1.00 26.99 81 ASN D O 1
ATOM 8917 N N . LEU D 1 102 ? -40.810 22.901 29.260 1.00 27.36 82 LEU D N 1
ATOM 8918 C CA . LEU D 1 102 ? -39.529 22.206 29.098 1.00 27.39 82 LEU D CA 1
ATOM 8919 C C . LEU D 1 102 ? -39.603 21.205 27.947 1.00 26.94 82 LEU D C 1
ATOM 8920 O O . LEU D 1 102 ? -38.681 21.125 27.142 1.00 26.72 82 LEU D O 1
ATOM 8925 N N . GLY D 1 103 ? -40.716 20.474 27.861 1.00 27.01 83 GLY D N 1
ATOM 8926 C CA . GLY D 1 103 ? -40.968 19.552 26.745 1.00 27.07 83 GLY D CA 1
ATOM 8927 C C . GLY D 1 103 ? -40.845 20.209 25.379 1.00 26.56 83 GLY D C 1
ATOM 8928 O O . GLY D 1 103 ? -40.155 19.694 24.490 1.00 27.42 83 GLY D O 1
ATOM 8929 N N . PHE D 1 104 ? -41.496 21.355 25.213 1.00 26.10 84 PHE D N 1
ATOM 8930 C CA . PHE D 1 104 ? -41.444 22.081 23.948 1.00 25.65 84 PHE D CA 1
ATOM 8931 C C . PHE D 1 104 ? -40.045 22.645 23.646 1.00 25.26 84 PHE D C 1
ATOM 8932 O O . PHE D 1 104 ? -39.489 22.402 22.566 1.00 25.06 84 PHE D O 1
ATOM 8940 N N . PHE D 1 105 ? -39.485 23.385 24.600 1.00 24.94 85 PHE D N 1
ATOM 8941 C CA . PHE D 1 105 ? -38.177 24.022 24.423 1.00 24.72 85 PHE D CA 1
ATOM 8942 C C . PHE D 1 105 ? -37.021 23.044 24.182 1.00 24.74 85 PHE D C 1
ATOM 8943 O O . PHE D 1 105 ? -36.094 23.355 23.421 1.00 24.23 85 PHE D O 1
ATOM 8951 N N . SER D 1 106 ? -37.078 21.873 24.819 1.00 24.97 86 SER D N 1
ATOM 8952 C CA . SER D 1 106 ? -35.962 20.910 24.776 1.00 25.14 86 SER D CA 1
ATOM 8953 C C . SER D 1 106 ? -35.577 20.479 23.363 1.00 25.19 86 SER D C 1
ATOM 8954 O O . SER D 1 106 ? -34.407 20.177 23.117 1.00 25.89 86 SER D O 1
ATOM 8957 N N . THR D 1 107 ? -36.547 20.454 22.445 1.00 24.89 87 THR D N 1
ATOM 8958 C CA . THR D 1 107 ? -36.264 20.138 21.038 1.00 24.73 87 THR D CA 1
ATOM 8959 C C . THR D 1 107 ? -36.415 21.322 20.085 1.00 24.58 87 THR D C 1
ATOM 8960 O O . THR D 1 107 ? -35.845 21.306 18.995 1.00 24.34 87 THR D O 1
ATOM 8964 N N . ALA D 1 108 ? -37.179 22.341 20.483 1.00 24.21 88 ALA D N 1
ATOM 8965 C CA . ALA D 1 108 ? -37.396 23.495 19.606 1.00 24.44 88 ALA D CA 1
ATOM 8966 C C . ALA D 1 108 ? -36.102 24.237 19.279 1.00 24.16 88 ALA D C 1
ATOM 8967 O O . ALA D 1 108 ? -35.915 24.673 18.148 1.00 23.51 88 ALA D O 1
ATOM 8969 N N . GLU D 1 109 ? -35.213 24.376 20.261 1.00 24.74 89 GLU D N 1
ATOM 8970 C CA . GLU D 1 109 ? -33.932 25.045 20.029 1.00 25.43 89 GLU D CA 1
ATOM 8971 C C . GLU D 1 109 ? -33.067 24.256 19.031 1.00 25.17 89 GLU D C 1
ATOM 8972 O O . GLU D 1 109 ? -32.373 24.850 18.195 1.00 24.85 89 GLU D O 1
ATOM 8978 N N . SER D 1 110 ? -33.123 22.926 19.113 1.00 24.79 90 SER D N 1
ATOM 8979 C CA . SER D 1 110 ? -32.451 22.062 18.135 1.00 25.35 90 SER D CA 1
ATOM 8980 C C . SER D 1 110 ? -33.001 22.255 16.722 1.00 24.28 90 SER D C 1
ATOM 8981 O O . SER D 1 110 ? -32.235 22.300 15.768 1.00 24.80 90 SER D O 1
ATOM 8984 N N . LEU D 1 111 ? -34.323 22.376 16.597 1.00 23.76 91 LEU D N 1
ATOM 8985 C CA . LEU D 1 111 ? -34.964 22.648 15.304 1.00 23.16 91 LEU D CA 1
ATOM 8986 C C . LEU D 1 111 ? -34.483 23.959 14.692 1.00 22.80 91 LEU D C 1
ATOM 8987 O O . LEU D 1 111 ? -34.180 24.018 13.502 1.00 22.83 91 LEU D O 1
ATOM 8992 N N . VAL D 1 112 ? -34.408 25.002 15.517 1.00 21.74 92 VAL D N 1
ATOM 8993 C CA . VAL D 1 112 ? -33.913 26.311 15.069 1.00 21.06 92 VAL D CA 1
ATOM 8994 C C . VAL D 1 112 ? -32.441 26.239 14.622 1.00 20.82 92 VAL D C 1
ATOM 8995 O O . VAL D 1 112 ? -32.092 26.713 13.538 1.00 20.93 92 VAL D O 1
ATOM 8999 N N . GLY D 1 113 ? -31.590 25.641 15.449 1.00 21.08 93 GLY D N 1
ATOM 9000 C CA . GLY D 1 113 ? -30.154 25.531 15.132 1.00 21.26 93 GLY D CA 1
ATOM 9001 C C . GLY D 1 113 ? -29.915 24.715 13.869 1.00 21.38 93 GLY D C 1
ATOM 9002 O O . GLY D 1 113 ? -29.105 25.086 13.017 1.00 21.24 93 GLY D O 1
ATOM 9003 N N . ASN D 1 114 ? -30.637 23.607 13.742 1.00 21.97 94 ASN D N 1
ATOM 9004 C CA . ASN D 1 114 ? -30.518 22.753 12.559 1.00 22.36 94 ASN D CA 1
ATOM 9005 C C . ASN D 1 114 ? -30.941 23.503 11.304 1.00 22.27 94 ASN D C 1
ATOM 9006 O O . ASN D 1 114 ? -30.319 23.356 10.250 1.00 21.93 94 ASN D O 1
ATOM 9011 N N . ASN D 1 115 ? -31.984 24.326 11.424 1.00 21.31 95 ASN D N 1
ATOM 9012 C CA . ASN D 1 115 ? -32.432 25.129 10.296 1.00 21.12 95 ASN D CA 1
ATOM 9013 C C . ASN D 1 115 ? -31.416 26.189 9.881 1.00 21.08 95 ASN D C 1
ATOM 9014 O O . ASN D 1 115 ? -31.201 26.413 8.687 1.00 20.65 95 ASN D O 1
ATOM 9019 N N . ILE D 1 116 ? -30.784 26.839 10.860 1.00 20.54 96 ILE D N 1
ATOM 9020 C CA . ILE D 1 116 ? -29.722 27.817 10.556 1.00 21.03 96 ILE D CA 1
ATOM 9021 C C . ILE D 1 116 ? -28.669 27.161 9.658 1.00 21.53 96 ILE D C 1
ATOM 9022 O O . ILE D 1 116 ? -28.326 27.692 8.599 1.00 20.75 96 ILE D O 1
ATOM 9027 N N . VAL D 1 117 ? -28.191 25.993 10.077 1.00 22.09 97 VAL D N 1
ATOM 9028 C CA . VAL D 1 117 ? -27.060 25.327 9.412 1.00 23.86 97 VAL D CA 1
ATOM 9029 C C . VAL D 1 117 ? -27.455 24.668 8.088 1.00 24.26 97 VAL D C 1
ATOM 9030 O O . VAL D 1 117 ? -26.767 24.827 7.072 1.00 25.27 97 VAL D O 1
ATOM 9034 N N . LEU D 1 118 ? -28.566 23.943 8.105 1.00 24.53 98 LEU D N 1
ATOM 9035 C CA . LEU D 1 118 ? -28.963 23.123 6.961 1.00 25.17 98 LEU D CA 1
ATOM 9036 C C . LEU D 1 118 ? -29.816 23.845 5.918 1.00 25.32 98 LEU D C 1
ATOM 9037 O O . LEU D 1 118 ? -29.907 23.383 4.775 1.00 25.79 98 LEU D O 1
ATOM 9042 N N . ALA D 1 119 ? -30.430 24.969 6.297 1.00 24.52 99 ALA D N 1
ATOM 9043 C CA . ALA D 1 119 ? -31.293 25.712 5.374 1.00 24.89 99 ALA D CA 1
ATOM 9044 C C . ALA D 1 119 ? -30.875 27.164 5.111 1.00 24.63 99 ALA D C 1
ATOM 9045 O O . ALA D 1 119 ? -30.850 27.606 3.955 1.00 25.58 99 ALA D O 1
ATOM 9047 N N . ILE D 1 120 ? -30.562 27.914 6.167 1.00 23.83 100 ILE D N 1
ATOM 9048 C CA . ILE D 1 120 ? -30.312 29.356 6.032 1.00 23.22 100 ILE D CA 1
ATOM 9049 C C . ILE D 1 120 ? -28.907 29.706 5.532 1.00 23.01 100 ILE D C 1
ATOM 9050 O O . ILE D 1 120 ? -28.758 30.483 4.577 1.00 22.81 100 ILE D O 1
ATOM 9055 N N . PHE D 1 121 ? -27.894 29.129 6.176 1.00 22.36 101 PHE D N 1
ATOM 9056 C CA . PHE D 1 121 ? -26.491 29.486 5.949 1.00 22.17 101 PHE D CA 1
ATOM 9057 C C . PHE D 1 121 ? -26.095 29.455 4.470 1.00 22.20 101 PHE D C 1
ATOM 9058 O O . PHE D 1 121 ? -25.488 30.402 3.981 1.00 21.84 101 PHE D O 1
ATOM 9066 N N . LYS D 1 122 ? -26.441 28.372 3.770 1.00 23.15 102 LYS D N 1
ATOM 9067 C CA . LYS D 1 122 ? -26.086 28.210 2.348 1.00 24.10 102 LYS D CA 1
ATOM 9068 C C . LYS D 1 122 ? -26.569 29.375 1.483 1.00 23.84 102 LYS D C 1
ATOM 9069 O O . LYS D 1 122 ? -25.863 29.829 0.570 1.00 24.35 102 LYS D O 1
ATOM 9075 N N . HIS D 1 123 ? -27.762 29.867 1.785 1.00 23.45 103 HIS D N 1
ATOM 9076 C CA . HIS D 1 123 ? -28.414 30.852 0.925 1.00 23.39 103 HIS D CA 1
ATOM 9077 C C . HIS D 1 123 ? -28.191 32.302 1.342 1.00 23.01 103 HIS D C 1
ATOM 9078 O O . HIS D 1 123 ? -28.489 33.214 0.572 1.00 22.74 103 HIS D O 1
ATOM 9085 N N . VAL D 1 124 ? -27.645 32.513 2.540 1.00 22.61 104 VAL D N 1
ATOM 9086 C CA . VAL D 1 124 ? -27.203 33.858 2.940 1.00 22.17 104 VAL D CA 1
ATOM 9087 C C . VAL D 1 124 ? -25.756 34.032 2.472 1.00 22.36 104 VAL D C 1
ATOM 9088 O O . VAL D 1 124 ? -24.798 33.586 3.130 1.00 22.13 104 VAL D O 1
ATOM 9092 N N . THR D 1 125 ? -25.616 34.660 1.304 1.00 22.25 105 THR D N 1
ATOM 9093 C CA . THR D 1 125 ? -24.344 34.708 0.577 1.00 22.41 105 THR D CA 1
ATOM 9094 C C . THR D 1 125 ? -23.521 35.937 0.974 1.00 21.93 105 THR D C 1
ATOM 9095 O O . THR D 1 125 ? -23.172 36.782 0.140 1.00 22.06 105 THR D O 1
ATOM 9099 N N . ASN D 1 126 ? -23.196 36.023 2.258 1.00 21.26 106 ASN D N 1
ATOM 9100 C CA . ASN D 1 126 ? -22.550 37.208 2.806 1.00 20.38 106 ASN D CA 1
ATOM 9101 C C . ASN D 1 126 ? -21.778 36.829 4.063 1.00 19.84 106 ASN D C 1
ATOM 9102 O O . ASN D 1 126 ? -22.344 36.204 4.969 1.00 19.18 106 ASN D O 1
ATOM 9107 N N . PRO D 1 127 ? -20.480 37.182 4.122 1.00 19.82 107 PRO D N 1
ATOM 9108 C CA . PRO D 1 127 ? -19.670 36.663 5.229 1.00 19.47 107 PRO D CA 1
ATOM 9109 C C . PRO D 1 127 ? -20.006 37.252 6.608 1.00 19.54 107 PRO D C 1
ATOM 9110 O O . PRO D 1 127 ? -19.964 36.519 7.605 1.00 18.67 107 PRO D O 1
ATOM 9114 N N . GLU D 1 128 ? -20.338 38.543 6.675 1.00 19.78 108 GLU D N 1
ATOM 9115 C CA . GLU D 1 128 ? -20.647 39.142 7.979 1.00 19.89 108 GLU D CA 1
ATOM 9116 C C . GLU D 1 128 ? -21.974 38.636 8.541 1.00 19.45 108 GLU D C 1
ATOM 9117 O O . GLU D 1 128 ? -22.082 38.387 9.742 1.00 19.48 108 GLU D O 1
ATOM 9123 N N . ALA D 1 129 ? -22.973 38.443 7.678 1.00 19.49 109 ALA D N 1
ATOM 9124 C CA . ALA D 1 129 ? -24.211 37.812 8.119 1.00 19.27 109 ALA D CA 1
ATOM 9125 C C . ALA D 1 129 ? -23.956 36.356 8.547 1.00 19.12 109 ALA D C 1
ATOM 9126 O O . ALA D 1 129 ? -24.520 35.880 9.535 1.00 18.87 109 ALA D O 1
ATOM 9128 N N . ARG D 1 130 ? -23.068 35.664 7.834 1.00 18.95 110 ARG D N 1
ATOM 9129 C CA . ARG D 1 130 ? -22.709 34.298 8.216 1.00 19.19 110 ARG D CA 1
ATOM 9130 C C . ARG D 1 130 ? -22.004 34.229 9.576 1.00 18.93 110 ARG D C 1
ATOM 9131 O O . ARG D 1 130 ? -22.229 33.283 10.331 1.00 19.04 110 ARG D O 1
ATOM 9139 N N . GLN D 1 131 ? -21.157 35.221 9.876 1.00 19.19 111 GLN D N 1
ATOM 9140 C CA . GLN D 1 131 ? -20.542 35.354 11.208 1.00 19.34 111 GLN D CA 1
ATOM 9141 C C . GLN D 1 131 ? -21.629 35.343 12.275 1.00 18.90 111 GLN D C 1
ATOM 9142 O O . GLN D 1 131 ? -21.541 34.592 13.249 1.00 17.88 111 GLN D O 1
ATOM 9148 N N . TYR D 1 132 ? -22.665 36.162 12.079 1.00 18.88 112 TYR D N 1
ATOM 9149 C CA . TYR D 1 132 ? -23.770 36.173 13.028 1.00 18.97 112 TYR D CA 1
ATOM 9150 C C . TYR D 1 132 ? -24.460 34.808 13.123 1.00 18.54 112 TYR D C 1
ATOM 9151 O O . TYR D 1 132 ? -24.720 34.311 14.225 1.00 17.95 112 TYR D O 1
ATOM 9160 N N . LEU D 1 133 ? -24.736 34.197 11.973 1.00 17.95 113 LEU D N 1
ATOM 9161 C CA . LEU D 1 133 ? -25.415 32.901 11.945 1.00 17.92 113 LEU D CA 1
ATOM 9162 C C . LEU D 1 133 ? -24.658 31.856 12.777 1.00 17.55 113 LEU D C 1
ATOM 9163 O O . LEU D 1 133 ? -25.273 31.030 13.467 1.00 17.52 113 LEU D O 1
ATOM 9168 N N . LEU D 1 134 ? -23.331 31.915 12.734 1.00 17.75 114 LEU D N 1
ATOM 9169 C CA . LEU D 1 134 ? -22.514 30.968 13.488 1.00 18.23 114 LEU D CA 1
ATOM 9170 C C . LEU D 1 134 ? -22.623 31.228 14.994 1.00 18.47 114 LEU D C 1
ATOM 9171 O O . LEU D 1 134 ? -22.703 30.282 15.788 1.00 19.13 114 LEU D O 1
ATOM 9176 N N . ARG D 1 135 ? -22.641 32.506 15.375 1.00 18.44 115 ARG D N 1
ATOM 9177 C CA . ARG D 1 135 ? -22.896 32.864 16.773 1.00 18.80 115 ARG D CA 1
ATOM 9178 C C . ARG D 1 135 ? -24.291 32.397 17.203 1.00 18.71 115 ARG D C 1
ATOM 9179 O O . ARG D 1 135 ? -24.438 31.786 18.263 1.00 19.08 115 ARG D O 1
ATOM 9187 N N . GLN D 1 136 ? -25.296 32.673 16.371 1.00 18.88 116 GLN D N 1
ATOM 9188 C CA . GLN D 1 136 ? -26.689 32.290 16.683 1.00 18.87 116 GLN D CA 1
ATOM 9189 C C . GLN D 1 136 ? -26.846 30.779 16.881 1.00 19.19 116 GLN D C 1
ATOM 9190 O O . GLN D 1 136 ? -27.486 30.329 17.837 1.00 19.03 116 GLN D O 1
ATOM 9196 N N . ALA D 1 137 ? -26.289 29.997 15.958 1.00 18.97 117 ALA D N 1
ATOM 9197 C CA . ALA D 1 137 ? -26.376 28.537 16.054 1.00 19.54 117 ALA D CA 1
ATOM 9198 C C . ALA D 1 137 ? -25.697 28.008 17.319 1.00 19.76 117 ALA D C 1
ATOM 9199 O O . ALA D 1 137 ? -26.203 27.089 17.968 1.00 19.92 117 ALA D O 1
ATOM 9201 N N . PHE D 1 138 ? -24.551 28.585 17.672 1.00 19.50 118 PHE D N 1
ATOM 9202 C CA . PHE D 1 138 ? -23.920 28.217 18.930 1.00 19.74 118 PHE D CA 1
ATOM 9203 C C . PHE D 1 138 ? -24.827 28.552 20.125 1.00 20.01 118 PHE D C 1
ATOM 9204 O O . PHE D 1 138 ? -24.978 27.752 21.041 1.00 19.61 118 PHE D O 1
ATOM 9212 N N . GLU D 1 139 ? -25.425 29.738 20.114 1.00 19.59 119 GLU D N 1
ATOM 9213 C CA . GLU D 1 139 ? -26.353 30.104 21.178 1.00 20.38 119 GLU D CA 1
ATOM 9214 C C . GLU D 1 139 ? -27.513 29.111 21.300 1.00 20.80 119 GLU D C 1
ATOM 9215 O O . GLU D 1 139 ? -27.927 28.792 22.416 1.00 21.16 119 GLU D O 1
ATOM 9221 N N . GLU D 1 140 ? -27.991 28.577 20.174 1.00 20.82 120 GLU D N 1
ATOM 9222 C CA . GLU D 1 140 ? -29.021 27.522 20.221 1.00 21.71 120 GLU D CA 1
ATOM 9223 C C . GLU D 1 140 ? -28.503 26.269 20.929 1.00 21.35 120 GLU D C 1
ATOM 9224 O O . GLU D 1 140 ? -29.251 25.620 21.657 1.00 21.60 120 GLU D O 1
ATOM 9230 N N . ALA D 1 141 ? -27.226 25.939 20.725 1.00 21.01 121 ALA D N 1
ATOM 9231 C CA . ALA D 1 141 ? -26.619 24.800 21.413 1.00 20.85 121 ALA D CA 1
ATOM 9232 C C . ALA D 1 141 ? -26.569 25.040 22.937 1.00 20.86 121 ALA D C 1
ATOM 9233 O O . ALA D 1 141 ? -26.857 24.132 23.728 1.00 20.54 121 ALA D O 1
ATOM 9235 N N . VAL D 1 142 ? -26.231 26.265 23.341 1.00 20.29 122 VAL D N 1
ATOM 9236 C CA . VAL D 1 142 ? -26.230 26.623 24.776 1.00 20.68 122 VAL D CA 1
ATOM 9237 C C . VAL D 1 142 ? -27.641 26.481 25.375 1.00 20.91 122 VAL D C 1
ATOM 9238 O O . VAL D 1 142 ? -27.809 26.002 26.507 1.00 21.22 122 VAL D O 1
ATOM 9242 N N . HIS D 1 143 ? -28.646 26.912 24.618 1.00 20.64 123 HIS D N 1
ATOM 9243 C CA . HIS D 1 143 ? -30.042 26.785 25.057 1.00 21.23 123 HIS D CA 1
ATOM 9244 C C . HIS D 1 143 ? -30.438 25.322 25.252 1.00 21.67 123 HIS D C 1
ATOM 9245 O O . HIS D 1 143 ? -31.056 24.975 26.254 1.00 22.71 123 HIS D O 1
ATOM 9252 N N . THR D 1 144 ? -30.043 24.466 24.310 1.00 22.18 124 THR D N 1
ATOM 9253 C CA . THR D 1 144 ? -30.308 23.028 24.416 1.00 22.53 124 THR D CA 1
ATOM 9254 C C . THR D 1 144 ? -29.650 22.452 25.677 1.00 22.84 124 THR D C 1
ATOM 9255 O O . THR D 1 144 ? -30.277 21.696 26.420 1.00 22.96 124 THR D O 1
ATOM 9259 N N . HIS D 1 145 ? -28.400 22.843 25.923 1.00 23.09 125 HIS D N 1
ATOM 9260 C CA . HIS D 1 145 ? -27.669 22.450 27.127 1.00 23.77 125 HIS D CA 1
ATOM 9261 C C . HIS D 1 145 ? -28.457 22.858 28.370 1.00 24.16 125 HIS D C 1
ATOM 9262 O O . HIS D 1 145 ? -28.626 22.066 29.303 1.00 24.44 125 HIS D O 1
ATOM 9269 N N . THR D 1 146 ? -28.957 24.088 28.355 1.00 24.23 126 THR D N 1
ATOM 9270 C CA . THR D 1 146 ? -29.754 24.620 29.460 1.00 25.30 126 THR D CA 1
ATOM 9271 C C . THR D 1 146 ? -30.916 23.688 29.827 1.00 25.93 126 THR D C 1
ATOM 9272 O O . THR D 1 146 ? -31.128 23.381 31.006 1.00 25.79 126 THR D O 1
ATOM 9276 N N . PHE D 1 147 ? -31.637 23.201 28.821 1.00 26.15 127 PHE D N 1
ATOM 9277 C CA . PHE D 1 147 ? -32.774 22.322 29.086 1.00 27.28 127 PHE D CA 1
ATOM 9278 C C . PHE D 1 147 ? -32.368 20.934 29.565 1.00 27.65 127 PHE D C 1
ATOM 9279 O O . PHE D 1 147 ? -33.069 20.332 30.375 1.00 28.22 127 PHE D O 1
ATOM 9287 N N . LEU D 1 148 ? -31.222 20.442 29.100 1.00 27.86 128 LEU D N 1
ATOM 9288 C CA . LEU D 1 148 ? -30.660 19.222 29.669 1.00 28.46 128 LEU D CA 1
ATOM 9289 C C . LEU D 1 148 ? -30.287 19.440 31.143 1.00 28.74 128 LEU D C 1
ATOM 9290 O O . LEU D 1 148 ? -30.606 18.615 32.008 1.00 29.16 128 LEU D O 1
ATOM 9295 N N . TYR D 1 149 ? -29.630 20.567 31.419 1.00 28.42 129 TYR D N 1
ATOM 9296 C CA . TYR D 1 149 ? -29.186 20.918 32.765 1.00 29.13 129 TYR D CA 1
ATOM 9297 C C . TYR D 1 149 ? -30.367 21.038 33.738 1.00 29.06 129 TYR D C 1
ATOM 9298 O O . TYR D 1 149 ? -30.275 20.613 34.890 1.00 29.33 129 TYR D O 1
ATOM 9307 N N . ILE D 1 150 ? -31.475 21.603 33.269 1.00 28.80 130 ILE D N 1
ATOM 9308 C CA . ILE D 1 150 ? -32.683 21.727 34.104 1.00 29.11 130 ILE D CA 1
ATOM 9309 C C . ILE D 1 150 ? -33.278 20.349 34.410 1.00 30.01 130 ILE D C 1
ATOM 9310 O O . ILE D 1 150 ? -33.638 20.067 35.555 1.00 29.94 130 ILE D O 1
ATOM 9315 N N . CYS D 1 151 ? -33.358 19.493 33.390 1.00 30.67 131 CYS D N 1
ATOM 9316 C CA . CYS D 1 151 ? -33.807 18.101 33.568 1.00 32.02 131 CYS D CA 1
ATOM 9317 C C . CYS D 1 151 ? -32.962 17.328 34.578 1.00 32.76 131 CYS D C 1
ATOM 9318 O O . CYS D 1 151 ? -33.500 16.621 35.437 1.00 33.13 131 CYS D O 1
ATOM 9321 N N . GLU D 1 152 ? -31.644 17.463 34.458 1.00 33.19 132 GLU D N 1
ATOM 9322 C CA . GLU D 1 152 ? -30.701 16.815 35.361 1.00 34.20 132 GLU D CA 1
ATOM 9323 C C . GLU D 1 152 ? -30.864 17.334 36.781 1.00 34.55 132 GLU D C 1
ATOM 9324 O O . GLU D 1 152 ? -30.969 16.547 37.717 1.00 34.70 132 GLU D O 1
ATOM 9330 N N . SER D 1 153 ? -30.902 18.657 36.928 1.00 34.42 133 SER D N 1
ATOM 9331 C CA . SER D 1 153 ? -30.997 19.290 38.241 1.00 35.24 133 SER D CA 1
ATOM 9332 C C . SER D 1 153 ? -32.259 18.877 38.987 1.00 35.61 133 SER D C 1
ATOM 9333 O O . SER D 1 153 ? -32.210 18.600 40.191 1.00 36.46 133 SER D O 1
ATOM 9336 N N . LEU D 1 154 ? -33.383 18.825 38.272 1.00 35.38 134 LEU D N 1
ATOM 9337 C CA . LEU D 1 154 ? -34.680 18.534 38.891 1.00 35.68 134 LEU D CA 1
ATOM 9338 C C . LEU D 1 154 ? -34.984 17.042 38.986 1.00 36.20 134 LEU D C 1
ATOM 9339 O O . LEU D 1 154 ? -35.994 16.648 39.577 1.00 36.96 134 LEU D O 1
ATOM 9344 N N . GLY D 1 155 ? -34.107 16.222 38.407 1.00 36.44 135 GLY D N 1
ATOM 9345 C CA . GLY D 1 155 ? -34.257 14.767 38.414 1.00 36.81 135 GLY D CA 1
ATOM 9346 C C . GLY D 1 155 ? -35.401 14.277 37.547 1.00 36.73 135 GLY D C 1
ATOM 9347 O O . GLY D 1 155 ? -36.054 13.284 37.871 1.00 37.32 135 GLY D O 1
ATOM 9348 N N . LEU D 1 156 ? -35.655 14.981 36.448 1.00 35.92 136 LEU D N 1
ATOM 9349 C CA . LEU D 1 156 ? -36.724 14.600 35.531 1.00 35.76 136 LEU D CA 1
ATOM 9350 C C . LEU D 1 156 ? -36.283 13.442 34.648 1.00 35.91 136 LEU D C 1
ATOM 9351 O O . LEU D 1 156 ? -35.087 13.200 34.486 1.00 36.06 136 LEU D O 1
ATOM 9356 N N . ASP D 1 157 ? -37.253 12.734 34.078 1.00 36.22 137 ASP D N 1
ATOM 9357 C CA . ASP D 1 157 ? -36.960 11.728 33.067 1.00 36.63 137 ASP D CA 1
ATOM 9358 C C . ASP D 1 157 ? -36.663 12.476 31.775 1.00 36.07 137 ASP D C 1
ATOM 9359 O O . ASP D 1 157 ? -37.582 12.949 31.105 1.00 35.69 137 ASP D O 1
ATOM 9364 N N . GLU D 1 158 ? -35.380 12.575 31.437 1.00 35.86 138 GLU D N 1
ATOM 9365 C CA . GLU D 1 158 ? -34.947 13.380 30.296 1.00 35.57 138 GLU D CA 1
ATOM 9366 C C . GLU D 1 158 ? -35.496 12.865 28.962 1.00 35.30 138 GLU D C 1
ATOM 9367 O O . GLU D 1 158 ? -35.849 13.661 28.094 1.00 34.57 138 GLU D O 1
ATOM 9373 N N . LYS D 1 159 ? -35.570 11.541 28.804 1.00 35.63 139 LYS D N 1
ATOM 9374 C CA . LYS D 1 159 ? -36.150 10.946 27.596 1.00 35.74 139 LYS D CA 1
ATOM 9375 C C . LYS D 1 159 ? -37.605 11.367 27.416 1.00 35.52 139 LYS D C 1
ATOM 9376 O O . LYS D 1 159 ? -38.032 11.678 26.306 1.00 35.18 139 LYS D O 1
ATOM 9382 N N . GLU D 1 160 ? -38.351 11.380 28.519 1.00 35.26 140 GLU D N 1
ATOM 9383 C CA . GLU D 1 160 ? -39.741 11.821 28.529 1.00 35.10 140 GLU D CA 1
ATOM 9384 C C . GLU D 1 160 ? -39.874 13.293 28.122 1.00 33.68 140 GLU D C 1
ATOM 9385 O O . GLU D 1 160 ? -40.730 13.649 27.310 1.00 33.87 140 GLU D O 1
ATOM 9391 N N . ILE D 1 161 ? -39.025 14.141 28.692 1.00 32.45 141 ILE D N 1
ATOM 9392 C CA . ILE D 1 161 ? -39.047 15.573 28.398 1.00 30.86 141 ILE D CA 1
ATOM 9393 C C . ILE D 1 161 ? -38.682 15.863 26.936 1.00 29.99 141 ILE D C 1
ATOM 9394 O O . ILE D 1 161 ? -39.424 16.553 26.239 1.00 29.48 141 ILE D O 1
ATOM 9399 N N . PHE D 1 162 ? -37.558 15.316 26.474 1.00 29.24 142 PHE D N 1
ATOM 9400 C CA . PHE D 1 162 ? -37.089 15.561 25.105 1.00 28.37 142 PHE D CA 1
ATOM 9401 C C . PHE D 1 162 ? -37.997 14.968 24.022 1.00 28.46 142 PHE D C 1
ATOM 9402 O O . PHE D 1 162 ? -38.062 15.489 22.911 1.00 28.02 142 PHE D O 1
ATOM 9410 N N . ASN D 1 163 ? -38.718 13.899 24.359 1.00 28.92 143 ASN D N 1
ATOM 9411 C CA . ASN D 1 163 ? -39.655 13.281 23.417 1.00 29.27 143 ASN D CA 1
ATOM 9412 C C . ASN D 1 163 ? -41.061 13.897 23.441 1.00 29.30 143 ASN D C 1
ATOM 9413 O O . ASN D 1 163 ? -41.952 13.430 22.727 1.00 29.54 143 ASN D O 1
ATOM 9418 N N . ALA D 1 164 ? -41.255 14.945 24.246 1.00 29.37 144 ALA D N 1
ATOM 9419 C CA . ALA D 1 164 ? -42.580 15.567 24.408 1.00 29.55 144 ALA D CA 1
ATOM 9420 C C . ALA D 1 164 ? -43.257 15.958 23.092 1.00 29.87 144 ALA D C 1
ATOM 9421 O O . ALA D 1 164 ? -44.477 15.825 22.958 1.00 30.41 144 ALA D O 1
ATOM 9423 N N . TYR D 1 165 ? -42.471 16.420 22.120 1.00 29.92 145 TYR D N 1
ATOM 9424 C CA . TYR D 1 165 ? -43.035 16.840 20.835 1.00 30.53 145 TYR D CA 1
ATOM 9425 C C . TYR D 1 165 ? -43.565 15.676 19.984 1.00 31.12 145 TYR D C 1
ATOM 9426 O O . TYR D 1 165 ? -44.191 15.901 18.949 1.00 31.36 145 TYR D O 1
ATOM 9435 N N . ASN D 1 166 ? -43.323 14.447 20.441 1.00 31.84 146 ASN D N 1
ATOM 9436 C CA . ASN D 1 166 ? -43.891 13.245 19.820 1.00 32.80 146 ASN D CA 1
ATOM 9437 C C . ASN D 1 166 ? -45.030 12.649 20.645 1.00 33.41 146 ASN D C 1
ATOM 9438 O O . ASN D 1 166 ? -45.759 11.775 20.169 1.00 34.20 146 ASN D O 1
ATOM 9443 N N . GLU D 1 167 ? -45.173 13.121 21.881 1.00 33.56 147 GLU D N 1
ATOM 9444 C CA . GLU D 1 167 ? -46.114 12.533 22.840 1.00 34.11 147 GLU D CA 1
ATOM 9445 C C . GLU D 1 167 ? -47.252 13.460 23.264 1.00 33.81 147 GLU D C 1
ATOM 9446 O O . GLU D 1 167 ? -48.291 12.994 23.736 1.00 34.03 147 GLU D O 1
ATOM 9452 N N . ARG D 1 168 ? -47.055 14.768 23.111 1.00 32.79 148 ARG D N 1
ATOM 9453 C CA . ARG D 1 168 ? -48.093 15.738 23.451 1.00 32.58 148 ARG D CA 1
ATOM 9454 C C . ARG D 1 168 ? -48.621 16.414 22.189 1.00 32.03 148 ARG D C 1
ATOM 9455 O O . ARG D 1 168 ? -47.868 17.069 21.473 1.00 31.55 148 ARG D O 1
ATOM 9463 N N . ALA D 1 169 ? -49.921 16.250 21.939 1.00 31.80 149 ALA D N 1
ATOM 9464 C CA . ALA D 1 169 ? -50.576 16.727 20.712 1.00 31.53 149 ALA D CA 1
ATOM 9465 C C . ALA D 1 169 ? -50.399 18.219 20.417 1.00 31.03 149 ALA D C 1
ATOM 9466 O O . ALA D 1 169 ? -50.086 18.594 19.281 1.00 30.32 149 ALA D O 1
ATOM 9468 N N . ALA D 1 170 ? -50.598 19.061 21.433 1.00 30.64 150 ALA D N 1
ATOM 9469 C CA . ALA D 1 170 ? -50.447 20.513 21.281 1.00 30.28 150 ALA D CA 1
ATOM 9470 C C . ALA D 1 170 ? -49.007 20.937 20.943 1.00 29.69 150 ALA D C 1
ATOM 9471 O O . ALA D 1 170 ? -48.800 21.945 20.262 1.00 29.49 150 ALA D O 1
ATOM 9473 N N . ILE D 1 171 ? -48.023 20.174 21.413 1.00 29.48 151 ILE D N 1
ATOM 9474 C CA . ILE D 1 171 ? -46.619 20.448 21.069 1.00 29.06 151 ILE D CA 1
ATOM 9475 C C . ILE D 1 171 ? -46.340 19.945 19.649 1.00 29.24 151 ILE D C 1
ATOM 9476 O O . ILE D 1 171 ? -45.766 20.665 18.828 1.00 28.84 151 ILE D O 1
ATOM 9481 N N . LYS D 1 172 ? -46.774 18.720 19.356 1.00 29.61 152 LYS D N 1
ATOM 9482 C CA . LYS D 1 172 ? -46.616 18.158 18.014 1.00 29.94 152 LYS D CA 1
ATOM 9483 C C . LYS D 1 172 ? -47.245 19.046 16.926 1.00 29.85 152 LYS D C 1
ATOM 9484 O O . LYS D 1 172 ? -46.666 19.204 15.849 1.00 29.70 152 LYS D O 1
ATOM 9490 N N . ALA D 1 173 ? -48.413 19.626 17.216 1.00 29.86 153 ALA D N 1
ATOM 9491 C CA . ALA D 1 173 ? -49.108 20.492 16.253 1.00 30.12 153 ALA D CA 1
ATOM 9492 C C . ALA D 1 173 ? -48.273 21.716 15.861 1.00 29.97 153 ALA D C 1
ATOM 9493 O O . ALA D 1 173 ? -48.247 22.112 14.690 1.00 29.74 153 ALA D O 1
ATOM 9495 N N . LYS D 1 174 ? -47.583 22.296 16.842 1.00 29.55 154 LYS D N 1
ATOM 9496 C CA . LYS D 1 174 ? -46.688 23.429 16.601 1.00 29.21 154 LYS D CA 1
ATOM 9497 C C . LYS D 1 174 ? -45.484 23.054 15.739 1.00 29.02 154 LYS D C 1
ATOM 9498 O O . LYS D 1 174 ? -45.105 23.800 14.835 1.00 28.67 154 LYS D O 1
ATOM 9504 N N . ASP D 1 175 ? -44.889 21.899 16.023 1.00 29.05 155 ASP D N 1
ATOM 9505 C CA . ASP D 1 175 ? -43.686 21.477 15.315 1.00 29.32 155 ASP D CA 1
ATOM 9506 C C . ASP D 1 175 ? -43.964 20.886 13.929 1.00 29.61 155 ASP D C 1
ATOM 9507 O O . ASP D 1 175 ? -43.135 21.020 13.029 1.00 28.96 155 ASP D O 1
ATOM 9512 N N . ASP D 1 176 ? -45.128 20.250 13.759 1.00 30.14 156 ASP D N 1
ATOM 9513 C CA . ASP D 1 176 ? -45.580 19.797 12.432 1.00 30.67 156 ASP D CA 1
ATOM 9514 C C . ASP D 1 176 ? -45.830 21.007 11.531 1.00 30.30 156 ASP D C 1
ATOM 9515 O O . ASP D 1 176 ? -45.494 20.996 10.346 1.00 30.27 156 ASP D O 1
ATOM 9520 N N . PHE D 1 177 ? -46.430 22.047 12.105 1.00 29.97 157 PHE D N 1
ATOM 9521 C CA . PHE D 1 177 ? -46.610 23.323 11.421 1.00 29.67 157 PHE D CA 1
ATOM 9522 C C . PHE D 1 177 ? -45.254 23.899 11.018 1.00 29.47 157 PHE D C 1
ATOM 9523 O O . PHE D 1 177 ? -45.073 24.345 9.883 1.00 29.34 157 PHE D O 1
ATOM 9531 N N . GLN D 1 178 ? -44.302 23.864 11.948 1.00 29.37 158 GLN D N 1
ATOM 9532 C CA . GLN D 1 178 ? -42.958 24.382 11.699 1.00 29.66 158 GLN D CA 1
ATOM 9533 C C . GLN D 1 178 ? -42.308 23.672 10.510 1.00 30.37 158 GLN D C 1
ATOM 9534 O O . GLN D 1 178 ? -41.676 24.310 9.667 1.00 30.05 158 GLN D O 1
ATOM 9540 N N . MET D 1 179 ? -42.487 22.353 10.444 1.00 31.02 159 MET D N 1
ATOM 9541 C CA . MET D 1 179 ? -41.993 21.556 9.325 1.00 32.38 159 MET D CA 1
ATOM 9542 C C . MET D 1 179 ? -42.637 22.007 8.012 1.00 32.53 159 MET D C 1
ATOM 9543 O O . MET D 1 179 ? -41.955 22.162 7.008 1.00 32.39 159 MET D O 1
ATOM 9548 N N . GLU D 1 180 ? -43.950 22.226 8.028 1.00 33.18 160 GLU D N 1
ATOM 9549 C CA . GLU D 1 180 ? -44.654 22.715 6.844 1.00 34.11 160 GLU D CA 1
ATOM 9550 C C . GLU D 1 180 ? -44.105 24.056 6.343 1.00 34.04 160 GLU D C 1
ATOM 9551 O O . GLU D 1 180 ? -43.863 24.221 5.145 1.00 34.32 160 GLU D O 1
ATOM 9557 N N . ILE D 1 181 ? -43.903 25.002 7.258 1.00 34.15 161 ILE D N 1
ATOM 9558 C CA . ILE D 1 181 ? -43.419 26.346 6.889 1.00 34.66 161 ILE D CA 1
ATOM 9559 C C . ILE D 1 181 ? -41.918 26.404 6.577 1.00 34.43 161 ILE D C 1
ATOM 9560 O O . ILE D 1 181 ? -41.430 27.400 6.037 1.00 34.77 161 ILE D O 1
ATOM 9565 N N . THR D 1 182 ? -41.198 25.340 6.922 1.00 34.45 162 THR D N 1
ATOM 9566 C CA . THR D 1 182 ? -39.785 25.192 6.559 1.00 34.52 162 THR D CA 1
ATOM 9567 C C . THR D 1 182 ? -39.644 25.112 5.044 1.00 34.77 162 THR D C 1
ATOM 9568 O O . THR D 1 182 ? -38.586 25.428 4.487 1.00 34.25 162 THR D O 1
ATOM 9572 N N . GLY D 1 183 ? -40.725 24.693 4.386 1.00 35.08 163 GLY D N 1
ATOM 9573 C CA . GLY D 1 183 ? -40.773 24.626 2.930 1.00 35.65 163 GLY D CA 1
ATOM 9574 C C . GLY D 1 183 ? -39.816 23.593 2.371 1.00 35.89 163 GLY D C 1
ATOM 9575 O O . GLY D 1 183 ? -39.387 22.672 3.077 1.00 35.67 163 GLY D O 1
ATOM 9576 N N . LYS D 1 184 ? -39.473 23.762 1.098 1.00 36.12 164 LYS D N 1
ATOM 9577 C CA . LYS D 1 184 ? -38.581 22.846 0.405 1.00 36.42 164 LYS D CA 1
ATOM 9578 C C . LYS D 1 184 ? -37.122 23.294 0.493 1.00 35.52 164 LYS D C 1
ATOM 9579 O O . LYS D 1 184 ? -36.293 22.836 -0.290 1.00 35.50 164 LYS D O 1
ATOM 9585 N N . VAL D 1 185 ? -36.796 24.166 1.451 1.00 34.79 165 VAL D N 1
ATOM 9586 C CA . VAL D 1 185 ? -35.444 24.741 1.520 1.00 34.32 165 VAL D CA 1
ATOM 9587 C C . VAL D 1 185 ? -34.363 23.664 1.676 1.00 34.72 165 VAL D C 1
ATOM 9588 O O . VAL D 1 185 ? -33.229 23.854 1.235 1.00 34.43 165 VAL D O 1
ATOM 9592 N N . LEU D 1 186 ? -34.729 22.530 2.273 1.00 35.72 166 LEU D N 1
ATOM 9593 C CA . LEU D 1 186 ? -33.802 21.401 2.434 1.00 36.83 166 LEU D CA 1
ATOM 9594 C C . LEU D 1 186 ? -33.664 20.511 1.194 1.00 37.93 166 LEU D C 1
ATOM 9595 O O . LEU D 1 186 ? -32.787 19.642 1.153 1.00 38.27 166 LEU D O 1
ATOM 9600 N N . ASP D 1 187 ? -34.532 20.713 0.202 1.00 38.80 167 ASP D N 1
ATOM 9601 C CA . ASP D 1 187 ? -34.476 19.946 -1.046 1.00 39.84 167 ASP D CA 1
ATOM 9602 C C . ASP D 1 187 ? -33.154 20.214 -1.767 1.00 39.61 167 ASP D C 1
ATOM 9603 O O . ASP D 1 187 ? -32.698 21.358 -1.810 1.00 39.44 167 ASP D O 1
ATOM 9608 N N . PRO D 1 188 ? -32.523 19.160 -2.328 1.00 39.81 168 PRO D N 1
ATOM 9609 C CA . PRO D 1 188 ? -31.247 19.362 -3.019 1.00 39.42 168 PRO D CA 1
ATOM 9610 C C . PRO D 1 188 ? -31.353 20.341 -4.189 1.00 38.75 168 PRO D C 1
ATOM 9611 O O . PRO D 1 188 ? -30.369 21.001 -4.531 1.00 39.07 168 PRO D O 1
ATOM 9615 N N . ASN D 1 189 ? -32.540 20.429 -4.783 1.00 38.37 169 ASN D N 1
ATOM 9616 C CA . ASN D 1 189 ? -32.774 21.286 -5.942 1.00 37.53 169 ASN D CA 1
ATOM 9617 C C . ASN D 1 189 ? -33.229 22.698 -5.589 1.00 35.91 169 ASN D C 1
ATOM 9618 O O . ASN D 1 189 ? -33.444 23.522 -6.482 1.00 36.02 169 ASN D O 1
ATOM 9623 N N . PHE D 1 190 ? -33.380 22.980 -4.297 1.00 33.72 170 PHE D N 1
ATOM 9624 C CA . PHE D 1 190 ? -33.836 24.303 -3.883 1.00 31.60 170 PHE D CA 1
ATOM 9625 C C . PHE D 1 190 ? -32.846 25.414 -4.241 1.00 30.51 170 PHE D C 1
ATOM 9626 O O . PHE D 1 190 ? -31.645 25.297 -3.990 1.00 29.87 170 PHE D O 1
ATOM 9634 N N . ARG D 1 191 ? -33.378 26.497 -4.806 1.00 29.78 171 ARG D N 1
ATOM 9635 C CA . ARG D 1 191 ? -32.592 27.672 -5.169 1.00 29.25 171 ARG D CA 1
ATOM 9636 C C . ARG D 1 191 ? -33.345 28.953 -4.834 1.00 28.25 171 ARG D C 1
ATOM 9637 O O . ARG D 1 191 ? -34.577 28.976 -4.871 1.00 27.70 171 ARG D O 1
ATOM 9645 N N . THR D 1 192 ? -32.601 30.020 -4.539 1.00 27.09 172 THR D N 1
ATOM 9646 C CA . THR D 1 192 ? -33.202 31.323 -4.225 1.00 26.86 172 THR D CA 1
ATOM 9647 C C . THR D 1 192 ? -33.130 32.318 -5.384 1.00 27.33 172 THR D C 1
ATOM 9648 O O . THR D 1 192 ? -33.431 33.497 -5.208 1.00 26.92 172 THR D O 1
ATOM 9652 N N . ASP D 1 193 ? -32.736 31.847 -6.565 1.00 28.25 173 ASP D N 1
ATOM 9653 C CA . ASP D 1 193 ? -32.502 32.752 -7.694 1.00 29.00 173 ASP D CA 1
ATOM 9654 C C . ASP D 1 193 ? -33.741 33.063 -8.546 1.00 29.17 173 ASP D C 1
ATOM 9655 O O . ASP D 1 193 ? -33.628 33.684 -9.606 1.00 30.28 173 ASP D O 1
ATOM 9660 N N . SER D 1 194 ? -34.909 32.618 -8.091 1.00 29.07 174 SER D N 1
ATOM 9661 C CA . SER D 1 194 ? -36.182 32.996 -8.708 1.00 29.07 174 SER D CA 1
ATOM 9662 C C . SER D 1 194 ? -37.024 33.745 -7.684 1.00 28.87 174 SER D C 1
ATOM 9663 O O . SER D 1 194 ? -36.773 33.637 -6.481 1.00 27.40 174 SER D O 1
ATOM 9666 N N . VAL D 1 195 ? -38.015 34.502 -8.156 1.00 28.95 175 VAL D N 1
ATOM 9667 C CA . VAL D 1 195 ? -38.946 35.174 -7.255 1.00 29.36 175 VAL D CA 1
ATOM 9668 C C . VAL D 1 195 ? -39.578 34.158 -6.304 1.00 29.23 175 VAL D C 1
ATOM 9669 O O . VAL D 1 195 ? -39.568 34.367 -5.091 1.00 28.67 175 VAL D O 1
ATOM 9673 N N . GLU D 1 196 ? -40.105 33.056 -6.844 1.00 29.26 176 GLU D N 1
ATOM 9674 C CA . GLU D 1 196 ? -40.805 32.081 -5.998 1.00 29.55 176 GLU D CA 1
ATOM 9675 C C . GLU D 1 196 ? -39.877 31.350 -5.014 1.00 28.26 176 GLU D C 1
ATOM 9676 O O . GLU D 1 196 ? -40.260 31.104 -3.871 1.00 27.89 176 GLU D O 1
ATOM 9682 N N . GLY D 1 197 ? -38.668 31.020 -5.467 1.00 27.45 177 GLY D N 1
ATOM 9683 C CA . GLY D 1 197 ? -37.651 30.414 -4.613 1.00 25.87 177 GLY D CA 1
ATOM 9684 C C . GLY D 1 197 ? -37.245 31.333 -3.473 1.00 24.95 177 GLY D C 1
ATOM 9685 O O . GLY D 1 197 ? -37.158 30.902 -2.318 1.00 24.51 177 GLY D O 1
ATOM 9686 N N . LEU D 1 198 ? -37.000 32.603 -3.792 1.00 24.52 178 LEU D N 1
ATOM 9687 C CA . LEU D 1 198 ? -36.644 33.583 -2.762 1.00 23.96 178 LEU D CA 1
ATOM 9688 C C . LEU D 1 198 ? -37.806 33.834 -1.802 1.00 24.08 178 LEU D C 1
ATOM 9689 O O . LEU D 1 198 ? -37.593 33.985 -0.594 1.00 23.44 178 LEU D O 1
ATOM 9694 N N . GLN D 1 199 ? -39.027 33.858 -2.338 1.00 24.13 179 GLN D N 1
ATOM 9695 C CA . GLN D 1 199 ? -40.222 33.999 -1.504 1.00 24.54 179 GLN D CA 1
ATOM 9696 C C . GLN D 1 199 ? -40.339 32.829 -0.531 1.00 24.27 179 GLN D C 1
ATOM 9697 O O . GLN D 1 199 ? -40.639 33.026 0.646 1.00 24.18 179 GLN D O 1
ATOM 9703 N N . GLU D 1 200 ? -40.092 31.616 -1.024 1.00 24.40 180 GLU D N 1
ATOM 9704 C CA . GLU D 1 200 ? -40.103 30.425 -0.175 1.00 24.34 180 GLU D CA 1
ATOM 9705 C C . GLU D 1 200 ? -39.057 30.542 0.944 1.00 23.55 180 GLU D C 1
ATOM 9706 O O . GLU D 1 200 ? -39.311 30.148 2.097 1.00 22.92 180 GLU D O 1
ATOM 9712 N N . PHE D 1 201 ? -37.888 31.079 0.593 1.00 22.68 181 PHE D N 1
ATOM 9713 C CA . PHE D 1 201 ? -36.792 31.263 1.553 1.00 22.56 181 PHE D CA 1
ATOM 9714 C C . PHE D 1 201 ? -37.193 32.260 2.639 1.00 22.26 181 PHE D C 1
ATOM 9715 O O . PHE D 1 201 ? -36.960 32.027 3.827 1.00 21.52 181 PHE D O 1
ATOM 9723 N N . VAL D 1 202 ? -37.822 33.354 2.218 1.00 22.50 182 VAL D N 1
ATOM 9724 C CA . VAL D 1 202 ? -38.320 34.361 3.150 1.00 22.58 182 VAL D CA 1
ATOM 9725 C C . VAL D 1 202 ? -39.377 33.788 4.102 1.00 22.74 182 VAL D C 1
ATOM 9726 O O . VAL D 1 202 ? -39.384 34.122 5.287 1.00 22.29 182 VAL D O 1
ATOM 9730 N N . LYS D 1 203 ? -40.238 32.901 3.592 1.00 22.98 183 LYS D N 1
ATOM 9731 C CA . LYS D 1 203 ? -41.224 32.218 4.432 1.00 23.26 183 LYS D CA 1
ATOM 9732 C C . LYS D 1 203 ? -40.565 31.328 5.488 1.00 22.89 183 LYS D C 1
ATOM 9733 O O . LYS D 1 203 ? -41.049 31.258 6.622 1.00 22.72 183 LYS D O 1
ATOM 9739 N N . ASN D 1 204 ? -39.464 30.667 5.120 1.00 22.45 184 ASN D N 1
ATOM 9740 C CA . ASN D 1 204 ? -38.639 29.944 6.102 1.00 21.93 184 ASN D CA 1
ATOM 9741 C C . ASN D 1 204 ? -38.111 30.896 7.185 1.00 21.31 184 ASN D C 1
ATOM 9742 O O . ASN D 1 204 ? -38.204 30.587 8.375 1.00 21.11 184 ASN D O 1
ATOM 9747 N N . LEU D 1 205 ? -37.581 32.051 6.770 1.00 20.78 185 LEU D N 1
ATOM 9748 C CA . LEU D 1 205 ? -37.067 33.059 7.717 1.00 20.88 185 LEU D CA 1
ATOM 9749 C C . LEU D 1 205 ? -38.153 33.574 8.656 1.00 20.82 185 LEU D C 1
ATOM 9750 O O . LEU D 1 205 ? -37.922 33.727 9.856 1.00 20.84 185 LEU D O 1
ATOM 9755 N N . VAL D 1 206 ? -39.338 33.823 8.104 1.00 20.89 186 VAL D N 1
ATOM 9756 C CA . VAL D 1 206 ? -40.488 34.243 8.911 1.00 20.94 186 VAL D CA 1
ATOM 9757 C C . VAL D 1 206 ? -40.863 33.121 9.872 1.00 20.78 186 VAL D C 1
ATOM 9758 O O . VAL D 1 206 ? -41.061 33.353 11.070 1.00 20.02 186 VAL D O 1
ATOM 9762 N N . GLY D 1 207 ? -40.919 31.899 9.344 1.00 20.89 187 GLY D N 1
ATOM 9763 C CA . GLY D 1 207 ? -41.239 30.726 10.146 1.00 21.36 187 GLY D CA 1
ATOM 9764 C C . GLY D 1 207 ? -40.334 30.561 11.354 1.00 21.43 187 GLY D C 1
ATOM 9765 O O . GLY D 1 207 ? -40.809 30.294 12.457 1.00 21.77 187 GLY D O 1
ATOM 9766 N N . TYR D 1 208 ? -39.030 30.727 11.158 1.00 20.98 188 TYR D N 1
ATOM 9767 C CA . TYR D 1 208 ? -38.097 30.503 12.260 1.00 21.67 188 TYR D CA 1
ATOM 9768 C C . TYR D 1 208 ? -37.822 31.709 13.157 1.00 21.48 188 TYR D C 1
ATOM 9769 O O . TYR D 1 208 ? -37.855 31.581 14.386 1.00 21.54 188 TYR D O 1
ATOM 9778 N N . TYR D 1 209 ? -37.564 32.867 12.560 1.00 21.40 189 TYR D N 1
ATOM 9779 C CA . TYR D 1 209 ? -37.272 34.073 13.352 1.00 21.33 189 TYR D CA 1
ATOM 9780 C C . TYR D 1 209 ? -38.528 34.705 13.947 1.00 21.99 189 TYR D C 1
ATOM 9781 O O . TYR D 1 209 ? -38.565 35.033 15.136 1.00 22.43 189 TYR D O 1
ATOM 9790 N N . ILE D 1 210 ? -39.554 34.881 13.118 1.00 22.15 190 ILE D N 1
ATOM 9791 C CA . ILE D 1 210 ? -40.754 35.597 13.546 1.00 22.82 190 ILE D CA 1
ATOM 9792 C C . ILE D 1 210 ? -41.676 34.678 14.347 1.00 22.53 190 ILE D C 1
ATOM 9793 O O . ILE D 1 210 ? -42.132 35.032 15.436 1.00 22.84 190 ILE D O 1
ATOM 9798 N N . ILE D 1 211 ? -41.946 33.496 13.811 1.00 22.35 191 ILE D N 1
ATOM 9799 C CA . ILE D 1 211 ? -42.925 32.608 14.425 1.00 22.52 191 ILE D CA 1
ATOM 9800 C C . ILE D 1 211 ? -42.354 31.785 15.586 1.00 22.65 191 ILE D C 1
ATOM 9801 O O . ILE D 1 211 ? -42.819 31.905 16.721 1.00 22.70 191 ILE D O 1
ATOM 9806 N N . MET D 1 212 ? -41.353 30.958 15.310 1.00 22.96 192 MET D N 1
ATOM 9807 C CA . MET D 1 212 ? -40.792 30.098 16.341 1.00 23.29 192 MET D CA 1
ATOM 9808 C C . MET D 1 212 ? -40.104 30.931 17.428 1.00 23.21 192 MET D C 1
ATOM 9809 O O . MET D 1 212 ? -40.495 30.896 18.596 1.00 23.26 192 MET D O 1
ATOM 9814 N N . GLU D 1 213 ? -39.092 31.696 17.042 1.00 22.79 193 GLU D N 1
ATOM 9815 C CA . GLU D 1 213 ? -38.355 32.483 18.028 1.00 22.73 193 GLU D CA 1
ATOM 9816 C C . GLU D 1 213 ? -39.159 33.680 18.546 1.00 23.02 193 GLU D C 1
ATOM 9817 O O . GLU D 1 213 ? -39.139 33.961 19.741 1.00 23.50 193 GLU D O 1
ATOM 9823 N N . GLY D 1 214 ? -39.902 34.346 17.666 1.00 22.62 194 GLY D N 1
ATOM 9824 C CA . GLY D 1 214 ? -40.543 35.618 18.012 1.00 22.74 194 GLY D CA 1
ATOM 9825 C C . GLY D 1 214 ? -41.922 35.534 18.648 1.00 22.83 194 GLY D C 1
ATOM 9826 O O . GLY D 1 214 ? -42.364 36.493 19.296 1.00 23.05 194 GLY D O 1
ATOM 9827 N N . ILE D 1 215 ? -42.608 34.405 18.460 1.00 22.89 195 ILE D N 1
ATOM 9828 C CA . ILE D 1 215 ? -43.960 34.217 19.018 1.00 23.15 195 ILE D CA 1
ATOM 9829 C C . ILE D 1 215 ? -44.037 33.000 19.959 1.00 23.08 195 ILE D C 1
ATOM 9830 O O . ILE D 1 215 ? -44.357 33.159 21.144 1.00 23.32 195 ILE D O 1
ATOM 9835 N N . PHE D 1 216 ? -43.730 31.802 19.446 1.00 22.49 196 PHE D N 1
ATOM 9836 C CA . PHE D 1 216 ? -43.721 30.582 20.275 1.00 22.63 196 PHE D CA 1
ATOM 9837 C C . PHE D 1 216 ? -42.808 30.711 21.518 1.00 23.16 196 PHE D C 1
ATOM 9838 O O . PHE D 1 216 ? -43.209 30.365 22.637 1.00 23.57 196 PHE D O 1
ATOM 9846 N N . PHE D 1 217 ? -41.588 31.210 21.332 1.00 23.03 197 PHE D N 1
ATOM 9847 C CA . PHE D 1 217 ? -40.653 31.276 22.463 1.00 23.66 197 PHE D CA 1
ATOM 9848 C C . PHE D 1 217 ? -41.069 32.327 23.479 1.00 23.62 197 PHE D C 1
ATOM 9849 O O . PHE D 1 217 ? -40.949 32.101 24.682 1.00 24.19 197 PHE D O 1
ATOM 9857 N N . TYR D 1 218 ? -41.548 33.471 22.996 1.00 24.11 198 TYR D N 1
ATOM 9858 C CA . TYR D 1 218 ? -41.940 34.576 23.891 1.00 24.65 198 TYR D CA 1
ATOM 9859 C C . TYR D 1 218 ? -43.170 34.243 24.733 1.00 25.22 198 TYR D C 1
ATOM 9860 O O . TYR D 1 218 ? -43.285 34.685 25.881 1.00 25.21 198 TYR D O 1
ATOM 9869 N N . SER D 1 219 ? -44.067 33.435 24.174 1.00 25.33 199 SER D N 1
ATOM 9870 C CA . SER D 1 219 ? -45.213 32.918 24.923 1.00 25.63 199 SER D CA 1
ATOM 9871 C C . SER D 1 219 ? -44.733 32.005 26.060 1.00 25.80 199 SER D C 1
ATOM 9872 O O . SER D 1 219 ? -45.227 32.085 27.188 1.00 26.02 199 SER D O 1
ATOM 9875 N N . GLY D 1 220 ? -43.762 31.146 25.754 1.00 25.38 200 GLY D N 1
ATOM 9876 C CA . GLY D 1 220 ? -43.117 30.313 26.766 1.00 26.19 200 GLY D CA 1
ATOM 9877 C C . GLY D 1 220 ? -42.451 31.140 27.851 1.00 26.23 200 GLY D C 1
ATOM 9878 O O . GLY D 1 220 ? -42.610 30.853 29.042 1.00 26.78 200 GLY D O 1
ATOM 9879 N N . PHE D 1 221 ? -41.716 32.178 27.443 1.00 26.06 201 PHE D N 1
ATOM 9880 C CA . PHE D 1 221 ? -41.044 33.071 28.390 1.00 26.19 201 PHE D CA 1
ATOM 9881 C C . PHE D 1 221 ? -42.006 33.627 29.436 1.00 26.50 201 PHE D C 1
ATOM 9882 O O . PHE D 1 221 ? -41.691 33.630 30.623 1.00 26.48 201 PHE D O 1
ATOM 9890 N N . VAL D 1 222 ? -43.173 34.101 29.014 1.00 26.61 202 VAL D N 1
ATOM 9891 C CA . VAL D 1 222 ? -44.086 34.699 29.996 1.00 27.07 202 VAL D CA 1
ATOM 9892 C C . VAL D 1 222 ? -44.664 33.665 30.962 1.00 27.24 202 VAL D C 1
ATOM 9893 O O . VAL D 1 222 ? -44.852 33.964 32.139 1.00 27.42 202 VAL D O 1
ATOM 9897 N N . MET D 1 223 ? -44.902 32.446 30.475 1.00 27.22 203 MET D N 1
ATOM 9898 C CA . MET D 1 223 ? -45.392 31.362 31.330 1.00 27.67 203 MET D CA 1
ATOM 9899 C C . MET D 1 223 ? -44.377 31.044 32.418 1.00 27.61 203 MET D C 1
ATOM 9900 O O . MET D 1 223 ? -44.721 31.007 33.606 1.00 28.11 203 MET D O 1
ATOM 9905 N N . ILE D 1 224 ? -43.125 30.841 32.007 1.00 27.35 204 ILE D N 1
ATOM 9906 C CA . ILE D 1 224 ? -42.043 30.527 32.930 1.00 27.27 204 ILE D CA 1
ATOM 9907 C C . ILE D 1 224 ? -41.686 31.705 33.848 1.00 26.88 204 ILE D C 1
ATOM 9908 O O . ILE D 1 224 ? -41.577 31.533 35.057 1.00 27.02 204 ILE D O 1
ATOM 9913 N N . LEU D 1 225 ? -41.514 32.898 33.278 1.00 26.24 205 LEU D N 1
ATOM 9914 C CA . LEU D 1 225 ? -41.126 34.065 34.079 1.00 26.13 205 LEU D CA 1
ATOM 9915 C C . LEU D 1 225 ? -42.235 34.543 35.031 1.00 25.85 205 LEU D C 1
ATOM 9916 O O . LEU D 1 225 ? -41.978 35.325 35.943 1.00 26.02 205 LEU D O 1
ATOM 9921 N N . SER D 1 226 ? -43.452 34.043 34.834 1.00 26.08 206 SER D N 1
ATOM 9922 C CA . SER D 1 226 ? -44.537 34.281 35.786 1.00 26.66 206 SER D CA 1
ATOM 9923 C C . SER D 1 226 ? -44.257 33.626 37.137 1.00 27.00 206 SER D C 1
ATOM 9924 O O . SER D 1 226 ? -44.660 34.148 38.172 1.00 26.53 206 SER D O 1
ATOM 9927 N N . PHE D 1 227 ? -43.570 32.482 37.115 1.00 27.12 207 PHE D N 1
ATOM 9928 C CA . PHE D 1 227 ? -43.103 31.832 38.341 1.00 28.29 207 PHE D CA 1
ATOM 9929 C C . PHE D 1 227 ? -42.022 32.670 39.002 1.00 28.46 207 PHE D C 1
ATOM 9930 O O . PHE D 1 227 ? -42.102 32.954 40.196 1.00 29.20 207 PHE D O 1
ATOM 9938 N N . HIS D 1 228 ? -41.019 33.062 38.215 1.00 28.47 208 HIS D N 1
ATOM 9939 C CA . HIS D 1 228 ? -39.914 33.904 38.685 1.00 28.97 208 HIS D CA 1
ATOM 9940 C C . HIS D 1 228 ? -40.430 35.147 39.417 1.00 29.49 208 HIS D C 1
ATOM 9941 O O . HIS D 1 228 ? -39.952 35.479 40.501 1.00 29.72 208 HIS D O 1
ATOM 9948 N N . ARG D 1 229 ? -41.416 35.808 38.811 1.00 29.66 209 ARG D N 1
ATOM 9949 C CA . ARG D 1 229 ? -42.089 36.987 39.378 1.00 30.67 209 ARG D CA 1
ATOM 9950 C C . ARG D 1 229 ? -42.605 36.757 40.804 1.00 31.69 209 ARG D C 1
ATOM 9951 O O . ARG D 1 229 ? -42.625 37.687 41.613 1.00 32.00 209 ARG D O 1
ATOM 9959 N N . GLN D 1 230 ? -43.028 35.527 41.094 1.00 32.61 210 GLN D N 1
ATOM 9960 C CA . GLN D 1 230 ? -43.569 35.157 42.410 1.00 34.21 210 GLN D CA 1
ATOM 9961 C C . GLN D 1 230 ? -42.558 34.417 43.287 1.00 34.97 210 GLN D C 1
ATOM 9962 O O . GLN D 1 230 ? -42.943 33.728 44.241 1.00 35.58 210 GLN D O 1
ATOM 9968 N N . ASN D 1 231 ? -41.274 34.558 42.963 1.00 35.27 211 ASN D N 1
ATOM 9969 C CA . ASN D 1 231 ? -40.202 33.892 43.707 1.00 36.09 211 ASN D CA 1
ATOM 9970 C C . ASN D 1 231 ? -40.252 32.362 43.677 1.00 35.88 211 ASN D C 1
ATOM 9971 O O . ASN D 1 231 ? -39.792 31.700 44.613 1.00 36.02 211 ASN D O 1
ATOM 9976 N N . LYS D 1 232 ? -40.812 31.814 42.600 1.00 35.04 212 LYS D N 1
ATOM 9977 C CA . LYS D 1 232 ? -40.889 30.371 42.401 1.00 34.49 212 LYS D CA 1
ATOM 9978 C C . LYS D 1 232 ? -40.023 29.978 41.211 1.00 33.95 212 LYS D C 1
ATOM 9979 O O . LYS D 1 232 ? -40.052 30.636 40.168 1.00 33.38 212 LYS D O 1
ATOM 9985 N N . MET D 1 233 ? -39.249 28.907 41.375 1.00 33.38 213 MET D N 1
ATOM 9986 C CA . MET D 1 233 ? -38.374 28.403 40.315 1.00 32.65 213 MET D CA 1
ATOM 9987 C C . MET D 1 233 ? -37.514 29.522 39.706 1.00 32.11 213 MET D C 1
ATOM 9988 O O . MET D 1 233 ? -37.481 29.710 38.484 1.00 31.41 213 MET D O 1
ATOM 9993 N N . ILE D 1 234 ? -36.819 30.255 40.575 1.00 31.86 214 ILE D N 1
ATOM 9994 C CA . ILE D 1 234 ? -36.027 31.422 40.165 1.00 31.59 214 ILE D CA 1
ATOM 9995 C C . ILE D 1 234 ? -34.783 31.056 39.350 1.00 31.10 214 ILE D C 1
ATOM 9996 O O . ILE D 1 234 ? -34.309 31.858 38.543 1.00 30.85 214 ILE D O 1
ATOM 10001 N N . GLY D 1 235 ? -34.272 29.846 39.563 1.00 30.88 215 GLY D N 1
ATOM 10002 C CA . GLY D 1 235 ? -33.127 29.332 38.807 1.00 30.33 215 GLY D CA 1
ATOM 10003 C C . GLY D 1 235 ? -33.482 29.169 37.343 1.00 29.61 215 GLY D C 1
ATOM 10004 O O . GLY D 1 235 ? -32.767 29.663 36.471 1.00 29.79 215 GLY D O 1
ATOM 10005 N N . ILE D 1 236 ? -34.591 28.476 37.084 1.00 29.23 216 ILE D N 1
ATOM 10006 C CA . ILE D 1 236 ? -35.153 28.338 35.734 1.00 28.40 216 ILE D CA 1
ATOM 10007 C C . ILE D 1 236 ? -35.422 29.728 35.144 1.00 27.94 216 ILE D C 1
ATOM 10008 O O . ILE D 1 236 ? -35.063 30.009 33.993 1.00 26.74 216 ILE D O 1
ATOM 10013 N N . GLY D 1 237 ? -36.017 30.603 35.957 1.00 27.64 217 GLY D N 1
ATOM 10014 C CA . GLY D 1 237 ? -36.295 31.981 35.552 1.00 28.06 217 GLY D CA 1
ATOM 10015 C C . GLY D 1 237 ? -35.061 32.712 35.049 1.00 28.12 217 GLY D C 1
ATOM 10016 O O . GLY D 1 237 ? -35.093 33.332 33.983 1.00 28.13 217 GLY D O 1
ATOM 10017 N N . GLU D 1 238 ? -33.973 32.634 35.814 1.00 28.57 218 GLU D N 1
ATOM 10018 C CA . GLU D 1 238 ? -32.725 33.307 35.448 1.00 28.86 218 GLU D CA 1
ATOM 10019 C C . GLU D 1 238 ? -32.153 32.756 34.134 1.00 28.02 218 GLU D C 1
ATOM 10020 O O . GLU D 1 238 ? -31.688 33.508 33.278 1.00 27.41 218 GLU D O 1
ATOM 10026 N N . GLN D 1 239 ? -32.203 31.442 33.978 1.00 27.81 219 GLN D N 1
ATOM 10027 C CA . GLN D 1 239 ? -31.758 30.819 32.727 1.00 27.58 219 GLN D CA 1
ATOM 10028 C C . GLN D 1 239 ? -32.584 31.338 31.563 1.00 26.34 219 GLN D C 1
ATOM 10029 O O . GLN D 1 239 ? -32.033 31.726 30.539 1.00 26.31 219 GLN D O 1
ATOM 10035 N N . TYR D 1 240 ? -33.904 31.390 31.736 1.00 25.63 220 TYR D N 1
ATOM 10036 C CA . TYR D 1 240 ? -34.783 31.933 30.698 1.00 25.02 220 TYR D CA 1
ATOM 10037 C C . TYR D 1 240 ? -34.552 33.407 30.401 1.00 24.35 220 TYR D C 1
ATOM 10038 O O . TYR D 1 240 ? -34.777 33.850 29.279 1.00 23.54 220 TYR D O 1
ATOM 10047 N N . GLN D 1 241 ? -34.131 34.168 31.411 1.00 24.03 221 GLN D N 1
ATOM 10048 C CA . GLN D 1 241 ? -33.750 35.560 31.198 1.00 24.28 221 GLN D CA 1
ATOM 10049 C C . GLN D 1 241 ? -32.526 35.675 30.291 1.00 23.68 221 GLN D C 1
ATOM 10050 O O . GLN D 1 241 ? -32.493 36.526 29.404 1.00 23.58 221 GLN D O 1
ATOM 10056 N N . TYR D 1 242 ? -31.534 34.815 30.508 1.00 23.72 222 TYR D N 1
ATOM 10057 C CA . TYR D 1 242 ? -30.374 34.780 29.616 1.00 23.33 222 TYR D CA 1
ATOM 10058 C C . TYR D 1 242 ? -30.786 34.335 28.214 1.00 22.68 222 TYR D C 1
ATOM 10059 O O . TYR D 1 242 ? -30.284 34.856 27.226 1.00 22.57 222 TYR D O 1
ATOM 10068 N N . ILE D 1 243 ? -31.700 33.372 28.130 1.00 22.31 223 ILE D N 1
ATOM 10069 C CA . ILE D 1 243 ? -32.203 32.926 26.817 1.00 21.95 223 ILE D CA 1
ATOM 10070 C C . ILE D 1 243 ? -32.931 34.078 26.112 1.00 22.01 223 ILE D C 1
ATOM 10071 O O . ILE D 1 243 ? -32.720 34.314 24.917 1.00 21.52 223 ILE D O 1
ATOM 10076 N N . LEU D 1 244 ? -33.764 34.806 26.862 1.00 21.85 224 LEU D N 1
ATOM 10077 C CA . LEU D 1 244 ? -34.486 35.957 26.316 1.00 22.15 224 LEU D CA 1
ATOM 10078 C C . LEU D 1 244 ? -33.529 37.016 25.753 1.00 21.73 224 LEU D C 1
ATOM 10079 O O . LEU D 1 244 ? -33.750 37.546 24.667 1.00 21.78 224 LEU D O 1
ATOM 10084 N N . ARG D 1 245 ? -32.463 37.310 26.490 1.00 21.37 225 ARG D N 1
ATOM 10085 C CA . ARG D 1 245 ? -31.457 38.267 26.022 1.00 21.30 225 ARG D CA 1
ATOM 10086 C C . ARG D 1 245 ? -30.883 37.847 24.664 1.00 20.93 225 ARG D C 1
ATOM 10087 O O . ARG D 1 245 ? -30.713 38.689 23.775 1.00 21.21 225 ARG D O 1
ATOM 10095 N N . ASP D 1 246 ? -30.611 36.549 24.507 1.00 20.94 226 ASP D N 1
ATOM 10096 C CA . ASP D 1 246 ? -30.150 36.006 23.221 1.00 20.47 226 ASP D CA 1
ATOM 10097 C C . ASP D 1 246 ? -31.219 36.127 22.129 1.00 20.52 226 ASP D C 1
ATOM 10098 O O . ASP D 1 246 ? -30.952 36.653 21.044 1.00 19.94 226 ASP D O 1
ATOM 10103 N N . GLU D 1 247 ? -32.423 35.637 22.421 1.00 20.67 227 GLU D N 1
ATOM 10104 C CA . GLU D 1 247 ? -33.529 35.638 21.457 1.00 21.69 227 GLU D CA 1
ATOM 10105 C C . GLU D 1 247 ? -33.877 37.034 20.946 1.00 21.87 227 GLU D C 1
ATOM 10106 O O . GLU D 1 247 ? -34.296 37.179 19.807 1.00 21.90 227 GLU D O 1
ATOM 10112 N N . THR D 1 248 ? -33.697 38.051 21.793 1.00 22.14 228 THR D N 1
ATOM 10113 C CA . THR D 1 248 ? -33.894 39.442 21.382 1.00 22.15 228 THR D CA 1
ATOM 10114 C C . THR D 1 248 ? -33.014 39.777 20.184 1.00 21.26 228 THR D C 1
ATOM 10115 O O . THR D 1 248 ? -33.480 40.362 19.207 1.00 21.50 228 THR D O 1
ATOM 10119 N N . ILE D 1 249 ? -31.740 39.405 20.266 1.00 20.53 229 ILE D N 1
ATOM 10120 C CA . ILE D 1 249 ? -30.818 39.657 19.163 1.00 19.98 229 ILE D CA 1
ATOM 10121 C C . ILE D 1 249 ? -31.137 38.758 17.961 1.00 19.80 229 ILE D C 1
ATOM 10122 O O . ILE D 1 249 ? -31.080 39.210 16.817 1.00 20.00 229 ILE D O 1
ATOM 10127 N N . HIS D 1 250 ? -31.477 37.494 18.211 1.00 19.80 230 HIS D N 1
ATOM 10128 C CA . HIS D 1 250 ? -31.863 36.588 17.116 1.00 20.12 230 HIS D CA 1
ATOM 10129 C C . HIS D 1 250 ? -33.002 37.222 16.319 1.00 20.40 230 HIS D C 1
ATOM 10130 O O . HIS D 1 250 ? -32.950 37.312 15.091 1.00 20.16 230 HIS D O 1
ATOM 10137 N N . LEU D 1 251 ? -34.011 37.703 17.038 1.00 20.64 231 LEU D N 1
ATOM 10138 C CA . LEU D 1 251 ? -35.166 38.324 16.403 1.00 21.16 231 LEU D CA 1
ATOM 10139 C C . LEU D 1 251 ? -34.780 39.597 15.645 1.00 21.29 231 LEU D C 1
ATOM 10140 O O . LEU D 1 251 ? -35.210 39.792 14.506 1.00 21.29 231 LEU D O 1
ATOM 10145 N N . ASN D 1 252 ? -33.969 40.450 16.273 1.00 21.21 232 ASN D N 1
ATOM 10146 C CA . ASN D 1 252 ? -33.527 41.694 15.633 1.00 21.74 232 ASN D CA 1
ATOM 10147 C C . ASN D 1 252 ? -32.760 41.411 14.339 1.00 21.45 232 ASN D C 1
ATOM 10148 O O . ASN D 1 252 ? -32.965 42.085 13.333 1.00 21.64 232 ASN D O 1
ATOM 10153 N N . PHE D 1 253 ? -31.886 40.406 14.370 1.00 20.92 233 PHE D N 1
ATOM 10154 C CA . PHE D 1 253 ? -31.164 39.997 13.168 1.00 20.79 233 PHE D CA 1
ATOM 10155 C C . PHE D 1 253 ? -32.097 39.466 12.072 1.00 20.03 233 PHE D C 1
ATOM 10156 O O . PHE D 1 253 ? -31.993 39.879 10.917 1.00 20.57 233 PHE D O 1
ATOM 10164 N N . GLY D 1 254 ? -33.005 38.557 12.430 1.00 20.26 234 GLY D N 1
ATOM 10165 C CA . GLY D 1 254 ? -33.934 37.971 11.458 1.00 20.09 234 GLY D CA 1
ATOM 10166 C C . GLY D 1 254 ? -34.800 39.017 10.773 1.00 20.52 234 GLY D C 1
ATOM 10167 O O . GLY D 1 254 ? -35.030 38.956 9.565 1.00 20.37 234 GLY D O 1
ATOM 10168 N N . ILE D 1 255 ? -35.262 39.989 11.555 1.00 20.88 235 ILE D N 1
ATOM 10169 C CA . ILE D 1 255 ? -36.064 41.094 11.039 1.00 21.25 235 ILE D CA 1
ATOM 10170 C C . ILE D 1 255 ? -35.233 41.938 10.067 1.00 21.20 235 ILE D C 1
ATOM 10171 O O . ILE D 1 255 ? -35.686 42.262 8.965 1.00 21.34 235 ILE D O 1
ATOM 10176 N N . ASP D 1 256 ? -34.005 42.265 10.472 1.00 21.20 236 ASP D N 1
ATOM 10177 C CA . ASP D 1 256 ? -33.100 43.029 9.621 1.00 21.28 236 ASP D CA 1
ATOM 10178 C C . ASP D 1 256 ? -32.817 42.268 8.319 1.00 21.31 236 ASP D C 1
ATOM 10179 O O . ASP D 1 256 ? -32.772 42.864 7.246 1.00 21.58 236 ASP D O 1
ATOM 10184 N N . LEU D 1 257 ? -32.631 40.953 8.426 1.00 21.08 237 LEU D N 1
ATOM 10185 C CA . LEU D 1 257 ? -32.352 40.122 7.259 1.00 21.44 237 LEU D CA 1
ATOM 10186 C C . LEU D 1 257 ? -33.540 40.087 6.296 1.00 21.94 237 LEU D C 1
ATOM 10187 O O . LEU D 1 257 ? -33.358 40.255 5.085 1.00 22.99 237 LEU D O 1
ATOM 10192 N N . ILE D 1 258 ? -34.739 39.862 6.832 1.00 21.74 238 ILE D N 1
ATOM 10193 C CA . ILE D 1 258 ? -35.969 39.858 6.026 1.00 21.91 238 ILE D CA 1
ATOM 10194 C C . ILE D 1 258 ? -36.134 41.206 5.324 1.00 22.26 238 ILE D C 1
ATOM 10195 O O . ILE D 1 258 ? -36.354 41.259 4.114 1.00 22.35 238 ILE D O 1
ATOM 10200 N N . ASN D 1 259 ? -36.003 42.287 6.087 1.00 22.59 239 ASN D N 1
ATOM 10201 C CA . ASN D 1 259 ? -36.109 43.637 5.531 1.00 23.67 239 ASN D CA 1
ATOM 10202 C C . ASN D 1 259 ? -35.026 43.980 4.496 1.00 23.59 239 ASN D C 1
ATOM 10203 O O . ASN D 1 259 ? -35.306 44.638 3.485 1.00 23.91 239 ASN D O 1
ATOM 10208 N N . GLY D 1 260 ? -33.803 43.518 4.739 1.00 23.48 240 GLY D N 1
ATOM 10209 C CA . GLY D 1 260 ? -32.696 43.701 3.800 1.00 23.48 240 GLY D CA 1
ATOM 10210 C C . GLY D 1 260 ? -32.893 42.958 2.488 1.00 23.61 240 GLY D C 1
ATOM 10211 O O . GLY D 1 260 ? -32.604 43.491 1.416 1.00 24.15 240 GLY D O 1
ATOM 10212 N N . ILE D 1 261 ? -33.371 41.718 2.576 1.00 23.51 241 ILE D N 1
ATOM 10213 C CA . ILE D 1 261 ? -33.692 40.922 1.390 1.00 23.66 241 ILE D CA 1
ATOM 10214 C C . ILE D 1 261 ? -34.813 41.592 0.579 1.00 24.25 241 ILE D C 1
ATOM 10215 O O . ILE D 1 261 ? -34.711 41.716 -0.649 1.00 24.22 241 ILE D O 1
ATOM 10220 N N . LYS D 1 262 ? -35.865 42.026 1.273 1.00 25.13 242 LYS D N 1
ATOM 10221 C CA . LYS D 1 262 ? -36.942 42.827 0.668 1.00 26.29 242 LYS D CA 1
ATOM 10222 C C . LYS D 1 262 ? -36.414 44.060 -0.073 1.00 26.89 242 LYS D C 1
ATOM 10223 O O . LYS D 1 262 ? -36.816 44.325 -1.201 1.00 27.31 242 LYS D O 1
ATOM 10229 N N . GLU D 1 263 ? -35.522 44.808 0.573 1.00 27.28 243 GLU D N 1
ATOM 10230 C CA . GLU D 1 263 ? -34.963 46.032 -0.005 1.00 28.29 243 GLU D CA 1
ATOM 10231 C C . GLU D 1 263 ? -34.150 45.775 -1.279 1.00 28.03 243 GLU D C 1
ATOM 10232 O O . GLU D 1 263 ? -34.224 46.550 -2.240 1.00 28.47 243 GLU D O 1
ATOM 10238 N N . GLU D 1 264 ? -33.372 44.695 -1.279 1.00 27.44 244 GLU D N 1
ATOM 10239 C CA . GLU D 1 264 ? -32.513 44.359 -2.417 1.00 27.28 244 GLU D CA 1
ATOM 10240 C C . GLU D 1 264 ? -33.256 43.600 -3.517 1.00 27.41 244 GLU D C 1
ATOM 10241 O O . GLU D 1 264 ? -32.765 43.504 -4.650 1.00 27.18 244 GLU D O 1
ATOM 10247 N N . ASN D 1 265 ? -34.431 43.068 -3.171 1.00 26.89 245 ASN D N 1
ATOM 10248 C CA . ASN D 1 265 ? -35.264 42.284 -4.082 1.00 27.52 245 ASN D CA 1
ATOM 10249 C C . ASN D 1 265 ? -36.753 42.665 -3.953 1.00 28.00 245 ASN D C 1
ATOM 10250 O O . ASN D 1 265 ? -37.588 41.818 -3.613 1.00 27.11 245 ASN D O 1
ATOM 10255 N N . PRO D 1 266 ? -37.095 43.941 -4.233 1.00 28.83 246 PRO D N 1
ATOM 10256 C CA . PRO D 1 266 ? -38.448 44.450 -3.942 1.00 29.77 246 PRO D CA 1
ATOM 10257 C C . PRO D 1 266 ? -39.589 43.715 -4.644 1.00 30.51 246 PRO D C 1
ATOM 10258 O O . PRO D 1 266 ? -40.717 43.714 -4.143 1.00 30.78 246 PRO D O 1
ATOM 10262 N N . GLU D 1 267 ? -39.292 43.088 -5.780 1.00 31.44 247 GLU D N 1
ATOM 10263 C CA . GLU D 1 267 ? -40.307 42.368 -6.554 1.00 32.33 247 GLU D CA 1
ATOM 10264 C C . GLU D 1 267 ? -40.904 41.156 -5.821 1.00 31.80 247 GLU D C 1
ATOM 10265 O O . GLU D 1 267 ? -41.994 40.696 -6.167 1.00 32.08 247 GLU D O 1
ATOM 10271 N N . ILE D 1 268 ? -40.212 40.655 -4.799 1.00 31.02 248 ILE D N 1
ATOM 10272 C CA . ILE D 1 268 ? -40.740 39.527 -4.028 1.00 30.62 248 ILE D CA 1
ATOM 10273 C C . ILE D 1 268 ? -41.856 39.936 -3.060 1.00 30.48 248 ILE D C 1
ATOM 10274 O O . ILE D 1 268 ? -42.662 39.102 -2.664 1.00 30.09 248 ILE D O 1
ATOM 10279 N N . TRP D 1 269 ? -41.896 41.219 -2.698 1.00 30.54 249 TRP D N 1
ATOM 10280 C CA . TRP D 1 269 ? -42.811 41.716 -1.667 1.00 31.04 249 TRP D CA 1
ATOM 10281 C C . TRP D 1 269 ? -44.168 42.073 -2.266 1.00 31.37 249 TRP D C 1
ATOM 10282 O O . TRP D 1 269 ? -44.611 43.224 -2.220 1.00 32.12 249 TRP D O 1
ATOM 10293 N N . THR D 1 270 ? -44.820 41.059 -2.822 1.00 31.48 250 THR D N 1
ATOM 10294 C CA . THR D 1 270 ? -46.096 41.215 -3.515 1.00 31.84 250 THR D CA 1
ATOM 10295 C C . THR D 1 270 ? -47.253 41.175 -2.518 1.00 31.98 250 THR D C 1
ATOM 10296 O O . THR D 1 270 ? -47.082 40.687 -1.398 1.00 31.21 250 THR D O 1
ATOM 10300 N N . PRO D 1 271 ? -48.446 41.676 -2.918 1.00 32.55 251 PRO D N 1
ATOM 10301 C CA . PRO D 1 271 ? -49.624 41.508 -2.062 1.00 32.63 251 PRO D CA 1
ATOM 10302 C C . PRO D 1 271 ? -49.855 40.041 -1.690 1.00 32.38 251 PRO D C 1
ATOM 10303 O O . PRO D 1 271 ? -50.277 39.749 -0.567 1.00 32.42 251 PRO D O 1
ATOM 10307 N N . GLU D 1 272 ? -49.570 39.137 -2.626 1.00 32.63 252 GLU D N 1
ATOM 10308 C CA . GLU D 1 272 ? -49.719 37.692 -2.410 1.00 32.63 252 GLU D CA 1
ATOM 10309 C C . GLU D 1 272 ? -48.801 37.145 -1.307 1.00 31.56 252 GLU D C 1
ATOM 10310 O O . GLU D 1 272 ? -49.260 36.401 -0.434 1.00 31.22 252 GLU D O 1
ATOM 10316 N N . LEU D 1 273 ? -47.518 37.503 -1.346 1.00 30.62 253 LEU D N 1
ATOM 10317 C CA . LEU D 1 273 ? -46.592 37.080 -0.282 1.00 29.52 253 LEU D CA 1
ATOM 10318 C C . LEU D 1 273 ? -46.958 37.717 1.054 1.00 29.38 253 LEU D C 1
ATOM 10319 O O . LEU D 1 273 ? -46.934 37.053 2.093 1.00 29.26 253 LEU D O 1
ATOM 10324 N N . GLN D 1 274 ? -47.282 39.007 1.025 1.00 29.24 254 GLN D N 1
ATOM 10325 C CA . GLN D 1 274 ? -47.687 39.714 2.236 1.00 29.16 254 GLN D CA 1
ATOM 10326 C C . GLN D 1 274 ? -48.866 39.026 2.912 1.00 29.26 254 GLN D C 1
ATOM 10327 O O . GLN D 1 274 ? -48.823 38.754 4.112 1.00 28.77 254 GLN D O 1
ATOM 10333 N N . GLN D 1 275 ? -49.908 38.727 2.138 1.00 29.45 255 GLN D N 1
ATOM 10334 C CA . GLN D 1 275 ? -51.068 38.029 2.691 1.00 29.82 255 GLN D CA 1
ATOM 10335 C C . GLN D 1 275 ? -50.720 36.632 3.205 1.00 29.20 255 GLN D C 1
ATOM 10336 O O . GLN D 1 275 ? -51.224 36.215 4.251 1.00 28.85 255 GLN D O 1
ATOM 10342 N N . GLU D 1 276 ? -49.847 35.918 2.493 1.00 28.67 256 GLU D N 1
ATOM 10343 C CA . GLU D 1 276 ? -49.464 34.576 2.929 1.00 28.78 256 GLU D CA 1
ATOM 10344 C C . GLU D 1 276 ? -48.721 34.592 4.263 1.00 27.47 256 GLU D C 1
ATOM 10345 O O . GLU D 1 276 ? -48.973 33.743 5.124 1.00 27.20 256 GLU D O 1
ATOM 10351 N N . ILE D 1 277 ? -47.833 35.573 4.436 1.00 26.71 257 ILE D N 1
ATOM 10352 C CA . ILE D 1 277 ? -47.100 35.751 5.691 1.00 25.48 257 ILE D CA 1
ATOM 10353 C C . ILE D 1 277 ? -48.070 36.030 6.853 1.00 25.26 257 ILE D C 1
ATOM 10354 O O . ILE D 1 277 ? -47.957 35.426 7.924 1.00 24.62 257 ILE D O 1
ATOM 10359 N N . VAL D 1 278 ? -49.028 36.927 6.617 1.00 25.44 258 VAL D N 1
ATOM 10360 C CA . VAL D 1 278 ? -50.097 37.196 7.584 1.00 25.70 258 VAL D CA 1
ATOM 10361 C C . VAL D 1 278 ? -50.839 35.906 7.954 1.00 25.32 258 VAL D C 1
ATOM 10362 O O . VAL D 1 278 ? -51.069 35.638 9.134 1.00 25.04 258 VAL D O 1
ATOM 10366 N N . GLU D 1 279 ? -51.198 35.098 6.958 1.00 25.61 259 GLU D N 1
ATOM 10367 C CA . GLU D 1 279 ? -51.912 33.847 7.240 1.00 25.82 259 GLU D CA 1
ATOM 10368 C C . GLU D 1 279 ? -51.094 32.838 8.057 1.00 25.17 259 GLU D C 1
ATOM 10369 O O . GLU D 1 279 ? -51.648 32.138 8.906 1.00 24.82 259 GLU D O 1
ATOM 10375 N N . LEU D 1 280 ? -49.784 32.769 7.806 1.00 25.04 260 LEU D N 1
ATOM 10376 C CA . LEU D 1 280 ? -48.891 31.916 8.599 1.00 24.96 260 LEU D CA 1
ATOM 10377 C C . LEU D 1 280 ? -48.806 32.385 10.047 1.00 24.48 260 LEU D C 1
ATOM 10378 O O . LEU D 1 280 ? -48.815 31.570 10.966 1.00 25.09 260 LEU D O 1
ATOM 10383 N N . ILE D 1 281 ? -48.739 33.698 10.239 1.00 24.40 261 ILE D N 1
ATOM 10384 C CA . ILE D 1 281 ? -48.719 34.283 11.583 1.00 24.44 261 ILE D CA 1
ATOM 10385 C C . ILE D 1 281 ? -50.050 34.028 12.311 1.00 24.69 261 ILE D C 1
ATOM 10386 O O . ILE D 1 281 ? -50.044 33.640 13.481 1.00 24.21 261 ILE D O 1
ATOM 10391 N N . LYS D 1 282 ? -51.172 34.204 11.609 1.00 24.97 262 LYS D N 1
ATOM 10392 C CA . LYS D 1 282 ? -52.488 33.830 12.157 1.00 25.74 262 LYS D CA 1
ATOM 10393 C C . LYS D 1 282 ? -52.551 32.365 12.594 1.00 25.81 262 LYS D C 1
ATOM 10394 O O . LYS D 1 282 ? -53.067 32.053 13.672 1.00 25.82 262 LYS D O 1
ATOM 10400 N N . ARG D 1 283 ? -52.042 31.468 11.747 1.00 25.81 263 ARG D N 1
ATOM 10401 C CA . ARG D 1 283 ? -52.041 30.039 12.061 1.00 26.19 263 ARG D CA 1
ATOM 10402 C C . ARG D 1 283 ? -51.176 29.765 13.286 1.00 25.77 263 ARG D C 1
ATOM 10403 O O . ARG D 1 283 ? -51.545 28.963 14.140 1.00 25.72 263 ARG D O 1
ATOM 10411 N N . ALA D 1 284 ? -50.031 30.445 13.359 1.00 25.51 264 ALA D N 1
ATOM 10412 C CA . ALA D 1 284 ? -49.096 30.303 14.476 1.00 25.38 264 ALA D CA 1
ATOM 10413 C C . ALA D 1 284 ? -49.746 30.714 15.788 1.00 25.42 264 ALA D C 1
ATOM 10414 O O . ALA D 1 284 ? -49.650 30.000 16.792 1.00 25.23 264 ALA D O 1
ATOM 10416 N N . VAL D 1 285 ? -50.404 31.870 15.760 1.00 25.50 265 VAL D N 1
ATOM 10417 C CA . VAL D 1 285 ? -51.127 32.396 16.911 1.00 26.15 265 VAL D CA 1
ATOM 10418 C C . VAL D 1 285 ? -52.190 31.407 17.388 1.00 26.62 265 VAL D C 1
ATOM 10419 O O . VAL D 1 285 ? -52.298 31.143 18.589 1.00 26.66 265 VAL D O 1
ATOM 10423 N N . ASP D 1 286 ? -52.956 30.848 16.452 1.00 27.43 266 ASP D N 1
ATOM 10424 C CA . ASP D 1 286 ? -53.996 29.880 16.803 1.00 28.12 266 ASP D CA 1
ATOM 10425 C C . ASP D 1 286 ? -53.398 28.645 17.482 1.00 28.13 266 ASP D C 1
ATOM 10426 O O . ASP D 1 286 ? -53.940 28.155 18.479 1.00 27.97 266 ASP D O 1
ATOM 10431 N N . LEU D 1 287 ? -52.281 28.158 16.940 1.00 27.71 267 LEU D N 1
ATOM 10432 C CA . LEU D 1 287 ? -51.581 27.000 17.500 1.00 27.90 267 LEU D CA 1
ATOM 10433 C C . LEU D 1 287 ? -51.007 27.268 18.887 1.00 27.75 267 LEU D C 1
ATOM 10434 O O . LEU D 1 287 ? -51.071 26.402 19.765 1.00 27.85 267 LEU D O 1
ATOM 10439 N N . GLU D 1 288 ? -50.454 28.464 19.076 1.00 27.71 268 GLU D N 1
ATOM 10440 C CA . GLU D 1 288 ? -49.884 28.849 20.366 1.00 27.90 268 GLU D CA 1
ATOM 10441 C C . GLU D 1 288 ? -50.966 29.015 21.434 1.00 28.40 268 GLU D C 1
ATOM 10442 O O . GLU D 1 288 ? -50.750 28.687 22.604 1.00 28.38 268 GLU D O 1
ATOM 10448 N N . ILE D 1 289 ? -52.126 29.517 21.023 1.00 28.64 269 ILE D N 1
ATOM 10449 C CA . ILE D 1 289 ? -53.276 29.643 21.926 1.00 29.25 269 ILE D CA 1
ATOM 10450 C C . ILE D 1 289 ? -53.789 28.268 22.381 1.00 29.87 269 ILE D C 1
ATOM 10451 O O . ILE D 1 289 ? -54.063 28.070 23.565 1.00 30.10 269 ILE D O 1
ATOM 10456 N N . GLU D 1 290 ? -53.884 27.319 21.451 1.00 30.51 270 GLU D N 1
ATOM 10457 C CA . GLU D 1 290 ? -54.235 25.932 21.787 1.00 31.49 270 GLU D CA 1
ATOM 10458 C C . GLU D 1 290 ? -53.210 25.289 22.727 1.00 31.37 270 GLU D C 1
ATOM 10459 O O . GLU D 1 290 ? -53.579 24.564 23.656 1.00 31.65 270 GLU D O 1
ATOM 10465 N N . TYR D 1 291 ? -51.928 25.554 22.478 1.00 30.90 271 TYR D N 1
ATOM 10466 C CA . TYR D 1 291 ? -50.854 25.108 23.368 1.00 30.78 271 TYR D CA 1
ATOM 10467 C C . TYR D 1 291 ? -50.964 25.746 24.757 1.00 30.81 271 TYR D C 1
ATOM 10468 O O . TYR D 1 291 ? -50.853 25.048 25.770 1.00 31.28 271 TYR D O 1
ATOM 10477 N N . ALA D 1 292 ? -51.188 27.061 24.802 1.00 30.83 272 ALA D N 1
ATOM 10478 C CA . ALA D 1 292 ? -51.333 27.780 26.076 1.00 31.20 272 ALA D CA 1
ATOM 10479 C C . ALA D 1 292 ? -52.459 27.197 26.930 1.00 31.84 272 ALA D C 1
ATOM 10480 O O . ALA D 1 292 ? -52.304 27.041 28.144 1.00 31.87 272 ALA D O 1
ATOM 10482 N N . GLN D 1 293 ? -53.574 26.858 26.282 1.00 32.51 273 GLN D N 1
ATOM 10483 C CA . GLN D 1 293 ? -54.722 26.238 26.951 1.00 33.44 273 GLN D CA 1
ATOM 10484 C C . GLN D 1 293 ? -54.421 24.823 27.435 1.00 33.59 273 GLN D C 1
ATOM 10485 O O . GLN D 1 293 ? -55.011 24.363 28.410 1.00 34.22 273 GLN D O 1
ATOM 10491 N N . ASP D 1 294 ? -53.517 24.133 26.746 1.00 33.49 274 ASP D N 1
ATOM 10492 C CA . ASP D 1 294 ? -53.071 22.819 27.194 1.00 33.77 274 ASP D CA 1
ATOM 10493 C C . ASP D 1 294 ? -52.161 22.961 28.413 1.00 33.82 274 ASP D C 1
ATOM 10494 O O . ASP D 1 294 ? -52.226 22.146 29.332 1.00 34.11 274 ASP D O 1
ATOM 10499 N N . CYS D 1 295 ? -51.330 24.008 28.419 1.00 33.66 275 CYS D N 1
ATOM 10500 C CA . CYS D 1 295 ? -50.440 24.297 29.548 1.00 33.98 275 CYS D CA 1
ATOM 10501 C C . CYS D 1 295 ? -51.202 24.702 30.803 1.00 34.55 275 CYS D C 1
ATOM 10502 O O . CYS D 1 295 ? -50.900 24.231 31.899 1.00 34.91 275 CYS D O 1
ATOM 10505 N N . LEU D 1 296 ? -52.187 25.580 30.636 1.00 35.37 276 LEU D N 1
ATOM 10506 C CA . LEU D 1 296 ? -52.915 26.135 31.772 1.00 36.20 276 LEU D CA 1
ATOM 10507 C C . LEU D 1 296 ? -54.429 26.203 31.539 1.00 36.81 276 LEU D C 1
ATOM 10508 O O . LEU D 1 296 ? -54.988 27.284 31.341 1.00 37.18 276 LEU D O 1
ATOM 10513 N N . PRO D 1 297 ? -55.101 25.035 31.577 1.00 37.37 277 PRO D N 1
ATOM 10514 C CA . PRO D 1 297 ? -56.553 24.998 31.376 1.00 37.91 277 PRO D CA 1
ATOM 10515 C C . PRO D 1 297 ? -57.319 25.827 32.412 1.00 38.43 277 PRO D C 1
ATOM 10516 O O . PRO D 1 297 ? -58.362 26.399 32.086 1.00 39.15 277 PRO D O 1
ATOM 10520 N N . ARG D 1 298 ? -56.796 25.897 33.636 1.00 38.53 278 ARG D N 1
ATOM 10521 C CA . ARG D 1 298 ? -57.443 26.628 34.731 1.00 38.86 278 ARG D CA 1
ATOM 10522 C C . ARG D 1 298 ? -56.660 27.873 35.136 1.00 38.36 278 ARG D C 1
ATOM 10523 O O . ARG D 1 298 ? -56.933 28.477 36.180 1.00 38.38 278 ARG D O 1
ATOM 10531 N N . GLY D 1 299 ? -55.685 28.252 34.313 1.00 37.78 279 GLY D N 1
ATOM 10532 C CA . GLY D 1 299 ? -54.743 29.311 34.662 1.00 37.19 279 GLY D CA 1
ATOM 10533 C C . GLY D 1 299 ? -53.790 28.851 35.752 1.00 37.06 279 GLY D C 1
ATOM 10534 O O . GLY D 1 299 ? -53.877 27.711 36.219 1.00 37.40 279 GLY D O 1
ATOM 10535 N N . ILE D 1 300 ? -52.878 29.733 36.154 1.00 36.41 280 ILE D N 1
ATOM 10536 C CA . ILE D 1 300 ? -51.950 29.466 37.262 1.00 36.50 280 ILE D CA 1
ATOM 10537 C C . ILE D 1 300 ? -51.583 30.762 37.963 1.00 36.33 280 ILE D C 1
ATOM 10538 O O . ILE D 1 300 ? -51.716 31.837 37.386 1.00 36.19 280 ILE D O 1
ATOM 10543 N N . LEU D 1 301 ? -51.104 30.642 39.201 1.00 36.58 281 LEU D N 1
ATOM 10544 C CA . LEU D 1 301 ? -50.537 31.763 39.949 1.00 36.56 281 LEU D CA 1
ATOM 10545 C C . LEU D 1 301 ? -51.514 32.939 40.053 1.00 36.69 281 LEU D C 1
ATOM 10546 O O . LEU D 1 301 ? -51.101 34.098 40.044 1.00 36.43 281 LEU D O 1
ATOM 10551 N N . GLY D 1 302 ? -52.807 32.621 40.146 1.00 37.06 282 GLY D N 1
ATOM 10552 C CA . GLY D 1 302 ? -53.867 33.628 40.227 1.00 37.62 282 GLY D CA 1
ATOM 10553 C C . GLY D 1 302 ? -54.091 34.396 38.934 1.00 37.76 282 GLY D C 1
ATOM 10554 O O . GLY D 1 302 ? -54.711 35.462 38.940 1.00 38.01 282 GLY D O 1
ATOM 10555 N N . LEU D 1 303 ? -53.592 33.846 37.827 1.00 37.68 283 LEU D N 1
ATOM 10556 C CA . LEU D 1 303 ? -53.672 34.488 36.512 1.00 37.78 283 LEU D CA 1
ATOM 10557 C C . LEU D 1 303 ? -54.508 33.644 35.559 1.00 37.98 283 LEU D C 1
ATOM 10558 O O . LEU D 1 303 ? -54.257 32.447 35.397 1.00 38.18 283 LEU D O 1
ATOM 10563 N N . ARG D 1 304 ? -55.491 34.277 34.926 1.00 37.88 284 ARG D N 1
ATOM 10564 C CA . ARG D 1 304 ? -56.381 33.593 33.993 1.00 38.06 284 ARG D CA 1
ATOM 10565 C C . ARG D 1 304 ? -55.655 33.228 32.701 1.00 37.11 284 ARG D C 1
ATOM 10566 O O . ARG D 1 304 ? -54.765 33.955 32.253 1.00 36.73 284 ARG D O 1
ATOM 10574 N N . ALA D 1 305 ? -56.052 32.105 32.105 1.00 36.82 285 ALA D N 1
ATOM 10575 C CA . ALA D 1 305 ? -55.496 31.660 30.826 1.00 35.80 285 ALA D CA 1
ATOM 10576 C C . ALA D 1 305 ? -55.643 32.739 29.755 1.00 35.32 285 ALA D C 1
ATOM 10577 O O . ALA D 1 305 ? -54.798 32.863 28.866 1.00 34.92 285 ALA D O 1
ATOM 10579 N N . SER D 1 306 ? -56.715 33.527 29.868 1.00 34.78 286 SER D N 1
ATOM 10580 C CA . SER D 1 306 ? -57.019 34.616 28.940 1.00 34.37 286 SER D CA 1
ATOM 10581 C C . SER D 1 306 ? -55.926 35.683 28.857 1.00 33.66 286 SER D C 1
ATOM 10582 O O . SER D 1 306 ? -55.779 36.333 27.826 1.00 33.58 286 SER D O 1
ATOM 10585 N N . MET D 1 307 ? -55.173 35.865 29.940 1.00 33.26 287 MET D N 1
ATOM 10586 C CA . MET D 1 307 ? -54.048 36.803 29.958 1.00 32.86 287 MET D CA 1
ATOM 10587 C C . MET D 1 307 ? -52.922 36.305 29.057 1.00 32.38 287 MET D C 1
ATOM 10588 O O . MET D 1 307 ? -52.342 37.074 28.290 1.00 32.14 287 MET D O 1
ATOM 10593 N N . PHE D 1 308 ? -52.622 35.013 29.156 1.00 31.86 288 PHE D N 1
ATOM 10594 C CA . PHE D 1 308 ? -51.559 34.407 28.353 1.00 31.86 288 PHE D CA 1
ATOM 10595 C C . PHE D 1 308 ? -51.958 34.346 26.880 1.00 31.52 288 PHE D C 1
ATOM 10596 O O . PHE D 1 308 ? -51.130 34.577 26.001 1.00 31.27 288 PHE D O 1
ATOM 10604 N N . ILE D 1 309 ? -53.235 34.056 26.630 1.00 31.64 289 ILE D N 1
ATOM 10605 C CA . ILE D 1 309 ? -53.808 34.065 25.282 1.00 31.27 289 ILE D CA 1
ATOM 10606 C C . ILE D 1 309 ? -53.739 35.475 24.671 1.00 31.11 289 ILE D C 1
ATOM 10607 O O . ILE D 1 309 ? -53.396 35.638 23.495 1.00 30.64 289 ILE D O 1
ATOM 10612 N N . ASP D 1 310 ? -54.036 36.487 25.484 1.00 30.64 290 ASP D N 1
ATOM 10613 C CA . ASP D 1 310 ? -53.931 37.881 25.057 1.00 30.51 290 ASP D CA 1
ATOM 10614 C C . ASP D 1 310 ? -52.503 38.288 24.714 1.00 29.79 290 ASP D C 1
ATOM 10615 O O . ASP D 1 310 ? -52.277 39.037 23.765 1.00 29.78 290 ASP D O 1
ATOM 10620 N N . TYR D 1 311 ? -51.545 37.813 25.503 1.00 29.27 291 TYR D N 1
ATOM 10621 C CA . TYR D 1 311 ? -50.151 38.155 25.266 1.00 28.59 291 TYR D CA 1
ATOM 10622 C C . TYR D 1 311 ? -49.677 37.676 23.889 1.00 28.51 291 TYR D C 1
ATOM 10623 O O . TYR D 1 311 ? -48.940 38.391 23.204 1.00 28.38 291 TYR D O 1
ATOM 10632 N N . VAL D 1 312 ? -50.114 36.477 23.496 1.00 27.78 292 VAL D N 1
ATOM 10633 C CA . VAL D 1 312 ? -49.760 35.892 22.190 1.00 27.35 292 VAL D CA 1
ATOM 10634 C C . VAL D 1 312 ? -50.199 36.823 21.061 1.00 27.27 292 VAL D C 1
ATOM 10635 O O . VAL D 1 312 ? -49.438 37.104 20.134 1.00 26.72 292 VAL D O 1
ATOM 10639 N N . GLN D 1 3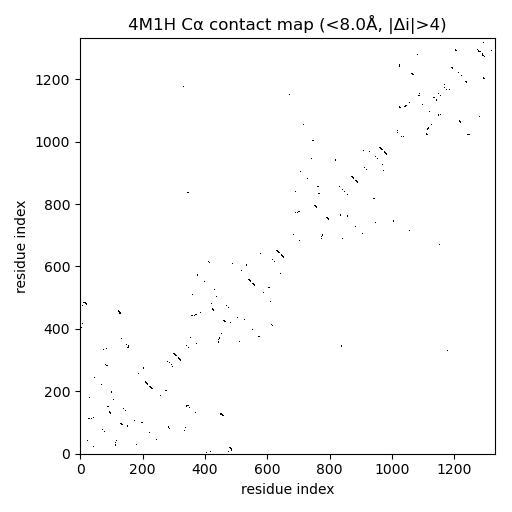13 ? -51.432 37.312 21.147 1.00 27.30 293 GLN D N 1
ATOM 10640 C CA . GLN D 1 313 ? -51.954 38.237 20.143 1.00 27.96 293 GLN D CA 1
ATOM 10641 C C . GLN D 1 313 ? -51.166 39.542 20.099 1.00 27.84 293 GLN D C 1
ATOM 10642 O O . GLN D 1 313 ? -50.844 40.044 19.016 1.00 27.57 293 GLN D O 1
ATOM 10648 N N . HIS D 1 314 ? -50.855 40.082 21.276 1.00 27.83 294 HIS D N 1
ATOM 10649 C CA . HIS D 1 314 ? -50.076 41.309 21.369 1.00 28.10 294 HIS D CA 1
ATOM 10650 C C . HIS D 1 314 ? -48.700 41.181 20.707 1.00 27.45 294 HIS D C 1
ATOM 10651 O O . HIS D 1 314 ? -48.338 42.016 19.880 1.00 27.53 294 HIS D O 1
ATOM 10658 N N . ILE D 1 315 ? -47.937 40.152 21.074 1.00 27.20 295 ILE D N 1
ATOM 10659 C CA . ILE D 1 315 ? -46.591 39.990 20.494 1.00 27.03 295 ILE D CA 1
ATOM 10660 C C . ILE D 1 315 ? -46.632 39.783 18.982 1.00 26.51 295 ILE D C 1
ATOM 10661 O O . ILE D 1 315 ? -45.793 40.311 18.269 1.00 26.06 295 ILE D O 1
ATOM 10666 N N . ALA D 1 316 ? -47.631 39.049 18.495 1.00 26.19 296 ALA D N 1
ATOM 10667 C CA . ALA D 1 316 ? -47.774 38.823 17.053 1.00 26.10 296 ALA D CA 1
ATOM 10668 C C . ALA D 1 316 ? -47.922 40.131 16.264 1.00 26.31 296 ALA D C 1
ATOM 10669 O O . ALA D 1 316 ? -47.302 40.299 15.218 1.00 25.91 296 ALA D O 1
ATOM 10671 N N . ASP D 1 317 ? -48.728 41.063 16.778 1.00 26.42 297 ASP D N 1
ATOM 10672 C CA . ASP D 1 317 ? -48.859 42.394 16.172 1.00 26.92 297 ASP D CA 1
ATOM 10673 C C . ASP D 1 317 ? -47.513 43.129 16.116 1.00 26.55 297 ASP D C 1
ATOM 10674 O O . ASP D 1 317 ? -47.190 43.763 15.113 1.00 26.44 297 ASP D O 1
ATOM 10679 N N . ARG D 1 318 ? -46.732 43.030 17.191 1.00 26.32 298 ARG D N 1
ATOM 10680 C CA . ARG D 1 318 ? -45.428 43.690 17.252 1.00 26.85 298 ARG D CA 1
ATOM 10681 C C . ARG D 1 318 ? -44.471 43.135 16.196 1.00 26.71 298 ARG D C 1
ATOM 10682 O O . ARG D 1 318 ? -43.719 43.898 15.578 1.00 27.44 298 ARG D O 1
ATOM 10690 N N . ARG D 1 319 ? -44.511 41.817 15.987 1.00 26.56 299 ARG D N 1
ATOM 10691 C CA . ARG D 1 319 ? -43.700 41.172 14.946 1.00 26.09 299 ARG D CA 1
ATOM 10692 C C . ARG D 1 319 ? -44.136 41.601 13.544 1.00 26.22 299 ARG D C 1
ATOM 10693 O O . ARG D 1 319 ? -43.299 41.902 12.698 1.00 26.21 299 ARG D O 1
ATOM 10701 N N . LEU D 1 320 ? -45.449 41.633 13.306 1.00 25.95 300 LEU D N 1
ATOM 10702 C CA . LEU D 1 320 ? -45.987 42.088 12.028 1.00 25.96 300 LEU D CA 1
ATOM 10703 C C . LEU D 1 320 ? -45.469 43.485 11.654 1.00 26.43 300 LEU D C 1
ATOM 10704 O O . LEU D 1 320 ? -44.983 43.692 10.541 1.00 25.95 300 LEU D O 1
ATOM 10709 N N . GLU D 1 321 ? -45.562 44.426 12.597 1.00 27.20 301 GLU D N 1
ATOM 10710 C CA . GLU D 1 321 ? -45.127 45.810 12.388 1.00 28.54 301 GLU D CA 1
ATOM 10711 C C . GLU D 1 321 ? -43.668 45.908 11.929 1.00 28.36 301 GLU D C 1
ATOM 10712 O O . GLU D 1 321 ? -43.335 46.717 11.064 1.00 28.47 301 GLU D O 1
ATOM 10718 N N . ARG D 1 322 ? -42.809 45.090 12.528 1.00 28.17 302 ARG D N 1
ATOM 10719 C CA . ARG D 1 322 ? -41.369 45.161 12.282 1.00 28.47 302 ARG D CA 1
ATOM 10720 C C . ARG D 1 322 ? -40.968 44.742 10.865 1.00 28.31 302 ARG D C 1
ATOM 10721 O O . ARG D 1 322 ? -39.902 45.139 10.380 1.00 28.12 302 ARG D O 1
ATOM 10729 N N . ILE D 1 323 ? -41.814 43.941 10.215 1.00 28.34 303 ILE D N 1
ATOM 10730 C CA . ILE D 1 323 ? -41.580 43.542 8.818 1.00 28.59 303 ILE D CA 1
ATOM 10731 C C . ILE D 1 323 ? -42.555 44.218 7.830 1.00 29.04 303 ILE D C 1
ATOM 10732 O O . ILE D 1 323 ? -42.749 43.749 6.699 1.00 29.03 303 ILE D O 1
ATOM 10737 N N . GLY D 1 324 ? -43.156 45.324 8.270 1.00 29.48 304 GLY D N 1
ATOM 10738 C CA . GLY D 1 324 ? -43.918 46.202 7.385 1.00 29.90 304 GLY D CA 1
ATOM 10739 C C . GLY D 1 324 ? -45.340 45.765 7.101 1.00 30.29 304 GLY D C 1
ATOM 10740 O O . GLY D 1 324 ? -45.908 46.125 6.070 1.00 30.74 304 GLY D O 1
ATOM 10741 N N . LEU D 1 325 ? -45.914 44.990 8.015 1.00 30.02 305 LEU D N 1
ATOM 10742 C CA . LEU D 1 325 ? -47.309 44.568 7.902 1.00 30.80 305 LEU D CA 1
ATOM 10743 C C . LEU D 1 325 ? -48.121 45.178 9.046 1.00 31.09 305 LEU D C 1
ATOM 10744 O O . LEU D 1 325 ? -47.572 45.486 10.103 1.00 30.99 305 LEU D O 1
ATOM 10749 N N . LYS D 1 326 ? -49.420 45.369 8.829 1.00 32.00 306 LYS D N 1
ATOM 10750 C CA . LYS D 1 326 ? -50.272 46.005 9.835 1.00 32.49 306 LYS D CA 1
ATOM 10751 C C . LYS D 1 326 ? -50.635 45.047 10.969 1.00 32.06 306 LYS D C 1
ATOM 10752 O O . LYS D 1 326 ? -50.819 43.855 10.727 1.00 31.77 306 LYS D O 1
ATOM 10758 N N . PRO D 1 327 ? -50.753 45.568 12.213 1.00 32.01 307 PRO D N 1
ATOM 10759 C CA . PRO D 1 327 ? -51.271 44.745 13.309 1.00 32.00 307 PRO D CA 1
ATOM 10760 C C . PRO D 1 327 ? -52.679 44.269 12.956 1.00 32.14 307 PRO D C 1
ATOM 10761 O O . PRO D 1 327 ? -53.386 44.963 12.223 1.00 32.43 307 PRO D O 1
ATOM 10765 N N . ILE D 1 328 ? -53.073 43.099 13.454 1.00 31.93 308 ILE D N 1
ATOM 10766 C CA . ILE D 1 328 ? -54.393 42.543 13.131 1.00 32.41 308 ILE D CA 1
ATOM 10767 C C . ILE D 1 328 ? -55.262 42.266 14.358 1.00 32.40 308 ILE D C 1
ATOM 10768 O O . ILE D 1 328 ? -56.490 42.192 14.250 1.00 32.52 308 ILE D O 1
ATOM 10773 N N . TYR D 1 329 ? -54.629 42.105 15.518 1.00 32.01 309 TYR D N 1
ATOM 10774 C CA . TYR D 1 329 ? -55.351 41.739 16.739 1.00 32.29 309 TYR D CA 1
ATOM 10775 C C . TYR D 1 329 ? -55.751 42.949 17.585 1.00 32.73 309 TYR D C 1
ATOM 10776 O O . TYR D 1 329 ? -56.861 42.992 18.127 1.00 32.83 309 TYR D O 1
ATOM 10785 N N . HIS D 1 330 ? -54.849 43.928 17.666 1.00 33.15 310 HIS D N 1
ATOM 10786 C CA . HIS D 1 330 ? -55.041 45.172 18.441 1.00 34.00 310 HIS D CA 1
ATOM 10787 C C . HIS D 1 330 ? -55.108 44.961 19.961 1.00 34.20 310 HIS D C 1
ATOM 10788 O O . HIS D 1 330 ? -55.486 45.867 20.702 1.00 34.76 310 HIS D O 1
ATOM 10795 N N . THR D 1 331 ? -54.723 43.769 20.412 1.00 34.13 311 THR D N 1
ATOM 10796 C CA . THR D 1 331 ? -54.742 43.395 21.826 1.00 34.38 311 THR D CA 1
ATOM 10797 C C . THR D 1 331 ? -53.640 44.116 22.611 1.00 34.45 311 THR D C 1
ATOM 10798 O O . THR D 1 331 ? -52.479 44.115 22.199 1.00 34.28 311 THR D O 1
ATOM 10802 N N . LYS D 1 332 ? -54.005 44.733 23.734 1.00 34.61 312 LYS D N 1
ATOM 10803 C CA . LYS D 1 332 ? -53.013 45.368 24.599 1.00 34.80 312 LYS D CA 1
ATOM 10804 C C . LYS D 1 332 ? -52.256 44.338 25.436 1.00 34.36 312 LYS D C 1
ATOM 10805 O O . LYS D 1 332 ? -52.764 43.241 25.701 1.00 33.93 312 LYS D O 1
ATOM 10811 N N . ASN D 1 333 ? -51.038 44.698 25.830 1.00 34.06 313 ASN D N 1
ATOM 10812 C CA . ASN D 1 333 ? -50.176 43.814 26.605 1.00 33.72 313 ASN D CA 1
ATOM 10813 C C . ASN D 1 333 ? -50.698 43.631 28.036 1.00 33.70 313 ASN D C 1
ATOM 10814 O O . ASN D 1 333 ? -50.766 44.598 28.797 1.00 34.28 313 ASN D O 1
ATOM 10819 N N . PRO D 1 334 ? -51.079 42.391 28.402 1.00 33.39 314 PRO D N 1
ATOM 10820 C CA . PRO D 1 334 ? -51.555 42.137 29.762 1.00 33.18 314 PRO D CA 1
ATOM 10821 C C . PRO D 1 334 ? -50.437 42.036 30.803 1.00 32.80 314 PRO D C 1
ATOM 10822 O O . PRO D 1 334 ? -50.719 42.019 32.006 1.00 32.59 314 PRO D O 1
ATOM 10826 N N . PHE D 1 335 ? -49.189 41.958 30.344 1.00 32.16 315 PHE D N 1
ATOM 10827 C CA . PHE D 1 335 ? -48.040 41.820 31.233 1.00 32.08 315 PHE D CA 1
ATOM 10828 C C . PHE D 1 335 ? -47.048 42.977 31.065 1.00 32.18 315 PHE D C 1
ATOM 10829 O O . PHE D 1 335 ? -46.016 42.807 30.410 1.00 31.46 315 PHE D O 1
ATOM 10837 N N . PRO D 1 336 ? -47.350 44.160 31.652 1.00 32.61 316 PRO D N 1
ATOM 10838 C CA . PRO D 1 336 ? -46.363 45.245 31.622 1.00 33.21 316 PRO D CA 1
ATOM 10839 C C . PRO D 1 336 ? -44.989 44.829 32.154 1.00 33.60 316 PRO D C 1
ATOM 10840 O O . PRO D 1 336 ? -43.974 45.308 31.643 1.00 33.87 316 PRO D O 1
ATOM 10844 N N . TRP D 1 337 ? -44.955 43.935 33.146 1.00 34.22 317 TRP D N 1
ATOM 10845 C CA . TRP D 1 337 ? -43.683 43.449 33.704 1.00 34.71 317 TRP D CA 1
ATOM 10846 C C . TRP D 1 337 ? -42.810 42.763 32.653 1.00 35.35 317 TRP D C 1
ATOM 10847 O O . TRP D 1 337 ? -41.579 42.847 32.707 1.00 35.08 317 TRP D O 1
ATOM 10858 N N . MET D 1 338 ? -43.450 42.097 31.693 1.00 35.91 318 MET D N 1
ATOM 10859 C CA . MET D 1 338 ? -42.724 41.444 30.608 1.00 36.80 318 MET D CA 1
ATOM 10860 C C . MET D 1 338 ? -42.059 42.452 29.673 1.00 37.51 318 MET D C 1
ATOM 10861 O O . MET D 1 338 ? -40.908 42.261 29.278 1.00 37.50 318 MET D O 1
ATOM 10866 N N . SER D 1 339 ? -42.777 43.521 29.330 1.00 38.71 319 SER D N 1
ATOM 10867 C CA . SER D 1 339 ? -42.216 44.592 28.499 1.00 39.62 319 SER D CA 1
ATOM 10868 C C . SER D 1 339 ? -41.005 45.228 29.185 1.00 39.93 319 SER D C 1
ATOM 10869 O O . SER D 1 339 ? -40.029 45.593 28.525 1.00 40.09 319 SER D O 1
ATOM 10872 N N . GLU D 1 340 ? -41.081 45.340 30.512 1.00 40.08 320 GLU D N 1
ATOM 10873 C CA . GLU D 1 340 ? -39.970 45.792 31.351 1.00 40.27 320 GLU D CA 1
ATOM 10874 C C . GLU D 1 340 ? -38.770 44.827 31.312 1.00 39.85 320 GLU D C 1
ATOM 10875 O O . GLU D 1 340 ? -37.620 45.270 31.218 1.00 39.67 320 GLU D O 1
ATOM 10881 N N . THR D 1 341 ? -39.039 43.521 31.376 1.00 39.41 321 THR D N 1
ATOM 10882 C CA . THR D 1 341 ? -37.982 42.500 31.264 1.00 39.21 321 THR D CA 1
ATOM 10883 C C . THR D 1 341 ? -37.336 42.526 29.873 1.00 39.15 321 THR D C 1
ATOM 10884 O O . THR D 1 341 ? -36.108 42.454 29.748 1.00 39.04 321 THR D O 1
ATOM 10888 N N . ILE D 1 342 ? -38.171 42.629 28.841 1.00 39.27 322 ILE D N 1
ATOM 10889 C CA . ILE D 1 342 ? -37.708 42.812 27.465 1.00 39.67 322 ILE D CA 1
ATOM 10890 C C . ILE D 1 342 ? -36.812 44.056 27.334 1.00 40.13 322 ILE D C 1
ATOM 10891 O O . ILE D 1 342 ? -35.719 43.982 26.759 1.00 39.91 322 ILE D O 1
ATOM 10896 N N . ASP D 1 343 ? -37.261 45.180 27.894 1.00 40.57 323 ASP D N 1
ATOM 10897 C CA . ASP D 1 343 ? -36.513 46.442 27.813 1.00 41.32 323 ASP D CA 1
ATOM 10898 C C . ASP D 1 343 ? -35.156 46.415 28.522 1.00 41.13 323 ASP D C 1
ATOM 10899 O O . ASP D 1 343 ? -34.186 46.983 28.018 1.00 41.25 323 ASP D O 1
ATOM 10904 N N . LEU D 1 344 ? -35.091 45.762 29.684 1.00 40.86 324 LEU D N 1
ATOM 10905 C CA . LEU D 1 344 ? -33.827 45.613 30.417 1.00 40.87 324 LEU D CA 1
ATOM 10906 C C . LEU D 1 344 ? -32.852 44.701 29.673 1.00 40.26 324 LEU D C 1
ATOM 10907 O O . LEU D 1 344 ? -31.636 44.787 29.867 1.00 40.26 324 LEU D O 1
ATOM 10912 N N . ASN D 1 345 ? -33.399 43.836 28.822 1.00 39.51 325 ASN D N 1
ATOM 10913 C CA . ASN D 1 345 ? -32.600 42.898 28.032 1.00 39.02 325 ASN D CA 1
ATOM 10914 C C . ASN D 1 345 ? -32.555 43.252 26.545 1.00 38.49 325 ASN D C 1
ATOM 10915 O O . ASN D 1 345 ? -32.263 42.392 25.704 1.00 38.11 325 ASN D O 1
ATOM 10920 N N . LYS D 1 346 ? -32.835 44.518 26.228 1.00 38.37 326 LYS D N 1
ATOM 10921 C CA . LYS D 1 346 ? -32.755 45.008 24.849 1.00 38.20 326 LYS D CA 1
ATOM 10922 C C . LYS D 1 346 ? -31.310 44.995 24.351 1.00 38.05 326 LYS D C 1
ATOM 10923 O O . LYS D 1 346 ? -30.363 45.075 25.144 1.00 37.57 326 LYS D O 1
ATOM 10929 N N . GLU D 1 347 ? -31.155 44.892 23.036 1.00 37.90 327 GLU D N 1
ATOM 10930 C CA . GLU D 1 347 ? -29.836 44.849 22.427 1.00 38.19 327 GLU D CA 1
ATOM 10931 C C . GLU D 1 347 ? -29.187 46.230 22.468 1.00 39.20 327 GLU D C 1
ATOM 10932 O O . GLU D 1 347 ? -29.865 47.251 22.317 1.00 39.41 327 GLU D O 1
ATOM 10938 N N . LYS D 1 348 ? -27.873 46.240 22.679 1.00 40.11 328 LYS D N 1
ATOM 10939 C CA . LYS D 1 348 ? -27.094 47.465 22.846 1.00 41.35 328 LYS D CA 1
ATOM 10940 C C . LYS D 1 348 ? -27.033 48.282 21.557 1.00 41.66 328 LYS D C 1
ATOM 10941 O O . LYS D 1 348 ? -27.061 47.727 20.457 1.00 41.96 328 LYS D O 1
#

Foldseek 3Di:
DDDDDPPNDDDDPPVCCVVQPDDLVQDAQFPRPPHDLPDQPPPNPVLLLVLLVLLVVLDDALVVFDQVQQLVQLPDPVQDPLLVLLVLLLLLLQLCLLVVLLCCLVQFNLVGRSHNSNNSNSVSLSVVSVRSNNNSVVVCVSNVHPSCCSPCSCVVPDLSVVLVVLLVVQCPCRNVPPQGCPDLVSVLSSLSNLCSNQCQSLQQLCPLSLVSLCVCCVVVHSVSNNVSSVSVVSSSVSSNVSSLVSSLRSCVVCVVSVDPVSLVVSLVSLVVSLVSSLVSLCSSPVDDDVLDHSVLSNQASLVSSQVSQVSNPHHRDPPGDHSCCVVVDDD/DDDDPPPDDDDPPVVCVVQPDDLVLDAQFPRPPHDLPDQPDPNPVVLLQLLVLLVVLDDALVVFDCVQQLVQLVDPPDDPLLVLLVLLLLLLLLCLLVVLLCCLVQFNLVGRSHNSNNSSSVSLSVLSVRSNNNSVVVCVSNVHPSCCSPCVCVPPVLSVVLVVLLVVQCPCRNPPPQDCPDLVSVLSSLSNLCSNQCQSLQQLLLLSLCSLCVCCVVVHSVSNNVSSLSVLLSSLSSNVSSLVSSLRNCVVCVVNVDPVSLVVSVVSLVVSLVSSLVSLCSSAVPADVPGDSVLSNQQSLVSSQVSLVSNPHHRDRPGDHPCVVSVVSCVVSPGD/DDDDDPPPVCVVQPDDLVQDAQFPRDPHDLPDQPDPNPVVLLQLLVLLVVLDDALVVFDQVQQLVCLPDPVDDPLLVLLVLLLLLLQLCLLVVLLCCLVQFPLVGRSHNSNNSSSVSLSVLSVRSNNNSVVVCVSNVHPSCCSPCVLVPPVLSVVLVVLLVVQCACRNPPPQGCPDLVSVLSSLSNLCSNQCQSLQQLCPLSLCSLCVCCVVVHSVSNNVSSLSVLLSSLSSNVSSLVSSQSSCVVPVVNPDPVSLVVSVVSLVSSLVSSLVSLCVSAVDDDVLDHSVLSNLASLVSSQVSLVSNPHHRDPPGDHSCVVVVVSCVVSHGDD/DDPPPDDDDPPPPCVVQPDDLVQDAFFPRPPHDLPDQPDPNPVLLLQLLVLLVVLDDALVVFDQVQQLVCLPDPNDDPLLVLLVLLLLLLQLCLLVVLLCCLPQFVLVGRSHNSNNSSSVSLSVLSVRSNVNSVVVCVSNVHPVVCSPCSCVVPPLSVVLVVLLVVQCPCSNPPPQDCPDLVSVLSSLSNLCSNQVQSLQQLLLLSLCSVVVCCVVVHSVSNNVSSLSVLLSSLSSNVSSLVSSQRSCVVPVVSVDPVSLVVSVVSLVVSLVSSLVSLCSSRVQHPPPDGSVLSNLQSLVSSQVSQVSNPHHRDRPRDHSCPVSVVSSVVSHGD

Sequence (1332 aa):
SGLVPRGSHMQADILDGKQKRVNLNSKRLVNCNQVDVNQLVPIKYKWAWEHYLNGCANNWLPTEIPMGKDIELWKSDRLSEDERRVILLNLGFFSTAESLVGNNIVLAIFKHVTNPEARQYLLRQAFEEAVHTHTFLYICESLGLDEKEIFNAYNERAAIKAKDDFQMEITGKVLDPNFRTDSVEGLQEFVKNLVGYYIIMEGIFFYSGFVMILSFHRQNKMIGIGEQYQYILRDETIHLNFGIDLINGIKEENPEIWTPELQQEIVELIKRAVDLEIEYAQDCLPRGILGLRASMFIDYVQHIADRRLERIGLKPIYHTKNPFPWMSETIGLVPRGSHMQADILDGKQKRVNLNSKRLVNCNQVDVNQLVPIKYKWAWEHYLNGCANNWLPTEIPMGKDIELWKSDRLSEDERRVILLNLGFFSTAESLVGNNIVLAIFKHVTNPEARQYLLRQAFEEAVHTHTFLYICESLGLDEKEIFNAYNERAAIKAKDDFQMEITGKVLDPNFRTDSVEGLQEFVKNLVGYYIIMEGIFFYSGFVMILSFHRQNKMIGIGEQYQYILRDETIHLNFGIDLINGIKEENPEIWTPELQQEIVELIKRAVDLEIEYAQDCLPRGILGLRASMFIDYVQHIADRRLERIGLKPIYHTKNPFPWMSETIDLNKEKSHMQADILDGKQKRVNLNSKRLVNCNQVDVNQLVPIKYKWAWEHYLNGCANNWLPTEIPMGKDIELWKSDRLSEDERRVILLNLGFFSTAESLVGNNIVLAIFKHVTNPEARQYLLRQAFEEAVHTHTFLYICESLGLDEKEIFNAYNERAAIKAKDDFQMEITGKVLDPNFRTDSVEGLQEFVKNLVGYYIIMEGIFFYSGFVMILSFHRQNKMIGIGEQYQYILRDETIHLNFGIDLINGIKEENPEIWTPELQQEIVELIKRAVDLEIEYAQDCLPRGILGLRASMFIDYVQHIADRRLERIGLKPIYHTKNPFPWMSETIDLNKEKNVPRGSHMQADILDGKQKRVNLNSKRLVNCNQVDVNQLVPIKYKWAWEHYLNGCANNWLPTEIPMGKDIELWKSDRLSEDERRVILLNLGFFSTAESLVGNNIVLAIFKHVTNPEARQYLLRQAFEEAVHTHTFLYICESLGLDEKEIFNAYNERAAIKAKDDFQMEITGKVLDPNFRTDSVEGLQEFVKNLVGYYIIMEGIFFYSGFVMILSFHRQNKMIGIGEQYQYILRDETIHLNFGIDLINGIKEENPEIWTPELQQEIVELIKRAVDLEIEYAQDCLPRGILGLRASMFIDYVQHIADRRLERIGLKPIYHTKNPFPWMSETIDLNKEK

Nearest PDB structures (foldseek):
  4d8g-assembly2_D  TM=9.969E-01  e=8.759E-42  Chlamydia trachomatis
  2ani-assembly1_A-2  TM=9.963E-01  e=3.756E-39  Chlamydia trachomatis
  6y2n-assembly1_A-2  TM=9.806E-01  e=3.768E-27  Saccharopolyspora erythraea NRRL 2338
  7aik-assembly1_A  TM=9.245E-01  e=2.892E-14  Aquifex aeolicus VF5
  2rcc-assembly1_B  TM=9.410E-01  e=2.696E-12  Halalkalibacterium halodurans C-125

B-factor: mean 27.51, std 8.21, range [11.31, 80.63]

InterPro domains:
  IPR000358 Ribonucleotide reductase small subunit family [PF00268] (29-314)
  IPR000358 Ribonucleotide reductase small subunit family [PIRSF000355] (8-346)
  IPR000358 Ribonucleotide reductase small subunit family [PTHR23409] (25-342)
  IPR009078 Ferritin-like superfamily [SSF47240] (8-318)
  IPR012348 Ribonucleotide reductase-like [G3DSA:1.10.620.20] (1-328)
  IPR033909 Ribonucleotide reductase small subunit [cd01049] (29-323)

CATH classification: 1.10.620.20

Organism: Chlamydia trachomatis serovar D (strain ATCC VR-885 / DSM 19411 / UW-3/Cx) (NCBI:txid272561)

Radius of gyration: 37.07 Å; Cα contacts (8 Å, |Δi|>4): 1936; chains: 4; bounding box: 85×61×117 Å

Secondary structure (DSSP, 8-state):
-PPPPTT-S---SSGGGGGGSPPGGG--SSS--SS-TT--PSP--HHHHHHHHHHHTT---GGGS--HHHHHHHHSTTS-HHHHHHHHHHHHHHHHHHHHHHHHIIIIIGGG---HHHHHHHHHHHHHHHHHHHHHHHHHHHHT--HHHHHTHHHH-HHHHHHHHHHHHHTGGGGSTT---SSHHHHHHHHHHHIIIIIIIIIIITHHHHHHHHHHHHTTSSHHHHHHHHHHHHHHHHHHHHHHHHHHHHHHH-GGG--HHHHHHHHHHHHHHHHHHHHHHHHH-SS-BTTB-HHHHHHHHHHHHHHHHHHTT---SS----S-GGGGS--/--B-TT-S---S-GGGGGGSPPGGG--SSS--SS-TT--PSP--HHHHHHHHHHHTT---GGGS--HHHHHHHHSS-S-HHHHHHHHHHHHHHHHHHHHHHHHIIIIITTT---HHHHHHHHHHHHHHHHHHHHHHHHHHHHT--HHHHHTHHHH-HHHHHHHHHHHHHTTTTTSTT--SSSHHHHHHHHHHHIIIIIIIIIIIHHHHHHHHHHHHHTTSSHHHHHHHHHHHHHHHHHHHHHHHHHHHHHHH-GGG--HHHHHHHHHHHHHHHHHHHHHHHHH-SS-BTTB-HHHHHHHHHHHHHHHHHHTT---SS----S-HHHHHHHHHT---/--PPPS-TTGGGGSPPGGG--SSS--SS-TT--PSP--HHHHHHHHHHHTT---GGGS--HHHHHHHHSSSS-HHHHHHHHHHHHHHHHHHHHHHHHIIIIIGGG---HHHHHHHHHHHHHHHHHHHHHHHHHHHHT--HHHHHTHHHH-HHHHHHHHHHHHHTGGGGSTT---SSHHHHHHHHHHHIIIIIIIIIIITHHHHHHHHHHHHTTSSHHHHHHHHHHHHHHHHHHHHHHHHHHHHHHH-GGG--HHHHHHHHHHHHHHHHHHHHHHHHH-SS-BTTB-TTHHHHHHHHHHHHHHHHTT---SS----S-HHHHHHHHHTPPP-/--TT-S---S-TTGGGGSPPGGG--SSS--SS-TT--PSP--HHHHHHHHHHHTT---GGGS--HHHHHHHTSSSS-HHHHHHHHHHHHHHHHHHHHHHHHIIIIIHHH---HHHHHHHHHHHHHHHHHHHHHHHHHHHHT--HHHHHTHHHH-HHHHHHHHHHHHHHTTTTSTT--SSBHHHHHHHHHHHIIIIIIIIIIIHHHHHHHHHHHHHTTSSHHHHHHHHHHHHHHHHHHHHHHHHHHHHHHH-GGG--HHHHHHHHHHHHHHHHHHHHHHHHH-TT-BTTB-HHHHHHHHHHHHHHHHHHTT---SS-PPPS-HHHHHHHHHT---